Protein AF-0000000084521410 (afdb_homodimer)

Solvent-accessible surface area (backbone atoms only — not comparable to full-atom values): 39804 Å² total; per-residue (Å²): 109,73,37,25,38,35,36,37,21,58,48,50,37,21,45,36,32,52,63,56,49,51,73,42,85,43,38,49,32,38,36,44,24,17,72,64,44,68,66,42,45,59,51,46,59,59,48,50,76,69,36,88,38,47,73,48,72,42,76,28,45,56,79,33,35,64,50,44,38,70,71,35,74,86,28,50,36,37,37,42,46,55,67,35,86,27,47,66,32,44,50,49,18,23,61,75,54,52,22,23,36,36,27,36,52,57,72,38,56,68,51,39,55,56,54,42,66,42,20,65,62,28,39,74,57,67,20,31,31,38,56,16,31,9,33,81,32,14,47,27,36,22,29,39,42,47,47,49,72,72,34,70,33,29,41,38,39,38,35,41,38,41,61,60,52,50,61,77,60,97,53,58,73,44,70,45,63,50,64,55,51,55,53,33,56,64,31,52,14,36,29,19,31,63,88,73,37,74,45,65,48,92,55,47,76,72,54,69,48,76,46,78,46,67,84,88,53,35,74,41,56,23,25,45,25,38,53,56,52,29,68,46,46,51,74,70,69,37,54,66,32,42,36,24,35,33,30,38,41,59,57,68,68,57,52,53,45,51,52,43,33,52,48,44,52,36,66,33,83,60,68,42,76,48,96,87,38,80,42,38,42,27,55,52,54,46,65,57,32,64,56,41,60,76,43,36,79,32,40,40,45,39,41,35,44,19,12,39,35,31,30,28,42,90,71,26,35,35,35,33,37,25,32,34,67,39,44,19,52,58,37,17,76,75,69,65,37,34,34,64,32,40,52,29,16,48,44,45,41,27,53,50,50,28,43,61,70,64,73,51,77,69,53,12,36,38,53,39,49,76,48,65,37,66,67,42,53,50,40,30,43,74,70,67,47,54,69,47,76,49,78,48,76,43,76,58,79,76,78,128,111,73,38,24,38,33,35,36,22,58,48,51,37,21,45,36,33,52,63,57,50,52,72,42,83,42,40,49,32,39,38,45,25,18,72,64,44,68,66,40,45,58,51,46,59,59,49,51,76,70,36,88,39,47,71,46,72,41,76,28,44,56,81,34,33,65,51,46,38,68,72,35,75,86,29,49,36,38,37,41,46,55,67,33,85,28,47,64,32,44,51,49,19,25,60,75,54,52,24,24,37,35,28,36,51,58,73,40,56,69,53,39,54,55,56,43,67,43,20,65,63,28,38,74,58,67,21,31,30,37,55,17,30,10,33,81,32,15,47,29,36,23,28,39,43,48,46,51,71,71,36,70,32,30,39,38,39,37,34,41,38,41,61,60,51,49,60,78,59,99,54,61,75,43,69,46,63,51,65,56,51,55,52,33,55,65,30,53,14,38,29,19,31,64,87,74,38,73,44,64,48,90,55,47,77,71,53,68,47,76,47,78,46,67,84,87,52,36,74,41,57,23,25,43,26,37,54,56,52,28,68,48,47,50,75,69,68,36,53,67,32,42,37,24,36,35,31,38,42,60,57,68,67,56,52,51,46,52,51,43,34,53,47,44,51,36,66,33,82,60,70,43,77,49,94,87,38,77,42,37,42,27,55,52,54,45,64,57,33,66,55,41,59,74,44,37,79,33,39,40,45,37,40,35,44,19,12,38,33,31,31,28,42,88,70,25,35,34,36,33,36,25,31,33,67,38,43,20,51,58,37,17,76,74,69,66,35,34,32,64,32,41,54,29,16,47,43,44,44,26,54,50,50,30,43,62,70,64,73,52,77,71,54,12,36,38,52,40,49,76,48,66,38,65,67,44,53,50,40,31,42,75,70,67,47,53,70,49,74,48,78,46,76,45,78,59,79,77,78,128

Nearest PDB structures (foldseek):
  8h4z-assembly1_B  TM=9.100E-01  e=1.432E-40  Helicobacter pylori NCTC 11637 = CCUG 17874 = ATCC 43504 = JCM 12093
  8deb-assembly1_A  TM=9.361E-01  e=2.379E-39  Bacteroides fragilis
  8h50-assembly1_B  TM=9.154E-01  e=5.834E-39  unclassified
  4ina-assembly1_B  TM=9.053E-01  e=2.450E-38  Wolinella succinogenes
  4ina-assembly1_A  TM=8.938E-01  e=1.269E-38  Wolinella succinogenes

Sequence (800 aa):
MSLQVVILGVGGVGQVCAAEVVKKGYIKKLILADIFTEGAEKFAEKLRKQTFAEVVVCQTNASDTESVASILEDVDVLLHAGIPEYNFDVMQACLDTKTHYIDMASDSPDLLLQQLDWDEKFKQAGIVGIMGLGCDPGFSNIAARYAADQMDTVKTITILDGDNSEVDYDGFCAYFSPQTAIKECLAKPNYWTAKDGQQFYPTPFMNVEEFEFPEPIGWLNCYVVEHEETTTLGTSIGKGCEHVEFRYALHPDFINTLKVLSYLGLDSDEPIKVNGVDVIPRDVVVTTMPKPAELAGKIHGYSCVGALVKGTKGDQNVELFVYTLANHDEIYDKLGFQATVWQTGVPPIAAVDMIAEGLLKTTGCIPPEKIEPVPFLECLQARRMGWYVIKKTSPIMKTAMSLQVVILGVGGVGQVCAAEVVKKGYIKKLILADIFTEGAEKFAEKLRKQTFAEVVVCQTNASDTESVASILEDVDVLLHAGIPEYNFDVMQACLDTKTHYIDMASDSPDLLLQQLDWDEKFKQAGIVGIMGLGCDPGFSNIAARYAADQMDTVKTITILDGDNSEVDYDGFCAYFSPQTAIKECLAKPNYWTAKDGQQFYPTPFMNVEEFEFPEPIGWLNCYVVEHEETTTLGTSIGKGCEHVEFRYALHPDFINTLKVLSYLGLDSDEPIKVNGVDVIPRDVVVTTMPKPAELAGKIHGYSCVGALVKGTKGDQNVELFVYTLANHDEIYDKLGFQATVWQTGVPPIAAVDMIAEGLLKTTGCIPPEKIEPVPFLECLQARRMGWYVIKKTSPIMKTA

pLDDT: mean 95.66, std 5.22, range [34.69, 98.88]

Organism: Aneurinibacillus migulanus (NCBI:txid47500)

Foldseek 3Di:
DAAEEEEEDCALLSLLLLLLQQQDPSHAEYEYEELDFPVVVVSQVVSVVVHPHHYYYYNADLQALVSLLVVCARHAAYEYADDQVSVVSNVVSCLVRVHAYEYAAHPALVRLVVQQVCFVSFVVSQYEYAHRCFLFVNVQLLQQLVVLVQFLAWAEKEKEKEWQKDFQDDDDADLAQPLCVLSWQFDFFWKAFPVPGIDGDPGGPPAWDWDADDPPRGIAIWTWTGGNSRSPNQPVSDRHYGIYTYIYGDDPVNVVVSVVCVVVVLSAQAWDADPRDTDGSVVVVSVVYDGSLVRQPGMFGKIKIWMWIWDHHDQKTKIKTKMWMDTQNVCCVVPVHGDNSNSGNLQVSLVVVCVSVVNDSDTGYDYNNVRNSPSSQVSCVVSVGDMDMDMDMDGDDDDD/DAAEEEEEDCALLSLLLLLLQQQDPSYAEYEYEELDFPVVVVSQVVSVVVHPHHYYYYNADLQALVSLLVVCARHAAYEYADDQVSVVSNVVSCLVRVHAYEYAAHPALVRLVVQQVCFVSFVVSQYEYAHRCFLFVNLQLLQQLVVLVQFLAWAEKEKEKEWQKDFQDDDDADLAQPLSVLSWQFDFFWKAFPVPGIDGDPGGPPAWDWDADDPPRGIAIWTWTGGNSRSPNQPVSDRHYGIYTYIYGDDPVNVVVSVVCVVVVLSAQAWDADPRDTDGSVVVVSVVYDGSLVRQPGMFGKIKIWMWIWDHHDQKTKIKTKMWMDTQNVCCVVPVHGDNSNSGNLLVSLVVVCVSVVNDSDTGYDYNNPRNSPSSQVSCVVSVGDMDMDMDMDGDDDDD

Secondary structure (DSSP, 8-state):
--EEEEEE--SHHHHHHHHHHTTSTTEEEEEEEESSHHHHHHHHHHHHTT-SSEEEEEE--TT-HHHHHTT-TT--EEEE-S-GGGHHHHHHHHHHHT-EEEES--SSHHHHHHHHTTHHHHHHHT-EEES--BTTTBHHHHHHHHHHHT-SEEEEEEEEEEE--EES-SS---SS-HHHHHHHHHSPPEEEETTTEEEE-SSTT--EEEEEETTTTEEEEEEE---THHHHHHHHH-TT--EEEEEEE--HHHHHHHHHHHHTTTT--S-EEETTEEE-HHHHHHHHSPPGGGGTTTEESEEEEEEEEEEEETTEEEEEEEEEEEEHHHHHHHHSS-HHHHHHHHHHHHHHHHHHHTS----EEE-GGGS-HHHHHHHHHHTT--EEEEEEEEE-----/--EEEEEE--SHHHHHHHHHHTTSTTEEEEEEEESSHHHHHHHHHHHHTT-SSEEEEEE--TT-HHHHHTT-TT--EEEE-S-GGGHHHHHHHHHHHT-EEEES--SSHHHHHHHHTTHHHHHHHT-EEES--BTTTBHHHHHHHHHHHT-SEEEEEEEEEEE--EES-SS---SS-HHHHHHHHHSPPEEEETTTEEEE-SSTT--EEEEEETTTTEEEEEEE---THHHHHHHHH-TT--EEEEEEE--HHHHHHHHHHHHTTTT--S-EEETTEEE-HHHHHHHHSPPGGGGTTTEESEEEEEEEEEEEETTEEEEEEEEEEEEHHHHHHHHSS-HHHHHHHHHHHHHHHHHHTTS----EEE-GGGS-HHHHHHHHHHTT--EEEEEEEEE-----

Structure (mmCIF, N/CA/C/O backbone):
data_AF-0000000084521410-model_v1
#
loop_
_entity.id
_entity.type
_entity.pdbx_description
1 polymer 'Saccharopine dehydrogenase, NADP-dependent'
#
loop_
_atom_site.group_PDB
_atom_site.id
_atom_site.type_symbol
_atom_site.label_atom_id
_atom_site.label_alt_id
_atom_site.label_comp_id
_atom_site.label_asym_id
_atom_site.label_entity_id
_atom_site.label_seq_id
_atom_site.pdbx_PDB_ins_code
_atom_site.Cartn_x
_atom_site.Cartn_y
_atom_site.Cartn_z
_atom_site.occupancy
_atom_site.B_iso_or_equiv
_atom_site.auth_seq_id
_atom_site.auth_comp_id
_atom_site.auth_asym_id
_atom_site.auth_atom_id
_atom_site.pdbx_PDB_model_num
ATOM 1 N N . MET A 1 1 ? 12.352 47.688 14.477 1 70.19 1 MET A N 1
ATOM 2 C CA . MET A 1 1 ? 13.43 46.719 14.727 1 70.19 1 MET A CA 1
ATOM 3 C C . MET A 1 1 ? 13.57 45.75 13.562 1 70.19 1 MET A C 1
ATOM 5 O O . MET A 1 1 ? 12.578 45.375 12.922 1 70.19 1 MET A O 1
ATOM 9 N N . SER A 1 2 ? 14.789 45.531 13.086 1 89.88 2 SER A N 1
ATOM 10 C CA . SER A 1 2 ? 15.023 44.594 11.984 1 89.88 2 SER A CA 1
ATOM 11 C C . SER A 1 2 ? 15.258 43.188 12.492 1 89.88 2 SER A C 1
ATOM 13 O O . SER A 1 2 ? 15.875 43 13.539 1 89.88 2 SER A O 1
ATOM 15 N N . LEU A 1 3 ? 14.594 42.25 11.891 1 96.25 3 LEU A N 1
ATOM 16 C CA . LEU A 1 3 ? 14.664 40.875 12.367 1 96.25 3 LEU A CA 1
ATOM 17 C C . LEU A 1 3 ? 15.477 40 11.406 1 96.25 3 LEU A C 1
ATOM 19 O O . LEU A 1 3 ? 15.484 40.25 10.203 1 96.25 3 LEU A O 1
ATOM 23 N N . GLN A 1 4 ? 16.203 39.094 11.969 1 98 4 GLN A N 1
ATOM 24 C CA . GLN A 1 4 ? 16.781 37.969 11.242 1 98 4 GLN A CA 1
ATOM 25 C C . GLN A 1 4 ? 16.016 36.688 11.531 1 98 4 GLN A C 1
ATOM 27 O O . GLN A 1 4 ? 15.867 36.281 12.688 1 98 4 GLN A O 1
ATOM 32 N N . VAL A 1 5 ? 15.539 36 10.469 1 98.56 5 VAL A N 1
ATOM 33 C CA . VAL A 1 5 ? 14.641 34.875 10.617 1 98.56 5 VAL A CA 1
ATOM 34 C C . VAL A 1 5 ? 15.219 33.656 9.891 1 98.56 5 VAL A C 1
ATOM 36 O O . VAL A 1 5 ? 15.82 33.781 8.82 1 98.56 5 VAL A O 1
ATOM 39 N N . VAL A 1 6 ? 15.07 32.5 10.523 1 98.81 6 VAL A N 1
ATOM 40 C CA . VAL A 1 6 ? 15.43 31.234 9.891 1 98.81 6 VAL A CA 1
ATOM 41 C C . VAL A 1 6 ? 14.172 30.406 9.633 1 98.81 6 VAL A C 1
ATOM 43 O O . VAL A 1 6 ? 13.312 30.281 10.508 1 98.81 6 VAL A O 1
ATOM 46 N N . ILE A 1 7 ? 14.047 29.953 8.43 1 98.75 7 ILE A N 1
ATOM 47 C CA . ILE A 1 7 ? 13.078 28.906 8.109 1 98.75 7 ILE A CA 1
ATOM 48 C C . ILE A 1 7 ? 13.789 27.578 7.926 1 98.75 7 ILE A C 1
ATOM 50 O O . ILE A 1 7 ? 14.562 27.391 6.98 1 98.75 7 ILE A O 1
ATOM 54 N N . LEU A 1 8 ? 13.555 26.688 8.891 1 98.69 8 LEU A N 1
ATOM 55 C CA . LEU A 1 8 ? 14.141 25.359 8.836 1 98.69 8 LEU A CA 1
ATOM 56 C C . LEU A 1 8 ? 13.164 24.359 8.227 1 98.69 8 LEU A C 1
ATOM 58 O O . LEU A 1 8 ? 12.117 24.078 8.82 1 98.69 8 LEU A O 1
ATOM 62 N N . GLY A 1 9 ? 13.461 23.812 7.117 1 96.31 9 GLY A N 1
ATOM 63 C CA . GLY A 1 9 ? 12.547 23.062 6.273 1 96.31 9 GLY A CA 1
ATOM 64 C C . GLY A 1 9 ? 11.93 23.906 5.168 1 96.31 9 GLY A C 1
ATOM 65 O O . GLY A 1 9 ? 11.008 24.688 5.414 1 96.31 9 GLY A O 1
ATOM 66 N N . VAL A 1 10 ? 12.422 23.688 3.945 1 95.69 10 VAL A N 1
ATOM 67 C CA . VAL A 1 10 ? 11.984 24.547 2.846 1 95.69 10 VAL A CA 1
ATOM 68 C C . VAL A 1 10 ? 11.141 23.734 1.866 1 95.69 10 VAL A C 1
ATOM 70 O O . VAL A 1 10 ? 11.414 23.719 0.663 1 95.69 10 VAL A O 1
ATOM 73 N N . GLY A 1 11 ? 10.227 23 2.434 1 91.75 11 GLY A N 1
ATOM 74 C CA . GLY A 1 11 ? 9.188 22.359 1.643 1 91.75 11 GLY A CA 1
ATOM 75 C C . GLY A 1 11 ? 8.039 23.297 1.313 1 91.75 11 GLY A C 1
ATOM 76 O O . GLY A 1 11 ? 8.227 24.516 1.197 1 91.75 11 GLY A O 1
ATOM 77 N N . GLY A 1 12 ? 6.875 22.75 1.093 1 91.62 12 GLY A N 1
ATOM 78 C CA . GLY A 1 12 ? 5.723 23.562 0.741 1 91.62 12 GLY A CA 1
ATOM 79 C C . GLY A 1 12 ? 5.418 24.641 1.765 1 91.62 12 GLY A C 1
ATOM 80 O O . GLY A 1 12 ? 5.328 25.828 1.422 1 91.62 12 GLY A O 1
ATOM 81 N N . VAL A 1 13 ? 5.316 24.25 2.988 1 95.12 13 VAL A N 1
ATOM 82 C CA . VAL A 1 13 ? 4.953 25.188 4.047 1 95.12 13 VAL A CA 1
ATOM 83 C C . VAL A 1 13 ? 6.094 26.172 4.277 1 95.12 13 VAL A C 1
ATOM 85 O O . VAL A 1 13 ? 5.855 27.375 4.453 1 95.12 13 VAL A O 1
ATOM 88 N N . GLY A 1 14 ? 7.305 25.688 4.297 1 96.62 14 GLY A N 1
ATOM 89 C CA . GLY A 1 14 ? 8.461 26.547 4.469 1 96.62 14 GLY A CA 1
ATOM 90 C C . GLY A 1 14 ? 8.562 27.625 3.4 1 96.62 14 GLY A C 1
ATOM 91 O O . GLY A 1 14 ? 8.922 28.766 3.691 1 96.62 14 GLY A O 1
ATOM 92 N N . GLN A 1 15 ? 8.234 27.281 2.236 1 95.81 15 GLN A N 1
ATOM 93 C CA . GLN A 1 15 ? 8.281 28.234 1.135 1 95.81 15 GLN A CA 1
ATOM 94 C C . GLN A 1 15 ? 7.227 29.328 1.311 1 95.81 15 GLN A C 1
ATOM 96 O O . GLN A 1 15 ? 7.477 30.5 1.002 1 95.81 15 GLN A O 1
ATOM 101 N N . VAL A 1 16 ? 6.09 28.922 1.779 1 96.75 16 VAL A N 1
ATOM 102 C CA . VAL A 1 16 ? 5.059 29.922 2.049 1 96.75 16 VAL A CA 1
ATOM 103 C C . VAL A 1 16 ? 5.539 30.891 3.133 1 96.75 16 VAL A C 1
ATOM 105 O O . VAL A 1 16 ? 5.41 32.094 2.99 1 96.75 16 VAL A O 1
ATOM 108 N N . CYS A 1 17 ? 6.082 30.344 4.203 1 97.94 17 CYS A N 1
ATOM 109 C CA . CYS A 1 17 ? 6.602 31.172 5.281 1 97.94 17 CYS A CA 1
ATOM 110 C C . CYS A 1 17 ? 7.617 32.188 4.754 1 97.94 17 CYS A C 1
ATOM 112 O O . CYS A 1 17 ? 7.555 33.375 5.086 1 97.94 17 CYS A O 1
ATOM 114 N N . ALA A 1 18 ? 8.484 31.688 3.947 1 97.81 18 ALA A N 1
ATOM 115 C CA . ALA A 1 18 ? 9.539 32.531 3.391 1 97.81 18 ALA A CA 1
ATOM 116 C C . ALA A 1 18 ? 8.953 33.625 2.51 1 97.81 18 ALA A C 1
ATOM 118 O O . ALA A 1 18 ? 9.336 34.781 2.629 1 97.81 18 ALA A O 1
ATOM 119 N N . ALA A 1 19 ? 8.062 33.25 1.647 1 96.81 19 ALA A N 1
ATOM 120 C CA . ALA A 1 19 ? 7.438 34.188 0.725 1 96.81 19 ALA A CA 1
ATOM 121 C C . ALA A 1 19 ? 6.668 35.281 1.48 1 96.81 19 ALA A C 1
ATOM 123 O O . ALA A 1 19 ? 6.613 36.438 1.048 1 96.81 19 ALA A O 1
ATOM 124 N N . GLU A 1 20 ? 6.066 34.906 2.57 1 97.06 20 GLU A N 1
ATOM 125 C CA . GLU A 1 20 ? 5.246 35.844 3.34 1 97.06 20 GLU A CA 1
ATOM 126 C C . GLU A 1 20 ? 6.109 36.75 4.195 1 97.06 20 GLU A C 1
ATOM 128 O O . GLU A 1 20 ? 5.836 37.969 4.297 1 97.06 20 GLU A O 1
ATOM 133 N N . VAL A 1 21 ? 7.125 36.219 4.773 1 96.75 21 VAL A N 1
ATOM 134 C CA . VAL A 1 21 ? 7.879 37 5.758 1 96.75 21 VAL A CA 1
ATOM 135 C C . VAL A 1 21 ? 8.688 38.062 5.055 1 96.75 21 VAL A C 1
ATOM 137 O O . VAL A 1 21 ? 8.898 39.156 5.602 1 96.75 21 VAL A O 1
ATOM 140 N N . VAL A 1 22 ? 9.078 37.875 3.867 1 94.88 22 VAL A N 1
ATOM 141 C CA . VAL A 1 22 ? 9.984 38.781 3.182 1 94.88 22 VAL A CA 1
ATOM 142 C C . VAL A 1 22 ? 9.203 40 2.668 1 94.88 22 VAL A C 1
ATOM 144 O O . VAL A 1 22 ? 9.789 41 2.242 1 94.88 22 VAL A O 1
ATOM 147 N N . LYS A 1 23 ? 7.887 39.938 2.719 1 92.56 23 LYS A N 1
ATOM 148 C CA . LYS A 1 23 ? 7.055 41.031 2.275 1 92.56 23 LYS A CA 1
ATOM 149 C C . LYS A 1 23 ? 7.145 42.219 3.244 1 92.56 23 LYS A C 1
ATOM 151 O O . LYS A 1 23 ? 6.746 43.344 2.91 1 92.56 23 LYS A O 1
ATOM 156 N N . LYS A 1 24 ? 7.613 41.938 4.371 1 91.44 24 LYS A N 1
ATOM 157 C CA . LYS A 1 24 ? 7.664 43 5.395 1 91.44 24 LYS A CA 1
ATOM 158 C C . LYS A 1 24 ? 9.039 43.625 5.453 1 91.44 24 LYS A C 1
ATOM 160 O O . LYS A 1 24 ? 10.062 42.969 5.301 1 91.44 24 LYS A O 1
ATOM 165 N N . GLY A 1 25 ? 9.055 44.875 5.754 1 90.94 25 GLY A N 1
ATOM 166 C CA . GLY A 1 25 ? 10.266 45.656 5.734 1 90.94 25 GLY A CA 1
ATOM 167 C C . GLY A 1 25 ? 11.148 45.438 6.953 1 90.94 25 GLY A C 1
ATOM 168 O O . GLY A 1 25 ? 12.328 45.812 6.945 1 90.94 25 GLY A O 1
ATOM 169 N N . TYR A 1 26 ? 10.625 44.812 7.949 1 94 26 TYR A N 1
ATOM 170 C CA . TYR A 1 26 ? 11.406 44.625 9.172 1 94 26 TYR A CA 1
ATOM 171 C C . TYR A 1 26 ? 12.375 43.469 9.055 1 94 26 TYR A C 1
ATOM 173 O O . TYR A 1 26 ? 13.156 43.219 9.969 1 94 26 TYR A O 1
ATOM 181 N N . ILE A 1 27 ? 12.43 42.812 7.969 1 95.75 27 ILE A N 1
ATOM 182 C CA . ILE A 1 27 ? 13.32 41.656 7.805 1 95.75 27 ILE A CA 1
ATOM 183 C C . ILE A 1 27 ? 14.664 42.125 7.246 1 95.75 27 ILE A C 1
ATOM 185 O O . ILE A 1 27 ? 14.727 42.656 6.129 1 95.75 27 ILE A O 1
ATOM 189 N N . LYS A 1 28 ? 15.625 41.844 7.988 1 96.56 28 LYS A N 1
ATOM 190 C CA . LYS A 1 28 ? 16.984 42.156 7.559 1 96.56 28 LYS A CA 1
ATOM 191 C C . LYS A 1 28 ? 17.609 41 6.824 1 96.56 28 LYS A C 1
ATOM 193 O O . LYS A 1 28 ? 18.266 41.188 5.801 1 96.56 28 LYS A O 1
ATOM 198 N N . LYS A 1 29 ? 17.406 39.812 7.371 1 97.44 29 LYS A N 1
ATOM 199 C CA . LYS A 1 29 ? 18.031 38.625 6.848 1 97.44 29 LYS A CA 1
ATOM 200 C C . LYS A 1 29 ? 17.094 37.406 6.98 1 97.44 29 LYS A C 1
ATOM 202 O O . LYS A 1 29 ? 16.422 37.25 8.008 1 97.44 29 LYS A O 1
ATOM 207 N N . LEU A 1 30 ? 16.984 36.688 5.922 1 98.25 30 LEU A N 1
ATOM 208 C CA . LEU A 1 30 ? 16.234 35.438 5.891 1 98.25 30 LEU A CA 1
ATOM 209 C C . LEU A 1 30 ? 17.156 34.281 5.527 1 98.25 30 LEU A C 1
ATOM 211 O O . LEU A 1 30 ? 17.812 34.281 4.484 1 98.25 30 LEU A O 1
ATOM 215 N N . ILE A 1 31 ? 17.219 33.312 6.398 1 98.56 31 ILE A N 1
ATOM 216 C CA . ILE A 1 31 ? 18 32.094 6.148 1 98.56 31 ILE A CA 1
ATOM 217 C C . ILE A 1 31 ? 17.078 30.938 5.848 1 98.56 31 ILE A C 1
ATOM 219 O O . ILE A 1 31 ? 16.219 30.578 6.664 1 98.56 31 ILE A O 1
ATOM 223 N N . LEU A 1 32 ? 17.203 30.391 4.652 1 98.62 32 LEU A N 1
ATOM 224 C CA . LEU A 1 32 ? 16.516 29.156 4.254 1 98.62 32 LEU A CA 1
ATOM 225 C C . LEU A 1 32 ? 17.406 27.938 4.48 1 98.62 32 LEU A C 1
ATOM 227 O O . LEU A 1 32 ? 18.422 27.766 3.801 1 98.62 32 LEU A O 1
ATOM 231 N N . ALA A 1 33 ? 16.984 27.125 5.438 1 98.62 33 ALA A N 1
ATOM 232 C CA . ALA A 1 33 ? 17.812 26 5.852 1 98.62 33 ALA A CA 1
ATOM 233 C C . ALA A 1 33 ? 17.141 24.656 5.543 1 98.62 33 ALA A C 1
ATOM 235 O O . ALA A 1 33 ? 15.953 24.484 5.848 1 98.62 33 ALA A O 1
ATOM 236 N N . ASP A 1 34 ? 17.828 23.812 4.918 1 97.12 34 ASP A N 1
ATOM 237 C CA . ASP A 1 34 ? 17.344 22.484 4.543 1 97.12 34 ASP A CA 1
ATOM 238 C C . ASP A 1 34 ? 18.484 21.5 4.363 1 97.12 34 ASP A C 1
ATOM 240 O O . ASP A 1 34 ? 19.625 21.906 4.129 1 97.12 34 ASP A O 1
ATOM 244 N N . ILE A 1 35 ? 18.156 20.234 4.59 1 94.69 35 ILE A N 1
ATOM 245 C CA . ILE A 1 35 ? 19.188 19.234 4.371 1 94.69 35 ILE A CA 1
ATOM 246 C C . ILE A 1 35 ? 19.469 19.094 2.877 1 94.69 35 ILE A C 1
ATOM 248 O O . ILE A 1 35 ? 20.609 18.828 2.479 1 94.69 35 ILE A O 1
ATOM 252 N N . PHE A 1 36 ? 18.516 19.297 2.08 1 88.94 36 PHE A N 1
ATOM 253 C CA . PHE A 1 36 ? 18.641 19.359 0.629 1 88.94 36 PHE A CA 1
ATOM 254 C C . PHE A 1 36 ? 18.5 20.797 0.141 1 88.94 36 PHE A C 1
ATOM 256 O O . PHE A 1 36 ? 17.391 21.344 0.144 1 88.94 36 PHE A O 1
ATOM 263 N N . THR A 1 37 ? 19.484 21.328 -0.452 1 95.25 37 THR A N 1
ATOM 264 C CA . THR A 1 37 ? 19.5 22.766 -0.644 1 95.25 37 THR A CA 1
ATOM 265 C C . THR A 1 37 ? 19.109 23.125 -2.076 1 95.25 37 THR A C 1
ATOM 267 O O . THR A 1 37 ? 18.844 24.297 -2.377 1 95.25 37 THR A O 1
ATOM 270 N N . GLU A 1 38 ? 19.062 22.156 -2.949 1 92.81 38 GLU A N 1
ATOM 271 C CA . GLU A 1 38 ? 18.812 22.453 -4.355 1 92.81 38 GLU A CA 1
ATOM 272 C C . GLU A 1 38 ? 17.484 23.203 -4.523 1 92.81 38 GLU A C 1
ATOM 274 O O . GLU A 1 38 ? 17.453 24.281 -5.137 1 92.81 38 GLU A O 1
ATOM 279 N N . GLY A 1 39 ? 16.438 22.656 -3.953 1 90.44 39 GLY A N 1
ATOM 280 C CA . GLY A 1 39 ? 15.141 23.312 -4.035 1 90.44 39 GLY A CA 1
ATOM 281 C C . GLY A 1 39 ? 15.102 24.656 -3.334 1 90.44 39 GLY A C 1
ATOM 282 O O . GLY A 1 39 ? 14.477 25.594 -3.824 1 90.44 39 GLY A O 1
ATOM 283 N N . ALA A 1 40 ? 15.766 24.766 -2.258 1 95.5 40 ALA A N 1
ATOM 284 C CA . ALA A 1 40 ? 15.812 26 -1.479 1 95.5 40 ALA A CA 1
ATOM 285 C C . ALA A 1 40 ? 16.531 27.094 -2.246 1 95.5 40 ALA A C 1
ATOM 287 O O . ALA A 1 40 ? 16.125 28.266 -2.201 1 95.5 40 ALA A O 1
ATOM 288 N N . GLU A 1 41 ? 17.578 26.688 -2.955 1 97 41 GLU A N 1
ATOM 289 C CA . GLU A 1 41 ? 18.359 27.656 -3.729 1 97 41 GLU A CA 1
ATOM 290 C C . GLU A 1 41 ? 17.516 28.234 -4.863 1 97 41 GLU A C 1
ATOM 292 O O . GLU A 1 41 ? 17.516 29.453 -5.078 1 97 41 GLU A O 1
ATOM 297 N N . LYS A 1 42 ? 16.891 27.359 -5.555 1 95 42 LYS A N 1
ATOM 298 C CA . LYS A 1 42 ? 16.031 27.812 -6.637 1 95 42 LYS A CA 1
ATOM 299 C C . LYS A 1 42 ? 14.961 28.766 -6.117 1 95 42 LYS A C 1
ATOM 301 O O . LYS A 1 42 ? 14.68 29.797 -6.75 1 95 42 LYS A O 1
ATOM 306 N N . PHE A 1 43 ? 14.391 28.469 -5.062 1 94.75 43 PHE A N 1
ATOM 307 C CA . PHE A 1 43 ? 13.352 29.297 -4.469 1 94.75 43 PHE A CA 1
ATOM 308 C C . PHE A 1 43 ? 13.922 30.625 -3.986 1 94.75 43 PHE A C 1
ATOM 310 O O . PHE A 1 43 ? 13.305 31.688 -4.168 1 94.75 43 PHE A O 1
ATOM 317 N N . ALA A 1 44 ? 15.07 30.578 -3.393 1 97.12 44 ALA A N 1
ATOM 318 C CA . ALA A 1 44 ? 15.742 31.781 -2.889 1 97.12 44 ALA A CA 1
ATOM 319 C C . ALA A 1 44 ? 16.016 32.781 -4.012 1 97.12 44 ALA A C 1
ATOM 321 O O . ALA A 1 44 ? 15.922 34 -3.812 1 97.12 44 ALA A O 1
ATOM 322 N N . GLU A 1 45 ? 16.375 32.25 -5.113 1 96.56 45 GLU A N 1
ATOM 323 C CA . GLU A 1 45 ? 16.625 33.125 -6.266 1 96.56 45 GLU A CA 1
ATOM 324 C C . GLU A 1 45 ? 15.391 33.938 -6.629 1 96.56 45 GLU A C 1
ATOM 326 O O . GLU A 1 45 ? 15.5 35.125 -6.941 1 96.56 45 GLU A O 1
ATOM 331 N N . LYS A 1 46 ? 14.32 33.312 -6.574 1 93.69 46 LYS A N 1
ATOM 332 C CA . LYS A 1 46 ? 13.062 34 -6.859 1 93.69 46 LYS A CA 1
ATOM 333 C C . LYS A 1 46 ? 12.758 35.031 -5.785 1 93.69 46 LYS A C 1
ATOM 335 O O . LYS A 1 46 ? 12.258 36.125 -6.09 1 93.69 46 LYS A O 1
ATOM 340 N N . LEU A 1 47 ? 12.984 34.75 -4.562 1 95.5 47 LEU A N 1
ATOM 341 C CA . LEU A 1 47 ? 12.688 35.625 -3.434 1 95.5 47 LEU A CA 1
ATOM 342 C C . LEU A 1 47 ? 13.562 36.844 -3.465 1 95.5 47 LEU A C 1
ATOM 344 O O . LEU A 1 47 ? 13.109 37.938 -3.115 1 95.5 47 LEU A O 1
ATOM 348 N N . ARG A 1 48 ? 14.797 36.688 -3.852 1 95.81 48 ARG A N 1
ATOM 349 C CA . ARG A 1 48 ? 15.758 37.781 -3.863 1 95.81 48 ARG A CA 1
ATOM 350 C C . ARG A 1 48 ? 15.32 38.875 -4.805 1 95.81 48 ARG A C 1
ATOM 352 O O . ARG A 1 48 ? 15.633 40.062 -4.578 1 95.81 48 ARG A O 1
ATOM 359 N N . LYS A 1 49 ? 14.562 38.531 -5.742 1 94.25 49 LYS A N 1
ATOM 360 C CA . LYS A 1 49 ? 14.078 39.531 -6.703 1 94.25 49 LYS A CA 1
ATOM 361 C C . LYS A 1 49 ? 12.922 40.312 -6.133 1 94.25 49 LYS A C 1
ATOM 363 O O . LYS A 1 49 ? 12.562 41.375 -6.668 1 94.25 49 LYS A O 1
ATOM 368 N N . GLN A 1 50 ? 12.461 39.938 -4.984 1 91.62 50 GLN A N 1
ATOM 369 C CA . GLN A 1 50 ? 11.219 40.531 -4.477 1 91.62 50 GLN A CA 1
ATOM 370 C C . GLN A 1 50 ? 11.453 41.25 -3.15 1 91.62 50 GLN A C 1
ATOM 372 O O . GLN A 1 50 ? 10.523 41.812 -2.568 1 91.62 50 GLN A O 1
ATOM 377 N N . THR A 1 51 ? 12.633 41.219 -2.701 1 92.5 51 THR A N 1
ATOM 378 C CA . THR A 1 51 ? 12.883 41.781 -1.379 1 92.5 51 THR A CA 1
ATOM 379 C C . THR A 1 51 ? 14.281 42.406 -1.305 1 92.5 51 THR A C 1
ATOM 381 O O . THR A 1 51 ? 15.148 42.094 -2.123 1 92.5 51 THR A O 1
ATOM 384 N N . PHE A 1 52 ? 14.422 43.312 -0.34 1 92.5 52 PHE A N 1
ATOM 385 C CA . PHE A 1 52 ? 15.734 43.875 -0.079 1 92.5 52 PHE A CA 1
ATOM 386 C C . PHE A 1 52 ? 16.438 43.156 1.049 1 92.5 52 PHE A C 1
ATOM 388 O O . PHE A 1 52 ? 17.641 43.344 1.279 1 92.5 52 PHE A O 1
ATOM 395 N N . ALA A 1 53 ? 15.758 42.281 1.695 1 94.94 53 ALA A N 1
ATOM 396 C CA . ALA A 1 53 ? 16.375 41.469 2.754 1 94.94 53 ALA A CA 1
ATOM 397 C C . ALA A 1 53 ? 17.438 40.531 2.191 1 94.94 53 ALA A C 1
ATOM 399 O O . ALA A 1 53 ? 17.359 40.094 1.041 1 94.94 53 ALA A O 1
ATOM 400 N N . GLU A 1 54 ? 18.5 40.312 2.961 1 96.94 54 GLU A N 1
AT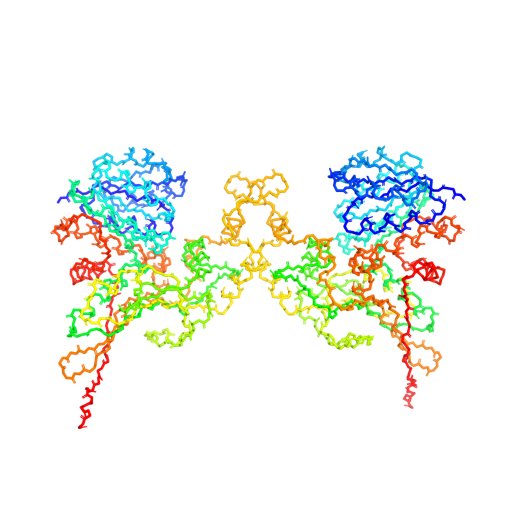OM 401 C CA . GLU A 1 54 ? 19.484 39.312 2.596 1 96.94 54 GLU A CA 1
ATOM 402 C C . GLU A 1 54 ? 18.875 37.906 2.701 1 96.94 54 GLU A C 1
ATOM 404 O O . GLU A 1 54 ? 18.359 37.531 3.756 1 96.94 54 GLU A O 1
ATOM 409 N N . VAL A 1 55 ? 18.859 37.188 1.616 1 98.06 55 VAL A N 1
ATOM 410 C CA . VAL A 1 55 ? 18.328 35.812 1.608 1 98.06 55 VAL A CA 1
ATOM 411 C C . VAL A 1 55 ? 19.469 34.844 1.371 1 98.06 55 VAL A C 1
ATOM 413 O O . VAL A 1 55 ? 20.141 34.875 0.331 1 98.06 55 VAL A O 1
ATOM 416 N N . VAL A 1 56 ? 19.719 33.938 2.277 1 97.88 56 VAL A N 1
ATOM 417 C CA . VAL A 1 56 ? 20.812 32.969 2.162 1 97.88 56 VAL A CA 1
ATOM 418 C C . VAL A 1 56 ? 20.266 31.562 2.346 1 97.88 56 VAL A C 1
ATOM 420 O O . VAL A 1 56 ? 19.266 31.359 3.037 1 97.88 56 VAL A O 1
ATOM 423 N N . VAL A 1 57 ? 20.859 30.594 1.659 1 98.5 57 VAL A N 1
ATOM 424 C CA . VAL A 1 57 ? 20.516 29.188 1.784 1 98.5 57 VAL A CA 1
ATOM 425 C C . VAL A 1 57 ? 21.625 28.438 2.518 1 98.5 57 VAL A C 1
ATOM 427 O O . VAL A 1 57 ? 22.812 28.641 2.223 1 98.5 57 VAL A O 1
ATOM 430 N N . CYS A 1 58 ? 21.25 27.656 3.539 1 98.25 58 CYS A N 1
ATOM 431 C CA . CYS A 1 58 ? 22.219 26.875 4.305 1 98.25 58 CYS A CA 1
ATOM 432 C C . CYS A 1 58 ? 21.812 25.406 4.371 1 98.25 58 CYS A C 1
ATOM 434 O O . CYS A 1 58 ? 20.641 25.094 4.559 1 98.25 58 CYS A O 1
ATOM 436 N N . GLN A 1 59 ? 22.781 24.547 4.125 1 98 59 GLN A N 1
ATOM 437 C CA . GLN A 1 59 ? 22.547 23.141 4.379 1 98 59 GLN A CA 1
ATOM 438 C C . GLN A 1 59 ? 22.547 22.828 5.875 1 98 59 GLN A C 1
ATOM 440 O O . GLN A 1 59 ? 23.531 23.094 6.562 1 98 59 GLN A O 1
ATOM 445 N N . THR A 1 60 ? 21.469 22.359 6.375 1 98.19 60 THR A N 1
ATOM 446 C CA . THR A 1 60 ? 21.328 22.125 7.809 1 98.19 60 THR A CA 1
ATOM 447 C C . THR A 1 60 ? 20.594 20.812 8.078 1 98.19 60 THR A C 1
ATOM 449 O O . THR A 1 60 ? 19.594 20.5 7.426 1 98.19 60 THR A O 1
ATOM 452 N N . ASN A 1 61 ? 21.125 20.047 9.016 1 97.25 61 ASN A N 1
ATOM 453 C CA . ASN A 1 61 ? 20.484 18.812 9.477 1 97.25 61 ASN A CA 1
ATOM 454 C C . ASN A 1 61 ? 19.656 19.047 10.734 1 97.25 61 ASN A C 1
ATOM 456 O O . ASN A 1 61 ? 20.188 19.172 11.828 1 97.25 61 ASN A O 1
ATOM 460 N N . ALA A 1 62 ? 18.375 19 10.617 1 97.44 62 ALA A N 1
ATOM 461 C CA . ALA A 1 62 ? 17.453 19.328 11.703 1 97.44 62 ALA A CA 1
ATOM 462 C C . ALA A 1 62 ? 17.562 18.328 12.844 1 97.44 62 ALA A C 1
ATOM 464 O O . ALA A 1 62 ? 17.172 18.609 13.977 1 97.44 62 ALA A O 1
ATOM 465 N N . SER A 1 63 ? 18.062 17.125 12.539 1 96 63 SER A N 1
ATOM 466 C CA . SER A 1 63 ? 18.188 16.094 13.57 1 96 63 SER A CA 1
ATOM 467 C C . SER A 1 63 ? 19.453 16.281 14.398 1 96 63 SER A C 1
ATOM 469 O O . SER A 1 63 ? 19.719 15.508 15.32 1 96 63 SER A O 1
ATOM 471 N N . ASP A 1 64 ? 20.203 17.297 14.031 1 97.88 64 ASP A N 1
ATOM 472 C CA . ASP A 1 64 ? 21.469 17.578 14.703 1 97.88 64 ASP A CA 1
ATOM 473 C C . ASP A 1 64 ? 21.453 18.969 15.328 1 97.88 64 ASP A C 1
ATOM 475 O O . ASP A 1 64 ? 21.609 19.984 14.617 1 97.88 64 ASP A O 1
ATOM 479 N N . THR A 1 65 ? 21.422 19 16.672 1 98.56 65 THR A N 1
ATOM 480 C CA . THR A 1 65 ? 21.312 20.25 17.422 1 98.56 65 THR A CA 1
ATOM 481 C C . THR A 1 65 ? 22.438 21.203 17.062 1 98.56 65 THR A C 1
ATOM 483 O O . THR A 1 65 ? 22.203 22.406 16.875 1 98.56 65 THR A O 1
ATOM 486 N N . GLU A 1 66 ? 23.609 20.703 16.859 1 98.44 66 GLU A N 1
ATOM 487 C CA . GLU A 1 66 ? 24.766 21.547 16.547 1 98.44 66 GLU A CA 1
ATOM 488 C C . GLU A 1 66 ? 24.656 22.125 15.133 1 98.44 66 GLU A C 1
ATOM 490 O O . GLU A 1 66 ? 25.016 23.266 14.898 1 98.44 66 GLU A O 1
ATOM 495 N N . SER A 1 67 ? 24.203 21.25 14.281 1 98.56 67 SER A N 1
ATOM 496 C CA . SER A 1 67 ? 23.984 21.703 12.914 1 98.56 67 SER A CA 1
ATOM 497 C C . SER A 1 67 ? 23.016 22.875 12.875 1 98.56 67 SER A C 1
ATOM 499 O O . SER A 1 67 ? 23.25 23.859 12.164 1 98.56 67 SER A O 1
ATOM 501 N N . VAL A 1 68 ? 21.984 22.844 13.672 1 98.81 68 VAL A N 1
ATOM 502 C CA . VAL A 1 68 ? 20.984 23.891 13.719 1 98.81 68 VAL A CA 1
ATOM 503 C C . VAL A 1 68 ? 21.547 25.125 14.43 1 98.81 68 VAL A C 1
ATOM 505 O O . VAL A 1 68 ? 21.406 26.234 13.938 1 98.81 68 VAL A O 1
ATOM 508 N N . ALA A 1 69 ? 22.203 24.938 15.539 1 98.62 69 ALA A N 1
ATOM 509 C CA . ALA A 1 69 ? 22.75 26.047 16.328 1 98.62 69 ALA A CA 1
ATOM 510 C C . ALA A 1 69 ? 23.734 26.875 15.508 1 98.62 69 ALA A C 1
ATOM 512 O O . ALA A 1 69 ? 23.828 28.094 15.672 1 98.62 69 ALA A O 1
ATOM 513 N N . SER A 1 70 ? 24.391 26.234 14.578 1 98.38 70 SER A N 1
ATOM 514 C CA . SER A 1 70 ? 25.453 26.859 13.812 1 98.38 70 SER A CA 1
ATOM 515 C C . SER A 1 70 ? 24.906 27.969 12.906 1 98.38 70 SER A C 1
ATOM 517 O O . SER A 1 70 ? 25.656 28.859 12.492 1 98.38 70 SER A O 1
ATOM 519 N N . ILE A 1 71 ? 23.672 27.969 12.625 1 98.38 71 ILE A N 1
ATOM 520 C CA . ILE A 1 71 ? 23.125 28.953 11.703 1 98.38 71 ILE A CA 1
ATOM 521 C C . ILE A 1 71 ? 22.312 29.984 12.477 1 98.38 71 ILE A C 1
ATOM 523 O O . ILE A 1 71 ? 21.656 30.844 11.883 1 98.38 71 ILE A O 1
ATOM 527 N N . LEU A 1 72 ? 22.328 29.953 13.812 1 98.56 72 LEU A N 1
ATOM 528 C CA . LEU A 1 72 ? 21.406 30.766 14.602 1 98.56 72 LEU A CA 1
ATOM 529 C C . LEU A 1 72 ? 22.141 31.953 15.227 1 98.56 72 LEU A C 1
ATOM 531 O O . LEU A 1 72 ? 21.609 32.594 16.141 1 98.56 72 LEU A O 1
ATOM 535 N N . GLU A 1 73 ? 23.328 32.219 14.75 1 95.12 73 GLU A N 1
ATOM 536 C CA . GLU A 1 73 ? 24.016 33.406 15.242 1 95.12 73 GLU A CA 1
ATOM 537 C C . GLU A 1 73 ? 23.25 34.656 14.883 1 95.12 73 GLU A C 1
ATOM 539 O O . GLU A 1 73 ? 22.953 34.906 13.711 1 95.12 73 GLU A O 1
ATOM 544 N N . ASP A 1 74 ? 22.812 35.531 15.844 1 95.12 74 ASP A N 1
ATOM 545 C CA . ASP A 1 74 ? 22.125 36.812 15.711 1 95.12 74 ASP A CA 1
ATOM 546 C C . ASP A 1 74 ? 20.734 36.625 15.117 1 95.12 74 ASP A C 1
ATOM 548 O O . ASP A 1 74 ? 20.156 37.562 14.547 1 95.12 74 ASP A O 1
ATOM 552 N N . VAL A 1 75 ? 20.234 35.438 15.148 1 98.19 75 VAL A N 1
ATOM 553 C CA . VAL A 1 75 ? 18.906 35.125 14.633 1 98.19 75 VAL A CA 1
ATOM 554 C C . VAL A 1 75 ? 17.859 35.406 15.719 1 98.19 75 VAL A C 1
ATOM 556 O O . VAL A 1 75 ? 18.047 35.031 16.875 1 98.19 75 VAL A O 1
ATOM 559 N N . ASP A 1 76 ? 16.797 36.062 15.32 1 98.38 76 ASP A N 1
ATOM 560 C CA . ASP A 1 76 ? 15.75 36.438 16.266 1 98.38 76 ASP A CA 1
ATOM 561 C C . ASP A 1 76 ? 14.719 35.312 16.391 1 98.38 76 ASP A C 1
ATOM 563 O O . ASP A 1 76 ? 14.258 35 17.5 1 98.38 76 ASP A O 1
ATOM 567 N N . VAL A 1 77 ? 14.305 34.719 15.312 1 98.69 77 VAL A N 1
ATOM 568 C CA . VAL A 1 77 ? 13.227 33.719 15.32 1 98.69 77 VAL A CA 1
ATOM 569 C C . VAL A 1 77 ? 13.562 32.594 14.359 1 98.69 77 VAL A C 1
ATOM 571 O O . VAL A 1 77 ? 14.062 32.812 13.258 1 98.69 77 VAL A O 1
ATOM 574 N N . LEU A 1 78 ? 13.375 31.391 14.805 1 98.88 78 LEU A N 1
ATOM 575 C CA . LEU A 1 78 ? 13.422 30.219 13.938 1 98.88 78 LEU A CA 1
ATOM 576 C C . LEU A 1 78 ? 12.039 29.594 13.781 1 98.88 78 LEU A C 1
ATOM 578 O O . LEU A 1 78 ? 11.375 29.312 14.781 1 98.88 78 LEU A O 1
ATOM 582 N N . LEU A 1 79 ? 11.602 29.484 12.547 1 98.81 79 LEU A N 1
ATOM 583 C CA . LEU A 1 79 ? 10.406 28.719 12.211 1 98.81 79 LEU A CA 1
ATOM 584 C C . LEU A 1 79 ? 10.766 27.312 11.742 1 98.81 79 LEU A C 1
ATOM 586 O O . LEU A 1 79 ? 11.469 27.141 10.742 1 98.81 79 LEU A O 1
ATOM 590 N N . HIS A 1 80 ? 10.305 26.344 12.453 1 98.62 80 HIS A N 1
ATOM 591 C CA . HIS A 1 80 ? 10.555 24.953 12.086 1 98.62 80 HIS A CA 1
ATOM 592 C C . HIS A 1 80 ? 9.422 24.406 11.234 1 98.62 80 HIS A C 1
ATOM 594 O O . HIS A 1 80 ? 8.414 23.922 11.766 1 98.62 80 HIS A O 1
ATOM 600 N N . ALA A 1 81 ? 9.625 24.328 9.922 1 96.31 81 ALA A N 1
ATOM 601 C CA . ALA A 1 81 ? 8.625 23.844 8.969 1 96.31 81 ALA A CA 1
ATOM 602 C C . ALA A 1 81 ? 8.984 22.438 8.461 1 96.31 81 ALA A C 1
ATOM 604 O O . ALA A 1 81 ? 8.641 22.078 7.34 1 96.31 81 ALA A O 1
ATOM 605 N N . GLY A 1 82 ? 9.766 21.719 9.242 1 92.38 82 GLY A N 1
ATOM 606 C CA . GLY A 1 82 ? 10.156 20.344 8.93 1 92.38 82 GLY A CA 1
ATOM 607 C C . GLY A 1 82 ? 9.336 19.312 9.68 1 92.38 82 GLY A C 1
ATOM 608 O O . GLY A 1 82 ? 8.219 19.594 10.117 1 92.38 82 GLY A O 1
ATOM 609 N N . ILE A 1 83 ? 9.867 18.141 9.812 1 88.75 83 ILE A N 1
ATOM 610 C CA . ILE A 1 83 ? 9.148 17.047 10.438 1 88.75 83 ILE A CA 1
ATOM 611 C C . ILE A 1 83 ? 9.227 17.172 11.961 1 88.75 83 ILE A C 1
ATOM 613 O O . ILE A 1 83 ? 10.281 17.516 12.508 1 88.75 83 ILE A O 1
ATOM 617 N N . PRO A 1 84 ? 8.172 16.906 12.57 1 94.75 84 PRO A N 1
ATOM 618 C CA . PRO A 1 84 ? 8.078 17.156 14.016 1 94.75 84 PRO A CA 1
ATOM 619 C C . PRO A 1 84 ? 9 16.266 14.828 1 94.75 84 PRO A C 1
ATOM 621 O O . PRO A 1 84 ? 9.312 16.562 15.984 1 94.75 84 PRO A O 1
ATOM 624 N N . GLU A 1 85 ? 9.445 15.227 14.219 1 91.31 85 GLU A N 1
ATOM 625 C CA . GLU A 1 85 ? 10.352 14.305 14.891 1 91.31 85 GLU A CA 1
ATOM 626 C C . GLU A 1 85 ? 11.594 15.031 15.414 1 91.31 85 GLU A C 1
ATOM 628 O O . GLU A 1 85 ? 12.234 14.57 16.359 1 91.31 85 GLU A O 1
ATOM 633 N N . TYR A 1 86 ? 11.922 16.203 14.859 1 96.19 86 TYR A N 1
ATOM 634 C CA . TYR A 1 86 ? 13.172 16.875 15.195 1 96.19 86 TYR A CA 1
ATOM 635 C C . TYR A 1 86 ? 12.922 18.094 16.062 1 96.19 86 TYR A C 1
ATOM 637 O O . TYR A 1 86 ? 13.828 18.906 16.297 1 96.19 86 TYR A O 1
ATOM 645 N N . ASN A 1 87 ? 11.75 18.234 16.562 1 98.25 87 ASN A N 1
ATOM 646 C CA . ASN A 1 87 ? 11.375 19.422 17.328 1 98.25 87 ASN A CA 1
ATOM 647 C C . ASN A 1 87 ? 12.32 19.641 18.516 1 98.25 87 ASN A C 1
ATOM 649 O O . ASN A 1 87 ? 12.805 20.75 18.719 1 98.25 87 ASN A O 1
ATOM 653 N N . PHE A 1 88 ? 12.664 18.609 19.203 1 98.62 88 PHE A N 1
ATOM 654 C CA . PHE A 1 88 ? 13.445 18.766 20.422 1 98.62 88 PHE A CA 1
ATOM 655 C C . PHE A 1 88 ? 14.875 19.172 20.094 1 98.62 88 PHE A C 1
ATOM 657 O O . PHE A 1 88 ? 15.469 20 20.812 1 98.62 88 PHE A O 1
ATOM 664 N N . ASP A 1 89 ? 15.445 18.578 19.031 1 98.62 89 ASP A N 1
ATOM 665 C CA . ASP A 1 89 ? 16.781 18.969 18.594 1 98.62 89 ASP A CA 1
ATOM 666 C C . ASP A 1 89 ? 16.828 20.453 18.219 1 98.62 89 ASP A C 1
ATOM 668 O O . ASP A 1 89 ? 17.766 21.156 18.578 1 98.62 89 ASP A O 1
ATOM 672 N N . VAL A 1 90 ? 15.828 20.875 17.578 1 98.81 90 VAL A N 1
ATOM 673 C CA . VAL A 1 90 ? 15.766 22.25 17.094 1 98.81 90 VAL A CA 1
ATOM 674 C C . VAL A 1 90 ? 15.492 23.188 18.266 1 98.81 90 VAL A C 1
ATOM 676 O O . VAL A 1 90 ? 16.094 24.25 18.375 1 98.81 90 VAL A O 1
ATOM 679 N N . MET A 1 91 ? 14.578 22.797 19.172 1 98.88 91 MET A N 1
ATOM 680 C CA . MET A 1 91 ? 14.289 23.578 20.375 1 98.88 91 MET A CA 1
ATOM 681 C C . MET A 1 91 ? 15.547 23.781 21.203 1 98.88 91 MET A C 1
ATOM 683 O O . MET A 1 91 ? 15.797 24.875 21.688 1 98.88 91 MET A O 1
ATOM 687 N N . GLN A 1 92 ? 16.266 22.734 21.312 1 98.81 92 GLN A N 1
ATOM 688 C CA . GLN A 1 92 ? 17.5 22.828 22.094 1 98.81 92 GLN A CA 1
ATOM 689 C C . GLN A 1 92 ? 18.469 23.828 21.453 1 98.81 92 GLN A C 1
ATOM 691 O O . GLN A 1 92 ? 19.109 24.625 22.172 1 98.81 92 GLN A O 1
ATOM 696 N N . ALA A 1 93 ? 18.609 23.766 20.156 1 98.88 93 ALA A N 1
ATOM 697 C CA . ALA A 1 93 ? 19.469 24.719 19.453 1 98.88 93 ALA A CA 1
ATOM 698 C C . ALA A 1 93 ? 19.016 26.156 19.719 1 98.88 93 ALA A C 1
ATOM 700 O O . ALA A 1 93 ? 19.844 27.047 19.922 1 98.88 93 ALA A O 1
ATOM 701 N N . CYS A 1 94 ? 17.75 26.406 19.719 1 98.88 94 CYS A N 1
ATOM 702 C CA . CYS A 1 94 ? 17.188 27.734 19.953 1 98.88 94 CYS A CA 1
ATOM 703 C C . CYS A 1 94 ? 17.469 28.172 21.391 1 98.88 94 CYS A C 1
ATOM 705 O O . CYS A 1 94 ? 17.781 29.344 21.625 1 98.88 94 CYS A O 1
ATOM 707 N N . LEU A 1 95 ? 17.266 27.266 22.281 1 98.56 95 LEU A N 1
ATOM 708 C CA . LEU A 1 95 ? 17.562 27.562 23.672 1 98.56 95 LEU A CA 1
ATOM 709 C C . LEU A 1 95 ? 19.031 27.984 23.844 1 98.56 95 LEU A C 1
ATOM 711 O O . LEU A 1 95 ? 19.328 28.969 24.516 1 98.56 95 LEU A O 1
ATOM 715 N N . ASP A 1 96 ? 19.875 27.234 23.188 1 98.31 96 ASP A N 1
ATOM 716 C CA . ASP A 1 96 ? 21.312 27.469 23.312 1 98.31 96 ASP A CA 1
ATOM 717 C C . ASP A 1 96 ? 21.719 28.812 22.719 1 98.31 96 ASP A C 1
ATOM 719 O O . ASP A 1 96 ? 22.703 29.422 23.156 1 98.31 96 ASP A O 1
ATOM 723 N N . THR A 1 97 ? 20.969 29.266 21.797 1 98.62 97 THR A N 1
ATOM 724 C CA . THR A 1 97 ? 21.359 30.469 21.078 1 98.62 97 THR A CA 1
ATOM 725 C C . THR A 1 97 ? 20.406 31.625 21.406 1 98.62 97 THR A C 1
ATOM 727 O O . THR A 1 97 ? 20.516 32.719 20.844 1 98.62 97 THR A O 1
ATOM 730 N N . LYS A 1 98 ? 19.422 31.375 22.281 1 98.38 98 LYS A N 1
ATOM 731 C CA . LYS A 1 98 ? 18.422 32.344 22.703 1 98.38 98 LYS A CA 1
ATOM 732 C C . LYS A 1 98 ? 17.641 32.906 21.516 1 98.38 98 LYS A C 1
ATOM 734 O O . LYS A 1 98 ? 17.516 34.125 21.344 1 98.38 98 LYS A O 1
ATOM 739 N N . THR A 1 99 ? 17.219 32.031 20.719 1 98.69 99 THR A N 1
ATOM 740 C CA . THR A 1 99 ? 16.422 32.312 19.531 1 98.69 99 THR A CA 1
ATOM 741 C C . THR A 1 99 ? 14.961 31.922 19.766 1 98.69 99 THR A C 1
ATOM 743 O O . THR A 1 99 ? 14.672 30.828 20.25 1 98.69 99 THR A O 1
ATOM 746 N N . HIS A 1 100 ? 13.984 32.844 19.484 1 98.81 100 HIS A N 1
ATOM 747 C CA . HIS A 1 100 ? 12.578 32.438 19.531 1 98.81 100 HIS A CA 1
ATOM 748 C C . HIS A 1 100 ? 12.305 31.25 18.625 1 98.81 100 HIS A C 1
ATOM 750 O O . HIS A 1 100 ? 12.922 31.125 17.562 1 98.81 100 HIS A O 1
ATOM 756 N N . TYR A 1 101 ? 11.367 30.438 19.062 1 98.88 101 TYR A N 1
ATOM 757 C CA . TYR A 1 101 ? 11.094 29.203 18.359 1 98.88 101 TYR A CA 1
ATOM 758 C C . TYR A 1 101 ? 9.609 29.078 18.016 1 98.88 101 TYR A C 1
ATOM 760 O O . TYR A 1 101 ? 8.75 29.281 18.891 1 98.88 101 TYR A O 1
ATOM 768 N N . ILE A 1 102 ? 9.289 28.75 16.781 1 98.88 102 ILE A N 1
ATOM 769 C CA . ILE A 1 102 ? 7.922 28.469 16.375 1 98.88 102 ILE A CA 1
ATOM 770 C C . ILE A 1 102 ? 7.887 27.203 15.516 1 98.88 102 ILE A C 1
ATOM 772 O O . ILE A 1 102 ? 8.602 27.109 14.516 1 98.88 102 ILE A O 1
ATOM 776 N N . ASP A 1 103 ? 7.141 26.234 15.898 1 98.5 103 ASP A N 1
ATOM 777 C CA . ASP A 1 103 ? 6.906 25.078 15.031 1 98.5 103 ASP A CA 1
ATOM 778 C C . ASP A 1 103 ? 5.434 24.984 14.633 1 98.5 103 ASP A C 1
ATOM 780 O O . ASP A 1 103 ? 4.605 25.766 15.102 1 98.5 103 ASP A O 1
ATOM 784 N N . MET A 1 104 ? 5.113 24.078 13.68 1 96.25 104 MET A N 1
ATOM 785 C CA . MET A 1 104 ? 3.76 24.031 13.133 1 96.25 104 MET A CA 1
ATOM 786 C C . MET A 1 104 ? 3.041 22.766 13.562 1 96.25 104 MET A C 1
ATOM 788 O O . MET A 1 104 ? 1.818 22.656 13.445 1 96.25 104 MET A O 1
ATOM 792 N N . ALA A 1 105 ? 3.811 21.844 14.078 1 94.81 105 ALA A N 1
ATOM 793 C CA . ALA A 1 105 ? 3.219 20.578 14.531 1 94.81 105 ALA A CA 1
ATOM 794 C C . ALA A 1 105 ? 4.121 19.891 15.555 1 94.81 105 ALA A C 1
ATOM 796 O O . ALA A 1 105 ? 5.32 20.156 15.609 1 94.81 105 ALA A O 1
ATOM 797 N N . SER A 1 106 ? 3.523 19.094 16.375 1 96.25 106 SER A N 1
ATOM 798 C CA . SER A 1 106 ? 4.238 18.172 17.234 1 96.25 106 SER A CA 1
ATOM 799 C C . SER A 1 106 ? 4.09 16.734 16.75 1 96.25 106 SER A C 1
ATOM 801 O O . SER A 1 106 ? 3.188 16.422 15.977 1 96.25 106 SER A O 1
ATOM 803 N N . ASP A 1 107 ? 4.984 15.906 17.203 1 93.81 107 ASP A N 1
ATOM 804 C CA . ASP A 1 107 ? 5.031 14.531 16.703 1 93.81 107 ASP A CA 1
ATOM 805 C C . ASP A 1 107 ? 3.926 13.68 17.312 1 93.81 107 ASP A C 1
ATOM 807 O O . ASP A 1 107 ? 3.607 12.609 16.812 1 93.81 107 ASP A O 1
ATOM 811 N N . SER A 1 108 ? 3.385 14.086 18.422 1 94.06 108 SER A N 1
ATOM 812 C CA . SER A 1 108 ? 2.25 13.469 19.109 1 94.06 108 SER A CA 1
ATOM 813 C C . SER A 1 108 ? 1.701 14.383 20.203 1 94.06 108 SER A C 1
ATOM 815 O O . SER A 1 108 ? 2.371 15.328 20.625 1 94.06 108 SER A O 1
ATOM 817 N N . PRO A 1 109 ? 0.484 14.039 20.656 1 95.44 109 PRO A N 1
ATOM 818 C CA . PRO A 1 109 ? -0.05 14.797 21.781 1 95.44 109 PRO A CA 1
ATOM 819 C C . PRO A 1 109 ? 0.862 14.758 23.016 1 95.44 109 PRO A C 1
ATOM 821 O O . PRO A 1 109 ? 1.069 15.781 23.656 1 95.44 109 PRO A O 1
ATOM 824 N N . ASP A 1 110 ? 1.454 13.625 23.25 1 95.25 110 ASP A N 1
ATOM 825 C CA . ASP A 1 110 ? 2.35 13.484 24.406 1 95.25 110 ASP A CA 1
ATOM 826 C C . ASP A 1 110 ? 3.619 14.312 24.219 1 95.25 110 ASP A C 1
ATOM 828 O O . ASP A 1 110 ? 4.109 14.93 25.156 1 95.25 110 ASP A O 1
ATOM 832 N N . LEU A 1 111 ? 4.117 14.32 23.062 1 96.81 111 LEU A N 1
ATOM 833 C CA . LEU A 1 111 ? 5.344 15.062 22.781 1 96.81 111 LEU A CA 1
ATOM 834 C C . LEU A 1 111 ? 5.086 16.562 22.812 1 96.81 111 LEU A C 1
ATOM 836 O O . LEU A 1 111 ? 5.961 17.344 23.188 1 96.81 111 LEU A O 1
ATOM 840 N N . LEU A 1 112 ? 3.889 16.938 22.469 1 97.94 112 LEU A N 1
ATOM 841 C CA . LEU A 1 112 ? 3.512 18.328 22.641 1 97.94 112 LEU A CA 1
ATOM 842 C C . LEU A 1 112 ? 3.604 18.75 24.094 1 97.94 112 LEU A C 1
ATOM 844 O O . LEU A 1 112 ? 4.152 19.812 24.422 1 97.94 112 LEU A O 1
ATOM 848 N N . LEU A 1 113 ? 3.041 17.938 24.984 1 97.56 113 LEU A N 1
ATOM 849 C CA . LEU A 1 113 ? 3.098 18.234 26.406 1 97.56 113 LEU A CA 1
ATOM 850 C C . LEU A 1 113 ? 4.543 18.328 26.891 1 97.56 113 LEU A C 1
ATOM 852 O O . LEU A 1 113 ? 4.875 19.188 27.703 1 97.56 113 LEU A O 1
ATOM 856 N N . GLN A 1 114 ? 5.355 17.453 26.359 1 98.19 114 GLN A N 1
ATOM 857 C CA . GLN A 1 114 ? 6.766 17.484 26.719 1 98.19 114 GLN A CA 1
ATOM 858 C C . GLN A 1 114 ? 7.441 18.766 26.234 1 98.19 114 GLN A C 1
ATOM 860 O O . GLN A 1 114 ? 8.305 19.328 26.922 1 98.19 114 GLN A O 1
ATOM 865 N N . GLN A 1 115 ? 7.086 19.141 25.031 1 98.69 115 GLN A N 1
ATOM 866 C CA . GLN A 1 115 ? 7.605 20.422 24.531 1 98.69 115 GLN A CA 1
ATOM 867 C C . GLN A 1 115 ? 7.199 21.562 25.453 1 98.69 115 GLN A C 1
ATOM 869 O O . GLN A 1 115 ? 8.023 22.438 25.766 1 98.69 115 GLN A O 1
ATOM 874 N N . LEU A 1 116 ? 6.012 21.578 25.891 1 98.38 116 LEU A N 1
ATOM 875 C CA . LEU A 1 116 ? 5.48 22.641 26.734 1 98.38 116 LEU A CA 1
ATOM 876 C C . LEU A 1 116 ? 6.141 22.625 28.109 1 98.38 116 LEU A C 1
ATOM 878 O O . LEU A 1 116 ? 6.211 23.656 28.781 1 98.38 116 LEU A O 1
ATOM 882 N N . ASP A 1 117 ? 6.625 21.516 28.5 1 98.31 117 ASP A N 1
ATOM 883 C CA . ASP A 1 117 ? 7.309 21.375 29.781 1 98.31 117 ASP A CA 1
ATOM 884 C C . ASP A 1 117 ? 8.633 22.125 29.797 1 98.31 117 ASP A C 1
ATOM 886 O O . ASP A 1 117 ? 9.219 22.359 30.844 1 98.31 117 ASP A O 1
ATOM 890 N N . TRP A 1 118 ? 9.078 22.562 28.625 1 98.62 118 TRP A N 1
ATOM 891 C CA . TRP A 1 118 ? 10.297 23.344 28.547 1 98.62 118 TRP A CA 1
ATOM 892 C C . TRP A 1 118 ? 10.031 24.812 28.875 1 98.62 118 TRP A C 1
ATOM 894 O O . TRP A 1 118 ? 10.906 25.656 28.719 1 98.62 118 TRP A O 1
ATOM 904 N N . ASP A 1 119 ? 8.898 25.156 29.391 1 98.62 119 ASP A N 1
ATOM 905 C CA . ASP A 1 119 ? 8.414 26.516 29.641 1 98.62 119 ASP A CA 1
ATOM 906 C C . ASP A 1 119 ? 9.406 27.297 30.5 1 98.62 119 ASP A C 1
ATOM 908 O O . ASP A 1 119 ? 9.82 28.391 30.125 1 98.62 119 ASP A O 1
ATOM 912 N N . GLU A 1 120 ? 9.844 26.781 31.562 1 98.5 120 GLU A N 1
ATOM 913 C CA . GLU A 1 120 ? 10.734 27.5 32.469 1 98.5 120 GLU A CA 1
ATOM 914 C C . GLU A 1 120 ? 12.094 27.75 31.828 1 98.5 120 GLU A C 1
ATOM 916 O O . GLU A 1 120 ? 12.703 28.797 32.031 1 98.5 120 GLU A O 1
ATOM 921 N N . LYS A 1 121 ? 12.578 26.781 31.047 1 98.56 121 LYS A N 1
ATOM 922 C CA . LYS A 1 121 ? 13.844 26.938 30.344 1 98.56 121 LYS A CA 1
ATOM 923 C C . LYS A 1 121 ? 13.781 28.109 29.359 1 98.56 121 LYS A C 1
ATOM 925 O O . LYS A 1 121 ? 14.719 28.922 29.297 1 98.56 121 LYS A O 1
ATOM 930 N N . PHE A 1 122 ? 12.742 28.219 28.688 1 98.81 122 PHE A N 1
ATOM 931 C CA . PHE A 1 122 ? 12.578 29.266 27.703 1 98.81 122 PHE A CA 1
ATOM 932 C C . PHE A 1 122 ? 12.383 30.625 28.391 1 98.81 122 PHE A C 1
ATOM 934 O O . PHE A 1 122 ? 12.891 31.641 27.922 1 98.81 122 PHE A O 1
ATOM 941 N N . LYS A 1 123 ? 11.625 30.656 29.5 1 98.62 123 LYS A N 1
ATOM 942 C CA . LYS A 1 123 ? 11.453 31.875 30.281 1 98.62 123 LYS A CA 1
ATOM 943 C C . LYS A 1 123 ? 12.797 32.406 30.781 1 98.62 123 LYS A C 1
ATOM 945 O O . LYS A 1 123 ? 13.086 33.594 30.656 1 98.62 123 LYS A O 1
ATOM 950 N N . GLN A 1 124 ? 13.539 31.516 31.234 1 98.38 124 GLN A N 1
ATOM 951 C CA . GLN A 1 124 ? 14.844 31.906 31.766 1 98.38 124 GLN A CA 1
ATOM 952 C C . GLN A 1 124 ? 15.742 32.438 30.656 1 98.38 124 GLN A C 1
ATOM 954 O O . GLN A 1 124 ? 16.547 33.344 30.891 1 98.38 124 GLN A O 1
ATOM 959 N N . ALA A 1 125 ? 15.602 31.938 29.484 1 98.12 125 ALA A N 1
ATOM 960 C CA . ALA A 1 125 ? 16.391 32.375 28.344 1 98.12 125 ALA A CA 1
ATOM 961 C C . ALA A 1 125 ? 15.836 33.656 27.75 1 98.12 125 ALA A C 1
ATOM 963 O O . ALA A 1 125 ? 16.484 34.312 26.922 1 98.12 125 ALA A O 1
ATOM 964 N N . GLY A 1 126 ? 14.609 34.062 28.172 1 98.06 126 GLY A N 1
ATOM 965 C CA . GLY A 1 126 ? 13.977 35.281 27.688 1 98.06 126 GLY A CA 1
ATOM 966 C C . GLY A 1 126 ? 13.414 35.156 26.281 1 98.06 126 GLY A C 1
ATOM 967 O O . GLY A 1 126 ? 13.328 36.156 25.547 1 98.06 126 GLY A O 1
ATOM 968 N N . ILE A 1 127 ? 13.109 33.969 25.906 1 98.56 127 ILE A N 1
ATOM 969 C CA . ILE A 1 127 ? 12.609 33.719 24.562 1 98.56 127 ILE A CA 1
ATOM 970 C C . ILE A 1 127 ? 11.242 33.062 24.625 1 98.56 127 ILE A C 1
ATOM 972 O O . ILE A 1 127 ? 10.852 32.531 25.656 1 98.56 127 ILE A O 1
ATOM 976 N N . VAL A 1 128 ? 10.508 33.094 23.484 1 98.75 128 VAL A N 1
ATOM 977 C CA . VAL A 1 128 ? 9.203 32.438 23.391 1 98.75 128 VAL A CA 1
ATOM 978 C C . VAL A 1 128 ? 9.305 31.234 22.453 1 98.75 128 VAL A C 1
ATOM 980 O O . VAL A 1 128 ? 10.008 31.281 21.438 1 98.75 128 VAL A O 1
ATOM 983 N N . GLY A 1 129 ? 8.758 30.203 22.859 1 98.81 129 GLY A N 1
ATOM 984 C CA . GLY A 1 129 ? 8.477 29.047 22.031 1 98.81 129 GLY A CA 1
ATOM 985 C C . GLY A 1 129 ? 6.996 28.812 21.812 1 98.81 129 GLY A C 1
ATOM 986 O O . GLY A 1 129 ? 6.234 28.688 22.766 1 98.81 129 GLY A O 1
ATOM 987 N N . ILE A 1 130 ? 6.574 28.844 20.562 1 98.88 130 ILE A N 1
ATOM 988 C CA . ILE A 1 130 ? 5.176 28.578 20.234 1 98.88 130 ILE A CA 1
ATOM 989 C C . ILE A 1 130 ? 5.051 27.188 19.609 1 98.88 130 ILE A C 1
ATOM 991 O O . ILE A 1 130 ? 5.613 26.938 18.531 1 98.88 130 ILE A O 1
ATOM 995 N N . MET A 1 131 ? 4.305 26.312 20.25 1 98.5 131 MET A N 1
ATOM 996 C CA . MET A 1 131 ? 4.195 24.922 19.812 1 98.5 131 MET A CA 1
ATOM 997 C C . MET A 1 131 ? 2.938 24.719 18.984 1 98.5 131 MET A C 1
ATOM 999 O O . MET A 1 131 ? 1.823 24.766 19.5 1 98.5 131 MET A O 1
ATOM 1003 N N . GLY A 1 132 ? 3.182 24.469 17.703 1 97.94 132 GLY A N 1
ATOM 1004 C CA . GLY A 1 132 ? 2.064 24.078 16.844 1 97.94 132 GLY A CA 1
ATOM 1005 C C . GLY A 1 132 ? 1.332 25.266 16.25 1 97.94 132 GLY A C 1
ATOM 1006 O O . GLY A 1 132 ? 0.106 25.359 16.344 1 97.94 132 GLY A O 1
ATOM 1007 N N . LEU A 1 133 ? 2.074 26.172 15.68 1 98.44 133 LEU A N 1
ATOM 1008 C CA . LEU A 1 133 ? 1.424 27.344 15.102 1 98.44 133 LEU A CA 1
ATOM 1009 C C . LEU A 1 133 ? 1.381 27.25 13.578 1 98.44 133 LEU A C 1
ATOM 1011 O O . LEU A 1 133 ? 2.082 27.984 12.883 1 98.44 133 LEU A O 1
ATOM 1015 N N . GLY A 1 134 ? 0.558 26.453 13.039 1 97.62 134 GLY A N 1
ATOM 1016 C CA . GLY A 1 134 ? 0.121 26.391 11.656 1 97.62 134 GLY A CA 1
ATOM 1017 C C . GLY A 1 134 ? -1.33 26.797 11.469 1 97.62 134 GLY A C 1
ATOM 1018 O O . GLY A 1 134 ? -1.77 27.812 12 1 97.62 134 GLY A O 1
ATOM 1019 N N . CYS A 1 135 ? -1.983 26 10.609 1 97.81 135 CYS A N 1
ATOM 1020 C CA . CYS A 1 135 ? -3.424 26.188 10.477 1 97.81 135 CYS A CA 1
ATOM 1021 C C . CYS A 1 135 ? -4.176 25.422 11.562 1 97.81 135 CYS A C 1
ATOM 1023 O O . CYS A 1 135 ? -4.934 26.016 12.336 1 97.81 135 CYS A O 1
ATOM 1025 N N . ASP A 1 136 ? -3.982 24.172 11.578 1 97.69 136 ASP A N 1
ATOM 1026 C CA . ASP A 1 136 ? -4.418 23.281 12.656 1 97.69 136 ASP A CA 1
ATOM 1027 C C . ASP A 1 136 ? -3.385 22.188 12.922 1 97.69 136 ASP A C 1
ATOM 1029 O O . ASP A 1 136 ? -3.207 21.281 12.102 1 97.69 136 ASP A O 1
ATOM 1033 N N . PRO A 1 137 ? -2.754 22.328 14.102 1 97.5 137 PRO A N 1
ATOM 1034 C CA . PRO A 1 137 ? -3.008 23.359 15.125 1 97.5 137 PRO A CA 1
ATOM 1035 C C . PRO A 1 137 ? -2.512 24.734 14.711 1 97.5 137 PRO A C 1
ATOM 1037 O O . PRO A 1 137 ? -1.745 24.859 13.758 1 97.5 137 PRO A O 1
ATOM 1040 N N . GLY A 1 138 ? -2.938 25.734 15.398 1 98.56 138 GLY A N 1
ATOM 1041 C CA . GLY A 1 138 ? -2.482 27.094 15.164 1 98.56 138 GLY A CA 1
ATOM 1042 C C . GLY A 1 138 ? -3.619 28.094 15.102 1 98.56 138 GLY A C 1
ATOM 1043 O O . GLY A 1 138 ? -4.129 28.531 16.141 1 98.56 138 GLY A O 1
ATOM 1044 N N . PHE A 1 139 ? -3.996 28.391 13.836 1 98.75 139 PHE A N 1
ATOM 1045 C CA . PHE A 1 139 ? -5.16 29.25 13.672 1 98.75 139 PHE A CA 1
ATOM 1046 C C . PHE A 1 139 ? -6.363 28.688 14.414 1 98.75 139 PHE A C 1
ATOM 1048 O O . PHE A 1 139 ? -7.102 29.438 15.07 1 98.75 139 PHE A O 1
ATOM 1055 N N . SER A 1 140 ? -6.539 27.406 14.352 1 98.81 140 SER A N 1
ATOM 1056 C CA . SER A 1 140 ? -7.68 26.734 14.969 1 98.81 140 SER A CA 1
ATOM 1057 C C . SER A 1 140 ? -7.719 26.984 16.469 1 98.81 140 SER A C 1
ATOM 1059 O O . SER A 1 140 ? -8.781 27.219 17.047 1 98.81 140 SER A O 1
ATOM 1061 N N . ASN A 1 141 ? -6.559 26.922 17.109 1 98.75 141 ASN A N 1
ATOM 1062 C CA . ASN A 1 141 ? -6.469 27.219 18.531 1 98.75 141 ASN A CA 1
ATOM 1063 C C . ASN A 1 141 ? -6.91 28.641 18.828 1 98.75 141 ASN A C 1
ATOM 1065 O O . ASN A 1 141 ? -7.652 28.875 19.797 1 98.75 141 ASN A O 1
ATOM 1069 N N . ILE A 1 142 ? -6.379 29.516 18.078 1 98.81 142 ILE A N 1
ATOM 1070 C CA . ILE A 1 142 ? -6.641 30.938 18.297 1 98.81 142 ILE A CA 1
ATOM 1071 C C . ILE A 1 142 ? -8.109 31.25 18 1 98.81 142 ILE A C 1
ATOM 1073 O O . ILE A 1 142 ? -8.734 32.031 18.703 1 98.81 142 ILE A O 1
ATOM 1077 N N . ALA A 1 143 ? -8.625 30.625 16.953 1 98.88 143 ALA A N 1
ATOM 1078 C CA . ALA A 1 143 ? -10.047 30.75 16.656 1 98.88 143 ALA A CA 1
ATOM 1079 C C . ALA A 1 143 ? -10.898 30.297 17.828 1 98.88 143 ALA A C 1
ATOM 1081 O O . ALA A 1 143 ? -11.891 30.938 18.172 1 98.88 143 ALA A O 1
ATOM 1082 N N . ALA A 1 144 ? -10.562 29.172 18.422 1 98.88 144 ALA A N 1
ATOM 1083 C CA . ALA A 1 144 ? -11.273 28.672 19.594 1 98.88 144 ALA A CA 1
ATOM 1084 C C . ALA A 1 144 ? -11.211 29.672 20.734 1 98.88 144 ALA A C 1
ATOM 1086 O O . ALA A 1 144 ? -12.219 29.922 21.406 1 98.88 144 ALA A O 1
ATOM 1087 N N . ARG A 1 145 ? -10.039 30.266 21 1 98.69 145 ARG A N 1
ATOM 1088 C CA . ARG A 1 145 ? -9.859 31.266 22.047 1 98.69 145 ARG A CA 1
ATOM 1089 C C . ARG A 1 145 ? -10.711 32.5 21.781 1 98.69 145 ARG A C 1
ATOM 1091 O O . ARG A 1 145 ? -11.359 33 22.703 1 98.69 145 ARG A O 1
ATOM 1098 N N . TYR A 1 146 ? -10.641 32.938 20.531 1 98.75 146 TYR A N 1
ATOM 1099 C CA . TYR A 1 146 ? -11.461 34.062 20.156 1 98.75 146 TYR A CA 1
ATOM 1100 C C . TYR A 1 146 ? -12.93 33.812 20.453 1 98.75 146 TYR A C 1
ATOM 1102 O O . TYR A 1 146 ? -13.609 34.656 21.031 1 98.75 146 TYR A O 1
ATOM 1110 N N . ALA A 1 147 ? -13.453 32.688 20.031 1 98.75 147 ALA A N 1
ATOM 1111 C CA . ALA A 1 147 ? -14.852 32.312 20.266 1 98.75 147 ALA A CA 1
ATOM 1112 C C . ALA A 1 147 ? -15.148 32.25 21.75 1 98.75 147 ALA A C 1
ATOM 1114 O O . ALA A 1 147 ? -16.156 32.812 22.219 1 98.75 147 ALA A O 1
ATOM 1115 N N . ALA A 1 148 ? -14.32 31.594 22.516 1 98.5 148 ALA A N 1
ATOM 1116 C CA . ALA A 1 148 ? -14.508 31.422 23.953 1 98.5 148 ALA A CA 1
ATOM 1117 C C . ALA A 1 148 ? -14.57 32.781 24.672 1 98.5 148 ALA A C 1
ATOM 1119 O O . ALA A 1 148 ? -15.344 32.938 25.609 1 98.5 148 ALA A O 1
ATOM 1120 N N . ASP A 1 149 ? -13.742 33.719 24.234 1 98.25 149 ASP A N 1
ATOM 1121 C CA . ASP A 1 149 ? -13.688 35.031 24.844 1 98.25 149 ASP A CA 1
ATOM 1122 C C . ASP A 1 149 ? -15.031 35.75 24.719 1 98.25 149 ASP A C 1
ATOM 1124 O O . ASP A 1 149 ? -15.328 36.688 25.484 1 98.25 149 ASP A O 1
ATOM 1128 N N . GLN A 1 150 ? -15.82 35.344 23.828 1 97.75 150 GLN A N 1
ATOM 1129 C CA . GLN A 1 150 ? -17.094 36 23.562 1 97.75 150 GLN A CA 1
ATOM 1130 C C . GLN A 1 150 ? -18.234 35.344 24.328 1 97.75 150 GLN A C 1
ATOM 1132 O O . GLN A 1 150 ? -19.406 35.688 24.156 1 97.75 150 GLN A O 1
ATOM 1137 N N . MET A 1 151 ? -17.906 34.406 25.109 1 98.06 151 MET A N 1
ATOM 1138 C CA . MET A 1 151 ? -18.922 33.594 25.828 1 98.06 151 MET A CA 1
ATOM 1139 C C . MET A 1 151 ? -18.719 33.688 27.328 1 98.06 151 MET A C 1
ATOM 1141 O O . MET A 1 151 ? -17.625 34.031 27.797 1 98.06 151 MET A O 1
ATOM 1145 N N . ASP A 1 152 ? -19.781 33.406 28.125 1 98.06 152 ASP A N 1
ATOM 1146 C CA . ASP A 1 152 ? -19.688 33.281 29.578 1 98.06 152 ASP A CA 1
ATOM 1147 C C . ASP A 1 152 ? -19.203 31.906 30 1 98.06 152 ASP A C 1
ATOM 1149 O O . ASP A 1 152 ? -18.422 31.781 30.953 1 98.06 152 ASP A O 1
ATOM 1153 N N . THR A 1 153 ? -19.719 30.922 29.328 1 98 153 THR A N 1
ATOM 1154 C CA . THR A 1 153 ? -19.281 29.547 29.547 1 98 153 THR A CA 1
ATOM 1155 C C . THR A 1 153 ? -19 28.844 28.234 1 98 153 THR A C 1
ATOM 1157 O O . THR A 1 153 ? -19.516 29.25 27.188 1 98 153 THR A O 1
ATOM 1160 N N . VAL A 1 154 ? -18.156 27.875 28.234 1 98.44 154 VAL A N 1
ATOM 1161 C CA . VAL A 1 154 ? -17.844 27.031 27.094 1 98.44 154 VAL A CA 1
ATOM 1162 C C . VAL A 1 154 ? -18.172 25.578 27.422 1 98.44 154 VAL A C 1
ATOM 1164 O O . VAL A 1 154 ? -17.75 25.047 28.453 1 98.44 154 VAL A O 1
ATOM 1167 N N . LYS A 1 155 ? -18.969 24.953 26.625 1 97.69 155 LYS A N 1
ATOM 1168 C CA . LYS A 1 155 ? -19.328 23.547 26.828 1 97.69 155 LYS A CA 1
ATOM 1169 C C . LYS A 1 155 ? -18.453 22.625 25.984 1 97.69 155 LYS A C 1
ATOM 1171 O O . LYS A 1 155 ? -17.875 21.672 26.516 1 97.69 155 LYS A O 1
ATOM 1176 N N . THR A 1 156 ? -18.422 22.859 24.672 1 98.5 156 THR A N 1
ATOM 1177 C CA . THR A 1 156 ? -17.641 22 23.797 1 98.5 156 THR A CA 1
ATOM 1178 C C . THR A 1 156 ? -16.844 22.828 22.781 1 98.5 156 THR A C 1
ATOM 1180 O O . THR A 1 156 ? -17.234 23.938 22.438 1 98.5 156 THR A O 1
ATOM 1183 N N . ILE A 1 157 ? -15.75 22.344 22.406 1 98.81 157 ILE A N 1
ATOM 1184 C CA . ILE A 1 157 ? -14.922 22.859 21.328 1 98.81 157 ILE A CA 1
ATOM 1185 C C . ILE A 1 157 ? -14.664 21.766 20.297 1 98.81 157 ILE A C 1
ATOM 1187 O O . ILE A 1 157 ? -14.102 20.719 20.625 1 98.81 157 ILE A O 1
ATOM 1191 N N . THR A 1 158 ? -15.055 21.938 19.078 1 98.75 158 THR A N 1
ATOM 1192 C CA . THR A 1 158 ? -14.773 21.016 17.984 1 98.75 158 THR A CA 1
ATOM 1193 C C . THR A 1 158 ? -13.977 21.719 16.875 1 98.75 158 THR A C 1
ATOM 1195 O O . THR A 1 158 ? -14.469 22.656 16.25 1 98.75 158 THR A O 1
ATOM 1198 N N . ILE A 1 159 ? -12.766 21.297 16.75 1 98.88 159 ILE A N 1
ATOM 1199 C CA . ILE A 1 159 ? -12 21.781 15.617 1 98.88 159 ILE A CA 1
ATOM 1200 C C . ILE A 1 159 ? -12.43 21.047 14.344 1 98.88 159 ILE A C 1
ATOM 1202 O O . ILE A 1 159 ? -12.547 19.828 14.336 1 98.88 159 ILE A O 1
ATOM 1206 N N . LEU A 1 160 ? -12.688 21.797 13.328 1 98.75 160 LEU A N 1
ATOM 1207 C CA . LEU A 1 160 ? -13.172 21.234 12.07 1 98.75 160 LEU A CA 1
ATOM 1208 C C . LEU A 1 160 ? -12.227 21.562 10.922 1 98.75 160 LEU A C 1
ATOM 1210 O O . LEU A 1 160 ? -11.844 22.734 10.75 1 98.75 160 LEU A O 1
ATOM 1214 N N . ASP A 1 161 ? -11.797 20.625 10.219 1 98.25 161 ASP A N 1
ATOM 1215 C CA . ASP A 1 161 ? -10.992 20.734 9.008 1 98.25 161 ASP A CA 1
ATOM 1216 C C . ASP A 1 161 ? -11.664 20.047 7.824 1 98.25 161 ASP A C 1
ATOM 1218 O O . ASP A 1 161 ? -11.836 18.812 7.832 1 98.25 161 ASP A O 1
ATOM 1222 N N . GLY A 1 162 ? -12.086 20.781 6.863 1 97.25 162 GLY A N 1
ATOM 1223 C CA . GLY A 1 162 ? -12.797 20.219 5.727 1 97.25 162 GLY A CA 1
ATOM 1224 C C . GLY A 1 162 ? -12.391 20.828 4.402 1 97.25 162 GLY A C 1
ATOM 1225 O O . GLY A 1 162 ? -12.039 22.016 4.344 1 97.25 162 GLY A O 1
ATOM 1226 N N . ASP A 1 163 ? -12.406 20.047 3.352 1 95.62 163 ASP A N 1
ATOM 1227 C CA . ASP A 1 163 ? -12.055 20.422 1.985 1 95.62 163 ASP A CA 1
ATOM 1228 C C . ASP A 1 163 ? -12.969 19.734 0.976 1 95.62 163 ASP A C 1
ATOM 1230 O O . ASP A 1 163 ? -13.195 18.516 1.051 1 95.62 163 ASP A O 1
ATOM 1234 N N . ASN A 1 164 ? -13.625 20.5 0.094 1 95.94 164 ASN A N 1
ATOM 1235 C CA . ASN A 1 164 ? -14.469 19.891 -0.927 1 95.94 164 ASN A CA 1
ATOM 1236 C C . ASN A 1 164 ? -13.758 19.828 -2.275 1 95.94 164 ASN A C 1
ATOM 1238 O O . ASN A 1 164 ? -14.406 19.797 -3.324 1 95.94 164 ASN A O 1
ATOM 1242 N N . SER A 1 165 ? -12.477 19.906 -2.316 1 94.69 165 SER A N 1
ATOM 1243 C CA . SER A 1 165 ? -11.68 20.062 -3.527 1 94.69 165 SER A CA 1
ATOM 1244 C C . SER A 1 165 ? -11.578 18.75 -4.301 1 94.69 165 SER A C 1
ATOM 1246 O O . SER A 1 165 ? -11.82 17.672 -3.746 1 94.69 165 SER A O 1
ATOM 1248 N N . GLU A 1 166 ? -11.328 18.906 -5.547 1 93.88 166 GLU A N 1
ATOM 1249 C CA . GLU A 1 166 ? -10.914 17.844 -6.457 1 93.88 166 GLU A CA 1
ATOM 1250 C C . GLU A 1 166 ? -9.508 18.094 -6.992 1 93.88 166 GLU A C 1
ATOM 1252 O O . GLU A 1 166 ? -9.062 19.234 -7.066 1 93.88 166 GLU A O 1
ATOM 1257 N N . VAL A 1 167 ? -8.812 17.047 -7.289 1 93.94 167 VAL A N 1
ATOM 1258 C CA . VAL A 1 167 ? -7.438 17.219 -7.738 1 93.94 167 VAL A CA 1
ATOM 1259 C C . VAL A 1 167 ? -7.266 16.594 -9.125 1 93.94 167 VAL A C 1
ATOM 1261 O O . VAL A 1 167 ? -7.773 15.5 -9.391 1 93.94 167 VAL A O 1
ATOM 1264 N N . ASP A 1 168 ? -6.664 17.375 -10.031 1 94.12 168 ASP A N 1
ATOM 1265 C CA . ASP A 1 168 ? -6.281 16.875 -11.344 1 94.12 168 ASP A CA 1
ATOM 1266 C C . ASP A 1 168 ? -5.016 16.031 -11.258 1 94.12 168 ASP A C 1
ATOM 1268 O O . ASP A 1 168 ? -3.975 16.391 -11.805 1 94.12 168 ASP A O 1
ATOM 1272 N N . TYR A 1 169 ? -5.098 14.938 -10.609 1 90 169 TYR A N 1
ATOM 1273 C CA . TYR A 1 169 ? -4.02 13.969 -10.414 1 90 169 TYR A CA 1
ATOM 1274 C C . TYR A 1 169 ? -4.574 12.555 -10.266 1 90 169 TYR A C 1
ATOM 1276 O O . TYR A 1 169 ? -5.453 12.312 -9.438 1 90 169 TYR A O 1
ATOM 1284 N N . ASP A 1 170 ? -4.055 11.664 -11.141 1 84.06 170 ASP A N 1
ATOM 1285 C CA . ASP A 1 170 ? -4.504 10.281 -11.109 1 84.06 170 ASP A CA 1
ATOM 1286 C C . ASP A 1 170 ? -3.684 9.461 -10.109 1 84.06 170 ASP A C 1
ATOM 1288 O O . ASP A 1 170 ? -2.727 8.781 -10.5 1 84.06 170 ASP A O 1
ATOM 1292 N N . GLY A 1 171 ? -3.934 9.555 -8.844 1 82.56 171 GLY A N 1
ATOM 1293 C CA . GLY A 1 171 ? -3.221 8.828 -7.809 1 82.56 171 GLY A CA 1
ATOM 1294 C C . GLY A 1 171 ? -3.545 9.312 -6.41 1 82.56 171 GLY A C 1
ATOM 1295 O O . GLY A 1 171 ? -4.379 10.203 -6.23 1 82.56 171 GLY A O 1
ATOM 1296 N N . PHE A 1 172 ? -2.943 8.625 -5.57 1 87.25 172 PHE A N 1
ATOM 1297 C CA . PHE A 1 172 ? -3.125 8.969 -4.164 1 87.25 172 PHE A CA 1
ATOM 1298 C C . PHE A 1 172 ? -2.26 10.164 -3.785 1 87.25 172 PHE A C 1
ATOM 1300 O O . PHE A 1 172 ? -1.074 10.211 -4.125 1 87.25 172 PHE A O 1
ATOM 1307 N N . CYS A 1 173 ? -2.902 11.141 -3.115 1 90.31 173 CYS A N 1
ATOM 1308 C CA . CYS A 1 173 ? -2.121 12.297 -2.684 1 90.31 173 CYS A CA 1
ATOM 1309 C C . CYS A 1 173 ? -2.689 12.891 -1.401 1 90.31 173 CYS A C 1
ATOM 1311 O O . CYS A 1 173 ? -3.832 12.609 -1.035 1 90.31 173 CYS A O 1
ATOM 1313 N N . ALA A 1 174 ? -1.867 13.539 -0.662 1 89.81 174 ALA A N 1
ATOM 1314 C CA . ALA A 1 174 ? -2.219 14.375 0.484 1 89.81 174 ALA A CA 1
ATOM 1315 C C . ALA A 1 174 ? -1.824 15.828 0.244 1 89.81 174 ALA A C 1
ATOM 1317 O O . ALA A 1 174 ? -0.808 16.109 -0.397 1 89.81 174 ALA A O 1
ATOM 1318 N N . TYR A 1 175 ? -2.627 16.688 0.765 1 89.38 175 TYR A N 1
ATOM 1319 C CA . TYR A 1 175 ? -2.408 18.094 0.501 1 89.38 175 TYR A CA 1
ATOM 1320 C C . TYR A 1 175 ? -1.388 18.688 1.472 1 89.38 175 TYR A C 1
ATOM 1322 O O . TYR A 1 175 ? -1 19.844 1.348 1 89.38 175 TYR A O 1
ATOM 1330 N N . PHE A 1 176 ? -1.026 17.922 2.383 1 87.25 176 PHE A N 1
ATOM 1331 C CA . PHE A 1 176 ? 0.054 18.25 3.305 1 87.25 176 PHE A CA 1
ATOM 1332 C C . PHE A 1 176 ? 1.039 17.094 3.412 1 87.25 176 PHE A C 1
ATOM 1334 O O . PHE A 1 176 ? 1.009 16.172 2.598 1 87.25 176 PHE A O 1
ATOM 1341 N N . SER A 1 177 ? 2.018 17.234 4.379 1 85.25 177 SER A N 1
ATOM 1342 C CA . SER A 1 177 ? 3.029 16.188 4.484 1 85.25 177 SER A CA 1
ATOM 1343 C C . SER A 1 177 ? 2.393 14.805 4.516 1 85.25 177 SER A C 1
ATOM 1345 O O . SER A 1 177 ? 1.677 14.461 5.461 1 85.25 177 SER A O 1
ATOM 1347 N N . PRO A 1 178 ? 2.721 13.992 3.484 1 90.19 178 PRO A N 1
ATOM 1348 C CA . PRO A 1 178 ? 2.139 12.648 3.467 1 90.19 178 PRO A CA 1
ATOM 1349 C C . PRO A 1 178 ? 2.543 11.812 4.684 1 90.19 178 PRO A C 1
ATOM 1351 O O . PRO A 1 178 ? 1.749 11.008 5.176 1 90.19 178 PRO A O 1
ATOM 1354 N N . GLN A 1 179 ? 3.758 12.031 5.164 1 89.62 179 GLN A N 1
ATOM 1355 C CA . GLN A 1 179 ? 4.23 11.328 6.352 1 89.62 179 GLN A CA 1
ATOM 1356 C C . GLN A 1 179 ? 3.35 11.633 7.559 1 89.62 179 GLN A C 1
ATOM 1358 O O . GLN A 1 179 ? 2.922 10.727 8.273 1 89.62 179 GLN A O 1
ATOM 1363 N N . THR A 1 180 ? 3.084 12.852 7.703 1 88 180 THR A N 1
ATOM 1364 C CA . THR A 1 180 ? 2.262 13.297 8.82 1 88 180 THR A CA 1
ATOM 1365 C C . THR A 1 180 ? 0.819 12.828 8.656 1 88 180 THR A C 1
ATOM 1367 O O . THR A 1 180 ? 0.182 12.398 9.617 1 88 180 THR A O 1
ATOM 1370 N N . ALA A 1 181 ? 0.333 12.914 7.453 1 90.56 181 ALA A N 1
ATOM 1371 C CA . ALA A 1 181 ? -1.041 12.508 7.164 1 90.56 181 ALA A CA 1
ATOM 1372 C C . ALA A 1 181 ? -1.268 11.047 7.523 1 90.56 181 ALA A C 1
ATOM 1374 O O . ALA A 1 181 ? -2.244 10.711 8.203 1 90.56 181 ALA A O 1
ATOM 1375 N N . ILE A 1 182 ? -0.318 10.188 7.09 1 93.56 182 ILE A N 1
ATOM 1376 C CA . ILE A 1 182 ? -0.425 8.758 7.34 1 93.56 182 ILE A CA 1
ATOM 1377 C C . ILE A 1 182 ? -0.362 8.492 8.844 1 93.56 182 ILE A C 1
ATOM 1379 O O . ILE A 1 182 ? -1.218 7.797 9.398 1 93.56 182 ILE A O 1
ATOM 1383 N N . LYS A 1 183 ? 0.541 9.109 9.523 1 92.19 183 LYS A N 1
ATOM 1384 C CA . LYS A 1 183 ? 0.744 8.898 10.953 1 92.19 183 LYS A CA 1
ATOM 1385 C C . LYS A 1 183 ? -0.452 9.398 11.766 1 92.19 183 LYS A C 1
ATOM 1387 O O . LYS A 1 183 ? -0.977 8.68 12.617 1 92.19 183 LYS A O 1
ATOM 1392 N N . GLU A 1 184 ? -0.882 10.508 11.445 1 92.75 184 GLU A N 1
ATOM 1393 C CA . GLU A 1 184 ? -1.935 11.172 12.211 1 92.75 184 GLU A CA 1
ATOM 1394 C C . GLU A 1 184 ? -3.275 10.469 12.031 1 92.75 184 GLU A C 1
ATOM 1396 O O . GLU A 1 184 ? -3.99 10.227 13.008 1 92.75 184 GLU A O 1
ATOM 1401 N N . CYS A 1 185 ? -3.607 10.141 10.844 1 94.38 185 CYS A N 1
ATOM 1402 C CA . CYS A 1 185 ? -4.922 9.578 10.562 1 94.38 185 CYS A CA 1
ATOM 1403 C C . CYS A 1 185 ? -5.023 8.141 11.047 1 94.38 185 CYS A C 1
ATOM 1405 O O . CYS A 1 185 ? -6.105 7.68 11.422 1 94.38 185 CYS A O 1
ATOM 1407 N N . LEU A 1 186 ? -3.879 7.445 11.133 1 95.12 186 LEU A N 1
ATOM 1408 C CA . LEU A 1 186 ? -3.912 6.043 11.539 1 95.12 186 LEU A CA 1
ATOM 1409 C C . LEU A 1 186 ? -3.695 5.914 13.047 1 95.12 186 LEU A C 1
ATOM 1411 O O . LEU A 1 186 ? -3.898 4.836 13.609 1 95.12 186 LEU A O 1
ATOM 1415 N N . ALA A 1 187 ? -3.338 7 13.734 1 95 187 ALA A N 1
ATOM 1416 C CA . ALA A 1 187 ? -3.172 6.977 15.18 1 95 187 ALA A CA 1
ATOM 1417 C C . ALA A 1 187 ? -4.523 6.875 15.891 1 95 187 ALA A C 1
ATOM 1419 O O . ALA A 1 187 ? -5.562 7.18 15.297 1 95 187 ALA A O 1
ATOM 1420 N N . LYS A 1 188 ? -4.492 6.336 17.156 1 96.06 188 LYS A N 1
ATOM 1421 C CA . LYS A 1 188 ? -5.703 6.41 17.969 1 96.06 188 LYS A CA 1
ATOM 1422 C C . LYS A 1 188 ? -6.164 7.855 18.141 1 96.06 188 LYS A C 1
ATOM 1424 O O . LYS A 1 188 ? -5.395 8.711 18.578 1 96.06 188 LYS A O 1
ATOM 1429 N N . PRO A 1 189 ? -7.414 8.102 17.734 1 97.69 189 PRO A N 1
ATOM 1430 C CA . PRO A 1 189 ? -7.891 9.484 17.859 1 97.69 189 PRO A CA 1
ATOM 1431 C C . PRO A 1 189 ? -7.969 9.945 19.312 1 97.69 189 PRO A C 1
ATOM 1433 O O . PRO A 1 189 ? -8.391 9.18 20.188 1 97.69 189 PRO A O 1
ATOM 1436 N N . ASN A 1 190 ? -7.543 11.117 19.562 1 98 190 ASN A N 1
ATOM 1437 C CA . ASN A 1 190 ? -7.594 11.641 20.922 1 98 190 ASN A CA 1
ATOM 1438 C C . ASN A 1 190 ? -8.734 12.648 21.094 1 98 190 ASN A C 1
ATOM 1440 O O . ASN A 1 190 ? -9.195 13.234 20.109 1 98 190 ASN A O 1
ATOM 1444 N N . TYR A 1 191 ? -9.227 12.766 22.297 1 97.94 191 TYR A N 1
ATOM 1445 C CA . TYR A 1 191 ? -10.188 13.766 22.734 1 97.94 191 TYR A CA 1
ATOM 1446 C C . TYR A 1 191 ? -9.953 14.156 24.188 1 97.94 191 TYR A C 1
ATOM 1448 O O . TYR A 1 191 ? -9.141 13.531 24.891 1 97.94 191 TYR A O 1
ATOM 1456 N N . TRP A 1 192 ? -10.492 15.289 24.562 1 98.25 192 TRP A N 1
ATOM 1457 C CA . TRP A 1 192 ? -10.344 15.75 25.953 1 98.25 192 TRP A CA 1
ATOM 1458 C C . TRP A 1 192 ? -11.703 15.883 26.625 1 98.25 192 TRP A C 1
ATOM 1460 O O . TRP A 1 192 ? -12.672 16.328 26.016 1 98.25 192 TRP A O 1
ATOM 1470 N N . THR A 1 193 ? -11.789 15.484 27.875 1 98 193 THR A N 1
ATOM 1471 C CA . THR A 1 193 ? -12.938 15.75 28.734 1 98 193 THR A CA 1
ATOM 1472 C C . THR A 1 193 ? -12.508 16.391 30.047 1 98 193 THR A C 1
ATOM 1474 O O . THR A 1 193 ? -11.398 16.156 30.516 1 98 193 THR A O 1
ATOM 1477 N N . ALA A 1 194 ? -13.406 17.188 30.562 1 96.75 194 ALA A N 1
ATOM 1478 C CA . ALA A 1 194 ? -13.109 17.812 31.844 1 96.75 194 ALA A CA 1
ATOM 1479 C C . ALA A 1 194 ? -12.891 16.781 32.938 1 96.75 194 ALA A C 1
ATOM 1481 O O . ALA A 1 194 ? -12.062 16.969 33.844 1 96.75 194 ALA A O 1
ATOM 1482 N N . LYS A 1 195 ? -13.562 15.75 32.875 1 95.94 195 LYS A N 1
ATOM 1483 C CA . LYS A 1 195 ? -13.555 14.719 33.906 1 95.94 195 LYS A CA 1
ATOM 1484 C C . LYS A 1 195 ? -12.289 13.875 33.844 1 95.94 195 LYS A C 1
ATOM 1486 O O . LYS A 1 195 ? -11.656 13.602 34.875 1 95.94 195 LYS A O 1
ATOM 1491 N N . ASP A 1 196 ? -11.828 13.469 32.688 1 96.62 196 ASP A N 1
ATOM 1492 C CA . ASP A 1 196 ? -10.805 12.438 32.562 1 96.62 196 ASP A CA 1
ATOM 1493 C C . ASP A 1 196 ? -9.555 12.992 31.875 1 96.62 196 ASP A C 1
ATOM 1495 O O . ASP A 1 196 ? -8.539 12.305 31.766 1 96.62 196 ASP A O 1
ATOM 1499 N N . GLY A 1 197 ? -9.641 14.234 31.391 1 96.19 197 GLY A N 1
ATOM 1500 C CA . GLY A 1 197 ? -8.516 14.789 30.656 1 96.19 197 GLY A CA 1
ATOM 1501 C C . GLY A 1 197 ? -8.367 14.203 29.266 1 96.19 197 GLY A C 1
ATOM 1502 O O . GLY A 1 197 ? -9.359 13.969 28.578 1 96.19 197 GLY A O 1
ATOM 1503 N N . GLN A 1 198 ? -7.168 14.062 28.812 1 96.12 198 GLN A N 1
ATOM 1504 C CA . GLN A 1 198 ? -6.906 13.516 27.5 1 96.12 198 GLN A CA 1
ATOM 1505 C C . GLN A 1 198 ? -7.238 12.023 27.438 1 96.12 198 GLN A C 1
ATOM 1507 O O . GLN A 1 198 ? -6.785 11.25 28.281 1 96.12 198 GLN A O 1
ATOM 1512 N N . GLN A 1 199 ? -8.055 11.695 26.484 1 97.19 199 GLN A N 1
ATOM 1513 C CA . GLN A 1 199 ? -8.461 10.312 26.234 1 97.19 199 GLN A CA 1
ATOM 1514 C C . GLN A 1 199 ? -8.25 9.922 24.781 1 97.19 199 GLN A C 1
ATOM 1516 O O . GLN A 1 199 ? -8.008 10.789 23.938 1 97.19 199 GLN A O 1
ATOM 1521 N N . PHE A 1 200 ? -8.266 8.609 24.547 1 97.44 200 PHE A N 1
ATOM 1522 C CA . PHE A 1 200 ? -8.094 8.094 23.188 1 97.44 200 PHE A CA 1
ATOM 1523 C C . PHE A 1 200 ? -9.195 7.098 22.844 1 97.44 200 PHE A C 1
ATOM 1525 O O . PHE A 1 200 ? -9.617 6.309 23.688 1 97.44 200 PHE A O 1
ATOM 1532 N N . TYR A 1 201 ? -9.695 7.195 21.672 1 96.62 201 TYR A N 1
ATOM 1533 C CA . TYR A 1 201 ? -10.539 6.129 21.141 1 96.62 201 TYR A CA 1
ATOM 1534 C C . TYR A 1 201 ? -9.703 4.91 20.766 1 96.62 201 TYR A C 1
ATOM 1536 O O . TYR A 1 201 ? -8.508 5.035 20.484 1 96.62 201 TYR A O 1
ATOM 1544 N N . PRO A 1 202 ? -10.266 3.766 20.766 1 94.31 202 PRO A N 1
ATOM 1545 C CA . PRO A 1 202 ? -9.477 2.543 20.594 1 94.31 202 PRO A CA 1
ATOM 1546 C C . PRO A 1 202 ? -9 2.352 19.156 1 94.31 202 PRO A C 1
ATOM 1548 O O . PRO A 1 202 ? -7.973 1.705 18.922 1 94.31 202 PRO A O 1
ATOM 1551 N N . THR A 1 203 ? -9.852 2.832 18.172 1 93.62 203 THR A N 1
ATOM 1552 C CA . THR A 1 203 ? -9.508 2.562 16.781 1 93.62 203 THR A CA 1
ATOM 1553 C C . THR A 1 203 ? -9.773 3.785 15.906 1 93.62 203 THR A C 1
ATOM 1555 O O . THR A 1 203 ? -10.75 4.508 16.125 1 93.62 203 THR A O 1
ATOM 1558 N N . PRO A 1 204 ? -8.992 3.941 14.922 1 95.12 204 PRO A N 1
ATOM 1559 C CA . PRO A 1 204 ? -9.219 5.059 14.008 1 95.12 204 PRO A CA 1
ATOM 1560 C C . PRO A 1 204 ? -10.445 4.852 13.117 1 95.12 204 PRO A C 1
ATOM 1562 O O . PRO A 1 204 ? -10.875 3.717 12.914 1 95.12 204 PRO A O 1
ATOM 1565 N N . PHE A 1 205 ? -11.07 5.895 12.648 1 94.19 205 PHE A N 1
ATOM 1566 C CA . PHE A 1 205 ? -12.07 6.004 11.586 1 94.19 205 PHE A CA 1
ATOM 1567 C C . PHE A 1 205 ? -13.406 5.438 12.039 1 94.19 205 PHE A C 1
ATOM 1569 O O . PHE A 1 205 ? -14.273 5.129 11.219 1 94.19 205 PHE A O 1
ATOM 1576 N N . MET A 1 206 ? -13.609 5.234 13.328 1 90.12 206 MET A N 1
ATOM 1577 C CA . MET A 1 206 ? -14.875 4.688 13.82 1 90.12 206 MET A CA 1
ATOM 1578 C C . MET A 1 206 ? -15.82 5.805 14.25 1 90.12 206 MET A C 1
ATOM 1580 O O . MET A 1 206 ? -17.031 5.605 14.297 1 90.12 206 MET A O 1
ATOM 1584 N N . ASN A 1 207 ? -15.281 6.961 14.531 1 93.38 207 ASN A N 1
ATOM 1585 C CA . ASN A 1 207 ? -16.078 8.086 15 1 93.38 207 ASN A CA 1
ATOM 1586 C C . ASN A 1 207 ? -16.281 9.125 13.891 1 93.38 207 ASN A C 1
ATOM 1588 O O . ASN A 1 207 ? -15.492 10.055 13.75 1 93.38 207 ASN A O 1
ATOM 1592 N N . VAL A 1 208 ? -17.453 8.969 13.133 1 94.44 208 VAL A N 1
ATOM 1593 C CA . VAL A 1 208 ? -17.734 9.82 11.977 1 94.44 208 VAL A CA 1
ATOM 1594 C C . VAL A 1 208 ? -19.062 10.539 12.18 1 94.44 208 VAL A C 1
ATOM 1596 O O . VAL A 1 208 ? -20 9.969 12.742 1 94.44 208 VAL A O 1
ATOM 1599 N N . GLU A 1 209 ? -19.109 11.805 11.883 1 94.25 209 GLU A N 1
ATOM 1600 C CA . GLU A 1 209 ? -20.312 12.625 11.875 1 94.25 209 GLU A CA 1
ATOM 1601 C C . GLU A 1 209 ? -20.297 13.617 10.711 1 94.25 209 GLU A C 1
ATOM 1603 O O . GLU A 1 209 ? -19.234 14.016 10.25 1 94.25 209 GLU A O 1
ATOM 1608 N N . GLU A 1 210 ? -21.453 13.961 10.242 1 94.12 210 GLU A N 1
ATOM 1609 C CA . GLU A 1 210 ? -21.547 14.977 9.203 1 94.12 210 GLU A CA 1
ATOM 1610 C C . GLU A 1 210 ? -21.578 16.375 9.805 1 94.12 210 GLU A C 1
ATOM 1612 O O . GLU A 1 210 ? -22.219 16.609 10.82 1 94.12 210 GLU A O 1
ATOM 1617 N N . PHE A 1 211 ? -20.859 17.281 9.234 1 96.56 211 PHE A N 1
ATOM 1618 C CA . PHE A 1 211 ? -20.875 18.703 9.602 1 96.56 211 PHE A CA 1
ATOM 1619 C C . PHE A 1 211 ? -21.141 19.578 8.391 1 96.56 211 PHE A C 1
ATOM 1621 O O . PHE A 1 211 ? -20.688 19.266 7.281 1 96.56 211 PHE A O 1
ATOM 1628 N N . GLU A 1 212 ? -21.859 20.578 8.609 1 94.5 212 GLU A N 1
ATOM 1629 C CA . GLU A 1 212 ? -22.094 21.562 7.555 1 94.5 212 GLU A CA 1
ATOM 1630 C C . GLU A 1 212 ? -21.062 22.688 7.586 1 94.5 212 GLU A C 1
ATOM 1632 O O . GLU A 1 212 ? -21.062 23.516 8.492 1 94.5 212 GLU A O 1
ATOM 1637 N N . PHE A 1 213 ? -20.219 22.734 6.59 1 98 213 PHE A N 1
ATOM 1638 C CA . PHE A 1 213 ? -19.25 23.812 6.418 1 98 213 PHE A CA 1
ATOM 1639 C C . PHE A 1 213 ? -19.875 24.984 5.66 1 98 213 PHE A C 1
ATOM 1641 O O . PHE A 1 213 ? -20.906 24.828 5.008 1 98 213 PHE A O 1
ATOM 1648 N N . PRO A 1 214 ? -19.266 26.141 5.805 1 97 214 PRO A N 1
ATOM 1649 C CA . PRO A 1 214 ? -19.797 27.281 5.074 1 97 214 PRO A CA 1
ATOM 1650 C C . PRO A 1 214 ? -19.812 27.062 3.562 1 97 214 PRO A C 1
ATOM 1652 O O . PRO A 1 214 ? -18.969 26.359 3.027 1 97 214 PRO A O 1
ATOM 1655 N N . GLU A 1 215 ? -20.734 27.703 2.889 1 94.81 215 GLU A N 1
ATOM 1656 C CA . GLU A 1 215 ? -20.75 27.672 1.431 1 94.81 215 GLU A CA 1
ATOM 1657 C C . GLU A 1 215 ? -19.453 28.219 0.848 1 94.81 215 GLU A C 1
ATOM 1659 O O . GLU A 1 215 ? -18.891 29.188 1.381 1 94.81 215 GLU A O 1
ATOM 1664 N N . PRO A 1 216 ? -18.938 27.609 -0.102 1 96.69 216 PRO A N 1
ATOM 1665 C CA . PRO A 1 216 ? -19.594 26.625 -0.972 1 96.69 216 PRO A CA 1
ATOM 1666 C C . PRO A 1 216 ? -19.219 25.188 -0.62 1 96.69 216 PRO A C 1
ATOM 1668 O O . PRO A 1 216 ? -19.422 24.281 -1.428 1 96.69 216 PRO A O 1
ATOM 1671 N N . ILE A 1 217 ? -18.656 24.875 0.474 1 97.19 217 ILE A N 1
ATOM 1672 C CA . ILE A 1 217 ? -18.172 23.547 0.785 1 97.19 217 ILE A CA 1
ATOM 1673 C C . ILE A 1 217 ? -19.344 22.609 1.082 1 97.19 217 ILE A C 1
ATOM 1675 O O . ILE A 1 217 ? -19.469 21.547 0.474 1 97.19 217 ILE A O 1
ATOM 1679 N N . GLY A 1 218 ? -20.234 23.078 1.959 1 96.38 218 GLY A N 1
ATOM 1680 C CA . GLY A 1 218 ? -21.406 22.281 2.273 1 96.38 218 GLY A CA 1
ATOM 1681 C C . GLY A 1 218 ? -21.109 21.141 3.225 1 96.38 218 GLY A C 1
ATOM 1682 O O . GLY A 1 218 ? -20.281 21.266 4.117 1 96.38 218 GLY A O 1
ATOM 1683 N N . TRP A 1 219 ? -21.938 20.062 3.141 1 96.25 219 TRP A N 1
ATOM 1684 C CA . TRP A 1 219 ? -21.891 18.953 4.102 1 96.25 219 TRP A CA 1
ATOM 1685 C C . TRP A 1 219 ? -20.734 18.016 3.803 1 96.25 219 TRP A C 1
ATOM 1687 O O . TRP A 1 219 ? -20.531 17.609 2.652 1 96.25 219 TRP A O 1
ATOM 1697 N N . LEU A 1 220 ? -19.984 17.656 4.801 1 96.88 220 LEU A N 1
ATOM 1698 C CA . LEU A 1 220 ? -18.906 16.672 4.68 1 96.88 220 LEU A CA 1
ATOM 1699 C C . LEU A 1 220 ? -18.938 15.68 5.836 1 96.88 220 LEU A C 1
ATOM 1701 O O . LEU A 1 220 ? -19.328 16.031 6.949 1 96.88 220 LEU A O 1
ATOM 1705 N N . ASN A 1 221 ? -18.547 14.398 5.559 1 95.88 221 ASN A N 1
ATOM 1706 C CA . ASN A 1 221 ? -18.281 13.43 6.617 1 95.88 221 ASN A CA 1
ATOM 1707 C C . ASN A 1 221 ? -16.953 13.695 7.301 1 95.88 221 ASN A C 1
ATOM 1709 O O . ASN A 1 221 ? -15.898 13.695 6.652 1 95.88 221 ASN A O 1
ATOM 1713 N N . CYS A 1 222 ? -17.016 13.914 8.648 1 97.69 222 CYS A N 1
ATOM 1714 C CA . CYS A 1 222 ? -15.82 14.258 9.414 1 97.69 222 CYS A CA 1
ATOM 1715 C C . CYS A 1 222 ? -15.5 13.18 10.438 1 97.69 222 CYS A C 1
ATOM 1717 O O . CYS A 1 222 ? -16.391 12.719 11.156 1 97.69 222 CYS A O 1
ATOM 1719 N N . TYR A 1 223 ? -14.242 12.805 10.492 1 97.25 223 TYR A N 1
ATOM 1720 C CA . TYR A 1 223 ? -13.758 11.766 11.398 1 97.25 223 TYR A CA 1
ATOM 1721 C C . TYR A 1 223 ? -12.93 12.367 12.523 1 97.25 223 TYR A C 1
ATOM 1723 O O . TYR A 1 223 ? -12.203 13.336 12.32 1 97.25 223 TYR A O 1
ATOM 1731 N N . VAL A 1 224 ? -13.07 11.773 13.742 1 97.75 224 VAL A N 1
ATOM 1732 C CA . VAL A 1 224 ? -12.156 12.156 14.805 1 97.75 224 VAL A CA 1
ATOM 1733 C C . VAL A 1 224 ? -10.766 11.602 14.516 1 97.75 224 VAL A C 1
ATOM 1735 O O . VAL A 1 224 ? -10.609 10.414 14.242 1 97.75 224 VAL A O 1
ATOM 1738 N N . VAL A 1 225 ? -9.789 12.461 14.539 1 97.06 225 VAL A N 1
ATOM 1739 C CA . VAL A 1 225 ? -8.406 12.047 14.32 1 97.06 225 VAL A CA 1
ATOM 1740 C C . VAL A 1 225 ? -7.508 12.617 15.414 1 97.06 225 VAL A C 1
ATOM 1742 O O . VAL A 1 225 ? -7.914 13.531 16.141 1 97.06 225 VAL A O 1
ATOM 1745 N N . GLU A 1 226 ? -6.406 11.992 15.57 1 97.12 226 GLU A N 1
ATOM 1746 C CA . GLU A 1 226 ? -5.449 12.523 16.531 1 97.12 226 GLU A CA 1
ATOM 1747 C C . GLU A 1 226 ? -4.98 13.922 16.141 1 97.12 226 GLU A C 1
ATOM 1749 O O . GLU A 1 226 ? -4.547 14.133 15.008 1 97.12 226 GLU A O 1
ATOM 1754 N N . HIS A 1 227 ? -5.066 14.812 17.062 1 97.25 227 HIS A N 1
ATOM 1755 C CA . HIS A 1 227 ? -4.621 16.172 16.766 1 97.25 227 HIS A CA 1
ATOM 1756 C C . HIS A 1 227 ? -4.23 16.906 18.047 1 97.25 227 HIS A C 1
ATOM 1758 O O . HIS A 1 227 ? -4.727 16.578 19.125 1 97.25 227 HIS A O 1
ATOM 1764 N N . GLU A 1 228 ? -3.504 17.922 17.875 1 97.19 228 GLU A N 1
ATOM 1765 C CA . GLU A 1 228 ? -2.797 18.562 18.984 1 97.19 228 GLU A CA 1
ATOM 1766 C C . GLU A 1 228 ? -3.721 19.484 19.781 1 97.19 228 GLU A C 1
ATOM 1768 O O . GLU A 1 228 ? -3.541 19.672 20.984 1 97.19 228 GLU A O 1
ATOM 1773 N N . GLU A 1 229 ? -4.707 20.062 19.203 1 97.75 229 GLU A N 1
ATOM 1774 C CA . GLU A 1 229 ? -5.578 21.031 19.859 1 97.75 229 GLU A CA 1
ATOM 1775 C C . GLU A 1 229 ? -6.23 20.438 21.109 1 97.75 229 GLU A C 1
ATOM 1777 O O . GLU A 1 229 ? -6.387 21.125 22.125 1 97.75 229 GLU A O 1
ATOM 1782 N N . THR A 1 230 ? -6.57 19.203 21.016 1 97.44 230 THR A N 1
ATOM 1783 C CA . THR A 1 230 ? -7.285 18.5 22.094 1 97.44 230 THR A CA 1
ATOM 1784 C C . THR A 1 230 ? -6.422 18.422 23.344 1 97.44 230 THR A C 1
ATOM 1786 O O . THR A 1 230 ? -6.945 18.281 24.453 1 97.44 230 THR A O 1
ATOM 1789 N N . THR A 1 231 ? -5.219 18.531 23.172 1 96.69 231 THR A N 1
ATOM 1790 C CA . THR A 1 231 ? -4.262 18.344 24.25 1 96.69 231 THR A CA 1
ATOM 1791 C C . THR A 1 231 ? -4.223 19.562 25.172 1 96.69 231 THR A C 1
ATOM 1793 O O . THR A 1 231 ? -3.951 19.438 26.359 1 96.69 231 THR A O 1
ATOM 1796 N N . THR A 1 232 ? -4.527 20.703 24.625 1 97.5 232 THR A N 1
ATOM 1797 C CA . THR A 1 232 ? -4.25 21.906 25.406 1 97.5 232 THR A CA 1
ATOM 1798 C C . THR A 1 232 ? -5.512 22.75 25.578 1 97.5 232 THR A C 1
ATOM 1800 O O . THR A 1 232 ? -5.668 23.438 26.578 1 97.5 232 THR A O 1
ATOM 1803 N N . LEU A 1 233 ? -6.43 22.719 24.688 1 98.12 233 LEU A N 1
ATOM 1804 C CA . LEU A 1 233 ? -7.535 23.672 24.641 1 98.12 233 LEU A CA 1
ATOM 1805 C C . LEU A 1 233 ? -8.445 23.516 25.859 1 98.12 233 LEU A C 1
ATOM 1807 O O . LEU A 1 233 ? -8.883 24.5 26.453 1 98.12 233 LEU A O 1
ATOM 1811 N N . GLY A 1 234 ? -8.758 22.281 26.219 1 95.81 234 GLY A N 1
ATOM 1812 C CA . GLY A 1 234 ? -9.664 22.031 27.328 1 95.81 234 GLY A CA 1
ATOM 1813 C C . GLY A 1 234 ? -9.219 22.688 28.625 1 95.81 234 GLY A C 1
ATOM 1814 O O . GLY A 1 234 ? -10.008 23.359 29.297 1 95.81 234 GLY A O 1
ATOM 1815 N N . THR A 1 235 ? -7.988 22.547 28.859 1 94.19 235 THR A N 1
ATOM 1816 C CA . THR A 1 235 ? -7.426 23.078 30.094 1 94.19 235 THR A CA 1
ATOM 1817 C C . THR A 1 235 ? -7.191 24.594 29.969 1 94.19 235 THR A C 1
ATOM 1819 O O . THR A 1 235 ? -7.414 25.328 30.938 1 94.19 235 THR A O 1
ATOM 1822 N N . SER A 1 236 ? -6.805 25.047 28.859 1 95.69 236 SER A N 1
ATOM 1823 C CA . SER A 1 236 ? -6.395 26.438 28.672 1 95.69 236 SER A CA 1
ATOM 1824 C C . SER A 1 236 ? -7.598 27.375 28.625 1 95.69 236 SER A C 1
ATOM 1826 O O . SER A 1 236 ? -7.531 28.516 29.094 1 95.69 236 SER A O 1
ATOM 1828 N N . ILE A 1 237 ? -8.602 26.984 27.984 1 94.56 237 ILE A N 1
ATOM 1829 C CA . ILE A 1 237 ? -9.766 27.844 27.766 1 94.56 237 ILE A CA 1
ATOM 1830 C C . ILE A 1 237 ? -10.523 28.016 29.078 1 94.56 237 ILE A C 1
ATOM 1832 O O . ILE A 1 237 ? -10.953 29.109 29.422 1 94.56 237 ILE A O 1
ATOM 1836 N N . GLY A 1 238 ? -10.617 26.875 29.766 1 90.94 238 GLY A N 1
ATOM 1837 C CA . GLY A 1 238 ? -11.406 26.938 30.984 1 90.94 238 GLY A CA 1
ATOM 1838 C C . GLY A 1 238 ? -12.875 27.25 30.719 1 90.94 238 GLY A C 1
ATOM 1839 O O . GLY A 1 238 ? -13.5 26.641 29.844 1 90.94 238 GLY A O 1
ATOM 1840 N N . LYS A 1 239 ? -13.578 28.062 31.609 1 95.94 239 LYS A N 1
ATOM 1841 C CA . LYS A 1 239 ? -14.953 28.547 31.5 1 95.94 239 LYS A CA 1
ATOM 1842 C C . LYS A 1 239 ? -15.938 27.375 31.5 1 95.94 239 LYS A C 1
ATOM 1844 O O . LYS A 1 239 ? -16.969 27.422 30.828 1 95.94 239 LYS A O 1
ATOM 1849 N N . GLY A 1 240 ? -15.461 26.203 32 1 95.94 240 GLY A N 1
ATOM 1850 C CA . GLY A 1 240 ? -16.375 25.078 32.156 1 95.94 240 GLY A CA 1
ATOM 1851 C C . GLY A 1 240 ? -16.344 24.109 30.984 1 95.94 240 GLY A C 1
ATOM 1852 O O . GLY A 1 240 ? -17.203 23.25 30.859 1 95.94 240 GLY A O 1
ATOM 1853 N N . CYS A 1 241 ? -15.375 24.234 30.109 1 97.56 241 CYS A N 1
ATOM 1854 C CA . CYS A 1 241 ? -15.273 23.359 28.953 1 97.56 241 CYS A CA 1
ATOM 1855 C C . CYS A 1 241 ? -15.367 21.891 29.359 1 97.56 241 CYS A C 1
ATOM 1857 O O . CYS A 1 241 ? -14.688 21.453 30.281 1 97.56 241 CYS A O 1
ATOM 1859 N N . GLU A 1 242 ? -16.234 21.125 28.656 1 97.69 242 GLU A N 1
ATOM 1860 C CA . GLU A 1 242 ? -16.5 19.734 29.031 1 97.69 242 GLU A CA 1
ATOM 1861 C C . GLU A 1 242 ? -15.844 18.766 28.047 1 97.69 242 GLU A C 1
ATOM 1863 O O . GLU A 1 242 ? -15.5 17.641 28.406 1 97.69 242 GLU A O 1
ATOM 1868 N N . HIS A 1 243 ? -15.766 19.234 26.781 1 98.12 243 HIS A N 1
ATOM 1869 C CA . HIS A 1 243 ? -15.312 18.312 25.75 1 98.12 243 HIS A CA 1
ATOM 1870 C C . HIS A 1 243 ? -14.594 19.031 24.609 1 98.12 243 HIS A C 1
ATOM 1872 O O . HIS A 1 243 ? -15.031 20.109 24.188 1 98.12 243 HIS A O 1
ATOM 1878 N N . VAL A 1 244 ? -13.469 18.5 24.172 1 98.69 244 VAL A N 1
ATOM 1879 C CA . VAL A 1 244 ? -12.727 19.016 23.031 1 98.69 244 VAL A CA 1
ATOM 1880 C C . VAL A 1 244 ? -12.375 17.875 22.078 1 98.69 244 VAL A C 1
ATOM 1882 O O . VAL A 1 244 ? -11.961 16.797 22.516 1 98.69 244 VAL A O 1
ATOM 1885 N N . GLU A 1 245 ? -12.531 18.047 20.781 1 98.38 245 GLU A N 1
ATOM 1886 C CA . GLU A 1 245 ? -12.133 17.047 19.797 1 98.38 245 GLU A CA 1
ATOM 1887 C C . GLU A 1 245 ? -11.734 17.703 18.469 1 98.38 245 GLU A C 1
ATOM 1889 O O . GLU A 1 245 ? -11.984 18.906 18.266 1 98.38 245 GLU A O 1
ATOM 1894 N N . PHE A 1 246 ? -11.062 17.016 17.641 1 98.44 246 PHE A N 1
ATOM 1895 C CA . PHE A 1 246 ? -10.695 17.406 16.281 1 98.44 246 PHE A CA 1
ATOM 1896 C C . PHE A 1 246 ? -11.352 16.469 15.273 1 98.44 246 PHE A C 1
ATOM 1898 O O . PHE A 1 246 ? -11.258 15.25 15.383 1 98.44 246 PHE A O 1
ATOM 1905 N N . ARG A 1 247 ? -12.016 17.094 14.281 1 98.12 247 ARG A N 1
ATOM 1906 C CA . ARG A 1 247 ? -12.68 16.328 13.227 1 98.12 247 ARG A CA 1
ATOM 1907 C C . ARG A 1 247 ? -12.164 16.734 11.852 1 98.12 247 ARG A C 1
ATOM 1909 O O . ARG A 1 247 ? -12.148 17.922 11.508 1 98.12 247 ARG A O 1
ATOM 1916 N N . TYR A 1 248 ? -11.805 15.75 11.062 1 97.5 248 TYR A N 1
ATOM 1917 C CA . TYR A 1 248 ? -11.242 15.93 9.727 1 97.5 248 TYR A CA 1
ATOM 1918 C C . TYR A 1 248 ? -12.148 15.305 8.664 1 97.5 248 TYR A C 1
ATOM 1920 O O . TYR A 1 248 ? -12.539 14.141 8.781 1 97.5 248 TYR A O 1
ATOM 1928 N N . ALA A 1 249 ? -12.531 16.156 7.684 1 97.06 249 ALA A N 1
ATOM 1929 C CA . ALA A 1 249 ? -13.273 15.594 6.562 1 97.06 249 ALA A CA 1
ATOM 1930 C C . ALA A 1 249 ? -12.359 14.773 5.656 1 97.06 249 ALA A C 1
ATOM 1932 O O . ALA A 1 249 ? -11.43 15.312 5.051 1 97.06 249 ALA A O 1
ATOM 1933 N N . LEU A 1 250 ? -12.547 13.508 5.566 1 94.12 250 LEU A N 1
ATOM 1934 C CA . LEU A 1 250 ? -11.727 12.609 4.766 1 94.12 250 LEU A CA 1
ATOM 1935 C C . LEU A 1 250 ? -12.57 11.875 3.732 1 94.12 250 LEU A C 1
ATOM 1937 O O . LEU A 1 250 ? -13.656 11.375 4.051 1 94.12 250 LEU A O 1
ATOM 1941 N N . HIS A 1 251 ? -12.125 11.906 2.512 1 91.44 251 HIS A N 1
ATOM 1942 C CA . HIS A 1 251 ? -12.789 11.133 1.468 1 91.44 251 HIS A CA 1
ATOM 1943 C C . HIS A 1 251 ? -12.703 9.633 1.759 1 91.44 251 HIS A C 1
ATOM 1945 O O . HIS A 1 251 ? -11.672 9.148 2.229 1 91.44 251 HIS A O 1
ATOM 1951 N N . PRO A 1 252 ? -13.734 8.875 1.431 1 90.81 252 PRO A N 1
ATOM 1952 C CA . PRO A 1 252 ? -13.727 7.438 1.688 1 90.81 252 PRO A CA 1
ATOM 1953 C C . PRO A 1 252 ? -12.539 6.727 1.038 1 90.81 252 PRO A C 1
ATOM 1955 O O . PRO A 1 252 ? -11.977 5.797 1.619 1 90.81 252 PRO A O 1
ATOM 1958 N N . ASP A 1 253 ? -12.164 7.125 -0.133 1 90.06 253 ASP A N 1
ATOM 1959 C CA . ASP A 1 253 ? -11.023 6.512 -0.812 1 90.06 253 ASP A CA 1
ATOM 1960 C C . ASP A 1 253 ? -9.734 6.73 -0.028 1 90.06 253 ASP A C 1
ATOM 1962 O O . ASP A 1 253 ? -8.852 5.867 -0.014 1 90.06 253 ASP A O 1
ATOM 1966 N N . PHE A 1 254 ? -9.672 7.898 0.532 1 92.94 254 PHE A N 1
ATOM 1967 C CA . PHE A 1 254 ? -8.516 8.203 1.36 1 92.94 254 PHE A CA 1
ATOM 1968 C C . PHE A 1 254 ? -8.453 7.273 2.568 1 92.94 254 PHE A C 1
ATOM 1970 O O . PHE A 1 254 ? -7.406 6.695 2.861 1 92.94 254 PHE A O 1
ATOM 1977 N N . ILE A 1 255 ? -9.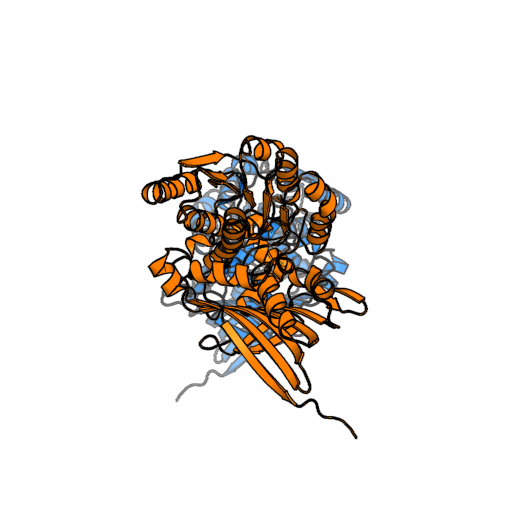547 7.102 3.189 1 94 255 ILE A N 1
ATOM 1978 C CA . ILE A 1 255 ? -9.648 6.238 4.363 1 94 255 ILE A CA 1
ATOM 1979 C C . ILE A 1 255 ? -9.312 4.797 3.975 1 94 255 ILE A C 1
ATOM 1981 O O . ILE A 1 255 ? -8.531 4.133 4.652 1 94 255 ILE A O 1
ATOM 1985 N N . ASN A 1 256 ? -9.852 4.379 2.906 1 94.38 256 ASN A N 1
ATOM 1986 C CA . ASN A 1 256 ? -9.594 3.025 2.422 1 94.38 256 ASN A CA 1
ATOM 1987 C C . ASN A 1 256 ? -8.109 2.795 2.16 1 94.38 256 ASN A C 1
ATOM 1989 O O . ASN A 1 256 ? -7.562 1.75 2.52 1 94.38 256 ASN A O 1
ATOM 1993 N N . THR A 1 257 ? -7.512 3.711 1.529 1 95.38 257 THR A N 1
ATOM 1994 C CA . THR A 1 257 ? -6.09 3.617 1.228 1 95.38 257 THR A CA 1
ATOM 1995 C C . THR A 1 257 ? -5.273 3.488 2.51 1 95.38 257 THR A C 1
ATOM 1997 O O . THR A 1 257 ? -4.391 2.631 2.607 1 95.38 257 THR A O 1
ATOM 2000 N N . LEU A 1 258 ? -5.562 4.289 3.471 1 95.75 258 LEU A N 1
ATOM 2001 C CA . LEU A 1 258 ? -4.828 4.266 4.73 1 95.75 258 LEU A CA 1
ATOM 2002 C C . LEU A 1 258 ? -5.047 2.943 5.461 1 95.75 258 LEU A C 1
ATOM 2004 O O . LEU A 1 258 ? -4.113 2.396 6.055 1 95.75 258 LEU A O 1
ATOM 2008 N N . LYS A 1 259 ? -6.246 2.502 5.477 1 93.69 259 LYS A N 1
ATOM 2009 C CA . LYS A 1 259 ? -6.539 1.221 6.109 1 93.69 259 LYS A CA 1
ATOM 2010 C C . LYS A 1 259 ? -5.742 0.093 5.465 1 93.69 259 LYS A C 1
ATOM 2012 O O . LYS A 1 259 ? -5.223 -0.786 6.156 1 93.69 259 LYS A O 1
ATOM 2017 N N . VAL A 1 260 ? -5.629 0.157 4.156 1 95.12 260 VAL A N 1
ATOM 2018 C CA . VAL A 1 260 ? -4.883 -0.865 3.426 1 95.12 260 VAL A CA 1
ATOM 2019 C C . VAL A 1 260 ? -3.4 -0.773 3.779 1 95.12 260 VAL A C 1
ATOM 2021 O O . VAL A 1 260 ? -2.744 -1.794 3.996 1 95.12 260 VAL A O 1
ATOM 2024 N N . LEU A 1 261 ? -2.863 0.429 3.803 1 95.88 261 LEU A N 1
ATOM 2025 C CA . LEU A 1 261 ? -1.471 0.614 4.191 1 95.88 261 LEU A CA 1
ATOM 2026 C C . LEU A 1 261 ? -1.209 0.02 5.574 1 95.88 261 LEU A C 1
ATOM 2028 O O . LEU A 1 261 ? -0.208 -0.67 5.777 1 95.88 261 LEU A O 1
ATOM 2032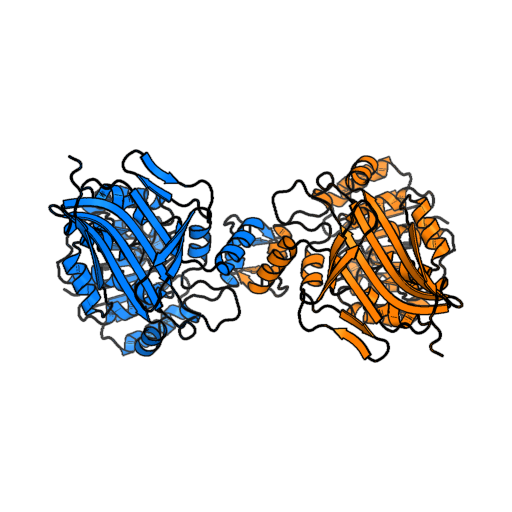 N N . SER A 1 262 ? -2.117 0.279 6.465 1 93.5 262 SER A N 1
ATOM 2033 C CA . SER A 1 262 ? -1.985 -0.241 7.82 1 93.5 262 SER A CA 1
ATOM 2034 C C . SER A 1 262 ? -2.098 -1.762 7.844 1 93.5 262 SER A C 1
ATOM 2036 O O . SER A 1 262 ? -1.332 -2.436 8.539 1 93.5 262 SER A O 1
ATOM 2038 N N . TYR A 1 263 ? -3.037 -2.23 7.051 1 91.31 263 TYR A N 1
ATOM 2039 C CA . TYR A 1 263 ? -3.287 -3.664 6.938 1 91.31 263 TYR A CA 1
ATOM 2040 C C . TYR A 1 263 ? -2.047 -4.398 6.445 1 91.31 263 TYR A C 1
ATOM 2042 O O . TYR A 1 263 ? -1.767 -5.52 6.879 1 91.31 263 TYR A O 1
ATOM 2050 N N . LEU A 1 264 ? -1.204 -3.74 5.688 1 94.56 264 LEU A N 1
ATOM 2051 C CA . LEU A 1 264 ? -0.02 -4.34 5.082 1 94.56 264 LEU A CA 1
ATOM 2052 C C . LEU A 1 264 ? 1.229 -4.012 5.895 1 94.56 264 LEU A C 1
ATOM 2054 O O . LEU A 1 264 ? 2.328 -4.461 5.559 1 94.56 264 LEU A O 1
ATOM 2058 N N . GLY A 1 265 ? 1.098 -3.178 6.914 1 93.88 265 GLY A N 1
ATOM 2059 C CA . GLY A 1 265 ? 2.246 -2.74 7.691 1 93.88 265 GLY A CA 1
ATOM 2060 C C . GLY A 1 265 ? 3.117 -1.737 6.957 1 93.88 265 GLY A C 1
ATOM 2061 O O . GLY A 1 265 ? 4.277 -1.53 7.32 1 93.88 265 GLY A O 1
ATOM 2062 N N . LEU A 1 266 ? 2.584 -1.146 5.945 1 96.69 266 LEU A N 1
ATOM 2063 C CA . LEU A 1 266 ? 3.344 -0.222 5.113 1 96.69 266 LEU A CA 1
ATOM 2064 C C . LEU A 1 266 ? 3.379 1.169 5.738 1 96.69 266 LEU A C 1
ATOM 2066 O O . LEU A 1 266 ? 4.059 2.066 5.23 1 96.69 266 LEU A O 1
ATOM 2070 N N . ASP A 1 267 ? 2.682 1.331 6.828 1 95.19 267 ASP A N 1
ATOM 2071 C CA . ASP A 1 267 ? 2.701 2.588 7.574 1 95.19 267 ASP A CA 1
ATOM 2072 C C . ASP A 1 267 ? 3.779 2.568 8.656 1 95.19 267 ASP A C 1
ATOM 2074 O O . ASP A 1 267 ? 3.963 3.553 9.375 1 95.19 267 ASP A O 1
ATOM 2078 N N . SER A 1 268 ? 4.543 1.533 8.727 1 94.81 268 SER A N 1
ATOM 2079 C CA . SER A 1 268 ? 5.523 1.341 9.797 1 94.81 268 SER A CA 1
ATOM 2080 C C . SER A 1 268 ? 6.75 2.225 9.586 1 94.81 268 SER A C 1
ATOM 2082 O O . SER A 1 268 ? 7.207 2.402 8.453 1 94.81 268 SER A O 1
ATOM 2084 N N . ASP A 1 269 ? 7.281 2.697 10.711 1 92.38 269 ASP A N 1
ATOM 2085 C CA . ASP A 1 269 ? 8.531 3.455 10.688 1 92.38 269 ASP A CA 1
ATOM 2086 C C . ASP A 1 269 ? 9.703 2.588 11.133 1 92.38 269 ASP A C 1
ATOM 2088 O O . ASP A 1 269 ? 10.812 3.09 11.328 1 92.38 269 ASP A O 1
ATOM 2092 N N . GLU A 1 270 ? 9.516 1.345 11.32 1 94.94 270 GLU A N 1
ATOM 2093 C CA . GLU A 1 270 ? 10.57 0.406 11.688 1 94.94 270 GLU A CA 1
ATOM 2094 C C . GLU A 1 270 ? 11.242 -0.174 10.445 1 94.94 270 GLU A C 1
ATOM 2096 O O . GLU A 1 270 ? 10.562 -0.646 9.531 1 94.94 270 GLU A O 1
ATOM 2101 N N . PRO A 1 271 ? 12.531 -0.14 10.43 1 95.75 271 PRO A N 1
ATOM 2102 C CA . PRO A 1 271 ? 13.219 -0.678 9.258 1 95.75 271 PRO A CA 1
ATOM 2103 C C . PRO A 1 271 ? 13.016 -2.182 9.094 1 95.75 271 PRO A C 1
ATOM 2105 O O . PRO A 1 271 ? 12.969 -2.916 10.078 1 95.75 271 PRO A O 1
ATOM 2108 N N . ILE A 1 272 ? 12.891 -2.6 7.887 1 94.88 272 ILE A N 1
ATOM 2109 C CA . ILE A 1 272 ? 12.867 -4.016 7.527 1 94.88 272 ILE A CA 1
ATOM 2110 C C . ILE A 1 272 ? 13.961 -4.305 6.5 1 94.88 272 ILE A C 1
ATOM 2112 O O . ILE A 1 272 ? 14.453 -3.389 5.836 1 94.88 272 ILE A O 1
ATOM 2116 N N . LYS A 1 273 ? 14.359 -5.535 6.383 1 93.75 273 LYS A N 1
ATOM 2117 C CA . LYS A 1 273 ? 15.367 -5.934 5.402 1 93.75 273 LYS A CA 1
ATOM 2118 C C . LYS A 1 273 ? 14.719 -6.383 4.098 1 93.75 273 LYS A C 1
ATOM 2120 O O . LYS A 1 273 ? 13.984 -7.371 4.07 1 93.75 273 LYS A O 1
ATOM 2125 N N . VAL A 1 274 ? 15.016 -5.66 3.023 1 92.94 274 VAL A N 1
ATOM 2126 C CA . VAL A 1 274 ? 14.516 -5.988 1.69 1 92.94 274 VAL A CA 1
ATOM 2127 C C . VAL A 1 274 ? 15.688 -6.207 0.739 1 92.94 274 VAL A C 1
ATOM 2129 O O . VAL A 1 274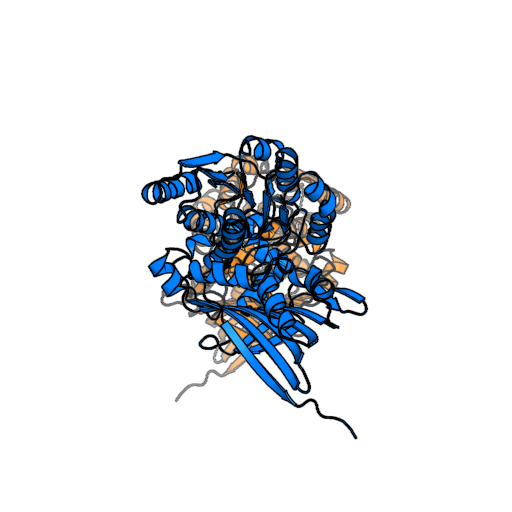 ? 16.438 -5.273 0.44 1 92.94 274 VAL A O 1
ATOM 2132 N N . ASN A 1 275 ? 15.789 -7.414 0.308 1 87.25 275 ASN A N 1
ATOM 2133 C CA . ASN A 1 275 ? 16.891 -7.77 -0.579 1 87.25 275 ASN A CA 1
ATOM 2134 C C . ASN A 1 275 ? 18.234 -7.305 -0.017 1 87.25 275 ASN A C 1
ATOM 2136 O O . ASN A 1 275 ? 19.016 -6.672 -0.721 1 87.25 275 ASN A O 1
ATOM 2140 N N . GLY A 1 276 ? 18.375 -7.414 1.229 1 87.06 276 GLY A N 1
ATOM 2141 C CA . GLY A 1 276 ? 19.656 -7.191 1.883 1 87.06 276 GLY A CA 1
ATOM 2142 C C . GLY A 1 276 ? 19.844 -5.762 2.348 1 87.06 276 GLY A C 1
ATOM 2143 O O . GLY A 1 276 ? 20.859 -5.438 2.992 1 87.06 276 GLY A O 1
ATOM 2144 N N . VAL A 1 277 ? 18.922 -4.883 2.092 1 91.31 277 VAL A N 1
ATOM 2145 C CA . VAL A 1 277 ? 19.062 -3.48 2.477 1 91.31 277 VAL A CA 1
ATOM 2146 C C . VAL A 1 277 ? 17.969 -3.111 3.469 1 91.31 277 VAL A C 1
ATOM 2148 O O . VAL A 1 277 ? 16.828 -3.588 3.357 1 91.31 277 VAL A O 1
ATOM 2151 N N . ASP A 1 278 ? 18.297 -2.297 4.402 1 94.94 278 ASP A N 1
ATOM 2152 C CA . ASP A 1 278 ? 17.328 -1.802 5.367 1 94.94 278 ASP A CA 1
ATOM 2153 C C . ASP A 1 278 ? 16.469 -0.693 4.758 1 94.94 278 ASP A C 1
ATOM 2155 O O . ASP A 1 278 ? 17 0.254 4.168 1 94.94 278 ASP A O 1
ATOM 2159 N N . VAL A 1 279 ? 15.211 -0.812 4.914 1 95.88 279 VAL A N 1
ATOM 2160 C CA . VAL A 1 279 ? 14.289 0.167 4.355 1 95.88 279 VAL A CA 1
ATOM 2161 C C . VAL A 1 279 ? 13.133 0.395 5.328 1 95.88 279 VAL A C 1
ATOM 2163 O O . VAL A 1 279 ? 12.688 -0.535 6.008 1 95.88 279 VAL A O 1
ATOM 2166 N N . ILE A 1 280 ? 12.688 1.622 5.41 1 95.19 280 ILE A N 1
ATOM 2167 C CA . ILE A 1 280 ? 11.5 1.95 6.188 1 95.19 280 ILE A CA 1
ATOM 2168 C C . ILE A 1 280 ? 10.266 1.928 5.281 1 95.19 280 ILE A C 1
ATOM 2170 O O . ILE A 1 280 ? 10.156 2.738 4.359 1 95.19 280 ILE A O 1
ATOM 2174 N N . PRO A 1 281 ? 9.32 1.031 5.535 1 97.12 281 PRO A N 1
ATOM 2175 C CA . PRO A 1 281 ? 8.172 0.876 4.637 1 97.12 281 PRO A CA 1
ATOM 2176 C C . PRO A 1 281 ? 7.43 2.188 4.402 1 97.12 281 PRO A C 1
ATOM 2178 O O . PRO A 1 281 ? 7.125 2.535 3.26 1 97.12 281 PRO A O 1
ATOM 2181 N N . ARG A 1 282 ? 7.148 2.918 5.426 1 95.88 282 ARG A N 1
ATOM 2182 C CA . ARG A 1 282 ? 6.414 4.172 5.293 1 95.88 282 ARG A CA 1
ATOM 2183 C C . ARG A 1 282 ? 7.137 5.133 4.352 1 95.88 282 ARG A C 1
ATOM 2185 O O . ARG A 1 282 ? 6.492 5.867 3.598 1 95.88 282 ARG A O 1
ATOM 2192 N N . ASP A 1 283 ? 8.438 5.172 4.43 1 94.94 283 ASP A N 1
ATOM 2193 C CA . ASP A 1 283 ? 9.203 6.09 3.59 1 94.94 283 ASP A CA 1
ATOM 2194 C C . ASP A 1 283 ? 9.07 5.723 2.113 1 94.94 283 ASP A C 1
ATOM 2196 O O . ASP A 1 283 ? 9.109 6.598 1.246 1 94.94 283 ASP A O 1
ATOM 2200 N N . VAL A 1 284 ? 8.938 4.457 1.834 1 96.81 284 VAL A N 1
ATOM 2201 C CA . VAL A 1 284 ? 8.719 4.02 0.46 1 96.81 284 VAL A CA 1
ATOM 2202 C C . VAL A 1 284 ? 7.363 4.531 -0.034 1 96.81 284 VAL A C 1
ATOM 2204 O O . VAL A 1 284 ? 7.266 5.062 -1.144 1 96.81 284 VAL A O 1
ATOM 2207 N N . VAL A 1 285 ? 6.359 4.387 0.82 1 96.38 285 VAL A N 1
ATOM 2208 C CA . VAL A 1 285 ? 5.02 4.859 0.484 1 96.38 285 VAL A CA 1
ATOM 2209 C C . VAL A 1 285 ? 5.059 6.359 0.21 1 96.38 285 VAL A C 1
ATOM 2211 O O . VAL A 1 285 ? 4.574 6.82 -0.828 1 96.38 285 VAL A O 1
ATOM 2214 N N . VAL A 1 286 ? 5.652 7.098 1.096 1 94.62 286 VAL A N 1
ATOM 2215 C CA . VAL A 1 286 ? 5.711 8.555 1.014 1 94.62 286 VAL A CA 1
ATOM 2216 C C . VAL A 1 286 ? 6.445 8.969 -0.257 1 94.62 286 VAL A C 1
ATOM 2218 O O . VAL A 1 286 ? 6.07 9.953 -0.906 1 94.62 286 VAL A O 1
ATOM 2221 N N . THR A 1 287 ? 7.469 8.227 -0.598 1 93.5 287 THR A N 1
ATOM 2222 C CA . THR A 1 287 ? 8.281 8.547 -1.768 1 93.5 287 THR A CA 1
ATOM 2223 C C . THR A 1 287 ? 7.48 8.352 -3.051 1 93.5 287 THR A C 1
ATOM 2225 O O . THR A 1 287 ? 7.715 9.047 -4.043 1 93.5 287 THR A O 1
ATOM 2228 N N . THR A 1 288 ? 6.504 7.422 -3.049 1 93.5 288 THR A N 1
ATOM 2229 C CA . THR A 1 288 ? 5.703 7.172 -4.242 1 93.5 288 THR A CA 1
ATOM 2230 C C . THR A 1 288 ? 4.602 8.219 -4.383 1 93.5 288 THR A C 1
ATOM 2232 O O . THR A 1 288 ? 3.934 8.289 -5.418 1 93.5 288 THR A O 1
ATOM 2235 N N . MET A 1 289 ? 4.387 9.062 -3.408 1 93.12 289 MET A N 1
ATOM 2236 C CA . MET A 1 289 ? 3.365 10.109 -3.418 1 93.12 289 MET A CA 1
ATOM 2237 C C . MET A 1 289 ? 3.945 11.43 -3.908 1 93.12 289 MET A C 1
ATOM 2239 O O . MET A 1 289 ? 5.133 11.695 -3.719 1 93.12 289 MET A O 1
ATOM 2243 N N . PRO A 1 290 ? 3.088 12.234 -4.512 1 91.06 290 PRO A N 1
ATOM 2244 C CA . PRO A 1 290 ? 3.586 13.57 -4.852 1 91.06 290 PRO A CA 1
ATOM 2245 C C . PRO A 1 290 ? 3.834 14.438 -3.621 1 91.06 290 PRO A C 1
ATOM 2247 O O . PRO A 1 290 ? 3.127 14.312 -2.617 1 91.06 290 PRO A O 1
ATOM 2250 N N . LYS A 1 291 ? 4.836 15.289 -3.729 1 88.19 291 LYS A N 1
ATOM 2251 C CA . LYS A 1 291 ? 5.004 16.312 -2.703 1 88.19 291 LYS A CA 1
ATOM 2252 C C . LYS A 1 291 ? 3.873 17.344 -2.756 1 88.19 291 LYS A C 1
ATOM 2254 O O . LYS A 1 291 ? 3.383 17.672 -3.836 1 88.19 291 LYS A O 1
ATOM 2259 N N . PRO A 1 292 ? 3.533 17.797 -1.603 1 87.5 292 PRO A N 1
ATOM 2260 C CA . PRO A 1 292 ? 2.43 18.766 -1.575 1 87.5 292 PRO A CA 1
ATOM 2261 C C . PRO A 1 292 ? 2.652 19.953 -2.516 1 87.5 292 PRO A C 1
ATOM 2263 O O . PRO A 1 292 ? 1.713 20.406 -3.168 1 87.5 292 PRO A O 1
ATOM 2266 N N . ALA A 1 293 ? 3.83 20.422 -2.643 1 85.94 293 ALA A N 1
ATOM 2267 C CA . ALA A 1 293 ? 4.141 21.578 -3.496 1 85.94 293 ALA A CA 1
ATOM 2268 C C . ALA A 1 293 ? 3.867 21.25 -4.961 1 85.94 293 ALA A C 1
ATOM 2270 O O . ALA A 1 293 ? 3.51 22.141 -5.742 1 85.94 293 ALA A O 1
ATOM 2271 N N . GLU A 1 294 ? 3.949 19.984 -5.367 1 88.56 294 GLU A N 1
ATOM 2272 C CA . GLU A 1 294 ? 3.779 19.562 -6.75 1 88.56 294 GLU A CA 1
ATOM 2273 C C . GLU A 1 294 ? 2.305 19.547 -7.148 1 88.56 294 GLU A C 1
ATOM 2275 O O . GLU A 1 294 ? 1.979 19.469 -8.336 1 88.56 294 GLU A O 1
ATOM 2280 N N . LEU A 1 295 ? 1.437 19.719 -6.176 1 92.31 295 LEU A N 1
ATOM 2281 C CA . LEU A 1 295 ? 0.003 19.656 -6.441 1 92.31 295 LEU A CA 1
ATOM 2282 C C . LEU A 1 295 ? -0.56 21.047 -6.695 1 92.31 295 LEU A C 1
ATOM 2284 O O . LEU A 1 295 ? -1.738 21.203 -7.027 1 92.31 295 LEU A O 1
ATOM 2288 N N . ALA A 1 296 ? 0.292 22.062 -6.508 1 91.44 296 ALA A N 1
ATOM 2289 C CA . ALA A 1 296 ? -0.167 23.422 -6.766 1 91.44 296 ALA A CA 1
ATOM 2290 C C . ALA A 1 296 ? -0.682 23.562 -8.195 1 91.44 296 ALA A C 1
ATOM 2292 O O . ALA A 1 296 ? -0.041 23.094 -9.141 1 91.44 296 ALA A O 1
ATOM 2293 N N . GLY A 1 297 ? -1.849 24.172 -8.32 1 94.38 297 GLY A N 1
ATOM 2294 C CA . GLY A 1 297 ? -2.455 24.375 -9.625 1 94.38 297 GLY A CA 1
ATOM 2295 C C . GLY A 1 297 ? -3.332 23.219 -10.062 1 94.38 297 GLY A C 1
ATOM 2296 O O . GLY A 1 297 ? -4.082 23.328 -11.031 1 94.38 297 GLY A O 1
ATOM 2297 N N . LYS A 1 298 ? -3.254 22.141 -9.305 1 96.31 298 LYS A N 1
ATOM 2298 C CA . LYS A 1 298 ? -3.99 20.938 -9.711 1 96.31 298 LYS A CA 1
ATOM 2299 C C . LYS A 1 298 ? -5.207 20.719 -8.82 1 96.31 298 LYS A C 1
ATOM 2301 O O . LYS A 1 298 ? -6.051 19.875 -9.109 1 96.31 298 LYS A O 1
ATOM 2306 N N . ILE A 1 299 ? -5.238 21.453 -7.754 1 96.19 299 ILE A N 1
ATOM 2307 C CA . ILE A 1 299 ? -6.328 21.297 -6.797 1 96.19 299 ILE A CA 1
ATOM 2308 C C . ILE A 1 299 ? -7.387 22.375 -7.043 1 96.19 299 ILE A C 1
ATOM 2310 O O . ILE A 1 299 ? -7.059 23.562 -7.191 1 96.19 299 ILE A O 1
ATOM 2314 N N . HIS A 1 300 ? -8.656 22.016 -7.074 1 97.44 300 HIS A N 1
ATOM 2315 C CA . HIS A 1 300 ? -9.781 22.922 -7.305 1 97.44 300 HIS A CA 1
ATOM 2316 C C . HIS A 1 300 ? -10.836 22.781 -6.211 1 97.44 300 HIS A C 1
ATOM 2318 O O . HIS A 1 300 ? -11.164 21.672 -5.801 1 97.44 300 HIS A O 1
ATOM 2324 N N . GLY A 1 301 ? -11.312 23.875 -5.766 1 97.25 301 GLY A N 1
ATOM 2325 C CA . GLY A 1 301 ? -12.289 23.859 -4.684 1 97.25 301 GLY A CA 1
ATOM 2326 C C . GLY A 1 301 ? -11.883 24.719 -3.506 1 97.25 301 GLY A C 1
ATOM 2327 O O . GLY A 1 301 ? -11.211 25.734 -3.678 1 97.25 301 GLY A O 1
ATOM 2328 N N . TYR A 1 302 ? -12.453 24.328 -2.248 1 97.56 302 TYR A N 1
ATOM 2329 C CA . TYR A 1 302 ? -12.273 25.203 -1.091 1 97.56 302 TYR A CA 1
ATOM 2330 C C . TYR A 1 302 ? -11.812 24.406 0.124 1 97.56 302 TYR A C 1
ATOM 2332 O O . TYR A 1 302 ? -12.25 23.266 0.332 1 97.56 302 TYR A O 1
ATOM 2340 N N . SER A 1 303 ? -10.93 25.016 0.846 1 97.81 303 SER A N 1
ATOM 2341 C CA . SER A 1 303 ? -10.477 24.5 2.137 1 97.81 303 SER A CA 1
ATOM 2342 C C . SER A 1 303 ? -11 25.359 3.283 1 97.81 303 SER A C 1
ATOM 2344 O O . SER A 1 303 ? -11.023 26.594 3.184 1 97.81 303 SER A O 1
ATOM 2346 N N . CYS A 1 304 ? -11.461 24.719 4.316 1 98.38 304 CYS A N 1
ATOM 2347 C CA . CYS A 1 304 ? -11.969 25.406 5.492 1 98.38 304 CYS A CA 1
ATOM 2348 C C . CYS A 1 304 ? -11.43 24.797 6.77 1 98.38 304 CYS A C 1
ATOM 2350 O O . CYS A 1 304 ? -11.516 23.578 6.961 1 98.38 304 CYS A O 1
ATOM 2352 N N . VAL A 1 305 ? -10.867 25.609 7.598 1 98.62 305 VAL A N 1
ATOM 2353 C CA . VAL A 1 305 ? -10.422 25.203 8.93 1 98.62 305 VAL A CA 1
ATOM 2354 C C . VAL A 1 305 ? -10.969 26.156 9.977 1 98.62 305 VAL A C 1
ATOM 2356 O O . VAL A 1 305 ? -10.945 27.375 9.789 1 98.62 305 VAL A O 1
ATOM 2359 N N . GLY A 1 306 ? -11.5 25.562 11.055 1 98.69 306 GLY A N 1
ATOM 2360 C CA . GLY A 1 306 ? -12.031 26.453 12.078 1 98.69 306 GLY A CA 1
ATOM 2361 C C . GLY A 1 306 ? -12.336 25.75 13.383 1 98.69 306 GLY A C 1
ATOM 2362 O O . GLY A 1 306 ? -12.031 24.562 13.539 1 98.69 306 GLY A O 1
ATOM 2363 N N . ALA A 1 307 ? -12.844 26.5 14.344 1 98.88 307 ALA A N 1
ATOM 2364 C CA . ALA A 1 307 ? -13.258 26 15.656 1 98.88 307 ALA A CA 1
ATOM 2365 C C . ALA A 1 307 ? -14.734 26.297 15.906 1 98.88 307 ALA A C 1
ATOM 2367 O O . ALA A 1 307 ? -15.156 27.453 15.867 1 98.88 307 ALA A O 1
ATOM 2368 N N . LEU A 1 308 ? -15.461 25.219 16.047 1 98.81 308 LEU A N 1
ATOM 2369 C CA . LEU A 1 308 ? -16.844 25.312 16.516 1 98.81 308 LEU A CA 1
ATOM 2370 C C . LEU A 1 308 ? -16.922 25.266 18.031 1 98.81 308 LEU A C 1
ATOM 2372 O O . LEU A 1 308 ? -16.609 24.234 18.641 1 98.81 308 LEU A O 1
ATOM 2376 N N . VAL A 1 309 ? -17.328 26.359 18.641 1 98.75 309 VAL A N 1
ATOM 2377 C CA . VAL A 1 309 ? -17.391 26.453 20.109 1 98.75 309 VAL A CA 1
ATOM 2378 C C . VAL A 1 309 ? -18.828 26.672 20.547 1 98.75 309 VAL A C 1
ATOM 2380 O O . VAL A 1 309 ? -19.531 27.547 20 1 98.75 309 VAL A O 1
ATOM 2383 N N . LYS A 1 310 ? -19.234 25.859 21.391 1 98.5 310 LYS A N 1
ATOM 2384 C CA . LYS A 1 310 ? -20.578 25.953 21.953 1 98.5 310 LYS A CA 1
ATOM 2385 C C . LYS A 1 310 ? -20.531 26.328 23.438 1 98.5 310 LYS A C 1
ATOM 2387 O O . LYS A 1 310 ? -19.688 25.828 24.172 1 98.5 310 LYS A O 1
ATOM 2392 N N . GLY A 1 311 ? -21.406 27.156 23.875 1 98.31 311 GLY A N 1
ATOM 2393 C CA . GLY A 1 311 ? -21.5 27.594 25.266 1 98.31 311 GLY A CA 1
ATOM 2394 C C . GLY A 1 311 ? -22.688 28.5 25.531 1 98.31 311 GLY A C 1
ATOM 2395 O O . GLY A 1 311 ? -23.781 28.281 24.984 1 98.31 311 GLY A O 1
ATOM 2396 N N . THR A 1 312 ? -22.453 29.438 26.531 1 98 312 THR A N 1
ATOM 2397 C CA . THR A 1 312 ? -23.547 30.344 26.875 1 98 312 THR A CA 1
ATOM 2398 C C . THR A 1 312 ? -23.062 31.781 26.969 1 98 312 THR A C 1
ATOM 2400 O O . THR A 1 312 ? -21.875 32.031 27.188 1 98 312 THR A O 1
ATOM 2403 N N . LYS A 1 313 ? -23.859 32.719 26.688 1 97.62 313 LYS A N 1
ATOM 2404 C CA . LYS A 1 313 ? -23.719 34.156 26.906 1 97.62 313 LYS A CA 1
ATOM 2405 C C . LYS A 1 313 ? -25.016 34.781 27.406 1 97.62 313 LYS A C 1
ATOM 2407 O O . LYS A 1 313 ? -26.016 34.812 26.672 1 97.62 313 LYS A O 1
ATOM 2412 N N . GLY A 1 314 ? -24.953 35.25 28.578 1 95.56 314 GLY A N 1
ATOM 2413 C CA . GLY A 1 314 ? -26.219 35.688 29.156 1 95.56 314 GLY A CA 1
ATOM 2414 C C . GLY A 1 314 ? -27.234 34.562 29.281 1 95.56 314 GLY A C 1
ATOM 2415 O O . GLY A 1 314 ? -26.938 33.5 29.875 1 95.56 314 GLY A O 1
ATOM 2416 N N . ASP A 1 315 ? -28.406 34.812 28.766 1 94.69 315 ASP A N 1
ATOM 2417 C CA . ASP A 1 315 ? -29.469 33.812 28.875 1 94.69 315 ASP A CA 1
ATOM 2418 C C . ASP A 1 315 ? -29.625 33.031 27.562 1 94.69 315 ASP A C 1
ATOM 2420 O O . ASP A 1 315 ? -30.703 32.5 27.297 1 94.69 315 ASP A O 1
ATOM 2424 N N . GLN A 1 316 ? -28.547 33 26.812 1 97 316 GLN A N 1
ATOM 2425 C CA . GLN A 1 316 ? -28.625 32.344 25.516 1 97 316 GLN A CA 1
ATOM 2426 C C . GLN A 1 316 ? -27.578 31.25 25.375 1 97 316 GLN A C 1
ATOM 2428 O O . GLN A 1 316 ? -26.453 31.406 25.859 1 97 316 GLN A O 1
ATOM 2433 N N . ASN A 1 317 ? -28.031 30.109 24.766 1 96.75 317 ASN A N 1
ATOM 2434 C CA . ASN A 1 317 ? -27.047 29.203 24.172 1 96.75 317 ASN A CA 1
ATOM 2435 C C . ASN A 1 317 ? -26.406 29.812 22.938 1 96.75 317 ASN A C 1
ATOM 2437 O O . ASN A 1 317 ? -27.078 30.438 22.125 1 96.75 317 ASN A O 1
ATOM 2441 N N . VAL A 1 318 ? -25.156 29.703 22.859 1 98.06 318 VAL A N 1
ATOM 2442 C CA . VAL A 1 318 ? -24.438 30.328 21.75 1 98.06 318 VAL A CA 1
ATOM 2443 C C . VAL A 1 318 ? -23.516 29.297 21.094 1 98.06 318 VAL A C 1
ATOM 2445 O O . VAL A 1 318 ? -22.891 28.5 21.781 1 98.06 318 VAL A O 1
ATOM 2448 N N . GLU A 1 319 ? -23.531 29.25 19.766 1 97.88 319 GLU A N 1
ATOM 2449 C CA . GLU A 1 319 ? -22.578 28.516 18.953 1 97.88 319 GLU A CA 1
ATOM 2450 C C . GLU A 1 319 ? -21.812 29.453 18.016 1 97.88 319 GLU A C 1
ATOM 2452 O O . GLU A 1 319 ? -22.422 30.188 17.234 1 97.88 319 GLU A O 1
ATOM 2457 N N . LEU A 1 320 ? -20.531 29.469 18.156 1 98.69 320 LEU A N 1
ATOM 2458 C CA . LEU A 1 320 ? -19.688 30.266 17.281 1 98.69 320 LEU A CA 1
ATOM 2459 C C . LEU A 1 320 ? -18.766 29.359 16.469 1 98.69 320 LEU A C 1
ATOM 2461 O O . LEU A 1 320 ? -18.047 28.547 17.031 1 98.69 320 LEU A O 1
ATOM 2465 N N . PHE A 1 321 ? -18.844 29.469 15.164 1 98.69 321 PHE A N 1
ATOM 2466 C CA . PHE A 1 321 ? -17.859 28.844 14.289 1 98.69 321 PHE A CA 1
ATOM 2467 C C . PHE A 1 321 ? -16.922 29.891 13.703 1 98.69 321 PHE A C 1
ATOM 2469 O O . PHE A 1 321 ? -17.328 30.719 12.883 1 98.69 321 PHE A O 1
ATOM 2476 N N . VAL A 1 322 ? -15.711 29.953 14.195 1 98.81 322 VAL A N 1
ATOM 2477 C CA . VAL A 1 322 ? -14.672 30.844 13.711 1 98.81 322 VAL A CA 1
ATOM 2478 C C . VAL A 1 322 ? -13.758 30.094 12.75 1 98.81 322 VAL A C 1
ATOM 2480 O O . VAL A 1 322 ? -13.164 29.078 13.109 1 98.81 322 VAL A O 1
ATOM 2483 N N . TYR A 1 323 ? -13.664 30.562 11.477 1 98.75 323 TYR A N 1
ATOM 2484 C CA . TYR A 1 323 ? -13.016 29.719 10.477 1 98.75 323 TYR A CA 1
ATOM 2485 C C . TYR A 1 323 ? -12.297 30.562 9.43 1 98.75 323 TYR A C 1
ATOM 2487 O O . TYR A 1 323 ? -12.555 31.766 9.312 1 98.75 323 TYR A O 1
ATOM 2495 N N . THR A 1 324 ? -11.344 30.031 8.789 1 98.56 324 THR A N 1
ATOM 2496 C CA . THR A 1 324 ? -10.75 30.547 7.559 1 98.56 324 THR A CA 1
ATOM 2497 C C . THR A 1 324 ? -11.172 29.703 6.359 1 98.56 324 THR A C 1
ATOM 2499 O O . THR A 1 324 ? -11.406 28.5 6.492 1 98.56 324 THR A O 1
ATOM 2502 N N . LEU A 1 325 ? -11.367 30.312 5.273 1 97.81 325 LEU A N 1
ATOM 2503 C CA . LEU A 1 325 ? -11.781 29.703 4.012 1 97.81 325 LEU A CA 1
ATOM 2504 C C . LEU A 1 325 ? -10.844 30.125 2.881 1 97.81 325 LEU A C 1
ATOM 2506 O O . LEU A 1 325 ? -10.523 31.312 2.744 1 97.81 325 LEU A O 1
ATOM 2510 N N . ALA A 1 326 ? -10.32 29.203 2.143 1 97.5 326 ALA A N 1
ATOM 2511 C CA . ALA A 1 326 ? -9.398 29.5 1.047 1 97.5 326 ALA A CA 1
ATOM 2512 C C . ALA A 1 326 ? -9.789 28.75 -0.22 1 97.5 326 ALA A C 1
ATOM 2514 O O . ALA A 1 326 ? -10.141 27.562 -0.164 1 97.5 326 ALA A O 1
ATOM 2515 N N . ASN A 1 327 ? -9.82 29.438 -1.316 1 97.5 327 ASN A N 1
ATOM 2516 C CA . ASN A 1 327 ? -10.047 28.875 -2.639 1 97.5 327 ASN A CA 1
ATOM 2517 C C . ASN A 1 327 ? -8.742 28.406 -3.279 1 97.5 327 ASN A C 1
ATOM 2519 O O . ASN A 1 327 ? -7.852 29.219 -3.539 1 97.5 327 ASN A O 1
ATOM 2523 N N . HIS A 1 328 ? -8.625 27.172 -3.611 1 97.5 328 HIS A N 1
ATOM 2524 C CA . HIS A 1 328 ? -7.391 26.609 -4.141 1 97.5 328 HIS A CA 1
ATOM 2525 C C . HIS A 1 328 ? -6.984 27.312 -5.438 1 97.5 328 HIS A C 1
ATOM 2527 O O . HIS A 1 328 ? -5.809 27.609 -5.645 1 97.5 328 HIS A O 1
ATOM 2533 N N . ASP A 1 329 ? -7.914 27.562 -6.305 1 97.56 329 ASP A N 1
ATOM 2534 C CA . ASP A 1 329 ? -7.613 28.203 -7.59 1 97.56 329 ASP A CA 1
ATOM 2535 C C . ASP A 1 329 ? -7.117 29.625 -7.395 1 97.56 329 ASP A C 1
ATOM 2537 O O . ASP A 1 329 ? -6.133 30.031 -8.016 1 97.56 329 ASP A O 1
ATOM 2541 N N . GLU A 1 330 ? -7.777 30.328 -6.574 1 97.06 330 GLU A N 1
ATOM 2542 C CA . GLU A 1 330 ? -7.43 31.734 -6.344 1 97.06 330 GLU A CA 1
ATOM 2543 C C . GLU A 1 330 ? -6.051 31.859 -5.699 1 97.06 330 GLU A C 1
ATOM 2545 O O . GLU A 1 330 ? -5.254 32.719 -6.086 1 97.06 330 GLU A O 1
ATOM 2550 N N . ILE A 1 331 ? -5.816 31.016 -4.727 1 96.75 331 ILE A N 1
ATOM 2551 C CA . ILE A 1 331 ? -4.539 31.062 -4.02 1 96.75 331 ILE A CA 1
ATOM 2552 C C . ILE A 1 331 ? -3.402 30.719 -4.977 1 96.75 331 ILE A C 1
ATOM 2554 O O . ILE A 1 331 ? -2.35 31.375 -4.957 1 96.75 331 ILE A O 1
ATOM 2558 N N . TYR A 1 332 ? -3.637 29.75 -5.781 1 96.88 332 TYR A N 1
ATOM 2559 C CA . TYR A 1 332 ? -2.602 29.391 -6.738 1 96.88 332 TYR A CA 1
ATOM 2560 C C . TYR A 1 332 ? -2.357 30.516 -7.734 1 96.88 332 TYR A C 1
ATOM 2562 O O . TYR A 1 332 ? -1.21 30.859 -8.023 1 96.88 332 TYR A O 1
ATOM 2570 N N . ASP A 1 333 ? -3.404 31.094 -8.297 1 96.81 333 ASP A N 1
ATOM 2571 C CA . ASP A 1 333 ? -3.293 32.156 -9.297 1 96.81 333 ASP A CA 1
ATOM 2572 C C . ASP A 1 333 ? -2.549 33.344 -8.727 1 96.81 333 ASP A C 1
ATOM 2574 O O . ASP A 1 333 ? -1.728 33.969 -9.422 1 96.81 333 ASP A O 1
ATOM 2578 N N . LYS A 1 334 ? -2.789 33.656 -7.516 1 94.25 334 LYS A N 1
ATOM 2579 C CA . LYS A 1 334 ? -2.268 34.875 -6.918 1 94.25 334 LYS A CA 1
ATOM 2580 C C . LYS A 1 334 ? -0.875 34.656 -6.336 1 94.25 334 LYS A C 1
ATOM 2582 O O . LYS A 1 334 ? -0.034 35.531 -6.363 1 94.25 334 LYS A O 1
ATOM 2587 N N . LEU A 1 335 ? -0.639 33.406 -5.809 1 93.56 335 LEU A N 1
ATOM 2588 C CA . LEU A 1 335 ? 0.547 33.281 -4.973 1 93.56 335 LEU A CA 1
ATOM 2589 C C . LEU A 1 335 ? 1.402 32.094 -5.426 1 93.56 335 LEU A C 1
ATOM 2591 O O . LEU A 1 335 ? 2.547 31.938 -4.988 1 93.56 335 LEU A O 1
ATOM 2595 N N . GLY A 1 336 ? 0.844 31.219 -6.211 1 94.5 336 GLY A N 1
ATOM 2596 C CA . GLY A 1 336 ? 1.59 30.094 -6.742 1 94.5 336 GLY A CA 1
ATOM 2597 C C . GLY A 1 336 ? 1.638 28.906 -5.793 1 94.5 336 GLY A C 1
ATOM 2598 O O . GLY A 1 336 ? 2.379 27.953 -6.027 1 94.5 336 GLY A O 1
ATOM 2599 N N . PHE A 1 337 ? 0.911 28.938 -4.703 1 95 337 PHE A N 1
ATOM 2600 C CA . PHE A 1 337 ? 0.844 27.859 -3.727 1 95 337 PHE A CA 1
ATOM 2601 C C . PHE A 1 337 ? -0.539 27.219 -3.725 1 95 337 PHE A C 1
ATOM 2603 O O . PHE A 1 337 ? -1.498 27.797 -4.238 1 95 337 PHE A O 1
ATOM 2610 N N . GLN A 1 338 ? -0.667 25.969 -3.234 1 93.81 338 GLN A N 1
ATOM 2611 C CA . GLN A 1 338 ? -2.004 25.453 -2.969 1 93.81 338 GLN A CA 1
ATOM 2612 C C . GLN A 1 338 ? -2.52 25.938 -1.612 1 93.81 338 GLN A C 1
ATOM 2614 O O . GLN A 1 338 ? -1.732 26.312 -0.741 1 93.81 338 GLN A O 1
ATOM 2619 N N . ALA A 1 339 ? -3.797 25.906 -1.399 1 96 339 ALA A N 1
ATOM 2620 C CA . ALA A 1 339 ? -4.48 26.578 -0.297 1 96 339 ALA A CA 1
ATOM 2621 C C . ALA A 1 339 ? -4.09 25.969 1.045 1 96 339 ALA A C 1
ATOM 2623 O O . ALA A 1 339 ? -3.92 26.672 2.035 1 96 339 ALA A O 1
ATOM 2624 N N . THR A 1 340 ? -3.969 24.688 1.102 1 95.38 340 THR A N 1
ATOM 2625 C CA . THR A 1 340 ? -3.688 24.016 2.363 1 95.38 340 THR A CA 1
ATOM 2626 C C . THR A 1 340 ? -2.318 24.438 2.902 1 95.38 340 THR A C 1
ATOM 2628 O O . THR A 1 340 ? -2.184 24.75 4.082 1 95.38 340 THR A O 1
ATOM 2631 N N . VAL A 1 341 ? -1.335 24.438 2.039 1 94.81 341 VAL A N 1
ATOM 2632 C CA . VAL A 1 341 ? 0.019 24.812 2.428 1 94.81 341 VAL A CA 1
ATOM 2633 C C . VAL A 1 341 ? 0.057 26.297 2.771 1 94.81 341 VAL A C 1
ATOM 2635 O O . VAL A 1 341 ? 0.747 26.719 3.709 1 94.81 341 VAL A O 1
ATOM 2638 N N . TRP A 1 342 ? -0.631 27.031 2.006 1 97.38 342 TRP A N 1
ATOM 2639 C CA . TRP A 1 342 ? -0.683 28.469 2.238 1 97.38 342 TRP A CA 1
ATOM 2640 C C . TRP A 1 342 ? -1.318 28.781 3.59 1 97.38 342 TRP A C 1
ATOM 2642 O O . TRP A 1 342 ? -0.767 29.547 4.379 1 97.38 342 TRP A O 1
ATOM 2652 N N . GLN A 1 343 ? -2.461 28.156 3.898 1 97.5 343 GLN A N 1
ATOM 2653 C CA . GLN A 1 343 ? -3.154 28.359 5.164 1 97.5 343 GLN A CA 1
ATOM 2654 C C . GLN A 1 343 ? -2.277 27.938 6.344 1 97.5 343 GLN A C 1
ATOM 2656 O O . GLN A 1 343 ? -2.395 28.5 7.438 1 97.5 343 GLN A O 1
ATOM 2661 N N . THR A 1 344 ? -1.417 27.031 6.113 1 96.94 344 THR A N 1
ATOM 2662 C CA . THR A 1 344 ? -0.545 26.531 7.172 1 96.94 344 THR A CA 1
ATOM 2663 C C . THR A 1 344 ? 0.638 27.469 7.383 1 96.94 344 THR A C 1
ATOM 2665 O O . THR A 1 344 ? 1.062 27.703 8.523 1 96.94 344 THR A O 1
ATOM 2668 N N . GLY A 1 345 ? 1.09 28.094 6.363 1 97.75 345 GLY A N 1
ATOM 2669 C CA . GLY A 1 345 ? 2.33 28.844 6.414 1 97.75 345 GLY A CA 1
ATOM 2670 C C . GLY A 1 345 ? 2.135 30.297 6.84 1 97.75 345 GLY A C 1
ATOM 2671 O O . GLY A 1 345 ? 3.084 30.953 7.262 1 97.75 345 GLY A O 1
ATOM 2672 N N . VAL A 1 346 ? 0.956 30.828 6.793 1 98.44 346 VAL A N 1
ATOM 2673 C CA . VAL A 1 346 ? 0.707 32.25 7.039 1 98.44 346 VAL A CA 1
ATOM 2674 C C . VAL A 1 346 ? 0.646 32.5 8.547 1 98.44 346 VAL A C 1
ATOM 2676 O O . VAL A 1 346 ? 1.214 33.469 9.031 1 98.44 346 VAL A O 1
ATOM 2679 N N . PRO A 1 347 ? 0.08 31.594 9.32 1 98.75 347 PRO A N 1
ATOM 2680 C CA . PRO A 1 347 ? -0.104 31.875 10.742 1 98.75 347 PRO A CA 1
ATOM 2681 C C . PRO A 1 347 ? 1.218 32.062 11.484 1 98.75 347 PRO A C 1
ATOM 2683 O O . PRO A 1 347 ? 1.354 33 12.281 1 98.75 347 PRO A O 1
ATOM 2686 N N . PRO A 1 348 ? 2.211 31.266 11.227 1 98.62 348 PRO A N 1
ATOM 2687 C CA . PRO A 1 348 ? 3.467 31.531 11.93 1 98.62 348 PRO A CA 1
ATOM 2688 C C . PRO A 1 348 ? 4.02 32.938 11.641 1 98.62 348 PRO A C 1
ATOM 2690 O O . PRO A 1 348 ? 4.645 33.531 12.516 1 98.62 348 PRO A O 1
ATOM 2693 N N . ILE A 1 349 ? 3.793 33.438 10.508 1 98.5 349 ILE A N 1
ATOM 2694 C CA . ILE A 1 349 ? 4.32 34.75 10.109 1 98.5 349 ILE A CA 1
ATOM 2695 C C . ILE A 1 349 ? 3.541 35.844 10.82 1 98.5 349 ILE A C 1
ATOM 2697 O O . ILE A 1 349 ? 4.105 36.906 11.164 1 98.5 349 ILE A O 1
ATOM 2701 N N . ALA A 1 350 ? 2.25 35.625 11.055 1 98.44 350 ALA A N 1
ATOM 2702 C CA . ALA A 1 350 ? 1.491 36.562 11.875 1 98.44 350 ALA A CA 1
ATOM 2703 C C . ALA A 1 350 ? 2.125 36.719 13.25 1 98.44 350 ALA A C 1
ATOM 2705 O O . ALA A 1 350 ? 2.182 37.812 13.789 1 98.44 350 ALA A O 1
ATOM 2706 N N . ALA A 1 351 ? 2.58 35.594 13.82 1 98.44 351 ALA A N 1
ATOM 2707 C CA . ALA A 1 351 ? 3.26 35.656 15.117 1 98.44 351 ALA A CA 1
ATOM 2708 C C . ALA A 1 351 ? 4.57 36.438 15.008 1 98.44 351 ALA A C 1
ATOM 2710 O O . ALA A 1 351 ? 4.93 37.188 15.906 1 98.44 351 ALA A O 1
ATOM 2711 N N . VAL A 1 352 ? 5.305 36.25 13.914 1 98.25 352 VAL A N 1
ATOM 2712 C CA . VAL A 1 352 ? 6.547 37 13.688 1 98.25 352 VAL A CA 1
ATOM 2713 C C . VAL A 1 352 ? 6.254 38.469 13.594 1 98.25 352 VAL A C 1
ATOM 2715 O O . VAL A 1 352 ? 6.992 39.312 14.148 1 98.25 352 VAL A O 1
ATOM 2718 N N . ASP A 1 353 ? 5.168 38.875 12.898 1 97.75 353 ASP A N 1
ATOM 2719 C CA . ASP A 1 353 ? 4.727 40.281 12.844 1 97.75 353 ASP A CA 1
ATOM 2720 C C . ASP A 1 353 ? 4.52 40.844 14.25 1 97.75 353 ASP A C 1
ATOM 2722 O O . ASP A 1 353 ? 4.953 41.969 14.547 1 97.75 353 ASP A O 1
ATOM 2726 N N . MET A 1 354 ? 3.836 40.031 15.047 1 97.94 354 MET A N 1
ATOM 2727 C CA . MET A 1 354 ? 3.52 40.5 16.406 1 97.94 354 MET A CA 1
ATOM 2728 C C . MET A 1 354 ? 4.789 40.656 17.234 1 97.94 354 MET A C 1
ATOM 2730 O O . MET A 1 354 ? 4.891 41.594 18.047 1 97.94 354 MET A O 1
ATOM 2734 N N . ILE A 1 355 ? 5.738 39.781 17.016 1 97.25 355 ILE A N 1
ATOM 2735 C CA . ILE A 1 355 ? 7.02 39.906 17.703 1 97.25 355 ILE A CA 1
ATOM 2736 C C . ILE A 1 355 ? 7.727 41.156 17.25 1 97.25 355 ILE A C 1
ATOM 2738 O O . ILE A 1 355 ? 8.203 41.938 18.078 1 97.25 355 ILE A O 1
ATOM 2742 N N . ALA A 1 356 ? 7.762 41.438 15.961 1 96.38 356 ALA A N 1
ATOM 2743 C CA . ALA A 1 356 ? 8.43 42.594 15.375 1 96.38 356 ALA A CA 1
ATOM 2744 C C . ALA A 1 356 ? 7.809 43.875 15.875 1 96.38 356 ALA A C 1
ATOM 2746 O O . ALA A 1 356 ? 8.516 44.875 16.078 1 96.38 356 ALA A O 1
ATOM 2747 N N . GLU A 1 357 ? 6.523 43.875 16.109 1 95.31 357 GLU A N 1
ATOM 2748 C CA . GLU A 1 357 ? 5.789 45.062 16.484 1 95.31 357 GLU A CA 1
ATOM 2749 C C . GLU A 1 357 ? 5.699 45.219 18 1 95.31 357 GLU A C 1
ATOM 2751 O O . GLU A 1 357 ? 5.133 46.188 18.5 1 95.31 357 GLU A O 1
ATOM 2756 N N . GLY A 1 358 ? 6.152 44.25 18.703 1 95.12 358 GLY A N 1
ATOM 2757 C CA . GLY A 1 358 ? 6.133 44.312 20.156 1 95.12 358 GLY A CA 1
ATOM 2758 C C . GLY A 1 358 ? 4.789 43.938 20.75 1 95.12 358 GLY A C 1
ATOM 2759 O O . GLY A 1 358 ? 4.488 44.312 21.891 1 95.12 358 GLY A O 1
ATOM 2760 N N . LEU A 1 359 ? 3.984 43.25 20.031 1 96.25 359 LEU A N 1
ATOM 2761 C CA . LEU A 1 359 ? 2.656 42.844 20.484 1 96.25 359 LEU A CA 1
ATOM 2762 C C . LEU A 1 359 ? 2.705 41.5 21.172 1 96.25 359 LEU A C 1
ATOM 2764 O O . LEU A 1 359 ? 1.797 41.125 21.922 1 96.25 359 LEU A O 1
ATOM 2768 N N . LEU A 1 360 ? 3.709 40.688 20.891 1 97.06 360 LEU A N 1
ATOM 2769 C CA . LEU A 1 360 ? 3.951 39.406 21.531 1 97.06 360 LEU A CA 1
ATOM 2770 C C . LEU A 1 360 ? 5.254 39.438 22.328 1 97.06 360 LEU A C 1
ATOM 2772 O O . LEU A 1 360 ? 6.328 39.188 21.766 1 97.06 360 LEU A O 1
ATOM 2776 N N . LYS A 1 361 ? 5.133 39.594 23.625 1 95.12 361 LYS A N 1
ATOM 2777 C CA . LYS A 1 361 ? 6.301 39.781 24.484 1 95.12 361 LYS A CA 1
ATOM 2778 C C . LYS A 1 361 ? 6.445 38.594 25.453 1 95.12 361 LYS A C 1
ATOM 2780 O O . LYS A 1 361 ? 7.426 38.5 26.203 1 95.12 361 LYS A O 1
ATOM 2785 N N . THR A 1 362 ? 5.477 37.75 25.375 1 95.62 362 THR A N 1
ATOM 2786 C CA . THR A 1 362 ? 5.473 36.594 26.266 1 95.62 362 THR A CA 1
ATOM 2787 C C . THR A 1 362 ? 6.73 35.75 26.062 1 95.62 362 THR A C 1
ATOM 2789 O O . THR A 1 362 ? 7.242 35.656 24.953 1 95.62 362 THR A O 1
ATOM 2792 N N . THR A 1 363 ? 7.316 35.219 27.172 1 98.12 363 THR A N 1
ATOM 2793 C CA . THR A 1 363 ? 8.398 34.25 27.141 1 98.12 363 THR A CA 1
ATOM 2794 C C . THR A 1 363 ? 7.914 32.875 27.641 1 98.12 363 THR A C 1
ATOM 2796 O O . THR A 1 363 ? 6.832 32.781 28.219 1 98.12 363 THR A O 1
ATOM 2799 N N . GLY A 1 364 ? 8.727 31.859 27.375 1 98.56 364 GLY A N 1
ATOM 2800 C CA . GLY A 1 364 ? 8.32 30.516 27.719 1 98.56 364 GLY A CA 1
ATOM 2801 C C . GLY A 1 364 ? 7.734 29.75 26.547 1 98.56 364 GLY A C 1
ATOM 2802 O O . GLY A 1 364 ? 7.676 30.25 25.438 1 98.56 364 GLY A O 1
ATOM 2803 N N . CYS A 1 365 ? 7.379 28.531 26.781 1 98.69 365 CYS A N 1
ATOM 2804 C CA . CYS A 1 365 ? 6.738 27.688 25.781 1 98.69 365 CYS A CA 1
ATOM 2805 C C . CYS A 1 365 ? 5.223 27.734 25.906 1 98.69 365 CYS A C 1
ATOM 2807 O O . CYS A 1 365 ? 4.668 27.391 26.953 1 98.69 365 CYS A O 1
ATOM 2809 N N . ILE A 1 366 ? 4.578 28.156 24.859 1 98.56 366 ILE A N 1
ATOM 2810 C CA . ILE A 1 366 ? 3.133 28.328 24.938 1 98.56 366 ILE A CA 1
ATOM 2811 C C . ILE A 1 366 ? 2.451 27.656 23.766 1 98.56 366 ILE A C 1
ATOM 2813 O O . ILE A 1 366 ? 3.035 27.531 22.688 1 98.56 366 ILE A O 1
ATOM 2817 N N . PRO A 1 367 ? 1.229 27.141 23.953 1 98.44 367 PRO A N 1
ATOM 2818 C CA . PRO A 1 367 ? 0.382 26.812 22.812 1 98.44 367 PRO A CA 1
ATOM 2819 C C . PRO A 1 367 ? -0.212 28.031 22.125 1 98.44 367 PRO A C 1
ATOM 2821 O O . PRO A 1 367 ? -0.193 29.125 22.703 1 98.44 367 PRO A O 1
ATOM 2824 N N . PRO A 1 368 ? -0.722 27.906 20.953 1 98.62 368 PRO A N 1
ATOM 2825 C CA . PRO A 1 368 ? -1.177 29.062 20.188 1 98.62 368 PRO A CA 1
ATOM 2826 C C . PRO A 1 368 ? -2.318 29.812 20.859 1 98.62 368 PRO A C 1
ATOM 2828 O O . PRO A 1 368 ? -2.416 31.031 20.734 1 98.62 368 PRO A O 1
ATOM 2831 N N . GLU A 1 369 ? -3.135 29.125 21.641 1 98.56 369 GLU A N 1
ATOM 2832 C CA . GLU A 1 369 ? -4.312 29.766 22.219 1 98.56 369 GLU A CA 1
ATOM 2833 C C . GLU A 1 369 ? -3.928 30.75 23.312 1 98.56 369 GLU A C 1
ATOM 2835 O O . GLU A 1 369 ? -4.762 31.531 23.766 1 98.56 369 GLU A O 1
ATOM 2840 N N . LYS A 1 370 ? -2.699 30.797 23.688 1 97.94 370 LYS A N 1
ATOM 2841 C CA . LYS A 1 370 ? -2.223 31.766 24.688 1 97.94 370 LYS A CA 1
ATOM 2842 C C . LYS A 1 370 ? -1.837 33.094 24.031 1 97.94 370 LYS A C 1
ATOM 2844 O O . LYS A 1 370 ? -1.606 34.094 24.719 1 97.94 370 LYS A O 1
ATOM 2849 N N . ILE A 1 371 ? -1.777 33.156 22.734 1 98.38 371 ILE A N 1
ATOM 2850 C CA . ILE A 1 371 ? -1.569 34.406 22 1 98.38 371 ILE A CA 1
ATOM 2851 C C . ILE A 1 371 ? -2.859 35.219 21.984 1 98.38 371 ILE A C 1
ATOM 2853 O O . ILE A 1 371 ? -3.951 34.656 21.828 1 98.38 371 ILE A O 1
ATOM 2857 N N . GLU A 1 372 ? -2.734 36.531 22.156 1 97.81 372 GLU A N 1
ATOM 2858 C CA . GLU A 1 372 ? -3.912 37.375 22.078 1 97.81 372 GLU A CA 1
ATOM 2859 C C . GLU A 1 372 ? -4.594 37.25 20.719 1 97.81 372 GLU A C 1
ATOM 2861 O O . GLU A 1 372 ? -3.994 37.562 19.688 1 97.81 372 GLU A O 1
ATOM 2866 N N . PRO A 1 373 ? -5.855 36.844 20.75 1 98.25 373 PRO A N 1
ATOM 2867 C CA . PRO A 1 373 ? -6.473 36.438 19.484 1 98.25 373 PRO A CA 1
ATOM 2868 C C . PRO A 1 373 ? -6.754 37.625 18.547 1 98.25 373 PRO A C 1
ATOM 2870 O O . PRO A 1 373 ? -6.535 37.5 17.344 1 98.25 373 PRO A O 1
ATOM 2873 N N . VAL A 1 374 ? -7.199 38.719 19.062 1 98.06 374 VAL A N 1
ATOM 2874 C CA . VAL A 1 374 ? -7.66 39.812 18.219 1 98.06 374 VAL A CA 1
ATOM 2875 C C . VAL A 1 374 ? -6.484 40.406 17.438 1 98.06 374 VAL A C 1
ATOM 2877 O O . VAL A 1 374 ? -6.531 40.469 16.203 1 98.06 374 VAL A O 1
ATOM 2880 N N . PRO A 1 375 ? -5.344 40.781 18.125 1 98.31 375 PRO A N 1
ATOM 2881 C CA . PRO A 1 375 ? -4.203 41.25 17.344 1 98.31 375 PRO A CA 1
ATOM 2882 C C . PRO A 1 375 ? -3.686 40.219 16.344 1 98.31 375 PRO A C 1
ATOM 2884 O O . PRO A 1 375 ? -3.268 40.594 15.242 1 98.31 375 PRO A O 1
ATOM 2887 N N . PHE A 1 376 ? -3.656 39 16.734 1 98.44 376 PHE A N 1
ATOM 2888 C CA . PHE A 1 376 ? -3.203 37.938 15.844 1 98.44 376 PHE A CA 1
ATOM 2889 C C . PHE A 1 376 ? -4.07 37.875 14.594 1 98.44 376 PHE A C 1
ATOM 2891 O O . PHE A 1 376 ? -3.553 37.812 13.477 1 98.44 376 PHE A O 1
ATOM 2898 N N . LEU A 1 377 ? -5.41 37.844 14.727 1 98.5 377 LEU A N 1
ATOM 2899 C CA . LEU A 1 377 ? -6.359 37.75 13.617 1 98.5 377 LEU A CA 1
ATOM 2900 C C . LEU A 1 377 ? -6.258 38.969 12.719 1 98.5 377 LEU A C 1
ATOM 2902 O O . LEU A 1 377 ? -6.449 38.875 11.5 1 98.5 377 LEU A O 1
ATOM 2906 N N . GLU A 1 378 ? -5.977 40.094 13.344 1 97.75 378 GLU A N 1
ATOM 2907 C CA . GLU A 1 378 ? -5.742 41.312 12.555 1 97.75 378 GLU A CA 1
ATOM 2908 C C . GLU A 1 378 ? -4.504 41.156 11.672 1 97.75 378 GLU A C 1
ATOM 2910 O O . GLU A 1 378 ? -4.496 41.594 10.523 1 97.75 378 GLU A O 1
ATOM 2915 N N . CYS A 1 379 ? -3.457 40.562 12.219 1 97.38 379 CYS A N 1
ATOM 2916 C CA . CYS A 1 379 ? -2.252 40.312 11.438 1 97.38 379 CYS A CA 1
ATOM 2917 C C . CYS A 1 379 ? -2.543 39.375 10.281 1 97.38 379 CYS A C 1
ATOM 2919 O O . CYS A 1 379 ? -2.021 39.562 9.18 1 97.38 379 CYS A O 1
ATOM 2921 N N . LEU A 1 380 ? -3.373 38.312 10.508 1 98 380 LEU A N 1
ATOM 2922 C CA . LEU A 1 380 ? -3.756 37.406 9.445 1 98 380 LEU A CA 1
ATOM 2923 C C . LEU A 1 380 ? -4.496 38.125 8.328 1 98 380 LEU A C 1
ATOM 2925 O O . LEU A 1 380 ? -4.238 37.875 7.148 1 98 380 LEU A O 1
ATOM 2929 N N . GLN A 1 381 ? -5.379 38.969 8.781 1 96.25 381 GLN A N 1
ATOM 2930 C CA . GLN A 1 381 ? -6.148 39.75 7.82 1 96.25 381 GLN A CA 1
ATOM 2931 C C . GLN A 1 381 ? -5.238 40.625 6.984 1 96.25 381 GLN A C 1
ATOM 2933 O O . GLN A 1 381 ? -5.461 40.812 5.781 1 96.25 381 GLN A O 1
ATOM 2938 N N . ALA A 1 382 ? -4.289 41.219 7.594 1 95.69 382 ALA A N 1
ATOM 2939 C CA . ALA A 1 382 ? -3.334 42.094 6.898 1 95.69 382 ALA A CA 1
ATOM 2940 C C . ALA A 1 382 ? -2.553 41.312 5.848 1 95.69 382 ALA A C 1
ATOM 2942 O O . ALA A 1 382 ? -2.105 41.875 4.848 1 95.69 382 ALA A O 1
ATOM 2943 N N . ARG A 1 383 ? -2.457 40.031 6.07 1 95.5 383 ARG A N 1
ATOM 2944 C CA . ARG A 1 383 ? -1.761 39.188 5.121 1 95.5 383 ARG A CA 1
ATOM 2945 C C . ARG A 1 383 ? -2.746 38.5 4.184 1 95.5 383 ARG A C 1
ATOM 2947 O O . ARG A 1 383 ? -2.395 37.531 3.506 1 95.5 383 ARG A O 1
ATOM 2954 N N . ARG A 1 384 ? -3.949 38.875 4.262 1 94.62 384 ARG A N 1
ATOM 2955 C CA . ARG A 1 384 ? -5.012 38.5 3.332 1 94.62 384 ARG A CA 1
ATOM 2956 C C . ARG A 1 384 ? -5.488 37.094 3.584 1 94.62 384 ARG A C 1
ATOM 2958 O O . ARG A 1 384 ? -6.035 36.438 2.686 1 94.62 384 ARG A O 1
ATOM 2965 N N . MET A 1 385 ? -5.168 36.594 4.699 1 97 385 MET A N 1
ATOM 2966 C CA . MET A 1 385 ? -5.836 35.344 5.121 1 97 385 MET A CA 1
ATOM 2967 C C . MET A 1 385 ? -7.125 35.656 5.875 1 97 385 MET A C 1
ATOM 2969 O O . MET A 1 385 ? -7.09 36 7.062 1 97 385 MET A O 1
ATOM 2973 N N . GLY A 1 386 ? -8.188 35.5 5.133 1 95.62 386 GLY A N 1
ATOM 2974 C CA . GLY A 1 386 ? -9.484 35.875 5.68 1 95.62 386 GLY A CA 1
ATOM 2975 C C . GLY A 1 386 ? -9.961 34.906 6.758 1 95.62 386 GLY A C 1
ATOM 2976 O O . GLY A 1 386 ? -9.664 33.719 6.715 1 95.62 386 GLY A O 1
ATOM 2977 N N . TRP A 1 387 ? -10.633 35.469 7.73 1 97.56 387 TRP A N 1
ATOM 2978 C CA . TRP A 1 387 ? -11.312 34.688 8.766 1 97.56 387 TRP A CA 1
ATOM 2979 C C . TRP A 1 387 ? -12.727 35.219 9 1 97.56 387 TRP A C 1
ATOM 2981 O O . TRP A 1 387 ? -13.008 36.406 8.711 1 97.56 387 TRP A O 1
ATOM 2991 N N . TYR A 1 388 ? -13.578 34.344 9.398 1 98.12 388 TYR A N 1
ATOM 2992 C CA . TYR A 1 388 ? -15.008 34.656 9.484 1 98.12 388 TYR A CA 1
ATOM 2993 C C . TYR A 1 388 ? -15.617 34.031 10.734 1 98.12 388 TYR A C 1
ATOM 2995 O O . TYR A 1 388 ? -14.992 33.188 11.383 1 98.12 388 TYR A O 1
ATOM 3003 N N . VAL A 1 389 ? -16.828 34.5 11.125 1 98.25 389 VAL A N 1
ATOM 3004 C CA . VAL A 1 389 ? -17.562 33.969 12.266 1 98.25 389 VAL A CA 1
ATOM 3005 C C . VAL A 1 389 ? -19.016 33.688 11.875 1 98.25 389 VAL A C 1
ATOM 3007 O O . VAL A 1 389 ? -19.688 34.594 11.32 1 98.25 389 VAL A O 1
ATOM 3010 N N . ILE A 1 390 ? -19.438 32.531 12.062 1 97.75 390 ILE A N 1
ATOM 3011 C CA . ILE A 1 390 ? -20.859 32.188 12.023 1 97.75 390 ILE A CA 1
ATOM 3012 C C . ILE A 1 390 ? -21.391 32.062 13.445 1 97.75 390 ILE A C 1
ATOM 3014 O O . ILE A 1 390 ? -20.828 31.344 14.266 1 97.75 390 ILE A O 1
ATOM 3018 N N . LYS A 1 391 ? -22.438 32.75 13.781 1 97.94 391 LYS A N 1
ATOM 3019 C CA . LYS A 1 391 ? -23.031 32.75 15.109 1 97.94 391 LYS A CA 1
ATOM 3020 C C . LYS A 1 391 ? -24.453 32.188 15.062 1 97.94 391 LYS A C 1
ATOM 3022 O O . LYS A 1 391 ? -25.25 32.562 14.203 1 97.94 391 LYS A O 1
ATOM 3027 N N . LYS A 1 392 ? -24.672 31.219 15.859 1 95.75 392 LYS A N 1
ATOM 3028 C CA . LYS A 1 392 ? -26.016 30.688 16.109 1 95.75 392 LYS A CA 1
ATOM 3029 C C . LYS A 1 392 ? -26.391 30.844 17.578 1 95.75 392 LYS A C 1
ATOM 3031 O O . LYS A 1 392 ? -25.578 30.594 18.469 1 95.75 392 LYS A O 1
ATOM 3036 N N . THR A 1 393 ? -27.625 31.328 17.891 1 95.81 393 THR A N 1
ATOM 3037 C CA . THR A 1 393 ? -28.078 31.469 19.266 1 95.81 393 THR A CA 1
ATOM 3038 C C . THR A 1 393 ? -29.453 30.828 19.453 1 95.81 393 THR A C 1
ATOM 3040 O O . THR A 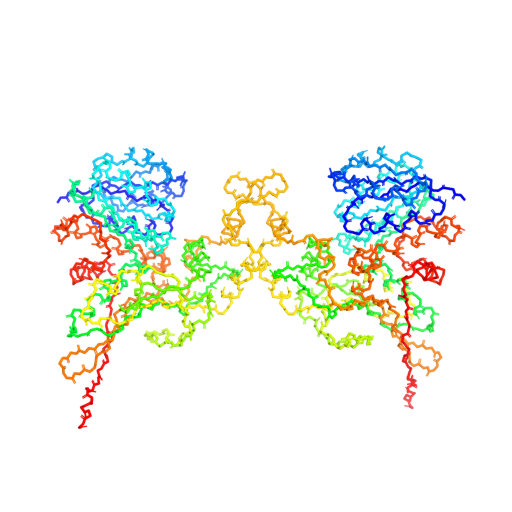1 393 ? -30.203 30.672 18.484 1 95.81 393 THR A O 1
ATOM 3043 N N . SER A 1 394 ? -29.641 30.391 20.625 1 93.44 394 SER A N 1
ATOM 3044 C CA . SER A 1 394 ? -30.953 29.891 21.062 1 93.44 394 SER A CA 1
ATOM 3045 C C . SER A 1 394 ? -31.188 30.172 22.531 1 93.44 394 SER A C 1
ATOM 3047 O O . SER A 1 394 ? -30.234 30.281 23.312 1 93.44 394 SER A O 1
ATOM 3049 N N . PRO A 1 395 ? -32.5 30.375 22.938 1 89.88 395 PRO A N 1
ATOM 3050 C CA . PRO A 1 395 ? -32.75 30.641 24.359 1 89.88 395 PRO A CA 1
ATOM 3051 C C . PRO A 1 395 ? -32.469 29.438 25.25 1 89.88 395 PRO A C 1
ATOM 3053 O O . PRO A 1 395 ? -32.625 28.297 24.828 1 89.88 395 PRO A O 1
ATOM 3056 N N . ILE A 1 396 ? -31.906 29.812 26.438 1 89.19 396 ILE A N 1
ATOM 3057 C CA . ILE A 1 396 ? -31.766 28.766 27.453 1 89.19 396 ILE A CA 1
ATOM 3058 C C . ILE A 1 396 ? -33.156 28.453 28.047 1 89.19 396 ILE A C 1
ATOM 3060 O O . ILE A 1 396 ? -33.812 29.328 28.594 1 89.19 396 ILE A O 1
ATOM 3064 N N . MET A 1 397 ? -33.688 27.297 27.891 1 78.12 397 MET A N 1
ATOM 3065 C CA . MET A 1 397 ? -35 26.938 28.422 1 78.12 397 MET A CA 1
ATOM 3066 C C . MET A 1 397 ? -34.906 26.578 29.906 1 78.12 397 MET A C 1
ATOM 3068 O O . MET A 1 397 ? -34.094 25.766 30.312 1 78.12 397 MET A O 1
ATOM 3072 N N . LYS A 1 398 ? -35.594 27.578 30.828 1 65.44 398 LYS A N 1
ATOM 3073 C CA . LYS A 1 398 ? -35.719 27.266 32.25 1 65.44 398 LYS A CA 1
ATOM 3074 C C . LYS A 1 398 ? -36.719 26.125 32.469 1 65.44 398 LYS A C 1
ATOM 3076 O O . LYS A 1 398 ? -37.812 26.156 31.922 1 65.44 398 LYS A O 1
ATOM 3081 N N . THR A 1 399 ? -36.281 24.953 32.719 1 51.47 399 THR A N 1
ATOM 3082 C CA . THR A 1 399 ? -37.312 24.094 33.25 1 51.47 399 THR A CA 1
ATOM 3083 C C . THR A 1 399 ? -38 24.734 34.438 1 51.47 399 THR A C 1
ATOM 3085 O O . THR A 1 399 ? -37.344 25.109 35.406 1 51.47 399 THR A O 1
ATOM 3088 N N . ALA A 1 400 ? -39.156 25.047 34.562 1 34.94 400 ALA A N 1
ATOM 3089 C CA . ALA A 1 400 ? -39.938 25.234 35.781 1 34.94 400 ALA A CA 1
ATOM 3090 C C . ALA A 1 400 ? -39.719 24.094 36.781 1 34.94 400 ALA A C 1
ATOM 3092 O O . ALA A 1 400 ? -39.531 22.938 36.344 1 34.94 400 ALA A O 1
ATOM 3093 N N . MET B 1 1 ? 14.758 -47.344 -13.906 1 70.25 1 MET B N 1
ATOM 3094 C CA . MET B 1 1 ? 15.82 -46.344 -14.07 1 70.25 1 MET B CA 1
ATOM 3095 C C . MET B 1 1 ? 15.859 -45.375 -12.891 1 70.25 1 MET B C 1
ATOM 3097 O O . MET B 1 1 ? 14.82 -45.062 -12.32 1 70.25 1 MET B O 1
ATOM 3101 N N . SER B 1 2 ? 17.031 -45.125 -12.328 1 89.94 2 SER B N 1
ATOM 3102 C CA . SER B 1 2 ? 17.172 -44.188 -11.211 1 89.94 2 SER B CA 1
ATOM 3103 C C . SER B 1 2 ? 17.391 -42.75 -11.695 1 89.94 2 SER B C 1
ATOM 3105 O O . SER B 1 2 ? 18.062 -42.531 -12.711 1 89.94 2 SER B O 1
ATOM 3107 N N . LEU B 1 3 ? 16.656 -41.875 -11.133 1 96.31 3 LEU B N 1
ATOM 3108 C CA . LEU B 1 3 ? 16.703 -40.469 -11.602 1 96.31 3 LEU B CA 1
ATOM 3109 C C . LEU B 1 3 ? 17.422 -39.594 -10.586 1 96.31 3 LEU B C 1
ATOM 3111 O O . LEU B 1 3 ? 17.359 -39.844 -9.383 1 96.31 3 LEU B O 1
ATOM 3115 N N . GLN B 1 4 ? 18.156 -38.656 -11.086 1 98.06 4 GLN B N 1
ATOM 3116 C CA . GLN B 1 4 ? 18.641 -37.5 -10.32 1 98.06 4 GLN B CA 1
ATOM 3117 C C . GLN B 1 4 ? 17.875 -36.25 -10.656 1 98.06 4 GLN B C 1
ATOM 3119 O O . GLN B 1 4 ? 17.766 -35.844 -11.82 1 98.06 4 GLN B O 1
ATOM 3124 N N . VAL B 1 5 ? 17.297 -35.594 -9.617 1 98.62 5 VAL B N 1
ATOM 3125 C CA . VAL B 1 5 ? 16.375 -34.469 -9.82 1 98.62 5 VAL B CA 1
ATOM 3126 C C . VAL B 1 5 ? 16.859 -33.25 -9.047 1 98.62 5 VAL B C 1
ATOM 3128 O O . VAL B 1 5 ? 17.406 -33.375 -7.945 1 98.62 5 VAL B O 1
ATOM 3131 N N . VAL B 1 6 ? 16.719 -32.094 -9.68 1 98.81 6 VAL B N 1
ATOM 3132 C CA . VAL B 1 6 ? 17 -30.812 -9.023 1 98.81 6 VAL B CA 1
ATOM 3133 C C . VAL B 1 6 ? 15.695 -30.047 -8.836 1 98.81 6 VAL B C 1
ATOM 3135 O O . VAL B 1 6 ? 14.891 -29.922 -9.766 1 98.81 6 VAL B O 1
ATOM 3138 N N . ILE B 1 7 ? 15.484 -29.594 -7.645 1 98.75 7 ILE B N 1
ATOM 3139 C CA . ILE B 1 7 ? 14.453 -28.594 -7.379 1 98.75 7 ILE B CA 1
ATOM 3140 C C . ILE B 1 7 ? 15.109 -27.234 -7.145 1 98.75 7 ILE B C 1
ATOM 3142 O O . ILE B 1 7 ? 15.805 -27.031 -6.148 1 98.75 7 ILE B O 1
ATOM 3146 N N . LEU B 1 8 ? 14.906 -26.344 -8.125 1 98.69 8 LEU B N 1
ATOM 3147 C CA . LEU B 1 8 ? 15.445 -25 -8.023 1 98.69 8 LEU B CA 1
ATOM 3148 C C . LEU B 1 8 ? 14.391 -24.031 -7.473 1 98.69 8 LEU B C 1
ATOM 3150 O O . LEU B 1 8 ? 13.383 -23.766 -8.125 1 98.69 8 LEU B O 1
ATOM 3154 N N . GLY B 1 9 ? 14.602 -23.484 -6.34 1 96.31 9 GLY B N 1
ATOM 3155 C CA . GLY B 1 9 ? 13.609 -22.781 -5.547 1 96.31 9 GLY B CA 1
ATOM 3156 C C . GLY B 1 9 ? 12.961 -23.641 -4.492 1 96.31 9 GLY B C 1
ATOM 3157 O O . GLY B 1 9 ? 12.078 -24.453 -4.797 1 96.31 9 GLY B O 1
ATOM 3158 N N . VAL B 1 10 ? 13.375 -23.422 -3.242 1 95.69 10 VAL B N 1
ATOM 3159 C CA . VAL B 1 10 ? 12.898 -24.297 -2.178 1 95.69 10 VAL B CA 1
ATOM 3160 C C . VAL B 1 10 ? 11.969 -23.531 -1.246 1 95.69 10 VAL B C 1
ATOM 3162 O O . VAL B 1 10 ? 12.156 -23.531 -0.028 1 95.69 10 VAL B O 1
ATOM 3165 N N . GLY B 1 11 ? 11.062 -22.812 -1.866 1 91.81 11 GLY B N 1
ATOM 3166 C CA . GLY B 1 11 ? 9.945 -22.219 -1.139 1 91.81 11 GLY B CA 1
ATOM 3167 C C . GLY B 1 11 ? 8.82 -23.203 -0.89 1 91.81 11 GLY B C 1
ATOM 3168 O O . GLY B 1 11 ? 9.047 -24.406 -0.778 1 91.81 11 GLY B O 1
ATOM 3169 N N . GLY B 1 12 ? 7.625 -22.703 -0.735 1 91.69 12 GLY B N 1
ATOM 3170 C CA . GLY B 1 12 ? 6.484 -23.562 -0.464 1 91.69 12 GLY B CA 1
ATOM 3171 C C . GLY B 1 12 ? 6.285 -24.641 -1.515 1 91.69 12 GLY B C 1
ATOM 3172 O O . GLY B 1 12 ? 6.223 -25.828 -1.191 1 91.69 12 GLY B O 1
ATOM 3173 N N . VAL B 1 13 ? 6.234 -24.234 -2.732 1 95.19 13 VAL B N 1
ATOM 3174 C CA . VAL B 1 13 ? 5.977 -25.172 -3.824 1 95.19 13 VAL B CA 1
ATOM 3175 C C . VAL B 1 13 ? 7.16 -26.125 -3.986 1 95.19 13 VAL B C 1
ATOM 3177 O O . VAL B 1 13 ? 6.98 -27.328 -4.184 1 95.19 13 VAL B O 1
ATOM 3180 N N . GLY B 1 14 ? 8.359 -25.578 -3.93 1 96.62 14 GLY B N 1
ATOM 3181 C CA . GLY B 1 14 ? 9.547 -26.406 -4.031 1 96.62 14 GLY B CA 1
ATOM 3182 C C . GLY B 1 14 ? 9.617 -27.484 -2.965 1 96.62 14 GLY B C 1
ATOM 3183 O O . GLY B 1 14 ? 10.039 -28.609 -3.24 1 96.62 14 GLY B O 1
ATOM 3184 N N . GLN B 1 15 ? 9.203 -27.172 -1.82 1 95.81 15 GLN B N 1
ATOM 3185 C CA . GLN B 1 15 ? 9.211 -28.141 -0.725 1 95.81 15 GLN B CA 1
ATOM 3186 C C . GLN B 1 15 ? 8.211 -29.266 -0.975 1 95.81 15 GLN B C 1
ATOM 3188 O O . GLN B 1 15 ? 8.484 -30.422 -0.664 1 95.81 15 GLN B O 1
ATOM 3193 N N . VAL B 1 16 ? 7.094 -28.875 -1.507 1 96.81 16 VAL B N 1
ATOM 3194 C CA . VAL B 1 16 ? 6.113 -29.906 -1.846 1 96.81 16 VAL B CA 1
ATOM 3195 C C . VAL B 1 16 ? 6.695 -30.844 -2.902 1 96.81 16 VAL B C 1
ATOM 3197 O O . VAL B 1 16 ? 6.598 -32.062 -2.775 1 96.81 16 VAL B O 1
ATOM 3200 N N . CYS B 1 17 ? 7.281 -30.281 -3.939 1 98 17 CYS B N 1
ATOM 3201 C CA . CYS B 1 17 ? 7.895 -31.078 -4.988 1 98 17 CYS B CA 1
ATOM 3202 C C . CYS B 1 17 ? 8.906 -32.062 -4.402 1 98 17 CYS B C 1
ATOM 3204 O O . CYS B 1 17 ? 8.906 -33.25 -4.742 1 98 17 CYS B O 1
ATOM 3206 N N . ALA B 1 18 ? 9.711 -31.531 -3.541 1 97.88 18 ALA B N 1
ATOM 3207 C CA . ALA B 1 18 ? 10.758 -32.344 -2.924 1 97.88 18 ALA B CA 1
ATOM 3208 C C . ALA B 1 18 ? 10.156 -33.469 -2.088 1 97.88 18 ALA B C 1
ATOM 3210 O O . ALA B 1 18 ? 10.578 -34.625 -2.193 1 97.88 18 ALA B O 1
ATOM 3211 N N . ALA B 1 19 ? 9.195 -33.156 -1.278 1 96.81 19 ALA B N 1
ATOM 3212 C CA . ALA B 1 19 ? 8.555 -34.125 -0.401 1 96.81 19 ALA B CA 1
ATOM 3213 C C . ALA B 1 19 ? 7.871 -35.219 -1.209 1 96.81 19 ALA B C 1
ATOM 3215 O O . ALA B 1 19 ? 7.832 -36.375 -0.79 1 96.81 19 ALA B O 1
ATOM 3216 N N . GLU B 1 20 ? 7.324 -34.844 -2.328 1 97.12 20 GLU B N 1
ATOM 3217 C CA . GLU B 1 20 ? 6.582 -35.812 -3.154 1 97.12 20 GLU B CA 1
ATOM 3218 C C . GLU B 1 20 ? 7.527 -36.688 -3.957 1 97.12 20 GLU B C 1
ATOM 3220 O O . GLU B 1 20 ? 7.301 -37.906 -4.078 1 97.12 20 GLU B O 1
ATOM 3225 N N . VAL B 1 21 ? 8.555 -36.125 -4.477 1 96.81 21 VAL B N 1
ATOM 3226 C CA . VAL B 1 21 ? 9.391 -36.844 -5.414 1 96.81 21 VAL B CA 1
ATOM 3227 C C . VAL B 1 21 ? 10.195 -37.906 -4.668 1 96.81 21 VAL B C 1
ATOM 3229 O O . VAL B 1 21 ? 10.469 -39 -5.211 1 96.81 21 VAL B O 1
ATOM 3232 N N . VAL B 1 22 ? 10.516 -37.719 -3.459 1 95 22 VAL B N 1
ATOM 3233 C CA . VAL B 1 22 ? 11.398 -38.594 -2.725 1 95 22 VAL B CA 1
ATOM 3234 C C . VAL B 1 22 ? 10.625 -39.844 -2.262 1 95 22 VAL B C 1
ATOM 3236 O O . VAL B 1 22 ? 11.219 -40.812 -1.804 1 95 22 VAL B O 1
ATOM 3239 N N . LYS B 1 23 ? 9.32 -39.812 -2.391 1 92.81 23 LYS B N 1
ATOM 3240 C CA . LYS B 1 23 ? 8.492 -40.969 -1.999 1 92.81 23 LYS B CA 1
ATOM 3241 C C . LYS B 1 23 ? 8.688 -42.125 -2.959 1 92.81 23 LYS B C 1
ATOM 3243 O O . LYS B 1 23 ? 8.305 -43.25 -2.648 1 92.81 23 LYS B O 1
ATOM 3248 N N . LYS B 1 24 ? 9.203 -41.844 -4.059 1 91.38 24 LYS B N 1
ATOM 3249 C CA . LYS B 1 24 ? 9.344 -42.875 -5.078 1 91.38 24 LYS B CA 1
ATOM 3250 C C . LYS B 1 24 ? 10.75 -43.469 -5.059 1 91.38 24 LYS B C 1
ATOM 3252 O O . LYS B 1 24 ? 11.734 -42.75 -4.84 1 91.38 24 LYS B O 1
ATOM 3257 N N . GLY B 1 25 ? 10.828 -44.719 -5.367 1 90.94 25 GLY B N 1
ATOM 3258 C CA . GLY B 1 25 ? 12.078 -45.469 -5.285 1 90.94 25 GLY B CA 1
ATOM 3259 C C . GLY B 1 25 ? 13.016 -45.188 -6.445 1 90.94 25 GLY B C 1
ATOM 3260 O O . GLY B 1 25 ? 14.203 -45.5 -6.375 1 90.94 25 GLY B O 1
ATOM 3261 N N . TYR B 1 26 ? 12.523 -44.562 -7.469 1 93.94 26 TYR B N 1
ATOM 3262 C CA . TYR B 1 26 ? 13.367 -44.344 -8.641 1 93.94 26 TYR B CA 1
ATOM 3263 C C . TYR B 1 26 ? 14.289 -43.156 -8.453 1 93.94 26 TYR B C 1
ATOM 3265 O O . TYR B 1 26 ? 15.109 -42.875 -9.32 1 93.94 26 TYR B O 1
ATOM 3273 N N . ILE B 1 27 ? 14.266 -42.5 -7.367 1 95.75 27 ILE B N 1
ATOM 3274 C CA . ILE B 1 27 ? 15.109 -41.344 -7.141 1 95.75 27 ILE B CA 1
ATOM 3275 C C . ILE B 1 27 ? 16.422 -41.75 -6.496 1 95.75 27 ILE B C 1
ATOM 3277 O O . ILE B 1 27 ? 16.438 -42.312 -5.387 1 95.75 27 ILE B O 1
ATOM 3281 N N . LYS B 1 28 ? 17.422 -41.469 -7.172 1 96.62 28 LYS B N 1
ATOM 3282 C CA . LYS B 1 28 ? 18.766 -41.719 -6.656 1 96.62 28 LYS B CA 1
ATOM 3283 C C . LYS B 1 28 ? 19.312 -40.531 -5.883 1 96.62 28 LYS B C 1
ATOM 3285 O O . LYS B 1 28 ? 19.906 -40.719 -4.812 1 96.62 28 LYS B O 1
ATOM 3290 N N . LYS B 1 29 ? 19.109 -39.375 -6.43 1 97.5 29 LYS B N 1
ATOM 3291 C CA . LYS B 1 29 ? 19.641 -38.125 -5.863 1 97.5 29 LYS B CA 1
ATOM 3292 C C . LYS B 1 29 ? 18.688 -36.969 -6.055 1 97.5 29 LYS B C 1
ATOM 3294 O O . LYS B 1 29 ? 18.078 -36.812 -7.117 1 97.5 29 LYS B O 1
ATOM 3299 N N . LEU B 1 30 ? 18.484 -36.25 -4.988 1 98.25 30 LEU B N 1
ATOM 3300 C CA . LEU B 1 30 ? 17.703 -35.031 -5 1 98.25 30 LEU B CA 1
ATOM 3301 C C . LEU B 1 30 ? 18.547 -33.844 -4.574 1 98.25 30 LEU B C 1
ATOM 3303 O O . LEU B 1 30 ? 19.141 -33.844 -3.492 1 98.25 30 LEU B O 1
ATOM 3307 N N . ILE B 1 31 ? 18.641 -32.844 -5.438 1 98.62 31 ILE B N 1
ATOM 3308 C CA . ILE B 1 31 ? 19.359 -31.625 -5.133 1 98.62 31 ILE B CA 1
ATOM 3309 C C . ILE B 1 31 ? 18.375 -30.5 -4.887 1 98.62 31 ILE B C 1
ATOM 3311 O O . ILE B 1 31 ? 17.562 -30.172 -5.758 1 98.62 31 ILE B O 1
ATOM 3315 N N . LEU B 1 32 ? 18.422 -29.953 -3.688 1 98.62 32 LEU B N 1
ATOM 3316 C CA . LEU B 1 32 ? 17.656 -28.766 -3.328 1 98.62 32 LEU B CA 1
ATOM 3317 C C . LEU B 1 32 ? 18.516 -27.5 -3.496 1 98.62 32 LEU B C 1
ATOM 3319 O O . LEU B 1 32 ? 19.469 -27.297 -2.75 1 98.62 32 LEU B O 1
ATOM 3323 N N . ALA B 1 33 ? 18.141 -26.688 -4.473 1 98.62 33 ALA B N 1
ATOM 3324 C CA . ALA B 1 33 ? 18.953 -25.531 -4.828 1 98.62 33 ALA B CA 1
ATOM 3325 C C . ALA B 1 33 ? 18.203 -24.234 -4.551 1 98.62 33 ALA B C 1
ATOM 3327 O O . ALA B 1 33 ? 17.047 -24.078 -4.934 1 98.62 33 ALA B O 1
ATOM 3328 N N . ASP B 1 34 ? 18.828 -23.359 -3.887 1 97.06 34 ASP B N 1
ATOM 3329 C CA . ASP B 1 34 ? 18.266 -22.047 -3.533 1 97.06 34 ASP B CA 1
ATOM 3330 C C . ASP B 1 34 ? 19.375 -21.031 -3.277 1 97.06 34 ASP B C 1
ATOM 3332 O O . ASP B 1 34 ? 20.516 -21.391 -2.975 1 97.06 34 ASP B O 1
ATOM 3336 N N . ILE B 1 35 ? 19.016 -19.766 -3.512 1 94.62 35 ILE B N 1
ATOM 3337 C CA . ILE B 1 35 ? 20 -18.734 -3.225 1 94.62 35 ILE B CA 1
ATOM 3338 C C . ILE B 1 35 ? 20.188 -18.594 -1.715 1 94.62 35 ILE B C 1
ATOM 3340 O O . ILE B 1 35 ? 21.281 -18.281 -1.243 1 94.62 35 ILE B O 1
ATOM 3344 N N . PHE B 1 36 ? 19.172 -18.828 -0.98 1 88.88 36 PHE B N 1
ATOM 3345 C CA . PHE B 1 36 ? 19.203 -18.906 0.475 1 88.88 36 PHE B CA 1
ATOM 3346 C C . PHE B 1 36 ? 19.078 -20.344 0.948 1 88.88 36 PHE B C 1
ATOM 3348 O O . PHE B 1 36 ? 18 -20.938 0.867 1 88.88 36 PHE B O 1
ATOM 3355 N N . THR B 1 37 ? 20.047 -20.844 1.596 1 95.25 37 THR B N 1
ATOM 3356 C CA . THR B 1 37 ? 20.109 -22.281 1.78 1 95.25 37 THR B CA 1
ATOM 3357 C C . THR B 1 37 ? 19.641 -22.672 3.184 1 95.25 37 THR B C 1
ATOM 3359 O O . THR B 1 37 ? 19.391 -23.844 3.459 1 95.25 37 THR B O 1
ATOM 3362 N N . GLU B 1 38 ? 19.5 -21.703 4.055 1 92.88 38 GLU B N 1
ATOM 3363 C CA . GLU B 1 38 ? 19.172 -22.031 5.438 1 92.88 38 GLU B CA 1
ATOM 3364 C C . GLU B 1 38 ? 17.875 -22.812 5.523 1 92.88 38 GLU B C 1
ATOM 3366 O O . GLU B 1 38 ? 17.828 -23.891 6.121 1 92.88 38 GLU B O 1
ATOM 3371 N N . GLY B 1 39 ? 16.844 -22.297 4.891 1 90.5 39 GLY B N 1
ATOM 3372 C CA . GLY B 1 39 ? 15.57 -23 4.887 1 90.5 39 GLY B CA 1
ATOM 3373 C C . GLY B 1 39 ? 15.617 -24.344 4.18 1 90.5 39 GLY B C 1
ATOM 3374 O O . GLY B 1 39 ? 15 -25.312 4.629 1 90.5 39 GLY B O 1
ATOM 3375 N N . ALA B 1 40 ? 16.344 -24.422 3.15 1 95.56 40 ALA B N 1
ATOM 3376 C CA . ALA B 1 40 ? 16.484 -25.641 2.369 1 95.56 40 ALA B CA 1
ATOM 3377 C C . ALA B 1 40 ? 17.203 -26.734 3.176 1 95.56 40 ALA B C 1
ATOM 3379 O O . ALA B 1 40 ? 16.828 -27.906 3.1 1 95.56 40 ALA B O 1
ATOM 3380 N N . GLU B 1 41 ? 18.188 -26.281 3.943 1 97.06 41 GLU B N 1
ATOM 3381 C CA . GLU B 1 41 ? 18.938 -27.234 4.758 1 97.06 41 GLU B CA 1
ATOM 3382 C C . GLU B 1 41 ? 18.047 -27.859 5.836 1 97.06 41 GLU B C 1
ATOM 3384 O O . GLU B 1 41 ? 18.078 -29.062 6.043 1 97.06 41 GLU B O 1
ATOM 3389 N N . LYS B 1 42 ? 17.359 -27 6.488 1 95.06 42 LYS B N 1
ATOM 3390 C CA . LYS B 1 42 ? 16.438 -27.5 7.512 1 95.06 42 LYS B CA 1
ATOM 3391 C C . LYS B 1 42 ? 15.445 -28.484 6.922 1 95.06 42 LYS B C 1
ATOM 3393 O O . LYS B 1 42 ? 15.156 -29.516 7.531 1 95.06 42 LYS B O 1
ATOM 3398 N N . PHE B 1 43 ? 14.93 -28.203 5.84 1 94.75 43 PHE B N 1
ATOM 3399 C CA . PHE B 1 43 ? 13.953 -29.062 5.176 1 94.75 43 PHE B CA 1
ATOM 3400 C C . PHE B 1 43 ? 14.602 -30.359 4.727 1 94.75 43 PHE B C 1
ATOM 3402 O O . PHE B 1 43 ? 14.016 -31.438 4.863 1 94.75 43 PHE B O 1
ATOM 3409 N N . ALA B 1 44 ? 15.781 -30.266 4.203 1 97.12 44 ALA B N 1
ATOM 3410 C CA . ALA B 1 44 ? 16.531 -31.438 3.738 1 97.12 44 ALA B CA 1
ATOM 3411 C C . ALA B 1 44 ? 16.75 -32.438 4.875 1 97.12 44 ALA B C 1
ATOM 3413 O O . ALA B 1 44 ? 16.719 -33.656 4.668 1 97.12 44 ALA B O 1
ATOM 3414 N N . GLU B 1 45 ? 17.031 -31.906 6 1 96.56 45 GLU B N 1
ATOM 3415 C CA . GLU B 1 45 ? 17.25 -32.781 7.164 1 96.56 45 GLU B CA 1
ATOM 3416 C C . GLU B 1 45 ? 16.016 -33.625 7.449 1 96.56 45 GLU B C 1
ATOM 3418 O O . GLU B 1 45 ? 16.141 -34.812 7.766 1 96.56 45 GLU B O 1
ATOM 3423 N N . LYS B 1 46 ? 14.938 -33.031 7.336 1 93.75 46 LYS B N 1
ATOM 3424 C CA . LYS B 1 46 ? 13.688 -33.75 7.543 1 93.75 46 LYS B CA 1
ATOM 3425 C C . LYS B 1 46 ? 13.477 -34.812 6.449 1 93.75 46 LYS B C 1
ATOM 3427 O O . LYS B 1 46 ? 13 -35.906 6.723 1 93.75 46 LYS B O 1
ATOM 3432 N N . LEU B 1 47 ? 13.773 -34.5 5.238 1 95.56 47 LEU B N 1
ATOM 3433 C CA . LEU B 1 47 ? 13.57 -35.375 4.09 1 95.56 47 LEU B CA 1
ATOM 3434 C C . LEU B 1 47 ? 14.484 -36.594 4.176 1 95.56 47 LEU B C 1
ATOM 3436 O O . LEU B 1 47 ? 14.086 -37.688 3.799 1 95.56 47 LEU B O 1
ATOM 3440 N N . ARG B 1 48 ? 15.68 -36.375 4.637 1 95.75 48 ARG B N 1
ATOM 3441 C CA . ARG B 1 48 ? 16.688 -37.438 4.703 1 95.75 48 ARG B CA 1
ATOM 3442 C C . ARG B 1 48 ? 16.219 -38.562 5.617 1 95.75 48 ARG B C 1
ATOM 3444 O O . ARG B 1 48 ? 16.578 -39.719 5.41 1 95.75 48 ARG B O 1
ATOM 3451 N N . LYS B 1 49 ? 15.391 -38.25 6.504 1 94.25 49 LYS B N 1
ATOM 3452 C CA . LYS B 1 49 ? 14.883 -39.25 7.438 1 94.25 49 LYS B CA 1
ATOM 3453 C C . LYS B 1 49 ? 13.789 -40.094 6.793 1 94.25 49 LYS B C 1
ATOM 3455 O O . LYS B 1 49 ? 13.43 -41.156 7.312 1 94.25 49 LYS B O 1
ATOM 3460 N N . GLN B 1 50 ? 13.383 -39.719 5.617 1 91.69 50 GLN B N 1
ATOM 3461 C CA . GLN B 1 50 ? 12.203 -40.344 5.031 1 91.69 50 GLN B CA 1
ATOM 3462 C C . GLN B 1 50 ? 12.539 -41.031 3.719 1 91.69 50 GLN B C 1
ATOM 3464 O O . GLN B 1 50 ? 11.664 -41.625 3.078 1 91.69 50 GLN B O 1
ATOM 3469 N N . THR B 1 51 ? 13.742 -41 3.336 1 92.56 51 THR B N 1
ATOM 3470 C CA . THR B 1 51 ? 14.094 -41.531 2.031 1 92.56 51 THR B CA 1
ATOM 3471 C C . THR B 1 51 ? 15.516 -42.094 2.039 1 92.56 51 THR B C 1
ATOM 3473 O O . THR B 1 51 ? 16.312 -41.75 2.91 1 92.56 51 THR B O 1
ATOM 3476 N N . PHE B 1 52 ? 15.742 -42.969 1.074 1 92.56 52 PHE B N 1
ATOM 3477 C CA . PHE B 1 52 ? 17.094 -43.5 0.894 1 92.56 52 PHE B CA 1
ATOM 3478 C C . PHE B 1 52 ? 17.844 -42.75 -0.185 1 92.56 52 PHE B C 1
ATOM 3480 O O . PHE B 1 52 ? 19.047 -42.906 -0.343 1 92.56 52 PHE B O 1
ATOM 3487 N N . ALA B 1 53 ? 17.172 -41.906 -0.869 1 95 53 ALA B N 1
ATOM 3488 C CA . ALA B 1 53 ? 17.812 -41.062 -1.884 1 95 53 ALA B CA 1
ATOM 3489 C C . ALA B 1 53 ? 18.812 -40.094 -1.252 1 95 53 ALA B C 1
ATOM 3491 O O . ALA B 1 53 ? 18.641 -39.688 -0.11 1 95 53 ALA B O 1
ATOM 3492 N N . GLU B 1 54 ? 19.922 -39.844 -1.95 1 96.94 54 GLU B N 1
ATOM 3493 C CA . GLU B 1 54 ? 20.844 -38.812 -1.521 1 96.94 54 GLU B CA 1
ATOM 3494 C C . GLU B 1 54 ? 20.203 -37.438 -1.659 1 96.94 54 GLU B C 1
ATOM 3496 O O . GLU B 1 54 ? 19.75 -37.062 -2.74 1 96.94 54 GLU B O 1
ATOM 3501 N N . VAL B 1 55 ? 20.094 -36.719 -0.576 1 98.06 55 VAL B N 1
ATOM 3502 C CA . VAL B 1 55 ? 19.531 -35.375 -0.598 1 98.06 55 VAL B CA 1
ATOM 3503 C C . VAL B 1 55 ? 20.609 -34.344 -0.284 1 98.06 55 VAL B C 1
ATOM 3505 O O . VAL B 1 55 ? 21.219 -34.375 0.797 1 98.06 55 VAL B O 1
ATOM 3508 N N . VAL B 1 56 ? 20.891 -33.438 -1.167 1 97.81 56 VAL B N 1
ATOM 3509 C CA . VAL B 1 56 ? 21.938 -32.438 -0.972 1 97.81 56 VAL B CA 1
ATOM 3510 C C . VAL B 1 56 ? 21.375 -31.031 -1.188 1 97.81 56 VAL B C 1
ATOM 3512 O O . VAL B 1 56 ? 20.406 -30.859 -1.939 1 97.81 56 VAL B O 1
ATOM 3515 N N . VAL B 1 57 ? 21.875 -30.047 -0.472 1 98.5 57 VAL B N 1
ATOM 3516 C CA . VAL B 1 57 ? 21.484 -28.656 -0.614 1 98.5 57 VAL B CA 1
ATOM 3517 C C . VAL B 1 57 ? 22.625 -27.875 -1.274 1 98.5 57 VAL B C 1
ATOM 3519 O O . VAL B 1 57 ? 23.797 -28.016 -0.905 1 98.5 57 VAL B O 1
ATOM 3522 N N . CYS B 1 58 ? 22.281 -27.094 -2.309 1 98.25 58 CYS B N 1
ATOM 3523 C CA . CYS B 1 58 ? 23.266 -26.281 -3.008 1 98.25 58 CYS B CA 1
ATOM 3524 C C . CYS B 1 58 ? 22.812 -24.828 -3.09 1 98.25 58 CYS B C 1
ATOM 3526 O O . CYS B 1 58 ? 21.641 -24.547 -3.352 1 98.25 58 CYS B O 1
ATOM 3528 N N . GLN B 1 59 ? 23.734 -23.938 -2.779 1 98 59 GLN B N 1
ATOM 3529 C CA . GLN B 1 59 ? 23.469 -22.531 -3.041 1 98 59 GLN B CA 1
ATOM 3530 C C . GLN B 1 59 ? 23.547 -22.219 -4.531 1 98 59 GLN B C 1
ATOM 3532 O O . GLN B 1 59 ? 24.594 -22.438 -5.16 1 98 59 GLN B O 1
ATOM 3537 N N . THR B 1 60 ? 22.5 -21.75 -5.098 1 98.19 60 THR B N 1
ATOM 3538 C CA . THR B 1 60 ? 22.422 -21.531 -6.539 1 98.19 60 THR B CA 1
ATOM 3539 C C . THR B 1 60 ? 21.672 -20.234 -6.844 1 98.19 60 THR B C 1
ATOM 3541 O O . THR B 1 60 ? 20.625 -19.969 -6.254 1 98.19 60 THR B O 1
ATOM 3544 N N . ASN B 1 61 ? 22.234 -19.453 -7.734 1 97.25 61 ASN B N 1
ATOM 3545 C CA . ASN B 1 61 ? 21.594 -18.234 -8.227 1 97.25 61 ASN B CA 1
ATOM 3546 C C . ASN B 1 61 ? 20.844 -18.5 -9.531 1 97.25 61 ASN B C 1
ATOM 3548 O O . ASN B 1 61 ? 21.453 -18.594 -10.602 1 97.25 61 ASN B O 1
ATOM 3552 N N . ALA B 1 62 ? 19.562 -18.484 -9.5 1 97.44 62 ALA B N 1
ATOM 3553 C CA . ALA B 1 62 ? 18.719 -18.844 -10.648 1 97.44 62 ALA B CA 1
ATOM 3554 C C . ALA B 1 62 ? 18.875 -17.828 -11.773 1 97.44 62 ALA B C 1
ATOM 3556 O O . ALA B 1 62 ? 18.578 -18.125 -12.938 1 97.44 62 ALA B O 1
ATOM 3557 N N . SER B 1 63 ? 19.312 -16.609 -11.43 1 96 63 SER B N 1
ATOM 3558 C CA . SER B 1 63 ? 19.469 -15.57 -12.453 1 96 63 SER B CA 1
ATOM 3559 C C . SER B 1 63 ? 20.781 -15.719 -13.195 1 96 63 SER B C 1
ATOM 3561 O O . SER B 1 63 ? 21.078 -14.938 -14.109 1 96 63 SER B O 1
ATOM 3563 N N . ASP B 1 64 ? 21.547 -16.703 -12.789 1 97.88 64 ASP B N 1
ATOM 3564 C CA . ASP B 1 64 ? 22.859 -16.938 -13.375 1 97.88 64 ASP B CA 1
ATOM 3565 C C . ASP B 1 64 ? 22.938 -18.328 -14 1 97.88 64 ASP B C 1
ATOM 3567 O O . ASP B 1 64 ? 23.062 -19.328 -13.297 1 97.88 64 ASP B O 1
ATOM 3571 N N . THR B 1 65 ? 22.984 -18.344 -15.352 1 98.56 65 THR B N 1
ATOM 3572 C CA . THR B 1 65 ? 22.953 -19.594 -16.109 1 98.56 65 THR B CA 1
ATOM 3573 C C . THR B 1 65 ? 24.094 -20.516 -15.688 1 98.56 65 THR B C 1
ATOM 3575 O O . THR B 1 65 ? 23.891 -21.719 -15.523 1 98.56 65 THR B O 1
ATOM 3578 N N . GLU B 1 66 ? 25.234 -19.969 -15.414 1 98.44 66 GLU B N 1
ATOM 3579 C CA . GLU B 1 66 ? 26.391 -20.781 -15.031 1 98.44 66 GLU B CA 1
ATOM 3580 C C . GLU B 1 66 ? 26.219 -21.375 -13.633 1 98.44 66 GLU B C 1
ATOM 3582 O O . GLU B 1 66 ? 26.609 -22.516 -13.375 1 98.44 66 GLU B O 1
ATOM 3587 N N . SER B 1 67 ? 25.703 -20.516 -12.805 1 98.56 67 SER B N 1
ATOM 3588 C CA . SER B 1 67 ? 25.406 -21 -11.453 1 98.56 67 SER B CA 1
ATOM 3589 C C . SER B 1 67 ? 24.469 -22.203 -11.484 1 98.56 67 SER B C 1
ATOM 3591 O O . SER B 1 67 ? 24.688 -23.188 -10.766 1 98.56 67 SER B O 1
ATOM 3593 N N . VAL B 1 68 ? 23.5 -22.188 -12.336 1 98.81 68 VAL B N 1
ATOM 3594 C CA . VAL B 1 68 ? 22.531 -23.266 -12.453 1 98.81 68 VAL B CA 1
ATOM 3595 C C . VAL B 1 68 ? 23.172 -24.484 -13.133 1 98.81 68 VAL B C 1
ATOM 3597 O O . VAL B 1 68 ? 23.047 -25.609 -12.656 1 98.81 68 VAL B O 1
ATOM 3600 N N . ALA B 1 69 ? 23.906 -24.266 -14.195 1 98.62 69 ALA B N 1
ATOM 3601 C CA . ALA B 1 69 ? 24.531 -25.344 -14.953 1 98.62 69 ALA B CA 1
ATOM 3602 C C . ALA B 1 69 ? 25.5 -26.141 -14.078 1 98.62 69 ALA B C 1
ATOM 3604 O O . ALA B 1 69 ? 25.641 -27.359 -14.25 1 98.62 69 ALA B O 1
ATOM 3605 N N . SER B 1 70 ? 26.047 -25.484 -13.109 1 98.38 70 SER B N 1
ATOM 3606 C CA . SER B 1 70 ? 27.094 -26.094 -12.289 1 98.38 70 SER B CA 1
ATOM 3607 C C . SER B 1 70 ? 26.531 -27.219 -11.422 1 98.38 70 SER B C 1
ATOM 3609 O O . SER B 1 70 ? 27.281 -28.078 -10.961 1 98.38 70 SER B O 1
ATOM 3611 N N . ILE B 1 71 ? 25.281 -27.266 -11.219 1 98.38 71 ILE B N 1
ATOM 3612 C CA . ILE B 1 71 ? 24.719 -28.281 -10.336 1 98.38 71 ILE B CA 1
ATOM 3613 C C . ILE B 1 71 ? 23.969 -29.328 -11.164 1 98.38 71 ILE B C 1
ATOM 3615 O O . ILE B 1 71 ? 23.312 -30.203 -10.617 1 98.38 71 ILE B O 1
ATOM 3619 N N . LEU B 1 72 ? 24.078 -29.297 -12.492 1 98.56 72 LEU B N 1
ATOM 3620 C CA . LEU B 1 72 ? 23.234 -30.125 -13.344 1 98.56 72 LEU B CA 1
ATOM 3621 C C . LEU B 1 72 ? 24.031 -31.281 -13.93 1 98.56 72 LEU B C 1
ATOM 3623 O O . LEU B 1 72 ? 23.578 -31.953 -14.867 1 98.56 72 LEU B O 1
ATOM 3627 N N . GLU B 1 73 ? 25.219 -31.5 -13.375 1 95.25 73 GLU B N 1
ATOM 3628 C CA . GLU B 1 73 ? 25.969 -32.656 -13.836 1 95.25 73 GLU B CA 1
ATOM 3629 C C . GLU B 1 73 ? 25.219 -33.969 -13.531 1 95.25 73 GLU B C 1
ATOM 3631 O O . GLU B 1 73 ? 24.859 -34.219 -12.383 1 95.25 73 GLU B O 1
ATOM 3636 N N . ASP B 1 74 ? 24.875 -34.844 -14.523 1 95.25 74 ASP B N 1
ATOM 3637 C CA . ASP B 1 74 ? 24.219 -36.156 -14.438 1 95.25 74 ASP B CA 1
ATOM 3638 C C . ASP B 1 74 ? 22.781 -36 -13.93 1 95.25 74 ASP B C 1
ATOM 3640 O O . ASP B 1 74 ? 22.219 -36.969 -13.414 1 95.25 74 ASP B O 1
ATOM 3644 N N . VAL B 1 75 ? 22.25 -34.812 -13.984 1 98.19 75 VAL B N 1
ATOM 3645 C CA . VAL B 1 75 ? 20.875 -34.594 -13.555 1 98.19 75 VAL B CA 1
ATOM 3646 C C . VAL B 1 75 ? 19.922 -34.875 -14.703 1 98.19 75 VAL B C 1
ATOM 3648 O O . VAL B 1 75 ? 20.172 -34.5 -15.844 1 98.19 75 VAL B O 1
ATOM 3651 N N . ASP B 1 76 ? 18.859 -35.562 -14.375 1 98.38 76 ASP B N 1
ATOM 3652 C CA . ASP B 1 76 ? 17.875 -35.969 -15.391 1 98.38 76 ASP B CA 1
ATOM 3653 C C . ASP B 1 76 ? 16.828 -34.875 -15.586 1 98.38 76 ASP B C 1
ATOM 3655 O O . ASP B 1 76 ? 16.438 -34.562 -16.719 1 98.38 76 ASP B O 1
ATOM 3659 N N . VAL B 1 77 ? 16.328 -34.312 -14.523 1 98.69 77 VAL B N 1
ATOM 3660 C CA . VAL B 1 77 ? 15.219 -33.344 -14.594 1 98.69 77 VAL B CA 1
ATOM 3661 C C . VAL B 1 77 ? 15.453 -32.219 -13.609 1 98.69 77 VAL B C 1
ATOM 3663 O O . VAL B 1 77 ? 15.883 -32.438 -12.477 1 98.69 77 VAL B O 1
ATOM 3666 N N . LEU B 1 78 ? 15.258 -31.016 -14.062 1 98.88 78 LEU B N 1
ATOM 3667 C CA . LEU B 1 78 ? 15.211 -29.844 -13.188 1 98.88 78 LEU B CA 1
ATOM 3668 C C . LEU B 1 78 ? 13.805 -29.266 -13.117 1 98.88 78 LEU B C 1
ATOM 3670 O O . LEU B 1 78 ? 13.188 -28.984 -14.156 1 98.88 78 LEU B O 1
ATOM 3674 N N . LEU B 1 79 ? 13.281 -29.172 -11.914 1 98.88 79 LEU B N 1
ATOM 3675 C CA . LEU B 1 79 ? 12.039 -28.453 -11.648 1 98.88 79 LEU B CA 1
ATOM 3676 C C . LEU B 1 79 ? 12.32 -27.047 -11.148 1 98.88 79 LEU B C 1
ATOM 3678 O O . LEU B 1 79 ? 12.953 -26.859 -10.109 1 98.88 79 LEU B O 1
ATOM 3682 N N . HIS B 1 80 ? 11.883 -26.078 -11.875 1 98.62 80 HIS B N 1
ATOM 3683 C CA . HIS B 1 80 ? 12.062 -24.688 -11.484 1 98.62 80 HIS B CA 1
ATOM 3684 C C . HIS B 1 80 ? 10.852 -24.172 -10.711 1 98.62 80 HIS B C 1
ATOM 3686 O O . HIS B 1 80 ? 9.867 -23.734 -11.305 1 98.62 80 HIS B O 1
ATOM 3692 N N . ALA B 1 81 ? 10.969 -24.109 -9.375 1 96.31 81 ALA B N 1
ATOM 3693 C CA . ALA B 1 81 ? 9.898 -23.656 -8.492 1 96.31 81 ALA B CA 1
ATOM 3694 C C . ALA B 1 81 ? 10.172 -22.25 -7.957 1 96.31 81 ALA B C 1
ATOM 3696 O O . ALA B 1 81 ? 9.742 -21.906 -6.859 1 96.31 81 ALA B O 1
ATOM 3697 N N . GLY B 1 82 ? 10.977 -21.5 -8.68 1 92.31 82 GLY B N 1
ATOM 3698 C CA . GLY B 1 82 ? 11.297 -20.125 -8.336 1 92.31 82 GLY B CA 1
ATOM 3699 C C . GLY B 1 82 ? 10.484 -19.109 -9.125 1 92.31 82 GLY B C 1
ATOM 3700 O O . GLY B 1 82 ? 9.414 -19.422 -9.641 1 92.31 82 GLY B O 1
ATOM 3701 N N . ILE B 1 83 ? 10.969 -17.922 -9.219 1 88.75 83 ILE B N 1
ATOM 3702 C CA . ILE B 1 83 ? 10.25 -16.844 -9.883 1 88.75 83 ILE B CA 1
ATOM 3703 C C . ILE B 1 83 ? 10.438 -16.953 -11.398 1 88.75 83 ILE B C 1
ATOM 3705 O O . ILE B 1 83 ? 11.531 -17.266 -11.875 1 88.75 83 ILE B O 1
ATOM 3709 N N . PRO B 1 84 ? 9.422 -16.734 -12.086 1 94.81 84 PRO B N 1
ATOM 3710 C CA . PRO B 1 84 ? 9.43 -16.969 -13.531 1 94.81 84 PRO B CA 1
ATOM 3711 C C . PRO B 1 84 ? 10.383 -16.031 -14.273 1 94.81 84 PRO B C 1
ATOM 3713 O O . PRO B 1 84 ? 10.773 -16.328 -15.406 1 94.81 84 PRO B O 1
ATOM 3716 N N . GLU B 1 85 ? 10.75 -14.992 -13.633 1 91.38 85 GLU B N 1
ATOM 3717 C CA . GLU B 1 85 ? 11.672 -14.031 -14.242 1 91.38 85 GLU B CA 1
ATOM 3718 C C . GLU B 1 85 ? 12.961 -14.719 -14.688 1 91.38 85 GLU B C 1
ATOM 3720 O O . GLU B 1 85 ? 13.641 -14.234 -15.594 1 91.38 85 GLU B O 1
ATOM 3725 N N . TYR B 1 86 ? 13.289 -15.891 -14.125 1 96.19 86 TYR B N 1
ATOM 3726 C CA . TYR B 1 86 ? 14.578 -16.516 -14.383 1 96.19 86 TYR B CA 1
ATOM 3727 C C . TYR B 1 86 ? 14.422 -17.75 -15.273 1 96.19 86 TYR B C 1
ATOM 3729 O O . TYR B 1 86 ? 15.367 -18.516 -15.461 1 96.19 86 TYR B O 1
ATOM 3737 N N . ASN B 1 87 ? 13.289 -17.906 -15.852 1 98.31 87 ASN B N 1
ATOM 3738 C CA . ASN B 1 87 ? 13.008 -19.094 -16.641 1 98.31 87 ASN B CA 1
ATOM 3739 C C . ASN B 1 87 ? 14.031 -19.281 -17.766 1 98.31 87 ASN B C 1
ATOM 3741 O O . ASN B 1 87 ? 14.57 -20.375 -17.938 1 98.31 87 ASN B O 1
ATOM 3745 N N . PHE B 1 88 ? 14.375 -18.234 -18.422 1 98.62 88 PHE B N 1
ATOM 3746 C CA . PHE B 1 88 ? 15.242 -18.359 -19.594 1 98.62 88 PHE B CA 1
ATOM 3747 C C . PHE B 1 88 ? 16.656 -18.719 -19.188 1 98.62 88 PHE B C 1
ATOM 3749 O O . PHE B 1 88 ? 17.328 -19.516 -19.859 1 98.62 88 PHE B O 1
ATOM 3756 N N . ASP B 1 89 ? 17.141 -18.109 -18.078 1 98.62 89 ASP B N 1
ATOM 3757 C CA . ASP B 1 89 ? 18.469 -18.469 -17.562 1 98.62 89 ASP B CA 1
ATOM 3758 C C . ASP B 1 89 ? 18.531 -19.938 -17.188 1 98.62 89 ASP B C 1
ATOM 3760 O O . ASP B 1 89 ? 19.516 -20.625 -17.484 1 98.62 89 ASP B O 1
ATOM 3764 N N . VAL B 1 90 ? 17.516 -20.391 -16.609 1 98.81 90 VAL B N 1
ATOM 3765 C CA . VAL B 1 90 ? 17.469 -21.781 -16.156 1 98.81 90 VAL B CA 1
ATOM 3766 C C . VAL B 1 90 ? 17.312 -22.719 -17.344 1 98.81 90 VAL B C 1
ATOM 3768 O O . VAL B 1 90 ? 17.953 -23.766 -17.406 1 98.81 90 VAL B O 1
ATOM 3771 N N . MET B 1 91 ? 16.438 -22.359 -18.297 1 98.88 91 MET B N 1
ATOM 3772 C CA . MET B 1 91 ? 16.25 -23.141 -19.516 1 98.88 91 MET B CA 1
ATOM 3773 C C . MET B 1 91 ? 17.562 -23.297 -20.266 1 98.88 91 MET B C 1
ATOM 3775 O O . MET B 1 91 ? 17.891 -24.375 -20.75 1 98.88 91 MET B O 1
ATOM 3779 N N . GLN B 1 92 ? 18.266 -22.219 -20.328 1 98.81 92 GLN B N 1
ATOM 3780 C CA . GLN B 1 92 ? 19.547 -22.266 -21.016 1 98.81 92 GLN B CA 1
ATOM 3781 C C . GLN B 1 92 ? 20.5 -23.234 -20.328 1 98.81 92 GLN B C 1
ATOM 3783 O O . GLN B 1 92 ? 21.203 -24 -21 1 98.81 92 GLN B O 1
ATOM 3788 N N . ALA B 1 93 ? 20.547 -23.172 -19.031 1 98.88 93 ALA B N 1
ATOM 3789 C CA . ALA B 1 93 ? 21.391 -24.109 -18.281 1 98.88 93 ALA B CA 1
ATOM 3790 C C . ALA B 1 93 ? 21 -25.562 -18.578 1 98.88 93 ALA B C 1
ATOM 3792 O O . ALA B 1 93 ? 21.875 -26.422 -18.734 1 98.88 93 ALA B O 1
ATOM 3793 N N . CYS B 1 94 ? 19.75 -25.844 -18.641 1 98.88 94 CYS B N 1
ATOM 3794 C CA . CYS B 1 94 ? 19.25 -27.188 -18.938 1 98.88 94 CYS B CA 1
ATOM 3795 C C . CYS B 1 94 ? 19.641 -27.625 -20.344 1 98.88 94 CYS B C 1
ATOM 3797 O O . CYS B 1 94 ? 20 -28.781 -20.578 1 98.88 94 CYS B O 1
ATOM 3799 N N . LEU B 1 95 ? 19.469 -26.703 -21.234 1 98.62 95 LEU B N 1
ATOM 3800 C CA . LEU B 1 95 ? 19.859 -26.984 -22.625 1 98.62 95 LEU B CA 1
ATOM 3801 C C . LEU B 1 95 ? 21.344 -27.344 -22.703 1 98.62 95 LEU B C 1
ATOM 3803 O O . LEU B 1 95 ? 21.719 -28.328 -23.359 1 98.62 95 LEU B O 1
ATOM 3807 N N . ASP B 1 96 ? 22.141 -26.594 -21.984 1 98.31 96 ASP B N 1
ATOM 3808 C CA . ASP B 1 96 ? 23.578 -26.766 -22.016 1 98.31 96 ASP B CA 1
ATOM 3809 C C . ASP B 1 96 ? 23.984 -28.109 -21.422 1 98.31 96 ASP B C 1
ATOM 3811 O O . ASP B 1 96 ? 25.016 -28.672 -21.781 1 98.31 96 ASP B O 1
ATOM 3815 N N . THR B 1 97 ? 23.203 -28.594 -20.547 1 98.62 97 THR B N 1
ATOM 3816 C CA . THR B 1 97 ? 23.578 -29.797 -19.812 1 98.62 97 THR B CA 1
ATOM 3817 C C . THR B 1 97 ? 22.688 -30.969 -20.203 1 98.62 97 THR B C 1
ATOM 3819 O O . THR B 1 97 ? 22.797 -32.062 -19.641 1 98.62 97 THR B O 1
ATOM 3822 N N . LYS B 1 98 ? 21.75 -30.75 -21.141 1 98.38 98 LYS B N 1
ATOM 3823 C CA . LYS B 1 98 ? 20.812 -31.75 -21.641 1 98.38 98 LYS B CA 1
ATOM 3824 C C . LYS B 1 98 ? 19.984 -32.312 -20.484 1 98.38 98 LYS B C 1
ATOM 3826 O O . LYS B 1 98 ? 19.875 -33.562 -20.344 1 98.38 98 LYS B O 1
ATOM 3831 N N . THR B 1 99 ? 19.484 -31.484 -19.719 1 98.69 99 THR B N 1
ATOM 3832 C CA . THR B 1 99 ? 18.609 -31.797 -18.594 1 98.69 99 THR B CA 1
ATOM 3833 C C . THR B 1 99 ? 17.156 -31.453 -18.906 1 98.69 99 THR B C 1
ATOM 3835 O O . THR B 1 99 ? 16.875 -30.359 -19.406 1 98.69 99 THR B O 1
ATOM 3838 N N . HIS B 1 100 ? 16.203 -32.406 -18.703 1 98.81 100 HIS B N 1
ATOM 3839 C CA . HIS B 1 100 ? 14.789 -32.062 -18.844 1 98.81 100 HIS B CA 1
ATOM 3840 C C . HIS B 1 100 ? 14.414 -30.891 -17.938 1 98.81 100 HIS B C 1
ATOM 3842 O O . HIS B 1 100 ? 14.961 -30.75 -16.844 1 98.81 100 HIS B O 1
ATOM 3848 N N . TYR B 1 101 ? 13.477 -30.109 -18.422 1 98.88 101 TYR B N 1
ATOM 3849 C CA . TYR B 1 101 ? 13.117 -28.875 -17.734 1 98.88 101 TYR B CA 1
ATOM 3850 C C . TYR B 1 101 ? 11.609 -28.812 -17.5 1 98.88 101 TYR B C 1
ATOM 3852 O O . TYR B 1 101 ? 10.82 -29.047 -18.406 1 98.88 101 TYR B O 1
ATOM 3860 N N . ILE B 1 102 ? 11.211 -28.5 -16.266 1 98.88 102 ILE B N 1
ATOM 3861 C CA . ILE B 1 102 ? 9.805 -28.266 -15.945 1 98.88 102 ILE B CA 1
ATOM 3862 C C . ILE B 1 102 ? 9.68 -27.016 -15.086 1 98.88 102 ILE B C 1
ATOM 3864 O O . ILE B 1 102 ? 10.328 -26.906 -14.047 1 98.88 102 ILE B O 1
ATOM 3868 N N . ASP B 1 103 ? 8.93 -26.062 -15.508 1 98.5 103 ASP B N 1
ATOM 3869 C CA . ASP B 1 103 ? 8.602 -24.922 -14.656 1 98.5 103 ASP B CA 1
ATOM 3870 C C . ASP B 1 103 ? 7.105 -24.875 -14.344 1 98.5 103 ASP B C 1
ATOM 3872 O O . ASP B 1 103 ? 6.336 -25.672 -14.875 1 98.5 103 ASP B O 1
ATOM 3876 N N . MET B 1 104 ? 6.699 -23.984 -13.414 1 96.25 104 MET B N 1
ATOM 3877 C CA . MET B 1 104 ? 5.316 -23.984 -12.945 1 96.25 104 MET B CA 1
ATOM 3878 C C . MET B 1 104 ? 4.582 -22.734 -13.414 1 96.25 104 MET B C 1
ATOM 3880 O O . MET B 1 104 ? 3.352 -22.672 -13.367 1 96.25 104 MET B O 1
ATOM 3884 N N . ALA B 1 105 ? 5.348 -21.781 -13.883 1 94.88 105 ALA B N 1
ATOM 3885 C CA . ALA B 1 105 ? 4.742 -20.547 -14.367 1 94.88 105 ALA B CA 1
ATOM 3886 C C . ALA B 1 105 ? 5.68 -19.812 -15.328 1 94.88 105 ALA B C 1
ATOM 3888 O O . ALA B 1 105 ? 6.891 -20.031 -15.305 1 94.88 105 ALA B O 1
ATOM 3889 N N . SER B 1 106 ? 5.105 -19.031 -16.156 1 96.31 106 SER B N 1
ATOM 3890 C CA . SER B 1 106 ? 5.844 -18.078 -16.984 1 96.31 106 SER B CA 1
ATOM 3891 C C . SER B 1 106 ? 5.621 -16.641 -16.5 1 96.31 106 SER B C 1
ATOM 3893 O O . SER B 1 106 ? 4.664 -16.375 -15.773 1 96.31 106 SER B O 1
ATOM 3895 N N . ASP B 1 107 ? 6.512 -15.789 -16.891 1 93.94 107 ASP B N 1
ATOM 3896 C CA . ASP B 1 107 ? 6.488 -14.422 -16.375 1 93.94 107 ASP B CA 1
ATOM 3897 C C . ASP B 1 107 ? 5.402 -13.602 -17.062 1 93.94 107 ASP B C 1
ATOM 3899 O O . ASP B 1 107 ? 5.027 -12.531 -16.578 1 93.94 107 ASP B O 1
ATOM 3903 N N . SER B 1 108 ? 4.93 -14.016 -18.203 1 94.12 108 SER B N 1
ATOM 3904 C CA . SER B 1 108 ? 3.826 -13.43 -18.953 1 94.12 108 SER B CA 1
ATOM 3905 C C . SER B 1 108 ? 3.379 -14.352 -20.094 1 94.12 108 SER B C 1
ATOM 3907 O O . SER B 1 108 ? 4.105 -15.273 -20.469 1 94.12 108 SER B O 1
ATOM 3909 N N . PRO B 1 109 ? 2.18 -14.039 -20.625 1 95.44 109 PRO B N 1
ATOM 3910 C CA . PRO B 1 109 ? 1.745 -14.812 -21.781 1 95.44 109 PRO B CA 1
ATOM 3911 C C . PRO B 1 109 ? 2.732 -14.734 -22.953 1 95.44 109 PRO B C 1
ATOM 3913 O O . PRO B 1 109 ? 3.016 -15.742 -23.594 1 95.44 109 PRO B O 1
ATOM 3916 N N . ASP B 1 110 ? 3.309 -13.57 -23.156 1 95.25 110 ASP B N 1
ATOM 3917 C CA . ASP B 1 110 ? 4.27 -13.391 -24.234 1 95.25 110 ASP B CA 1
ATOM 3918 C C . ASP B 1 110 ? 5.551 -14.18 -23.969 1 95.25 110 ASP B C 1
ATOM 3920 O O . ASP B 1 110 ? 6.117 -14.781 -24.891 1 95.25 110 ASP B O 1
ATOM 3924 N N . LEU B 1 111 ? 5.977 -14.188 -22.781 1 96.88 111 LEU B N 1
ATOM 3925 C CA . LEU B 1 111 ? 7.203 -14.898 -22.438 1 96.88 111 LEU B CA 1
ATOM 3926 C C . LEU B 1 111 ? 6.992 -16.406 -22.484 1 96.88 111 LEU B C 1
ATOM 3928 O O . LEU B 1 111 ? 7.918 -17.156 -22.812 1 96.88 111 LEU B O 1
ATOM 3932 N N . LEU B 1 112 ? 5.789 -16.812 -22.234 1 97.94 112 LEU B N 1
ATOM 3933 C CA . LEU B 1 112 ? 5.469 -18.219 -22.422 1 97.94 112 LEU B CA 1
ATOM 3934 C C . LEU B 1 112 ? 5.664 -18.625 -23.875 1 97.94 112 LEU B C 1
ATOM 3936 O O . LEU B 1 112 ? 6.266 -19.672 -24.156 1 97.94 112 LEU B O 1
ATOM 3940 N N . LEU B 1 113 ? 5.129 -17.828 -24.781 1 97.56 113 LEU B N 1
ATOM 3941 C CA . LEU B 1 113 ? 5.285 -18.109 -26.203 1 97.56 113 LEU B CA 1
ATOM 3942 C C . LEU B 1 113 ? 6.758 -18.156 -26.594 1 97.56 113 LEU B C 1
ATOM 3944 O O . LEU B 1 113 ? 7.172 -19 -27.391 1 97.56 113 LEU B O 1
ATOM 3948 N N . GLN B 1 114 ? 7.512 -17.266 -26 1 98.25 114 GLN B N 1
ATOM 3949 C CA . GLN B 1 114 ? 8.945 -17.25 -26.297 1 98.25 114 GLN B CA 1
ATOM 3950 C C . GLN B 1 114 ? 9.625 -18.516 -25.766 1 98.25 114 GLN B C 1
ATOM 3952 O O . GLN B 1 114 ? 10.547 -19.031 -26.391 1 98.25 114 GLN B O 1
ATOM 3957 N N . GLN B 1 115 ? 9.211 -18.906 -24.594 1 98.69 115 GLN B N 1
ATOM 3958 C CA . GLN B 1 115 ? 9.734 -20.172 -24.062 1 98.69 115 GLN B CA 1
ATOM 3959 C C . GLN B 1 115 ? 9.43 -21.328 -25.016 1 98.69 115 GLN B C 1
ATOM 3961 O O . GLN B 1 115 ? 10.297 -22.156 -25.281 1 98.69 115 GLN B O 1
ATOM 3966 N N . LEU B 1 116 ? 8.273 -21.359 -25.531 1 98.38 116 LEU B N 1
ATOM 3967 C CA . LEU B 1 116 ? 7.832 -22.438 -26.422 1 98.38 116 LEU B CA 1
ATOM 3968 C C . LEU B 1 116 ? 8.578 -22.391 -27.75 1 98.38 116 LEU B C 1
ATOM 3970 O O . LEU B 1 116 ? 8.719 -23.406 -28.422 1 98.38 116 LEU B O 1
ATOM 3974 N N . ASP B 1 117 ? 9.047 -21.25 -28.109 1 98.31 117 ASP B N 1
ATOM 3975 C CA . ASP B 1 117 ? 9.805 -21.078 -29.344 1 98.31 117 ASP B CA 1
ATOM 3976 C C . ASP B 1 117 ? 11.148 -21.797 -29.266 1 98.31 117 ASP B C 1
ATOM 3978 O O . ASP B 1 117 ? 11.812 -22 -30.281 1 98.31 117 ASP B O 1
ATOM 3982 N N . TRP B 1 118 ? 11.531 -22.234 -28.078 1 98.62 118 TRP B N 1
ATOM 3983 C CA . TRP B 1 118 ? 12.773 -22.984 -27.922 1 98.62 118 TRP B CA 1
ATOM 3984 C C . TRP B 1 118 ? 12.57 -24.453 -28.281 1 98.62 118 TRP B C 1
ATOM 3986 O O . TRP B 1 118 ? 13.461 -25.281 -28.062 1 98.62 118 TRP B O 1
ATOM 3996 N N . ASP B 1 119 ? 11.492 -24.828 -28.859 1 98.62 119 ASP B N 1
ATOM 3997 C CA . ASP B 1 119 ? 11.062 -26.188 -29.141 1 98.62 119 ASP B CA 1
ATOM 3998 C C . ASP B 1 119 ? 12.133 -26.938 -29.938 1 98.62 119 ASP B C 1
ATOM 4000 O O . ASP B 1 119 ? 12.562 -28.031 -29.547 1 98.62 119 ASP B O 1
ATOM 4004 N N . GLU B 1 120 ? 12.609 -26.406 -30.984 1 98.5 120 GLU B N 1
ATOM 4005 C CA . GLU B 1 120 ? 13.586 -27.078 -31.844 1 98.5 120 GLU B CA 1
ATOM 4006 C C . GLU B 1 120 ? 14.906 -27.297 -31.109 1 98.5 120 GLU B C 1
ATOM 4008 O O . GLU B 1 120 ? 15.562 -28.312 -31.281 1 98.5 120 GLU B O 1
ATOM 4013 N N . LYS B 1 121 ? 15.312 -26.312 -30.297 1 98.56 121 LYS B N 1
ATOM 4014 C CA . LYS B 1 121 ? 16.547 -26.438 -29.516 1 98.56 121 LYS B CA 1
ATOM 4015 C C . LYS B 1 121 ? 16.453 -27.625 -28.562 1 98.56 121 LYS B C 1
ATOM 4017 O O . LYS B 1 121 ? 17.406 -28.391 -28.438 1 98.56 121 LYS B O 1
ATOM 4022 N N . PHE B 1 122 ? 15.383 -27.766 -27.938 1 98.81 122 PHE B N 1
ATOM 4023 C CA . PHE B 1 122 ? 15.195 -28.828 -26.969 1 98.81 122 PHE B CA 1
ATOM 4024 C C . PHE B 1 122 ? 15.078 -30.188 -27.672 1 98.81 122 PHE B C 1
ATOM 4026 O O . PHE B 1 122 ? 15.594 -31.188 -27.188 1 98.81 122 PHE B O 1
ATOM 4033 N N . LYS B 1 123 ? 14.398 -30.219 -28.828 1 98.62 123 LYS B N 1
ATOM 4034 C CA . LYS B 1 123 ? 14.312 -31.438 -29.625 1 98.62 123 LYS B CA 1
ATOM 4035 C C . LYS B 1 123 ? 15.695 -31.922 -30.047 1 98.62 123 LYS B C 1
ATOM 4037 O O . LYS B 1 123 ? 16.016 -33.094 -29.906 1 98.62 123 LYS B O 1
ATOM 4042 N N . GLN B 1 124 ? 16.438 -31.016 -30.453 1 98.38 124 GLN B N 1
ATOM 4043 C CA . GLN B 1 124 ? 17.781 -31.344 -30.906 1 98.38 124 GLN B CA 1
ATOM 4044 C C . GLN B 1 124 ? 18.641 -31.875 -29.75 1 98.38 124 GLN B C 1
ATOM 4046 O O . GLN B 1 124 ? 19.484 -32.75 -29.938 1 98.38 124 GLN B O 1
ATOM 4051 N N . ALA B 1 125 ? 18.406 -31.375 -28.578 1 98.12 125 ALA B N 1
ATOM 4052 C CA . ALA B 1 125 ? 19.141 -31.797 -27.391 1 98.12 125 ALA B CA 1
ATOM 4053 C C . ALA B 1 125 ? 18.594 -33.125 -26.844 1 98.12 125 ALA B C 1
ATOM 4055 O O . ALA B 1 125 ? 19.203 -33.75 -25.984 1 98.12 125 ALA B O 1
ATOM 4056 N N . GLY B 1 126 ? 17.406 -33.562 -27.344 1 98.06 126 GLY B N 1
ATOM 4057 C CA . GLY B 1 126 ? 16.781 -34.781 -26.906 1 98.06 126 GLY B CA 1
ATOM 4058 C C . GLY B 1 126 ? 16.125 -34.688 -25.547 1 98.06 126 GLY B C 1
ATOM 4059 O O . GLY B 1 126 ? 16.031 -35.688 -24.828 1 98.06 126 GLY B O 1
ATOM 4060 N N . ILE B 1 127 ? 15.758 -33.5 -25.188 1 98.56 127 ILE B N 1
ATOM 4061 C CA . ILE B 1 127 ? 15.172 -33.312 -23.859 1 98.56 127 ILE B CA 1
ATOM 4062 C C . ILE B 1 127 ? 13.781 -32.688 -24 1 98.56 127 ILE B C 1
ATOM 4064 O O . ILE B 1 127 ? 13.445 -32.156 -25.062 1 98.56 127 ILE B O 1
ATOM 4068 N N . VAL B 1 128 ? 12.984 -32.75 -22.906 1 98.75 128 VAL B N 1
ATOM 4069 C CA . VAL B 1 128 ? 11.656 -32.125 -22.891 1 98.75 128 VAL B CA 1
ATOM 4070 C C . VAL B 1 128 ? 11.656 -30.938 -21.938 1 98.75 128 VAL B C 1
ATOM 4072 O O . VAL B 1 128 ? 12.305 -30.969 -20.891 1 98.75 128 VAL B O 1
ATOM 4075 N N . GLY B 1 129 ? 11.109 -29.922 -22.391 1 98.81 129 GLY B N 1
ATOM 4076 C CA . GLY B 1 129 ? 10.734 -28.781 -21.562 1 98.81 129 GLY B CA 1
ATOM 4077 C C . GLY B 1 129 ? 9.234 -28.609 -21.422 1 98.81 129 GLY B C 1
ATOM 4078 O O . GLY B 1 129 ? 8.531 -28.484 -22.438 1 98.81 129 GLY B O 1
ATOM 4079 N N . ILE B 1 130 ? 8.734 -28.656 -20.219 1 98.88 130 ILE B N 1
ATOM 4080 C CA . ILE B 1 130 ? 7.316 -28.438 -19.984 1 98.88 130 ILE B CA 1
ATOM 4081 C C . ILE B 1 130 ? 7.105 -27.062 -19.344 1 98.88 130 ILE B C 1
ATOM 4083 O O . ILE B 1 130 ? 7.598 -26.797 -18.25 1 98.88 130 ILE B O 1
ATOM 4087 N N . MET B 1 131 ? 6.367 -26.203 -20.031 1 98.5 131 MET B N 1
ATOM 4088 C CA . MET B 1 131 ? 6.188 -24.812 -19.594 1 98.5 131 MET B CA 1
ATOM 4089 C C . MET B 1 131 ? 4.875 -24.656 -18.844 1 98.5 131 MET B C 1
ATOM 4091 O O . MET B 1 131 ? 3.797 -24.734 -19.438 1 98.5 131 MET B O 1
ATOM 4095 N N . GLY B 1 132 ? 5.031 -24.406 -17.547 1 97.94 132 GLY B N 1
ATOM 4096 C CA . GLY B 1 132 ? 3.857 -24.062 -16.75 1 97.94 132 GLY B CA 1
ATOM 4097 C C . GLY B 1 132 ? 3.123 -25.281 -16.219 1 97.94 132 GLY B C 1
ATOM 4098 O O . GLY B 1 132 ? 1.91 -25.406 -16.391 1 97.94 132 GLY B O 1
ATOM 4099 N N . LEU B 1 133 ? 3.857 -26.156 -15.602 1 98.44 133 LEU B N 1
ATOM 4100 C CA . LEU B 1 133 ? 3.211 -27.359 -15.07 1 98.44 133 LEU B CA 1
ATOM 4101 C C . LEU B 1 133 ? 3.064 -27.266 -13.555 1 98.44 133 LEU B C 1
ATOM 4103 O O . LEU B 1 133 ? 3.734 -28 -12.82 1 98.44 133 LEU B O 1
ATOM 4107 N N . GLY B 1 134 ? 2.189 -26.516 -13.078 1 97.69 134 GLY B N 1
ATOM 4108 C CA . GLY B 1 134 ? 1.665 -26.469 -11.719 1 97.69 134 GLY B CA 1
ATOM 4109 C C . GLY B 1 134 ? 0.22 -26.922 -11.625 1 97.69 134 GLY B C 1
ATOM 4110 O O . GLY B 1 134 ? -0.146 -27.969 -12.18 1 97.69 134 GLY B O 1
ATOM 4111 N N . CYS B 1 135 ? -0.517 -26.156 -10.797 1 97.88 135 CYS B N 1
ATOM 4112 C CA . CYS B 1 135 ? -1.953 -26.391 -10.766 1 97.88 135 CYS B CA 1
ATOM 4113 C C . CYS B 1 135 ? -2.662 -25.641 -11.883 1 97.88 135 CYS B C 1
ATOM 4115 O O . CYS B 1 135 ? -3.348 -26.25 -12.711 1 97.88 135 CYS B O 1
ATOM 4117 N N . ASP B 1 136 ? -2.512 -24.375 -11.891 1 97.62 136 ASP B N 1
ATOM 4118 C CA . ASP B 1 136 ? -2.904 -23.5 -12.984 1 97.62 136 ASP B CA 1
ATOM 4119 C C . ASP B 1 136 ? -1.89 -22.375 -13.18 1 97.62 136 ASP B C 1
ATOM 4121 O O . ASP B 1 136 ? -1.777 -21.484 -12.336 1 97.62 136 ASP B O 1
ATOM 4125 N N . PRO B 1 137 ? -1.184 -22.484 -14.312 1 97.5 137 PRO B N 1
ATOM 4126 C CA . PRO B 1 137 ? -1.338 -23.5 -15.352 1 97.5 137 PRO B CA 1
ATOM 4127 C C . PRO B 1 137 ? -0.825 -24.875 -14.922 1 97.5 137 PRO B C 1
ATOM 4129 O O . PRO B 1 137 ? -0.129 -24.984 -13.906 1 97.5 137 PRO B O 1
ATOM 4132 N N . GLY B 1 138 ? -1.164 -25.875 -15.641 1 98.56 138 GLY B N 1
ATOM 4133 C CA . GLY B 1 138 ? -0.682 -27.234 -15.391 1 98.56 138 GLY B CA 1
ATOM 4134 C C . GLY B 1 138 ? -1.785 -28.266 -15.398 1 98.56 138 GLY B C 1
ATOM 4135 O O . GLY B 1 138 ? -2.215 -28.719 -16.469 1 98.56 138 GLY B O 1
ATOM 4136 N N . PHE B 1 139 ? -2.23 -28.594 -14.164 1 98.75 139 PHE B N 1
ATOM 4137 C CA . PHE B 1 139 ? -3.373 -29.5 -14.078 1 98.75 139 PHE B CA 1
ATOM 4138 C C . PHE B 1 139 ? -4.547 -28.953 -14.891 1 98.75 139 PHE B C 1
ATOM 4140 O O . PHE B 1 139 ? -5.215 -29.719 -15.594 1 98.75 139 PHE B O 1
ATOM 4147 N N . SER B 1 140 ? -4.777 -27.688 -14.82 1 98.81 140 SER B N 1
ATOM 4148 C CA . SER B 1 140 ? -5.898 -27.047 -15.5 1 98.81 140 SER B CA 1
ATOM 4149 C C . SER B 1 140 ? -5.836 -27.281 -17 1 98.81 140 SER B C 1
ATOM 4151 O O . SER B 1 140 ? -6.855 -27.547 -17.641 1 98.81 140 SER B O 1
ATOM 4153 N N . ASN B 1 141 ? -4.637 -27.172 -17.578 1 98.75 141 ASN B N 1
ATOM 4154 C CA . ASN B 1 141 ? -4.449 -27.453 -19 1 98.75 141 ASN B CA 1
ATOM 4155 C C . ASN B 1 141 ? -4.824 -28.891 -19.344 1 98.75 141 ASN B C 1
ATOM 4157 O O . ASN B 1 141 ? -5.5 -29.141 -20.344 1 98.75 141 ASN B O 1
ATOM 4161 N N . ILE B 1 142 ? -4.32 -29.75 -18.562 1 98.81 142 ILE B N 1
ATOM 4162 C CA . ILE B 1 142 ? -4.52 -31.172 -18.797 1 98.81 142 ILE B CA 1
ATOM 4163 C C . ILE B 1 142 ? -5.988 -31.531 -18.594 1 98.81 142 ILE B C 1
ATOM 4165 O O . ILE B 1 142 ? -6.543 -32.344 -19.328 1 98.81 142 ILE B O 1
ATOM 4169 N N . ALA B 1 143 ? -6.586 -30.953 -17.578 1 98.88 143 ALA B N 1
ATOM 4170 C CA . ALA B 1 143 ? -8.023 -31.109 -17.359 1 98.88 143 ALA B CA 1
ATOM 4171 C C . ALA B 1 143 ? -8.812 -30.688 -18.594 1 98.88 143 ALA B C 1
ATOM 4173 O O . ALA B 1 143 ? -9.758 -31.359 -19 1 98.88 143 ALA B O 1
ATOM 4174 N N . ALA B 1 144 ? -8.477 -29.531 -19.141 1 98.88 144 ALA B N 1
ATOM 4175 C CA . ALA B 1 144 ? -9.133 -29.047 -20.359 1 98.88 144 ALA B CA 1
ATOM 4176 C C . ALA B 1 144 ? -8.969 -30.047 -21.5 1 98.88 144 ALA B C 1
ATOM 4178 O O . ALA B 1 144 ? -9.922 -30.328 -22.234 1 98.88 144 ALA B O 1
ATOM 4179 N N . ARG B 1 145 ? -7.758 -30.594 -21.703 1 98.69 145 ARG B N 1
ATOM 4180 C CA . ARG B 1 145 ? -7.48 -31.578 -22.75 1 98.69 145 ARG B CA 1
ATOM 4181 C C . ARG B 1 145 ? -8.305 -32.844 -22.547 1 98.69 145 ARG B C 1
ATOM 4183 O O . ARG B 1 145 ? -8.883 -33.375 -23.5 1 98.69 145 ARG B O 1
ATOM 4190 N N . TYR B 1 146 ? -8.305 -33.281 -21.297 1 98.75 146 TYR B N 1
ATOM 4191 C CA . TYR B 1 146 ? -9.109 -34.438 -20.969 1 98.75 146 TYR B CA 1
ATOM 4192 C C . TYR B 1 146 ? -10.562 -34.25 -21.359 1 98.75 146 TYR B C 1
ATOM 4194 O O . TYR B 1 146 ? -11.172 -35.125 -21.984 1 98.75 146 TYR B O 1
ATOM 4202 N N . ALA B 1 147 ? -11.148 -33.125 -20.953 1 98.75 147 ALA B N 1
ATOM 4203 C CA . ALA B 1 147 ? -12.539 -32.812 -21.281 1 98.75 147 ALA B CA 1
ATOM 4204 C C . ALA B 1 147 ? -12.75 -32.75 -22.781 1 98.75 147 ALA B C 1
ATOM 4206 O O . ALA B 1 147 ? -13.703 -33.312 -23.312 1 98.75 147 ALA B O 1
ATOM 4207 N N . ALA B 1 148 ? -11.898 -32.062 -23.484 1 98.5 148 ALA B N 1
ATOM 4208 C CA . ALA B 1 148 ? -12 -31.875 -24.938 1 98.5 148 ALA B CA 1
ATOM 4209 C C . ALA B 1 148 ? -11.977 -33.219 -25.656 1 98.5 148 ALA B C 1
ATOM 4211 O O . ALA B 1 148 ? -12.68 -33.406 -26.656 1 98.5 148 ALA B O 1
ATOM 4212 N N . ASP B 1 149 ? -11.148 -34.125 -25.172 1 98.25 149 ASP B N 1
ATOM 4213 C CA . ASP B 1 149 ? -11.016 -35.469 -25.781 1 98.25 149 ASP B CA 1
ATOM 4214 C C . ASP B 1 149 ? -12.336 -36.219 -25.75 1 98.25 149 ASP B C 1
ATOM 4216 O O . ASP B 1 149 ? -12.555 -37.156 -26.531 1 98.25 149 ASP B O 1
ATOM 4220 N N . GLN B 1 150 ? -13.195 -35.844 -24.906 1 97.75 150 GLN B N 1
ATOM 4221 C CA . GLN B 1 150 ? -14.461 -36.531 -24.719 1 97.75 150 GLN B CA 1
ATOM 4222 C C . GLN B 1 150 ? -15.57 -35.906 -25.562 1 97.75 150 GLN B C 1
ATOM 4224 O O . GLN B 1 150 ? -16.734 -36.312 -25.453 1 97.75 150 GLN B O 1
ATOM 4229 N N . MET B 1 151 ? -15.227 -34.938 -26.328 1 98.06 151 MET B N 1
ATOM 4230 C CA . MET B 1 151 ? -16.219 -34.188 -27.078 1 98.06 151 MET B CA 1
ATOM 4231 C C . MET B 1 151 ? -15.914 -34.25 -28.578 1 98.06 151 MET B C 1
ATOM 4233 O O . MET B 1 151 ? -14.789 -34.562 -28.984 1 98.06 151 MET B O 1
ATOM 4237 N N . ASP B 1 152 ? -16.953 -33.969 -29.438 1 98 152 ASP B N 1
ATOM 4238 C CA . ASP B 1 152 ? -16.766 -33.875 -30.875 1 98 152 ASP B CA 1
ATOM 4239 C C . ASP B 1 152 ? -16.297 -32.469 -31.25 1 98 152 ASP B C 1
ATOM 4241 O O . ASP B 1 152 ? -15.469 -32.312 -32.156 1 98 152 ASP B O 1
ATOM 4245 N N . THR B 1 153 ? -16.891 -31.5 -30.609 1 97.94 153 THR B N 1
ATOM 4246 C CA . THR B 1 153 ? -16.484 -30.109 -30.812 1 97.94 153 THR B CA 1
ATOM 4247 C C . THR B 1 153 ? -16.312 -29.406 -29.469 1 97.94 153 THR B C 1
ATOM 4249 O O . THR B 1 153 ? -16.859 -29.844 -28.453 1 97.94 153 THR B O 1
ATOM 4252 N N . VAL B 1 154 ? -15.492 -28.406 -29.422 1 98.38 154 VAL B N 1
ATOM 4253 C CA . VAL B 1 154 ? -15.281 -27.562 -28.25 1 98.38 154 VAL B CA 1
ATOM 4254 C C . VAL B 1 154 ? -15.641 -26.109 -28.594 1 98.38 154 VAL B C 1
ATOM 4256 O O . VAL B 1 154 ? -15.172 -25.562 -29.594 1 98.38 154 VAL B O 1
ATOM 4259 N N . LYS B 1 155 ? -16.5 -25.516 -27.844 1 97.69 155 LYS B N 1
ATOM 4260 C CA . LYS B 1 155 ? -16.891 -24.125 -28.062 1 97.69 155 LYS B CA 1
ATOM 4261 C C . LYS B 1 155 ? -16.094 -23.188 -27.156 1 97.69 155 LYS B C 1
ATOM 4263 O O . LYS B 1 155 ? -15.516 -22.203 -27.641 1 97.69 155 LYS B O 1
ATOM 4268 N N . THR B 1 156 ? -16.141 -23.438 -25.844 1 98.5 156 THR B N 1
ATOM 4269 C CA . THR B 1 156 ? -15.445 -22.562 -24.922 1 98.5 156 THR B CA 1
ATOM 4270 C C . THR B 1 156 ? -14.68 -23.359 -23.875 1 98.5 156 THR B C 1
ATOM 4272 O O . THR B 1 156 ? -15.062 -24.5 -23.547 1 98.5 156 THR B O 1
ATOM 4275 N N . ILE B 1 157 ? -13.633 -22.844 -23.406 1 98.75 157 ILE B N 1
ATOM 4276 C CA . ILE B 1 157 ? -12.859 -23.344 -22.281 1 98.75 157 ILE B CA 1
ATOM 4277 C C . ILE B 1 157 ? -12.695 -22.25 -21.234 1 98.75 157 ILE B C 1
ATOM 4279 O O . ILE B 1 157 ? -12.148 -21.188 -21.531 1 98.75 157 ILE B O 1
ATOM 4283 N N . THR B 1 158 ? -13.164 -22.438 -20.047 1 98.75 158 THR B N 1
ATOM 4284 C CA . THR B 1 158 ? -12.977 -21.531 -18.922 1 98.75 158 THR B CA 1
ATOM 4285 C C . THR B 1 158 ? -12.227 -22.219 -17.781 1 98.75 158 THR B C 1
ATOM 4287 O O . THR B 1 158 ? -12.727 -23.172 -17.203 1 98.75 158 THR B O 1
ATOM 4290 N N . ILE B 1 159 ? -11.047 -21.75 -17.578 1 98.88 159 ILE B N 1
ATOM 4291 C CA . ILE B 1 159 ? -10.336 -22.234 -16.391 1 98.88 159 ILE B CA 1
ATOM 4292 C C . ILE B 1 159 ? -10.867 -21.516 -15.156 1 98.88 159 ILE B C 1
ATOM 4294 O O . ILE B 1 159 ? -11.016 -20.297 -15.141 1 98.88 159 ILE B O 1
ATOM 4298 N N . LEU B 1 160 ? -11.164 -22.281 -14.156 1 98.75 160 LEU B N 1
ATOM 4299 C CA . LEU B 1 160 ? -11.734 -21.734 -12.93 1 98.75 160 LEU B CA 1
ATOM 4300 C C . LEU B 1 160 ? -10.852 -22.047 -11.727 1 98.75 160 LEU B C 1
ATOM 4302 O O . LEU B 1 160 ? -10.445 -23.203 -11.539 1 98.75 160 LEU B O 1
ATOM 4306 N N . ASP B 1 161 ? -10.516 -21.094 -10.984 1 98.25 161 ASP B N 1
ATOM 4307 C CA . ASP B 1 161 ? -9.773 -21.188 -9.734 1 98.25 161 ASP B CA 1
ATOM 4308 C C . ASP B 1 161 ? -10.539 -20.516 -8.594 1 98.25 161 ASP B C 1
ATOM 4310 O O . ASP B 1 161 ? -10.758 -19.312 -8.609 1 98.25 161 ASP B O 1
ATOM 4314 N N . GLY B 1 162 ? -10.977 -21.281 -7.652 1 97.25 162 GLY B N 1
ATOM 4315 C CA . GLY B 1 162 ? -11.773 -20.734 -6.559 1 97.25 162 GLY B CA 1
ATOM 4316 C C . GLY B 1 162 ? -11.438 -21.359 -5.219 1 97.25 162 GLY B C 1
ATOM 4317 O O . GLY B 1 162 ? -11.047 -22.531 -5.152 1 97.25 162 GLY B O 1
ATOM 4318 N N . ASP B 1 163 ? -11.555 -20.578 -4.16 1 95.62 163 ASP B N 1
ATOM 4319 C CA . ASP B 1 163 ? -11.273 -20.953 -2.777 1 95.62 163 ASP B CA 1
ATOM 4320 C C . ASP B 1 163 ? -12.273 -20.312 -1.824 1 95.62 163 ASP B C 1
ATOM 4322 O O . ASP B 1 163 ? -12.523 -19.109 -1.907 1 95.62 163 ASP B O 1
ATOM 4326 N N . ASN B 1 164 ? -12.961 -21.109 -0.987 1 96 164 ASN B N 1
ATOM 4327 C CA . ASN B 1 164 ? -13.875 -20.516 -0.017 1 96 164 ASN B CA 1
ATOM 4328 C C . ASN B 1 164 ? -13.25 -20.438 1.372 1 96 164 ASN B C 1
ATOM 4330 O O . ASN B 1 164 ? -13.961 -20.438 2.379 1 96 164 ASN B O 1
ATOM 4334 N N . SER B 1 165 ? -11.969 -20.5 1.488 1 94.75 165 SER B N 1
ATOM 4335 C CA . SER B 1 165 ? -11.25 -20.641 2.746 1 94.75 165 SER B CA 1
ATOM 4336 C C . SER B 1 165 ? -11.234 -19.328 3.531 1 94.75 165 SER B C 1
ATOM 4338 O O . SER B 1 165 ? -11.477 -18.266 2.967 1 94.75 165 SER B O 1
ATOM 4340 N N . GLU B 1 166 ? -11.062 -19.484 4.777 1 93.94 166 GLU B N 1
ATOM 4341 C CA . GLU B 1 166 ? -10.734 -18.406 5.719 1 93.94 166 GLU B CA 1
ATOM 4342 C C . GLU B 1 166 ? -9.359 -18.625 6.344 1 93.94 166 GLU B C 1
ATOM 4344 O O . GLU B 1 166 ? -8.891 -19.766 6.453 1 93.94 166 GLU B O 1
ATOM 4349 N N . VAL B 1 167 ? -8.719 -17.562 6.68 1 94.06 167 VAL B N 1
ATOM 4350 C CA . VAL B 1 167 ? -7.367 -17.688 7.215 1 94.06 167 VAL B CA 1
ATOM 4351 C C . VAL B 1 167 ? -7.305 -17.062 8.609 1 94.06 167 VAL B C 1
ATOM 4353 O O . VAL B 1 167 ? -7.863 -15.992 8.844 1 94.06 167 VAL B O 1
ATOM 4356 N N . ASP B 1 168 ? -6.73 -17.828 9.531 1 94.19 168 ASP B N 1
ATOM 4357 C CA . ASP B 1 168 ? -6.453 -17.312 10.875 1 94.19 168 ASP B CA 1
ATOM 4358 C C . ASP B 1 168 ? -5.227 -16.406 10.867 1 94.19 168 ASP B C 1
ATOM 4360 O O . ASP B 1 168 ? -4.207 -16.734 11.492 1 94.19 168 ASP B O 1
ATOM 4364 N N . TYR B 1 169 ? -5.297 -15.344 10.219 1 90.06 169 TYR B N 1
ATOM 4365 C CA . TYR B 1 169 ? -4.25 -14.336 10.102 1 90.06 169 TYR B CA 1
ATOM 4366 C C . TYR B 1 169 ? -4.852 -12.945 9.898 1 90.06 169 TYR B C 1
ATOM 4368 O O . TYR B 1 169 ? -5.684 -12.742 9.016 1 90.06 169 TYR B O 1
ATOM 4376 N N . ASP B 1 170 ? -4.434 -12.023 10.812 1 83.94 170 ASP B N 1
ATOM 4377 C CA . ASP B 1 170 ? -4.938 -10.656 10.734 1 83.94 170 ASP B CA 1
ATOM 4378 C C . ASP B 1 170 ? -4.082 -9.805 9.805 1 83.94 170 ASP B C 1
ATOM 4380 O O . ASP B 1 170 ? -3.172 -9.109 10.25 1 83.94 170 ASP B O 1
ATOM 4384 N N . GLY B 1 171 ? -4.207 -9.93 8.523 1 82.5 171 GLY B N 1
ATOM 4385 C CA . GLY B 1 171 ? -3.453 -9.164 7.539 1 82.5 171 GLY B CA 1
ATOM 4386 C C . GLY B 1 171 ? -3.664 -9.648 6.117 1 82.5 171 GLY B C 1
ATOM 4387 O O . GLY B 1 171 ? -4.465 -10.555 5.875 1 82.5 171 GLY B O 1
ATOM 4388 N N . PHE B 1 172 ? -3.039 -8.938 5.336 1 87.06 172 PHE B N 1
ATOM 4389 C CA . PHE B 1 172 ? -3.111 -9.281 3.922 1 87.06 172 PHE B CA 1
ATOM 4390 C C . PHE B 1 172 ? -2.188 -10.453 3.6 1 87.06 172 PHE B C 1
ATOM 4392 O O . PHE B 1 172 ? -1.026 -10.461 4.012 1 87.06 172 PHE B O 1
ATOM 4399 N N . CYS B 1 173 ? -2.758 -11.43 2.893 1 90.31 173 CYS B N 1
ATOM 4400 C CA . CYS B 1 173 ? -1.915 -12.562 2.508 1 90.31 173 CYS B CA 1
ATOM 4401 C C . CYS B 1 173 ? -2.385 -13.172 1.193 1 90.31 173 CYS B C 1
ATOM 4403 O O . CYS B 1 173 ? -3.514 -12.93 0.761 1 90.31 173 CYS B O 1
ATOM 4405 N N . ALA B 1 174 ? -1.499 -13.789 0.503 1 89.88 174 ALA B N 1
ATOM 4406 C CA . ALA B 1 174 ? -1.752 -14.633 -0.663 1 89.88 174 ALA B CA 1
ATOM 4407 C C . ALA B 1 174 ? -1.333 -16.078 -0.399 1 89.88 174 ALA B C 1
ATOM 4409 O O . ALA B 1 174 ? -0.351 -16.328 0.303 1 89.88 174 ALA B O 1
ATOM 4410 N N . TYR B 1 175 ? -2.076 -16.938 -0.971 1 89.56 175 TYR B N 1
ATOM 4411 C CA . TYR B 1 175 ? -1.83 -18.344 -0.696 1 89.56 175 TYR B CA 1
ATOM 4412 C C . TYR B 1 175 ? -0.738 -18.906 -1.604 1 89.56 175 TYR B C 1
ATOM 4414 O O . TYR B 1 175 ? -0.331 -20.062 -1.465 1 89.56 175 TYR B O 1
ATOM 4422 N N . PHE B 1 176 ? -0.332 -18.125 -2.484 1 87.25 176 PHE B N 1
ATOM 4423 C CA . PHE B 1 176 ? 0.815 -18.422 -3.336 1 87.25 176 PHE B CA 1
ATOM 4424 C C . PHE B 1 176 ? 1.771 -17.234 -3.377 1 87.25 176 PHE B C 1
ATOM 4426 O O . PHE B 1 176 ? 1.681 -16.328 -2.543 1 87.25 176 PHE B O 1
ATOM 4433 N N . SER B 1 177 ? 2.795 -17.328 -4.301 1 85.25 177 SER B N 1
ATOM 4434 C CA . SER B 1 177 ? 3.779 -16.25 -4.34 1 85.25 177 SER B CA 1
ATOM 4435 C C . SER B 1 177 ? 3.102 -14.883 -4.398 1 85.25 177 SER B C 1
ATOM 4437 O O . SER B 1 177 ? 2.438 -14.555 -5.383 1 85.25 177 SER B O 1
ATOM 4439 N N . PRO B 1 178 ? 3.34 -14.07 -3.346 1 90.19 178 PRO B N 1
ATOM 4440 C CA . PRO B 1 178 ? 2.717 -12.742 -3.355 1 90.19 178 PRO B CA 1
ATOM 4441 C C . PRO B 1 178 ? 3.17 -11.891 -4.539 1 90.19 178 PRO B C 1
ATOM 4443 O O . PRO B 1 178 ? 2.383 -11.109 -5.074 1 90.19 178 PRO B O 1
ATOM 4446 N N . GLN B 1 179 ? 4.418 -12.07 -4.941 1 89.56 179 GLN B N 1
ATOM 4447 C CA . GLN B 1 179 ? 4.941 -11.344 -6.094 1 89.56 179 GLN B CA 1
ATOM 4448 C C . GLN B 1 179 ? 4.148 -11.672 -7.355 1 89.56 179 GLN B C 1
ATOM 4450 O O . GLN B 1 179 ? 3.74 -10.773 -8.094 1 89.56 179 GLN B O 1
ATOM 4455 N N . THR B 1 180 ? 3.93 -12.891 -7.527 1 87.94 180 THR B N 1
ATOM 4456 C CA . THR B 1 180 ? 3.191 -13.352 -8.695 1 87.94 180 THR B CA 1
ATOM 4457 C C . THR B 1 180 ? 1.727 -12.93 -8.617 1 87.94 180 THR B C 1
ATOM 4459 O O . THR B 1 180 ? 1.136 -12.516 -9.617 1 87.94 180 THR B O 1
ATOM 4462 N N . ALA B 1 181 ? 1.172 -13.039 -7.441 1 90.69 181 ALA B N 1
ATOM 4463 C CA . ALA B 1 181 ? -0.229 -12.68 -7.238 1 90.69 181 ALA B CA 1
ATOM 4464 C C . ALA B 1 181 ? -0.477 -11.219 -7.598 1 90.69 181 ALA B C 1
ATOM 4466 O O . ALA B 1 181 ? -1.419 -10.906 -8.328 1 90.69 181 ALA B O 1
ATOM 4467 N N . ILE B 1 182 ? 0.419 -10.336 -7.098 1 93.69 182 ILE B N 1
ATOM 4468 C CA . ILE B 1 182 ? 0.286 -8.906 -7.348 1 93.69 182 ILE B CA 1
ATOM 4469 C C . ILE B 1 182 ? 0.434 -8.625 -8.844 1 93.69 182 ILE B C 1
ATOM 4471 O O . ILE B 1 182 ? -0.407 -7.953 -9.438 1 93.69 182 ILE B O 1
ATOM 4475 N N . LYS B 1 183 ? 1.385 -9.219 -9.477 1 92.25 183 LYS B N 1
ATOM 4476 C CA . LYS B 1 183 ? 1.67 -8.984 -10.891 1 92.25 183 LYS B CA 1
ATOM 4477 C C . LYS B 1 183 ? 0.539 -9.508 -11.773 1 92.25 183 LYS B C 1
ATOM 4479 O O . LYS B 1 183 ? 0.046 -8.797 -12.648 1 92.25 183 LYS B O 1
ATOM 4484 N N . GLU B 1 184 ? 0.116 -10.633 -11.5 1 92.88 184 GLU B N 1
ATOM 4485 C CA . GLU B 1 184 ? -0.868 -11.312 -12.336 1 92.88 184 GLU B CA 1
ATOM 4486 C C . GLU B 1 184 ? -2.236 -10.648 -12.234 1 92.88 184 GLU B C 1
ATOM 4488 O O . GLU B 1 184 ? -2.9 -10.422 -13.242 1 92.88 184 GLU B O 1
ATOM 4493 N N . CYS B 1 185 ? -2.643 -10.344 -11.055 1 94.5 185 CYS B N 1
ATOM 4494 C CA . CYS B 1 185 ? -3.988 -9.82 -10.844 1 94.5 185 CYS B CA 1
ATOM 4495 C C . CYS B 1 185 ? -4.102 -8.383 -11.336 1 94.5 185 CYS B C 1
ATOM 4497 O O . CYS B 1 185 ? -5.172 -7.949 -11.766 1 94.5 185 CYS B O 1
ATOM 4499 N N . LEU B 1 186 ? -2.977 -7.66 -11.344 1 95.19 186 LEU B N 1
ATOM 4500 C CA . LEU B 1 186 ? -3.027 -6.258 -11.742 1 95.19 186 LEU B CA 1
ATOM 4501 C C . LEU B 1 186 ? -2.719 -6.105 -13.227 1 95.19 186 LEU B C 1
ATOM 4503 O O . LEU B 1 186 ? -2.914 -5.031 -13.797 1 95.19 186 LEU B O 1
ATOM 4507 N N . ALA B 1 187 ? -2.289 -7.176 -13.898 1 95.12 187 ALA B N 1
ATOM 4508 C CA . ALA B 1 187 ? -2.035 -7.141 -15.336 1 95.12 187 ALA B CA 1
ATOM 4509 C C . ALA B 1 187 ? -3.342 -7.07 -16.125 1 95.12 187 ALA B C 1
ATOM 4511 O O . ALA B 1 187 ? -4.406 -7.406 -15.602 1 95.12 187 ALA B O 1
ATOM 4512 N N . LYS B 1 188 ? -3.248 -6.531 -17.391 1 96.12 188 LYS B N 1
ATOM 4513 C CA . LYS B 1 188 ? -4.406 -6.633 -18.266 1 96.12 188 LYS B CA 1
ATOM 4514 C C . LYS B 1 188 ? -4.812 -8.086 -18.469 1 96.12 188 LYS B C 1
ATOM 4516 O O . LYS B 1 188 ? -3.99 -8.922 -18.875 1 96.12 188 LYS B O 1
ATOM 4521 N N . PRO B 1 189 ? -6.082 -8.375 -18.141 1 97.69 189 PRO B N 1
ATOM 4522 C CA . PRO B 1 189 ? -6.508 -9.766 -18.312 1 97.69 189 PRO B CA 1
ATOM 4523 C C . PRO B 1 189 ? -6.477 -10.227 -19.766 1 97.69 189 PRO B C 1
ATOM 4525 O O . PRO B 1 189 ? -6.863 -9.477 -20.656 1 97.69 189 PRO B O 1
ATOM 4528 N N . ASN B 1 190 ? -5.996 -11.383 -20 1 98 190 ASN B N 1
ATOM 4529 C CA . ASN B 1 190 ? -5.941 -11.898 -21.359 1 98 190 ASN B CA 1
ATOM 4530 C C . ASN B 1 190 ? -7.031 -12.945 -21.609 1 98 190 ASN B C 1
ATOM 4532 O O . ASN B 1 190 ? -7.535 -13.555 -20.656 1 98 190 ASN B O 1
ATOM 4536 N N . TYR B 1 191 ? -7.441 -13.062 -22.844 1 97.94 191 TYR B N 1
ATOM 4537 C CA . TYR B 1 191 ? -8.344 -14.094 -23.344 1 97.94 191 TYR B CA 1
ATOM 4538 C C . TYR B 1 191 ? -8 -14.461 -24.781 1 97.94 191 TYR B C 1
ATOM 4540 O O . TYR B 1 191 ? -7.168 -13.812 -25.406 1 97.94 191 TYR B O 1
ATOM 4548 N N . TRP B 1 192 ? -8.492 -15.617 -25.203 1 98.25 192 TRP B N 1
ATOM 4549 C CA . TRP B 1 192 ? -8.234 -16.062 -26.562 1 98.25 192 TRP B CA 1
ATOM 4550 C C . TRP B 1 192 ? -9.547 -16.234 -27.328 1 98.25 192 TRP B C 1
ATOM 4552 O O . TRP B 1 192 ? -10.531 -16.719 -26.781 1 98.25 192 TRP B O 1
ATOM 4562 N N . THR B 1 193 ? -9.555 -15.828 -28.578 1 97.94 193 THR B N 1
ATOM 4563 C CA . THR B 1 193 ? -10.641 -16.125 -29.516 1 97.94 193 THR B CA 1
ATOM 4564 C C . THR B 1 193 ? -10.102 -16.75 -30.797 1 97.94 193 THR B C 1
ATOM 4566 O O . THR B 1 193 ? -8.977 -16.469 -31.203 1 97.94 193 THR B O 1
ATOM 4569 N N . ALA B 1 194 ? -10.945 -17.562 -31.391 1 96.62 194 ALA B N 1
ATOM 4570 C CA . ALA B 1 194 ? -10.539 -18.188 -32.656 1 96.62 194 ALA B CA 1
ATOM 4571 C C . ALA B 1 194 ? -10.289 -17.125 -33.719 1 96.62 194 ALA B C 1
ATOM 4573 O O . ALA B 1 194 ? -9.391 -17.281 -34.562 1 96.62 194 ALA B O 1
ATOM 4574 N N . LYS B 1 195 ? -10.992 -16.125 -33.688 1 95.81 195 LYS B N 1
ATOM 4575 C CA . LYS B 1 195 ? -10.953 -15.094 -34.719 1 95.81 195 LYS B CA 1
ATOM 4576 C C . LYS B 1 195 ? -9.727 -14.211 -34.562 1 95.81 195 LYS B C 1
ATOM 4578 O O . LYS B 1 195 ? -9.039 -13.906 -35.562 1 95.81 195 LYS B O 1
ATOM 4583 N N . ASP B 1 196 ? -9.352 -13.797 -33.375 1 96.56 196 ASP B N 1
ATOM 4584 C CA . ASP B 1 196 ? -8.375 -12.734 -33.188 1 96.56 196 ASP B CA 1
ATOM 4585 C C . ASP B 1 196 ? -7.152 -13.258 -32.438 1 96.56 196 ASP B C 1
ATOM 4587 O O . ASP B 1 196 ? -6.164 -12.539 -32.281 1 96.56 196 ASP B O 1
ATOM 4591 N N . GLY B 1 197 ? -7.234 -14.492 -31.953 1 96.12 197 GLY B N 1
ATOM 4592 C CA . GLY B 1 197 ? -6.141 -15.016 -31.141 1 96.12 197 GLY B CA 1
ATOM 4593 C C . GLY B 1 197 ? -6.094 -14.438 -29.75 1 96.12 197 GLY B C 1
ATOM 4594 O O . GLY B 1 197 ? -7.137 -14.234 -29.109 1 96.12 197 GLY B O 1
ATOM 4595 N N . GLN B 1 198 ? -4.93 -14.266 -29.234 1 96.06 198 GLN B N 1
ATOM 4596 C CA . GLN B 1 198 ? -4.766 -13.711 -27.891 1 96.06 198 GLN B CA 1
ATOM 4597 C C . GLN B 1 198 ? -5.156 -12.234 -27.844 1 96.06 198 GLN B C 1
ATOM 4599 O O . GLN B 1 198 ? -4.68 -11.445 -28.672 1 96.06 198 GLN B O 1
ATOM 4604 N N . GLN B 1 199 ? -6.039 -11.938 -26.938 1 97.12 199 GLN B N 1
ATOM 4605 C CA . GLN B 1 199 ? -6.508 -10.57 -26.719 1 97.12 199 GLN B CA 1
ATOM 4606 C C . GLN B 1 199 ? -6.402 -10.188 -25.25 1 97.12 199 GLN B C 1
ATOM 4608 O O . GLN B 1 199 ? -6.188 -11.039 -24.391 1 97.12 199 GLN B O 1
ATOM 4613 N N . PHE B 1 200 ? -6.492 -8.875 -25 1 97.44 200 PHE B N 1
ATOM 4614 C CA . PHE B 1 200 ? -6.422 -8.359 -23.641 1 97.44 200 PHE B CA 1
ATOM 4615 C C . PHE B 1 200 ? -7.574 -7.402 -23.359 1 97.44 200 PHE B C 1
ATOM 4617 O O . PHE B 1 200 ? -7.961 -6.617 -24.234 1 97.44 200 PHE B O 1
ATOM 4624 N N . TYR B 1 201 ? -8.141 -7.527 -22.234 1 96.62 201 TYR B N 1
ATOM 4625 C CA . TYR B 1 201 ? -9.055 -6.496 -21.75 1 96.62 201 TYR B CA 1
ATOM 4626 C C . TYR B 1 201 ? -8.281 -5.258 -21.297 1 96.62 201 TYR B C 1
ATOM 4628 O O . TYR B 1 201 ? -7.109 -5.344 -20.938 1 96.62 201 TYR B O 1
ATOM 4636 N N . PRO B 1 202 ? -8.883 -4.125 -21.328 1 94.31 202 PRO B N 1
ATOM 4637 C CA . PRO B 1 202 ? -8.148 -2.879 -21.094 1 94.31 202 PRO B CA 1
ATOM 4638 C C . PRO B 1 202 ? -7.77 -2.68 -19.625 1 94.31 202 PRO B C 1
ATOM 4640 O O . PRO B 1 202 ? -6.785 -2.002 -19.328 1 94.31 202 PRO B O 1
ATOM 4643 N N . THR B 1 203 ? -8.672 -3.197 -18.719 1 93.81 203 THR B N 1
ATOM 4644 C CA . THR B 1 203 ? -8.438 -2.914 -17.312 1 93.81 203 THR B CA 1
ATOM 4645 C C . THR B 1 203 ? -8.711 -4.152 -16.453 1 93.81 203 THR B C 1
ATOM 4647 O O . THR B 1 203 ? -9.648 -4.906 -16.734 1 93.81 203 THR B O 1
ATOM 4650 N N . PRO B 1 204 ? -7.973 -4.285 -15.43 1 95.25 204 PRO B N 1
ATOM 4651 C CA . PRO B 1 204 ? -8.211 -5.414 -14.531 1 95.25 204 PRO B CA 1
ATOM 4652 C C . PRO B 1 204 ? -9.492 -5.262 -13.719 1 95.25 204 PRO B C 1
ATOM 4654 O O . PRO B 1 204 ? -9.977 -4.145 -13.523 1 95.25 204 PRO B O 1
ATOM 4657 N N . PHE B 1 205 ? -10.109 -6.324 -13.289 1 94.44 205 PHE B N 1
ATOM 4658 C CA . PHE B 1 205 ? -11.164 -6.48 -12.297 1 94.44 205 PHE B CA 1
ATOM 4659 C C . PHE B 1 205 ? -12.492 -5.953 -12.828 1 94.44 205 PHE B C 1
ATOM 4661 O O . PHE B 1 205 ? -13.414 -5.684 -12.047 1 94.44 205 PHE B O 1
ATOM 4668 N N . MET B 1 206 ? -12.625 -5.746 -14.117 1 90.31 206 MET B N 1
ATOM 4669 C CA . MET B 1 206 ? -13.875 -5.238 -14.68 1 90.31 206 MET B CA 1
ATOM 4670 C C . MET B 1 206 ? -14.758 -6.379 -15.172 1 90.31 206 MET B C 1
ATOM 4672 O O . MET B 1 206 ? -15.969 -6.223 -15.297 1 90.31 206 MET B O 1
ATOM 4676 N N . ASN B 1 207 ? -14.156 -7.516 -15.438 1 93.44 207 ASN B N 1
ATOM 4677 C CA . ASN B 1 207 ? -14.891 -8.664 -15.953 1 93.44 207 ASN B CA 1
ATOM 4678 C C . ASN B 1 207 ? -15.133 -9.711 -14.867 1 93.44 207 ASN B C 1
ATOM 4680 O O . ASN B 1 207 ? -14.305 -10.602 -14.664 1 93.44 207 ASN B O 1
ATOM 4684 N N . VAL B 1 208 ? -16.344 -9.617 -14.195 1 94.5 208 VAL B N 1
ATOM 4685 C CA . VAL B 1 208 ? -16.672 -10.484 -13.062 1 94.5 208 VAL B CA 1
ATOM 4686 C C . VAL B 1 208 ? -17.969 -11.242 -13.352 1 94.5 208 VAL B C 1
ATOM 4688 O O . VAL B 1 208 ? -18.891 -10.695 -13.969 1 94.5 208 VAL B O 1
ATOM 4691 N N . GLU B 1 209 ? -17.984 -12.516 -13.055 1 94.25 209 GLU B N 1
ATOM 4692 C CA . GLU B 1 209 ? -19.156 -13.375 -13.125 1 94.25 209 GLU B CA 1
ATOM 4693 C C . GLU B 1 209 ? -19.188 -14.367 -11.969 1 94.25 209 GLU B C 1
ATOM 4695 O O . GLU B 1 209 ? -18.125 -14.742 -11.438 1 94.25 209 GLU B O 1
ATOM 4700 N N . GLU B 1 210 ? -20.344 -14.742 -11.578 1 94.12 210 GLU B N 1
ATOM 4701 C CA . GLU B 1 210 ? -20.469 -15.773 -10.555 1 94.12 210 GLU B CA 1
ATOM 4702 C C . GLU B 1 210 ? -20.422 -17.172 -11.156 1 94.12 210 GLU B C 1
ATOM 4704 O O . GLU B 1 210 ? -21 -17.406 -12.219 1 94.12 210 GLU B O 1
ATOM 4709 N N . PHE B 1 211 ? -19.719 -18.062 -10.555 1 96.5 211 PHE B N 1
ATOM 4710 C CA . PHE B 1 211 ? -19.656 -19.469 -10.93 1 96.5 211 PHE B CA 1
ATOM 4711 C C . PHE B 1 211 ? -19.969 -20.359 -9.742 1 96.5 211 PHE B C 1
ATOM 4713 O O . PHE B 1 211 ? -19.609 -20.047 -8.602 1 96.5 211 PHE B O 1
ATOM 4720 N N . GLU B 1 212 ? -20.641 -21.391 -10.008 1 94.31 212 GLU B N 1
ATOM 4721 C CA . GLU B 1 212 ? -20.922 -22.391 -8.977 1 94.31 212 GLU B CA 1
ATOM 4722 C C . GLU B 1 212 ? -19.844 -23.469 -8.953 1 94.31 212 GLU B C 1
ATOM 4724 O O . GLU B 1 212 ? -19.766 -24.297 -9.867 1 94.31 212 GLU B O 1
ATOM 4729 N N . PHE B 1 213 ? -19.062 -23.516 -7.91 1 98 213 PHE B N 1
ATOM 4730 C CA . PHE B 1 213 ? -18.078 -24.547 -7.684 1 98 213 PHE B CA 1
ATOM 4731 C C . PHE B 1 213 ? -18.703 -25.75 -6.973 1 98 213 PHE B C 1
ATOM 4733 O O . PHE B 1 213 ? -19.781 -25.625 -6.387 1 98 213 PHE B O 1
ATOM 4740 N N . PRO B 1 214 ? -18.047 -26.875 -7.078 1 97 214 PRO B N 1
ATOM 4741 C CA . PRO B 1 214 ? -18.578 -28.047 -6.383 1 97 214 PRO B CA 1
ATOM 4742 C C . PRO B 1 214 ? -18.703 -27.828 -4.875 1 97 214 PRO B C 1
ATOM 4744 O O . PRO B 1 214 ? -17.922 -27.094 -4.285 1 97 214 PRO B O 1
ATOM 4747 N N . GLU B 1 215 ? -19.641 -28.5 -4.266 1 94.81 215 GLU B N 1
ATOM 4748 C CA . GLU B 1 215 ? -19.766 -28.484 -2.811 1 94.81 215 GLU B CA 1
ATOM 4749 C C . GLU B 1 215 ? -18.484 -29 -2.148 1 94.81 215 GLU B C 1
ATOM 4751 O O . GLU B 1 215 ? -17.859 -29.922 -2.648 1 94.81 215 GLU B O 1
ATOM 4756 N N . PRO B 1 216 ? -18.047 -28.359 -1.161 1 96.69 216 PRO B N 1
ATOM 4757 C CA . PRO B 1 216 ? -18.781 -27.406 -0.33 1 96.69 216 PRO B CA 1
ATOM 4758 C C . PRO B 1 216 ? -18.438 -25.953 -0.651 1 96.69 216 PRO B C 1
ATOM 4760 O O . PRO B 1 216 ? -18.719 -25.062 0.147 1 96.69 216 PRO B O 1
ATOM 4763 N N . ILE B 1 217 ? -17.812 -25.625 -1.706 1 97.19 217 ILE B N 1
ATOM 4764 C CA . ILE B 1 217 ? -17.359 -24.266 -1.982 1 97.19 217 ILE B CA 1
ATOM 4765 C C . ILE B 1 217 ? -18.531 -23.375 -2.348 1 97.19 217 ILE B C 1
ATOM 4767 O O . ILE B 1 217 ? -18.75 -22.328 -1.74 1 97.19 217 ILE B O 1
ATOM 4771 N N . GLY B 1 218 ? -19.359 -23.875 -3.279 1 96.31 218 GLY B N 1
ATOM 4772 C CA . GLY B 1 218 ? -20.531 -23.109 -3.664 1 96.31 218 GLY B CA 1
ATOM 4773 C C . GLY B 1 218 ? -20.219 -21.953 -4.59 1 96.31 218 GLY B C 1
ATOM 4774 O O . GLY B 1 218 ? -19.312 -22.047 -5.422 1 96.31 218 GLY B O 1
ATOM 4775 N N . TRP B 1 219 ? -21.078 -20.906 -4.555 1 96.25 219 TRP B N 1
ATOM 4776 C CA . TRP B 1 219 ? -21.016 -19.797 -5.504 1 96.25 219 TRP B CA 1
ATOM 4777 C C . TRP B 1 219 ? -19.906 -18.812 -5.129 1 96.25 219 TRP B C 1
ATOM 4779 O O . TRP B 1 219 ? -19.781 -18.422 -3.965 1 96.25 219 TRP B O 1
ATOM 4789 N N . LEU B 1 220 ? -19.094 -18.422 -6.078 1 96.94 220 LEU B N 1
ATOM 4790 C CA . LEU B 1 220 ? -18.062 -17.422 -5.883 1 96.94 220 LEU B CA 1
ATOM 4791 C C . LEU B 1 220 ? -18.062 -16.422 -7.035 1 96.94 220 LEU B C 1
ATOM 4793 O O . LEU B 1 220 ? -18.359 -16.781 -8.172 1 96.94 220 LEU B O 1
ATOM 4797 N N . ASN B 1 221 ? -17.719 -15.117 -6.727 1 95.88 221 ASN B N 1
ATOM 4798 C CA . ASN B 1 221 ? -17.438 -14.133 -7.766 1 95.88 221 ASN B CA 1
ATOM 4799 C C . ASN B 1 221 ? -16.047 -14.352 -8.367 1 95.88 221 ASN B C 1
ATOM 4801 O O . ASN B 1 221 ? -15.047 -14.312 -7.652 1 95.88 221 ASN B O 1
ATOM 4805 N N . CYS B 1 222 ? -16.016 -14.57 -9.719 1 97.75 222 CYS B N 1
ATOM 4806 C CA . CYS B 1 222 ? -14.773 -14.867 -10.406 1 97.75 222 CYS B CA 1
ATOM 4807 C C . CYS B 1 222 ? -14.422 -13.766 -11.398 1 97.75 222 CYS B C 1
ATOM 4809 O O . CYS B 1 222 ? -15.281 -13.328 -12.172 1 97.75 222 CYS B O 1
ATOM 4811 N N . TYR B 1 223 ? -13.18 -13.359 -11.375 1 97.31 223 TYR B N 1
ATOM 4812 C CA . TYR B 1 223 ? -12.68 -12.297 -12.242 1 97.31 223 TYR B CA 1
ATOM 4813 C C . TYR B 1 223 ? -11.758 -12.859 -13.32 1 97.31 223 TYR B C 1
ATOM 4815 O O . TYR B 1 223 ? -11.008 -13.805 -13.07 1 97.31 223 TYR B O 1
ATOM 4823 N N . VAL B 1 224 ? -11.844 -12.266 -14.539 1 97.81 224 VAL B N 1
ATOM 4824 C CA . VAL B 1 224 ? -10.852 -12.609 -15.547 1 97.81 224 VAL B CA 1
ATOM 4825 C C . VAL B 1 224 ? -9.5 -12.008 -15.172 1 97.81 224 VAL B C 1
ATOM 4827 O O . VAL B 1 224 ? -9.398 -10.812 -14.883 1 97.81 224 VAL B O 1
ATOM 4830 N N . VAL B 1 225 ? -8.484 -12.844 -15.125 1 97.06 225 VAL B N 1
ATOM 4831 C CA . VAL B 1 225 ? -7.137 -12.375 -14.82 1 97.06 225 VAL B CA 1
ATOM 4832 C C . VAL B 1 225 ? -6.16 -12.914 -15.867 1 97.06 225 VAL B C 1
ATOM 4834 O O . VAL B 1 225 ? -6.492 -13.828 -16.625 1 97.06 225 VAL B O 1
ATOM 4837 N N . GLU B 1 226 ? -5.066 -12.25 -15.961 1 97.19 226 GLU B N 1
ATOM 4838 C CA . GLU B 1 226 ? -4.039 -12.75 -16.875 1 97.19 226 GLU B CA 1
ATOM 4839 C C . GLU B 1 226 ? -3.551 -14.133 -16.453 1 97.19 226 GLU B C 1
ATOM 4841 O O . GLU B 1 226 ? -3.184 -14.344 -15.289 1 97.19 226 GLU B O 1
ATOM 4846 N N . HIS B 1 227 ? -3.551 -15.016 -17.375 1 97.25 227 HIS B N 1
ATOM 4847 C CA . HIS B 1 227 ? -3.08 -1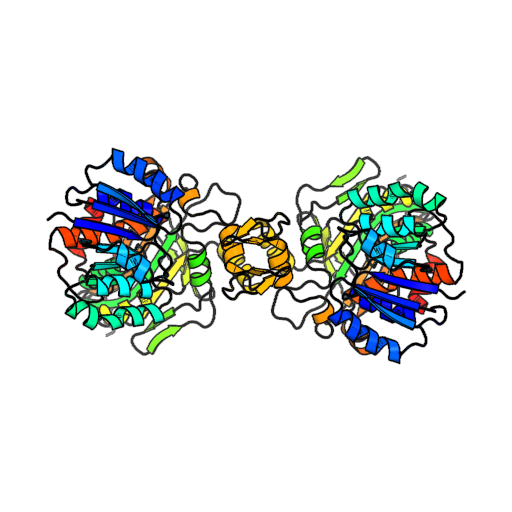6.359 -17.062 1 97.25 227 HIS B CA 1
ATOM 4848 C C . HIS B 1 227 ? -2.59 -17.078 -18.312 1 97.25 227 HIS B C 1
ATOM 4850 O O . HIS B 1 227 ? -3.029 -16.766 -19.42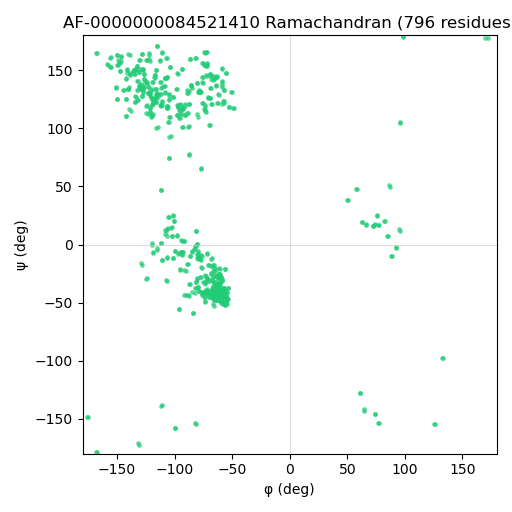2 1 97.25 227 HIS B O 1
ATOM 4856 N N . GLU B 1 228 ? -1.835 -18.062 -18.109 1 97.19 228 GLU B N 1
ATOM 4857 C CA . GLU B 1 228 ? -1.04 -18.672 -19.172 1 97.19 228 GLU B CA 1
ATOM 4858 C C . GLU B 1 228 ? -1.884 -19.625 -20.016 1 97.19 228 GLU B C 1
ATOM 4860 O O . GLU B 1 228 ? -1.623 -19.797 -21.219 1 97.19 228 GLU B O 1
ATOM 4865 N N . GLU B 1 229 ? -2.887 -20.234 -19.531 1 97.75 229 GLU B N 1
ATOM 4866 C CA . GLU B 1 229 ? -3.684 -21.234 -20.234 1 97.75 229 GLU B CA 1
ATOM 4867 C C . GLU B 1 229 ? -4.273 -20.656 -21.516 1 97.75 229 GLU B C 1
ATOM 4869 O O . GLU B 1 229 ? -4.348 -21.344 -22.531 1 97.75 229 GLU B O 1
ATOM 4874 N N . THR B 1 230 ? -4.656 -19.422 -21.438 1 97.44 230 THR B N 1
ATOM 4875 C CA . THR B 1 230 ? -5.324 -18.75 -22.547 1 97.44 230 THR B CA 1
ATOM 4876 C C . THR B 1 230 ? -4.391 -18.609 -23.75 1 97.44 230 THR B C 1
ATOM 4878 O O . THR B 1 230 ? -4.848 -18.484 -24.891 1 97.44 230 THR B O 1
ATOM 4881 N N . THR B 1 231 ? -3.199 -18.703 -23.5 1 96.62 231 THR B N 1
ATOM 4882 C CA . THR B 1 231 ? -2.184 -18.469 -24.516 1 96.62 231 THR B CA 1
ATOM 4883 C C . THR B 1 231 ? -2.049 -19.672 -25.438 1 96.62 231 THR B C 1
ATOM 4885 O O . THR B 1 231 ? -1.713 -19.531 -26.609 1 96.62 231 THR B O 1
ATOM 4888 N N . THR B 1 232 ? -2.357 -20.844 -24.922 1 97.44 232 THR B N 1
ATOM 4889 C CA . THR B 1 232 ? -1.99 -22.031 -25.688 1 97.44 232 THR B CA 1
ATOM 4890 C C . THR B 1 232 ? -3.209 -22.906 -25.938 1 97.44 232 THR B C 1
ATOM 4892 O O . THR B 1 232 ? -3.277 -23.609 -26.953 1 97.44 232 THR B O 1
ATOM 4895 N N . LEU B 1 233 ? -4.18 -22.922 -25.109 1 98.12 233 LEU B N 1
ATOM 4896 C CA . LEU B 1 233 ? -5.25 -23.906 -25.141 1 98.12 233 LEU B CA 1
ATOM 4897 C C . LEU B 1 233 ? -6.09 -23.766 -26.406 1 98.12 233 LEU B C 1
ATOM 4899 O O . LEU B 1 233 ? -6.441 -24.766 -27.031 1 98.12 233 LEU B O 1
ATOM 4903 N N . GLY B 1 234 ? -6.434 -22.547 -26.781 1 95.81 234 GLY B N 1
ATOM 4904 C CA . GLY B 1 234 ? -7.277 -22.344 -27.953 1 95.81 234 GLY B CA 1
ATOM 4905 C C . GLY B 1 234 ? -6.719 -22.969 -29.219 1 95.81 234 GLY B C 1
ATOM 4906 O O . GLY B 1 234 ? -7.434 -23.688 -29.922 1 95.81 234 GLY B O 1
ATOM 4907 N N . THR B 1 235 ? -5.488 -22.781 -29.375 1 94.12 235 THR B N 1
ATOM 4908 C CA . THR B 1 235 ? -4.824 -23.281 -30.578 1 94.12 235 THR B CA 1
ATOM 4909 C C . THR B 1 235 ? -4.543 -24.781 -30.453 1 94.12 235 THR B C 1
ATOM 4911 O O . THR B 1 235 ? -4.68 -25.516 -31.422 1 94.12 235 THR B O 1
ATOM 4914 N N . SER B 1 236 ? -4.211 -25.234 -29.312 1 95.69 236 SER B N 1
ATOM 4915 C CA . SER B 1 236 ? -3.77 -26.609 -29.109 1 95.69 236 SER B CA 1
ATOM 4916 C C . SER B 1 236 ? -4.945 -27.578 -29.141 1 95.69 236 SER B C 1
ATOM 4918 O O . SER B 1 236 ? -4.812 -28.703 -29.625 1 95.69 236 SER B O 1
ATOM 4920 N N . ILE B 1 237 ? -6.012 -27.219 -28.562 1 94.44 237 ILE B N 1
ATOM 4921 C CA . ILE B 1 237 ? -7.16 -28.109 -28.438 1 94.44 237 ILE B CA 1
ATOM 4922 C C . ILE B 1 237 ? -7.832 -28.281 -29.797 1 94.44 237 ILE B C 1
ATOM 4924 O O . ILE B 1 237 ? -8.203 -29.391 -30.188 1 94.44 237 ILE B O 1
ATOM 4928 N N . GLY B 1 238 ? -7.922 -27.141 -30.453 1 90.88 238 GLY B N 1
ATOM 4929 C CA . GLY B 1 238 ? -8.633 -27.203 -31.703 1 90.88 238 GLY B CA 1
ATOM 4930 C C . GLY B 1 238 ? -10.102 -27.562 -31.547 1 90.88 238 GLY B C 1
ATOM 4931 O O . GLY B 1 238 ? -10.805 -27 -30.719 1 90.88 238 GLY B O 1
ATOM 4932 N N . LYS B 1 239 ? -10.703 -28.406 -32.5 1 95.94 239 LYS B N 1
ATOM 4933 C CA . LYS B 1 239 ? -12.062 -28.938 -32.469 1 95.94 239 LYS B CA 1
ATOM 4934 C C . LYS B 1 239 ? -13.086 -27.797 -32.531 1 95.94 239 LYS B C 1
ATOM 4936 O O . LYS B 1 239 ? -14.156 -27.891 -31.906 1 95.94 239 LYS B O 1
ATOM 4941 N N . GLY B 1 240 ? -12.625 -26.609 -33 1 95.88 240 GLY B N 1
ATOM 4942 C CA . GLY B 1 240 ? -13.562 -25.5 -33.219 1 95.88 240 GLY B CA 1
ATOM 4943 C C . GLY B 1 240 ? -13.633 -24.562 -32.031 1 95.88 240 GLY B C 1
ATOM 4944 O O . GLY B 1 240 ? -14.531 -23.719 -31.938 1 95.88 240 GLY B O 1
ATOM 4945 N N . CYS B 1 241 ? -12.719 -24.656 -31.094 1 97.5 241 CYS B N 1
ATOM 4946 C CA . CYS B 1 241 ? -12.719 -23.797 -29.922 1 97.5 241 CYS B CA 1
ATOM 4947 C C . CYS B 1 241 ? -12.836 -22.328 -30.328 1 97.5 241 CYS B C 1
ATOM 4949 O O . CYS B 1 241 ? -12.102 -21.859 -31.203 1 97.5 241 CYS B O 1
ATOM 4951 N N . GLU B 1 242 ? -13.773 -21.594 -29.672 1 97.62 242 GLU B N 1
ATOM 4952 C CA . GLU B 1 242 ? -14.055 -20.203 -30.062 1 97.62 242 GLU B CA 1
ATOM 4953 C C . GLU B 1 242 ? -13.5 -19.234 -29.031 1 97.62 242 GLU B C 1
ATOM 4955 O O . GLU B 1 242 ? -13.164 -18.094 -29.375 1 97.62 242 GLU B O 1
ATOM 4960 N N . HIS B 1 243 ? -13.477 -19.719 -27.766 1 98.12 243 HIS B N 1
ATOM 4961 C CA . HIS B 1 243 ? -13.117 -18.781 -26.703 1 98.12 243 HIS B CA 1
ATOM 4962 C C . HIS B 1 243 ? -12.453 -19.5 -25.531 1 98.12 243 HIS B C 1
ATOM 4964 O O . HIS B 1 243 ? -12.875 -20.594 -25.141 1 98.12 243 HIS B O 1
ATOM 4970 N N . VAL B 1 244 ? -11.367 -18.938 -25.016 1 98.69 244 VAL B N 1
ATOM 4971 C CA . VAL B 1 244 ? -10.688 -19.438 -23.828 1 98.69 244 VAL B CA 1
ATOM 4972 C C . VAL B 1 244 ? -10.43 -18.281 -22.859 1 98.69 244 VAL B C 1
ATOM 4974 O O . VAL B 1 244 ? -10.016 -17.203 -23.266 1 98.69 244 VAL B O 1
ATOM 4977 N N . GLU B 1 245 ? -10.664 -18.469 -21.578 1 98.38 245 GLU B N 1
ATOM 4978 C CA . GLU B 1 245 ? -10.359 -17.469 -20.562 1 98.38 245 GLU B CA 1
ATOM 4979 C C . GLU B 1 245 ? -10.031 -18.125 -19.219 1 98.38 245 GLU B C 1
ATOM 4981 O O . GLU B 1 245 ? -10.258 -19.328 -19.031 1 98.38 245 GLU B O 1
ATOM 4986 N N . PHE B 1 246 ? -9.43 -17.422 -18.344 1 98.44 246 PHE B N 1
ATOM 4987 C CA . PHE B 1 246 ? -9.141 -17.797 -16.969 1 98.44 246 PHE B CA 1
ATOM 4988 C C . PHE B 1 246 ? -9.883 -16.906 -15.992 1 98.44 246 PHE B C 1
ATOM 4990 O O . PHE B 1 246 ? -9.82 -15.672 -16.094 1 98.44 246 PHE B O 1
ATOM 4997 N N . ARG B 1 247 ? -10.586 -17.547 -15.039 1 98.12 247 ARG B N 1
ATOM 4998 C CA . ARG B 1 247 ? -11.336 -16.812 -14.031 1 98.12 247 ARG B CA 1
ATOM 4999 C C . ARG B 1 247 ? -10.898 -17.203 -12.625 1 98.12 247 ARG B C 1
ATOM 5001 O O . ARG B 1 247 ? -10.875 -18.391 -12.289 1 98.12 247 ARG B O 1
ATOM 5008 N N . TYR B 1 248 ? -10.625 -16.219 -11.805 1 97.5 248 TYR B N 1
ATOM 5009 C CA . TYR B 1 248 ? -10.141 -16.391 -10.445 1 97.5 248 TYR B CA 1
ATOM 5010 C C . TYR B 1 248 ? -11.125 -15.805 -9.438 1 97.5 248 TYR B C 1
ATOM 5012 O O . TYR B 1 248 ? -11.539 -14.648 -9.562 1 97.5 248 TYR B O 1
ATOM 5020 N N . ALA B 1 249 ? -11.531 -16.672 -8.477 1 97.12 249 ALA B N 1
ATOM 5021 C CA . ALA B 1 249 ? -12.359 -16.141 -7.398 1 97.12 249 ALA B CA 1
ATOM 5022 C C . ALA B 1 249 ? -11.531 -15.297 -6.434 1 97.12 249 ALA B C 1
ATOM 5024 O O . ALA B 1 249 ? -10.617 -15.805 -5.781 1 97.12 249 ALA B O 1
ATOM 5025 N N . LEU B 1 250 ? -11.773 -14.039 -6.344 1 94.31 250 LEU B N 1
ATOM 5026 C CA . LEU B 1 250 ? -11.031 -13.125 -5.488 1 94.31 250 LEU B CA 1
ATOM 5027 C C . LEU B 1 250 ? -11.961 -12.422 -4.508 1 94.31 250 LEU B C 1
ATOM 5029 O O . LEU B 1 250 ? -13.039 -11.969 -4.887 1 94.31 250 LEU B O 1
ATOM 5033 N N . HIS B 1 251 ? -11.586 -12.445 -3.262 1 91.5 251 HIS B N 1
ATOM 5034 C CA . HIS B 1 251 ? -12.328 -11.695 -2.258 1 91.5 251 HIS B CA 1
ATOM 5035 C C . HIS B 1 251 ? -12.273 -10.195 -2.533 1 91.5 251 HIS B C 1
ATOM 5037 O O . HIS B 1 251 ? -11.234 -9.672 -2.939 1 91.5 251 HIS B O 1
ATOM 5043 N N . PRO B 1 252 ? -13.336 -9.477 -2.252 1 90.94 252 PRO B N 1
ATOM 5044 C CA . PRO B 1 252 ? -13.359 -8.031 -2.504 1 90.94 252 PRO B CA 1
ATOM 5045 C C . PRO B 1 252 ? -12.234 -7.289 -1.781 1 90.94 252 PRO B C 1
ATOM 5047 O O . PRO B 1 252 ? -11.672 -6.34 -2.326 1 90.94 252 PRO B O 1
ATOM 5050 N N . ASP B 1 253 ? -11.914 -7.684 -0.591 1 90.19 253 ASP B N 1
ATOM 5051 C CA . ASP B 1 253 ? -10.836 -7.039 0.156 1 90.19 253 ASP B CA 1
ATOM 5052 C C . ASP B 1 253 ? -9.5 -7.215 -0.55 1 90.19 253 ASP B C 1
ATOM 5054 O O . ASP B 1 253 ? -8.648 -6.324 -0.51 1 90.19 253 ASP B O 1
ATOM 5058 N N . PHE B 1 254 ? -9.375 -8.383 -1.104 1 92.94 254 PHE B N 1
ATOM 5059 C CA . PHE B 1 254 ? -8.156 -8.648 -1.864 1 92.94 254 PHE B CA 1
ATOM 5060 C C . PHE B 1 254 ? -8.055 -7.707 -3.061 1 92.94 254 PHE B C 1
ATOM 5062 O O . PHE B 1 254 ? -7.004 -7.098 -3.287 1 92.94 254 PHE B O 1
ATOM 5069 N N . ILE B 1 255 ? -9.109 -7.555 -3.756 1 94.06 255 ILE B N 1
ATOM 5070 C CA . ILE B 1 255 ? -9.172 -6.691 -4.93 1 94.06 255 ILE B CA 1
ATOM 5071 C C . ILE B 1 255 ? -8.906 -5.246 -4.516 1 94.06 255 ILE B C 1
ATOM 5073 O O . ILE B 1 255 ? -8.102 -4.551 -5.145 1 94.06 255 ILE B O 1
ATOM 5077 N N . ASN B 1 256 ? -9.523 -4.852 -3.479 1 94.38 256 ASN B N 1
ATOM 5078 C CA . ASN B 1 256 ? -9.336 -3.494 -2.975 1 94.38 256 ASN B CA 1
ATOM 5079 C C . ASN B 1 256 ? -7.879 -3.217 -2.623 1 94.38 256 ASN B C 1
ATOM 5081 O O . ASN B 1 256 ? -7.348 -2.154 -2.951 1 94.38 256 ASN B O 1
ATOM 5085 N N . THR B 1 257 ? -7.293 -4.117 -1.96 1 95.44 257 THR B N 1
ATOM 5086 C CA . THR B 1 257 ? -5.895 -3.975 -1.573 1 95.44 257 THR B CA 1
ATOM 5087 C C . THR B 1 257 ? -5.004 -3.818 -2.805 1 95.44 257 THR B C 1
ATOM 5089 O O . THR B 1 257 ? -4.145 -2.938 -2.848 1 95.44 257 THR B O 1
ATOM 5092 N N . LEU B 1 258 ? -5.219 -4.625 -3.783 1 95.81 258 LEU B N 1
ATOM 5093 C CA . LEU B 1 258 ? -4.414 -4.578 -4.996 1 95.81 258 LEU B CA 1
ATOM 5094 C C . LEU B 1 258 ? -4.625 -3.262 -5.738 1 95.81 258 LEU B C 1
ATOM 5096 O O . LEU B 1 258 ? -3.678 -2.684 -6.273 1 95.81 258 LEU B O 1
ATOM 5100 N N . LYS B 1 259 ? -5.836 -2.85 -5.824 1 93.69 259 LYS B N 1
ATOM 5101 C CA . LYS B 1 259 ? -6.129 -1.575 -6.473 1 93.69 259 LYS B CA 1
ATOM 5102 C C . LYS B 1 259 ? -5.406 -0.426 -5.773 1 93.69 259 LYS B C 1
ATOM 5104 O O . LYS B 1 259 ? -4.875 0.471 -6.434 1 93.69 259 LYS B O 1
ATOM 5109 N N . VAL B 1 260 ? -5.363 -0.494 -4.465 1 95.19 260 VAL B N 1
ATOM 5110 C CA . VAL B 1 260 ? -4.695 0.545 -3.688 1 95.19 260 VAL B CA 1
ATOM 5111 C C . VAL B 1 260 ? -3.193 0.502 -3.953 1 95.19 260 VAL B C 1
ATOM 5113 O O . VAL B 1 260 ? -2.557 1.544 -4.129 1 95.19 260 VAL B O 1
ATOM 5116 N N . LEU B 1 261 ? -2.625 -0.688 -3.945 1 95.94 261 LEU B N 1
ATOM 5117 C CA . LEU B 1 261 ? -1.205 -0.829 -4.25 1 95.94 261 LEU B CA 1
ATOM 5118 C C . LEU B 1 261 ? -0.88 -0.223 -5.613 1 95.94 261 LEU B C 1
ATOM 5120 O O . LEU B 1 261 ? 0.109 0.499 -5.758 1 95.94 261 LEU B O 1
ATOM 5124 N N . SER B 1 262 ? -1.729 -0.503 -6.562 1 93.62 262 SER B N 1
ATOM 5125 C CA . SER B 1 262 ? -1.534 0.027 -7.91 1 93.62 262 SER B CA 1
ATOM 5126 C C . SER B 1 262 ? -1.687 1.544 -7.934 1 93.62 262 SER B C 1
ATOM 5128 O O . SER B 1 262 ? -0.892 2.242 -8.562 1 93.62 262 SER B O 1
ATOM 5130 N N . TYR B 1 263 ? -2.689 1.988 -7.195 1 91.38 263 TYR B N 1
ATOM 5131 C CA . TYR B 1 263 ? -2.99 3.412 -7.094 1 91.38 263 TYR B CA 1
ATOM 5132 C C . TYR B 1 263 ? -1.804 4.18 -6.527 1 91.38 263 TYR B C 1
ATOM 5134 O O . TYR B 1 263 ? -1.531 5.309 -6.941 1 91.38 263 TYR B O 1
ATOM 5142 N N . LEU B 1 264 ? -0.984 3.535 -5.727 1 94.69 264 LEU B N 1
ATOM 5143 C CA . LEU B 1 264 ? 0.144 4.164 -5.051 1 94.69 264 LEU B CA 1
ATOM 5144 C C . LEU B 1 264 ? 1.448 3.881 -5.785 1 94.69 264 LEU B C 1
ATOM 5146 O O . LEU B 1 264 ? 2.512 4.355 -5.383 1 94.69 264 LEU B O 1
ATOM 5150 N N . GLY B 1 265 ? 1.396 3.049 -6.82 1 93.94 265 GLY B N 1
ATOM 5151 C CA . GLY B 1 265 ? 2.602 2.65 -7.527 1 93.94 265 GLY B CA 1
ATOM 5152 C C . GLY B 1 265 ? 3.457 1.671 -6.746 1 93.94 265 GLY B C 1
ATOM 5153 O O . GLY B 1 265 ? 4.641 1.503 -7.039 1 93.94 265 GLY B O 1
ATOM 5154 N N . LEU B 1 266 ? 2.891 1.065 -5.77 1 96.69 266 LEU B N 1
ATOM 5155 C CA . LEU B 1 266 ? 3.631 0.159 -4.898 1 96.69 266 LEU B CA 1
ATOM 5156 C C . LEU B 1 266 ? 3.74 -1.227 -5.523 1 96.69 266 LEU B C 1
ATOM 5158 O O . LEU B 1 266 ? 4.414 -2.105 -4.98 1 96.69 266 LEU B O 1
ATOM 5162 N N . ASP B 1 267 ? 3.115 -1.41 -6.656 1 95.19 267 ASP B N 1
ATOM 5163 C CA . ASP B 1 267 ? 3.217 -2.662 -7.402 1 95.19 267 ASP B CA 1
ATOM 5164 C C . ASP B 1 267 ? 4.359 -2.605 -8.414 1 95.19 267 ASP B C 1
ATOM 5166 O O . ASP B 1 267 ? 4.621 -3.584 -9.117 1 95.19 267 ASP B O 1
ATOM 5170 N N . SER B 1 268 ? 5.09 -1.545 -8.438 1 94.88 268 SER B N 1
ATOM 5171 C CA . SER B 1 268 ? 6.125 -1.32 -9.445 1 94.88 268 SER B CA 1
ATOM 5172 C C . SER B 1 268 ? 7.359 -2.168 -9.164 1 94.88 268 SER B C 1
ATOM 5174 O O . SER B 1 268 ? 7.754 -2.336 -8.008 1 94.88 268 SER B O 1
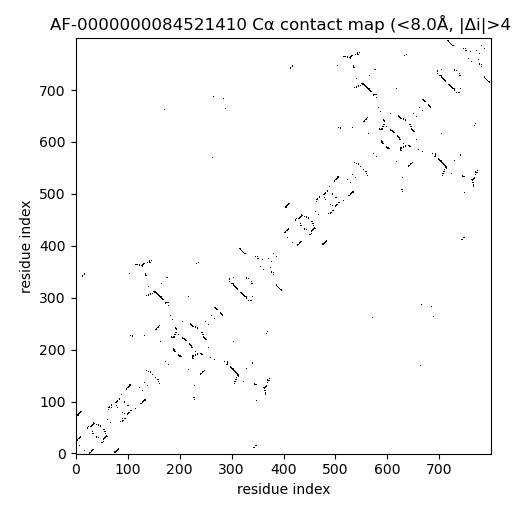ATOM 5176 N N . ASP B 1 269 ? 7.973 -2.627 -10.258 1 92.44 269 ASP B N 1
ATOM 5177 C CA . ASP B 1 269 ? 9.234 -3.35 -10.156 1 92.44 269 ASP B CA 1
ATOM 5178 C C . ASP B 1 269 ? 10.414 -2.451 -10.531 1 92.44 269 ASP B C 1
ATOM 5180 O O . ASP B 1 269 ? 11.547 -2.924 -10.656 1 92.44 269 ASP B O 1
ATOM 5184 N N . GLU B 1 270 ? 10.195 -1.216 -10.734 1 94.94 270 GLU B N 1
ATOM 5185 C CA . GLU B 1 270 ? 11.25 -0.248 -11.031 1 94.94 270 GLU B CA 1
ATOM 5186 C C . GLU B 1 270 ? 11.828 0.347 -9.75 1 94.94 270 GLU B C 1
ATOM 5188 O O . GLU B 1 270 ? 11.086 0.804 -8.883 1 94.94 270 GLU B O 1
ATOM 5193 N N . PRO B 1 271 ? 13.117 0.34 -9.664 1 95.75 271 PRO B N 1
ATOM 5194 C CA . PRO B 1 271 ? 13.719 0.894 -8.453 1 95.75 271 PRO B CA 1
ATOM 5195 C C . PRO B 1 271 ? 13.461 2.391 -8.297 1 95.75 271 PRO B C 1
ATOM 5197 O O . PRO B 1 271 ? 13.453 3.125 -9.289 1 95.75 271 PRO B O 1
ATOM 5200 N N . ILE B 1 272 ? 13.266 2.811 -7.105 1 94.94 272 ILE B N 1
ATOM 5201 C CA . ILE B 1 272 ? 13.18 4.223 -6.746 1 94.94 272 ILE B CA 1
ATOM 5202 C C . ILE B 1 272 ? 14.203 4.539 -5.656 1 94.94 272 ILE B C 1
ATOM 5204 O O . ILE B 1 272 ? 14.68 3.639 -4.961 1 94.94 272 ILE B O 1
ATOM 5208 N N . LYS B 1 273 ? 14.562 5.777 -5.508 1 93.75 273 LYS B N 1
ATOM 5209 C CA . LYS B 1 273 ? 15.5 6.203 -4.473 1 93.75 273 LYS B CA 1
ATOM 5210 C C . LYS B 1 273 ? 14.766 6.629 -3.207 1 93.75 273 LYS B C 1
ATOM 5212 O O . LYS B 1 273 ? 14 7.594 -3.221 1 93.75 273 LYS B O 1
ATOM 5217 N N . VAL B 1 274 ? 15.008 5.906 -2.117 1 92.94 274 VAL B N 1
ATOM 5218 C CA . VAL B 1 274 ? 14.43 6.219 -0.816 1 92.94 274 VAL B CA 1
ATOM 5219 C C . VAL B 1 274 ? 15.539 6.461 0.204 1 92.94 274 VAL B C 1
ATOM 5221 O O . VAL B 1 274 ? 16.297 5.543 0.543 1 92.94 274 VAL B O 1
ATOM 5224 N N . ASN B 1 275 ? 15.586 7.668 0.637 1 87.25 275 ASN B N 1
ATOM 5225 C CA . ASN B 1 275 ? 16.625 8.039 1.591 1 87.25 275 ASN B CA 1
ATOM 5226 C C . ASN B 1 275 ? 18 7.617 1.109 1 87.25 275 ASN B C 1
ATOM 5228 O O . ASN B 1 275 ? 18.766 7 1.858 1 87.25 275 ASN B O 1
ATOM 5232 N N . GLY B 1 276 ? 18.219 7.734 -0.126 1 87.06 276 GLY B N 1
ATOM 5233 C CA . GLY B 1 276 ? 19.547 7.551 -0.701 1 87.06 276 GLY B CA 1
ATOM 5234 C C . GLY B 1 276 ? 19.812 6.125 -1.156 1 87.06 276 GLY B C 1
ATOM 5235 O O . GLY B 1 276 ? 20.859 5.832 -1.729 1 87.06 276 GLY B O 1
ATOM 5236 N N . VAL B 1 277 ? 18.891 5.227 -0.967 1 91.31 277 VAL B N 1
ATOM 5237 C CA . VAL B 1 277 ? 19.078 3.832 -1.352 1 91.31 277 VAL B CA 1
ATOM 5238 C C . VAL B 1 277 ? 18.047 3.438 -2.406 1 91.31 277 VAL B C 1
ATOM 5240 O O . VAL B 1 277 ? 16.906 3.889 -2.361 1 91.31 277 VAL B O 1
ATOM 5243 N N . ASP B 1 278 ? 18.469 2.625 -3.307 1 94.88 278 ASP B N 1
ATOM 5244 C CA . ASP B 1 278 ? 17.562 2.107 -4.324 1 94.88 278 ASP B CA 1
ATOM 5245 C C . ASP B 1 278 ? 16.688 0.978 -3.768 1 94.88 278 ASP B C 1
ATOM 5247 O O . ASP B 1 278 ? 17.203 0.041 -3.154 1 94.88 278 ASP B O 1
ATOM 5251 N N . VAL B 1 279 ? 15.445 1.074 -4 1 95.94 279 VAL B N 1
ATOM 5252 C CA . VAL B 1 279 ? 14.516 0.068 -3.502 1 95.94 279 VAL B CA 1
ATOM 5253 C C . VAL B 1 279 ? 13.43 -0.187 -4.539 1 95.94 279 VAL B C 1
ATOM 5255 O O . VAL B 1 279 ? 13 0.734 -5.238 1 95.94 279 VAL B O 1
ATOM 5258 N N . ILE B 1 280 ? 13.023 -1.43 -4.652 1 95.25 280 ILE B N 1
ATOM 5259 C CA . ILE B 1 280 ? 11.883 -1.785 -5.5 1 95.25 280 ILE B CA 1
ATOM 5260 C C . ILE B 1 280 ? 10.609 -1.8 -4.668 1 95.25 280 ILE B C 1
ATOM 5262 O O . ILE B 1 280 ? 10.461 -2.615 -3.756 1 95.25 280 ILE B O 1
ATOM 5266 N N . PRO B 1 281 ? 9.648 -0.927 -4.977 1 97.12 281 PRO B N 1
ATOM 5267 C CA . PRO B 1 281 ? 8.445 -0.807 -4.148 1 97.12 281 PRO B CA 1
ATOM 5268 C C . PRO B 1 281 ? 7.727 -2.139 -3.959 1 97.12 281 PRO B C 1
ATOM 5270 O O . PRO B 1 281 ? 7.367 -2.496 -2.834 1 97.12 281 PRO B O 1
ATOM 5273 N N . ARG B 1 282 ? 7.539 -2.871 -4.988 1 95.88 282 ARG B N 1
ATOM 5274 C CA . ARG B 1 282 ? 6.836 -4.145 -4.902 1 95.88 282 ARG B CA 1
ATOM 5275 C C . ARG B 1 282 ? 7.523 -5.086 -3.92 1 95.88 282 ARG B C 1
ATOM 5277 O O . ARG B 1 282 ? 6.863 -5.836 -3.201 1 95.88 282 ARG B O 1
ATOM 5284 N N . ASP B 1 283 ? 8.828 -5.09 -3.924 1 94.94 283 ASP B N 1
ATOM 5285 C CA . ASP B 1 283 ? 9.57 -5.984 -3.041 1 94.94 283 ASP B CA 1
ATOM 5286 C C . ASP B 1 283 ? 9.344 -5.629 -1.574 1 94.94 283 ASP B C 1
ATOM 5288 O O . ASP B 1 283 ? 9.359 -6.504 -0.708 1 94.94 283 ASP B O 1
ATOM 5292 N N . VAL B 1 284 ? 9.156 -4.371 -1.303 1 96.75 284 VAL B N 1
ATOM 5293 C CA . VAL B 1 284 ? 8.844 -3.943 0.057 1 96.75 284 VAL B CA 1
ATOM 5294 C C . VAL B 1 284 ? 7.484 -4.5 0.473 1 96.75 284 VAL B C 1
ATOM 5296 O O . VAL B 1 284 ? 7.336 -5.035 1.573 1 96.75 284 VAL B O 1
ATOM 5299 N N . VAL B 1 285 ? 6.523 -4.375 -0.43 1 96.38 285 VAL B N 1
ATOM 5300 C CA . VAL B 1 285 ? 5.18 -4.891 -0.169 1 96.38 285 VAL B CA 1
ATOM 5301 C C . VAL B 1 285 ? 5.246 -6.391 0.104 1 96.38 285 VAL B C 1
ATOM 5303 O O . VAL B 1 285 ? 4.723 -6.871 1.111 1 96.38 285 VAL B O 1
ATOM 5306 N N . VAL B 1 286 ? 5.914 -7.105 -0.752 1 94.56 286 VAL B N 1
ATOM 5307 C CA . VAL B 1 286 ? 6.008 -8.555 -0.67 1 94.56 286 VAL B CA 1
ATOM 5308 C C . VAL B 1 286 ? 6.68 -8.961 0.642 1 94.56 286 VAL B C 1
ATOM 5310 O O . VAL B 1 286 ? 6.297 -9.953 1.266 1 94.56 286 VAL B O 1
ATOM 5313 N N . THR B 1 287 ? 7.656 -8.188 1.042 1 93.44 287 THR B N 1
ATOM 5314 C CA . THR B 1 287 ? 8.406 -8.484 2.26 1 93.44 287 THR B CA 1
ATOM 5315 C C . THR B 1 287 ? 7.52 -8.328 3.49 1 93.44 287 THR B C 1
ATOM 5317 O O . THR B 1 287 ? 7.715 -9.008 4.496 1 93.44 287 THR B O 1
ATOM 5320 N N . THR B 1 288 ? 6.523 -7.418 3.432 1 93.38 288 THR B N 1
ATOM 5321 C CA . THR B 1 288 ? 5.645 -7.199 4.574 1 93.38 288 THR B CA 1
ATOM 5322 C C . THR B 1 288 ? 4.57 -8.281 4.645 1 93.38 288 THR B C 1
ATOM 5324 O O . THR B 1 288 ? 3.848 -8.383 5.637 1 93.38 288 THR B O 1
ATOM 5327 N N . MET B 1 289 ? 4.43 -9.125 3.658 1 93.06 289 MET B N 1
ATOM 5328 C CA . MET B 1 289 ? 3.445 -10.195 3.602 1 93.06 289 MET B CA 1
ATOM 5329 C C . MET B 1 289 ? 4.035 -11.508 4.125 1 93.06 289 MET B C 1
ATOM 5331 O O . MET B 1 289 ? 5.238 -11.734 4.016 1 93.06 289 MET B O 1
ATOM 5335 N N . PRO B 1 290 ? 3.164 -12.336 4.664 1 91 290 PRO B N 1
ATOM 5336 C CA . PRO B 1 290 ? 3.682 -13.656 5.031 1 91 290 PRO B CA 1
ATOM 5337 C C . PRO B 1 290 ? 4.035 -14.516 3.814 1 91 290 PRO B C 1
ATOM 5339 O O . PRO B 1 290 ? 3.383 -14.406 2.771 1 91 290 PRO B O 1
ATOM 5342 N N . LYS B 1 291 ? 5.051 -15.328 3.98 1 88.12 291 LYS B N 1
ATOM 5343 C CA . LYS B 1 291 ? 5.316 -16.344 2.965 1 88.12 291 LYS B CA 1
ATOM 5344 C C . LYS B 1 291 ? 4.215 -17.406 2.945 1 88.12 291 LYS B C 1
ATOM 5346 O O . LYS B 1 291 ? 3.67 -17.75 3.992 1 88.12 291 LYS B O 1
ATOM 5351 N N . PRO B 1 292 ? 3.961 -17.875 1.771 1 87.38 292 PRO B N 1
ATOM 5352 C CA . PRO B 1 292 ? 2.893 -18.875 1.674 1 87.38 292 PRO B CA 1
ATOM 5353 C C . PRO B 1 292 ? 3.096 -20.047 2.623 1 87.38 292 PRO B C 1
ATOM 5355 O O . PRO B 1 292 ? 2.133 -20.547 3.213 1 87.38 292 PRO B O 1
ATOM 5358 N N . ALA B 1 293 ? 4.281 -20.484 2.816 1 85.75 293 ALA B N 1
ATOM 5359 C CA . ALA B 1 293 ? 4.574 -21.625 3.682 1 85.75 293 ALA B CA 1
ATOM 5360 C C . ALA B 1 293 ? 4.203 -21.328 5.129 1 85.75 293 ALA B C 1
ATOM 5362 O O . ALA B 1 293 ? 3.83 -22.234 5.883 1 85.75 293 ALA B O 1
ATOM 5363 N N . GLU B 1 294 ? 4.215 -20.062 5.543 1 88.5 294 GLU B N 1
ATOM 5364 C CA . GLU B 1 294 ? 3.947 -19.641 6.918 1 88.5 294 GLU B CA 1
ATOM 5365 C C . GLU B 1 294 ? 2.451 -19.688 7.223 1 88.5 294 GLU B C 1
ATOM 5367 O O . GLU B 1 294 ? 2.049 -19.625 8.391 1 88.5 294 GLU B O 1
ATOM 5372 N N . LEU B 1 295 ? 1.654 -19.891 6.199 1 92.25 295 LEU B N 1
ATOM 5373 C CA . LEU B 1 295 ? 0.206 -19.875 6.375 1 92.25 295 LEU B CA 1
ATOM 5374 C C . LEU B 1 295 ? -0.325 -21.297 6.59 1 92.25 295 LEU B C 1
ATOM 5376 O O . LEU B 1 295 ? -1.517 -21.484 6.844 1 92.25 295 LEU B O 1
ATOM 5380 N N . ALA B 1 296 ? 0.566 -22.266 6.449 1 91.38 296 ALA B N 1
ATOM 5381 C CA . ALA B 1 296 ? 0.138 -23.641 6.668 1 91.38 296 ALA B CA 1
ATOM 5382 C C . ALA B 1 296 ? -0.461 -23.812 8.062 1 91.38 296 ALA B C 1
ATOM 5384 O O . ALA B 1 296 ? 0.104 -23.344 9.055 1 91.38 296 ALA B O 1
ATOM 5385 N N . GLY B 1 297 ? -1.604 -24.469 8.109 1 94.31 297 GLY B N 1
ATOM 5386 C CA . GLY B 1 297 ? -2.283 -24.703 9.367 1 94.31 297 GLY B CA 1
ATOM 5387 C C . GLY B 1 297 ? -3.227 -23.578 9.758 1 94.31 297 GLY B C 1
ATOM 5388 O O . GLY B 1 297 ? -4.039 -23.734 10.672 1 94.31 297 GLY B O 1
ATOM 5389 N N . LYS B 1 298 ? -3.145 -22.484 9.023 1 96.31 298 LYS B N 1
ATOM 5390 C CA . LYS B 1 298 ? -3.945 -21.328 9.391 1 96.31 298 LYS B CA 1
ATOM 5391 C C . LYS B 1 298 ? -5.109 -21.141 8.43 1 96.31 298 LYS B C 1
ATOM 5393 O O . LYS B 1 298 ? -5.992 -20.312 8.664 1 96.31 298 LYS B O 1
ATOM 5398 N N . ILE B 1 299 ? -5.051 -21.875 7.359 1 96.25 299 ILE B N 1
ATOM 5399 C CA . ILE B 1 299 ? -6.086 -21.734 6.34 1 96.25 299 ILE B CA 1
ATOM 5400 C C . ILE B 1 299 ? -7.121 -22.844 6.512 1 96.25 299 ILE B C 1
ATOM 5402 O O . ILE B 1 299 ? -6.77 -24.016 6.668 1 96.25 299 ILE B O 1
ATOM 5406 N N . HIS B 1 300 ? -8.406 -22.516 6.469 1 97.44 300 HIS B N 1
ATOM 5407 C CA . HIS B 1 300 ? -9.516 -23.453 6.617 1 97.44 300 HIS B CA 1
ATOM 5408 C C . HIS B 1 300 ? -10.5 -23.344 5.461 1 97.44 300 HIS B C 1
ATOM 5410 O O . HIS B 1 300 ? -10.828 -22.234 5.031 1 97.44 300 HIS B O 1
ATOM 5416 N N . GLY B 1 301 ? -10.906 -24.438 4.98 1 97.31 301 GLY B N 1
ATOM 5417 C CA . GLY B 1 301 ? -11.812 -24.453 3.842 1 97.31 301 GLY B CA 1
ATOM 5418 C C . GLY B 1 301 ? -11.305 -25.297 2.686 1 97.31 301 GLY B C 1
ATOM 5419 O O . GLY B 1 301 ? -10.617 -26.297 2.896 1 97.31 301 GLY B O 1
ATOM 5420 N N . TYR B 1 302 ? -11.812 -24.906 1.398 1 97.56 302 TYR B N 1
ATOM 5421 C CA . TYR B 1 302 ? -11.531 -25.766 0.251 1 97.56 302 TYR B CA 1
ATOM 5422 C C . TYR B 1 302 ? -11.023 -24.938 -0.929 1 97.56 302 TYR B C 1
ATOM 5424 O O . TYR B 1 302 ? -11.484 -23.828 -1.162 1 97.56 302 TYR B O 1
ATOM 5432 N N . SER B 1 303 ? -10.07 -25.516 -1.591 1 97.81 303 SER B N 1
ATOM 5433 C CA . SER B 1 303 ? -9.555 -24.984 -2.85 1 97.81 303 SER B CA 1
ATOM 5434 C C . SER B 1 303 ? -9.977 -25.859 -4.027 1 97.81 303 SER B C 1
ATOM 5436 O O . SER B 1 303 ? -9.969 -27.078 -3.938 1 97.81 303 SER B O 1
ATOM 5438 N N . CYS B 1 304 ? -10.398 -25.219 -5.09 1 98.44 304 CYS B N 1
ATOM 5439 C CA . CYS B 1 304 ? -10.805 -25.922 -6.301 1 98.44 304 CYS B CA 1
ATOM 5440 C C . CYS B 1 304 ? -10.203 -25.266 -7.543 1 98.44 304 CYS B C 1
ATOM 5442 O O . CYS B 1 304 ? -10.32 -24.062 -7.734 1 98.44 304 CYS B O 1
ATOM 5444 N N . VAL B 1 305 ? -9.562 -26.062 -8.336 1 98.62 305 VAL B N 1
ATOM 5445 C CA . VAL B 1 305 ? -9.055 -25.625 -9.633 1 98.62 305 VAL B CA 1
ATOM 5446 C C . VAL B 1 305 ? -9.508 -26.594 -10.719 1 98.62 305 VAL B C 1
ATOM 5448 O O . VAL B 1 305 ? -9.461 -27.812 -10.539 1 98.62 305 VAL B O 1
ATOM 5451 N N . GLY B 1 306 ? -9.984 -26.016 -11.828 1 98.69 306 GLY B N 1
ATOM 5452 C CA . GLY B 1 306 ? -10.422 -26.922 -12.883 1 98.69 306 GLY B CA 1
ATOM 5453 C C . GLY B 1 306 ? -10.672 -26.203 -14.203 1 98.69 306 GLY B C 1
ATOM 5454 O O . GLY B 1 306 ? -10.398 -25.016 -14.336 1 98.69 306 GLY B O 1
ATOM 5455 N N . ALA B 1 307 ? -11.094 -26.969 -15.195 1 98.88 307 ALA B N 1
ATOM 5456 C CA . ALA B 1 307 ? -11.438 -26.484 -16.531 1 98.88 307 ALA B CA 1
ATOM 5457 C C . ALA B 1 307 ? -12.883 -26.828 -16.875 1 98.88 307 ALA B C 1
ATOM 5459 O O . ALA B 1 307 ? -13.273 -28 -16.875 1 98.88 307 ALA B O 1
ATOM 5460 N N . LEU B 1 308 ? -13.641 -25.766 -17.062 1 98.81 308 LEU B N 1
ATOM 5461 C CA . LEU B 1 308 ? -14.992 -25.906 -17.609 1 98.81 308 LEU B CA 1
ATOM 5462 C C . LEU B 1 308 ? -14.969 -25.844 -19.125 1 98.81 308 LEU B C 1
ATOM 5464 O O . LEU B 1 308 ? -14.648 -24.797 -19.703 1 98.81 308 LEU B O 1
ATOM 5468 N N . VAL B 1 309 ? -15.297 -26.953 -19.781 1 98.75 309 VAL B N 1
ATOM 5469 C CA . VAL B 1 309 ? -15.266 -27.047 -21.234 1 98.75 309 VAL B CA 1
ATOM 5470 C C . VAL B 1 309 ? -16.672 -27.297 -21.766 1 98.75 309 VAL B C 1
ATOM 5472 O O . VAL B 1 309 ? -17.375 -28.188 -21.281 1 98.75 309 VAL B O 1
ATOM 5475 N N . LYS B 1 310 ? -17.062 -26.484 -22.641 1 98.5 310 LYS B N 1
ATOM 5476 C CA . LYS B 1 310 ? -18.375 -26.625 -23.281 1 98.5 310 LYS B CA 1
ATOM 5477 C C . LYS B 1 310 ? -18.219 -26.969 -24.75 1 98.5 310 LYS B C 1
ATOM 5479 O O . LYS B 1 310 ? -17.344 -26.453 -25.438 1 98.5 310 LYS B O 1
ATOM 5484 N N . GLY B 1 311 ? -19.031 -27.844 -25.25 1 98.31 311 GLY B N 1
ATOM 5485 C CA . GLY B 1 311 ? -19.031 -28.266 -26.641 1 98.31 311 GLY B CA 1
ATOM 5486 C C . GLY B 1 311 ? -20.156 -29.203 -26.984 1 98.31 311 GLY B C 1
ATOM 5487 O O . GLY B 1 311 ? -21.281 -29.031 -26.516 1 98.31 311 GLY B O 1
ATOM 5488 N N . THR B 1 312 ? -19.828 -30.125 -27.984 1 97.94 312 THR B N 1
ATOM 5489 C CA . THR B 1 312 ? -20.875 -31.062 -28.391 1 97.94 312 THR B CA 1
ATOM 5490 C C . THR B 1 312 ? -20.328 -32.5 -28.469 1 97.94 312 THR B C 1
ATOM 5492 O O . THR B 1 312 ? -19.125 -32.688 -28.641 1 97.94 312 THR B O 1
ATOM 5495 N N . LYS B 1 313 ? -21.125 -33.469 -28.25 1 97.62 313 LYS B N 1
ATOM 5496 C CA . LYS B 1 313 ? -20.922 -34.875 -28.484 1 97.62 313 LYS B CA 1
ATOM 5497 C C . LYS B 1 313 ? -22.172 -35.531 -29.047 1 97.62 313 LYS B C 1
ATOM 5499 O O . LYS B 1 313 ? -23.203 -35.594 -28.391 1 97.62 313 LYS B O 1
ATOM 5504 N N . GLY B 1 314 ? -22.016 -36 -30.219 1 95.62 314 GLY B N 1
ATOM 5505 C CA . GLY B 1 314 ? -23.219 -36.469 -30.875 1 95.62 314 GLY B CA 1
ATOM 5506 C C . GLY B 1 314 ? -24.266 -35.375 -31.062 1 95.62 314 GLY B C 1
ATOM 5507 O O . GLY B 1 314 ? -23.969 -34.312 -31.625 1 95.62 314 GLY B O 1
ATOM 5508 N N . ASP B 1 315 ? -25.453 -35.688 -30.609 1 94.75 315 ASP B N 1
ATOM 5509 C CA . ASP B 1 315 ? -26.547 -34.719 -30.781 1 94.75 315 ASP B CA 1
ATOM 5510 C C . ASP B 1 315 ? -26.812 -33.969 -29.484 1 94.75 315 ASP B C 1
ATOM 5512 O O . ASP B 1 315 ? -27.906 -33.438 -29.266 1 94.75 315 ASP B O 1
ATOM 5516 N N . GLN B 1 316 ? -25.766 -33.906 -28.656 1 96.94 316 GLN B N 1
ATOM 5517 C CA . GLN B 1 316 ? -25.953 -33.25 -27.359 1 96.94 316 GLN B CA 1
ATOM 5518 C C . GLN B 1 316 ? -24.953 -32.125 -27.156 1 96.94 316 GLN B C 1
ATOM 5520 O O . GLN B 1 316 ? -23.797 -32.219 -27.578 1 96.94 316 GLN B O 1
ATOM 5525 N N . ASN B 1 317 ? -25.469 -31 -26.578 1 96.81 317 ASN B N 1
ATOM 5526 C CA . ASN B 1 317 ? -24.562 -30.062 -25.922 1 96.81 317 ASN B CA 1
ATOM 5527 C C . ASN B 1 317 ? -23.969 -30.672 -24.656 1 96.81 317 ASN B C 1
ATOM 5529 O O . ASN B 1 317 ? -24.672 -31.312 -23.875 1 96.81 317 ASN B O 1
ATOM 5533 N N . VAL B 1 318 ? -22.734 -30.516 -24.5 1 98.06 318 VAL B N 1
ATOM 5534 C CA . VAL B 1 318 ? -22.078 -31.125 -23.344 1 98.06 318 VAL B CA 1
ATOM 5535 C C . VAL B 1 318 ? -21.234 -30.062 -22.625 1 98.06 318 VAL B C 1
ATOM 5537 O O . VAL B 1 318 ? -20.578 -29.25 -23.266 1 98.06 318 VAL B O 1
ATOM 5540 N N . GLU B 1 319 ? -21.328 -30.031 -21.312 1 97.88 319 GLU B N 1
ATOM 5541 C CA . GLU B 1 319 ? -20.453 -29.266 -20.422 1 97.88 319 GLU B CA 1
ATOM 5542 C C . GLU B 1 319 ? -19.719 -30.188 -19.453 1 97.88 319 GLU B C 1
ATOM 5544 O O . GLU B 1 319 ? -20.344 -30.953 -18.719 1 97.88 319 GLU B O 1
ATOM 5549 N N . LEU B 1 320 ? -18.438 -30.172 -19.516 1 98.69 320 LEU B N 1
ATOM 5550 C CA . LEU B 1 320 ? -17.625 -30.938 -18.578 1 98.69 320 LEU B CA 1
ATOM 5551 C C . LEU B 1 320 ? -16.766 -30.016 -17.719 1 98.69 320 LEU B C 1
ATOM 5553 O O . LEU B 1 320 ? -16.047 -29.172 -18.234 1 98.69 320 LEU B O 1
ATOM 5557 N N . PHE B 1 321 ? -16.938 -30.125 -16.422 1 98.69 321 PHE B N 1
ATOM 5558 C CA . PHE B 1 321 ? -16.016 -29.484 -15.477 1 98.69 321 PHE B CA 1
ATOM 5559 C C . PHE B 1 321 ? -15.086 -30.5 -14.844 1 98.69 321 PHE B C 1
ATOM 5561 O O . PHE B 1 321 ? -15.523 -31.344 -14.055 1 98.69 321 PHE B O 1
ATOM 5568 N N . VAL B 1 322 ? -13.852 -30.516 -15.258 1 98.81 322 VAL B N 1
ATOM 5569 C CA . VAL B 1 322 ? -12.812 -31.375 -14.711 1 98.81 322 VAL B CA 1
ATOM 5570 C C . VAL B 1 322 ? -11.984 -30.609 -13.688 1 98.81 322 VAL B C 1
ATOM 5572 O O . VAL B 1 322 ? -11.398 -29.562 -14.008 1 98.81 322 VAL B O 1
ATOM 5575 N N . TYR B 1 323 ? -11.953 -31.078 -12.414 1 98.75 323 TYR B N 1
ATOM 5576 C CA . TYR B 1 323 ? -11.398 -30.219 -11.383 1 98.75 323 TYR B CA 1
ATOM 5577 C C . TYR B 1 323 ? -10.719 -31.047 -10.297 1 98.75 323 TYR B C 1
ATOM 5579 O O . TYR B 1 323 ? -10.938 -32.25 -10.203 1 98.75 323 TYR B O 1
ATOM 5587 N N . THR B 1 324 ? -9.82 -30.484 -9.586 1 98.56 324 THR B N 1
ATOM 5588 C CA . THR B 1 324 ? -9.297 -31 -8.32 1 98.56 324 THR B CA 1
ATOM 5589 C C . THR B 1 324 ? -9.82 -30.172 -7.148 1 98.56 324 THR B C 1
ATOM 5591 O O . THR B 1 324 ? -10.094 -28.984 -7.293 1 98.56 324 THR B O 1
ATOM 5594 N N . LEU B 1 325 ? -10.062 -30.797 -6.078 1 97.81 325 LEU B N 1
ATOM 5595 C CA . LEU B 1 325 ? -10.57 -30.219 -4.84 1 97.81 325 LEU B CA 1
ATOM 5596 C C . LEU B 1 325 ? -9.695 -30.609 -3.654 1 97.81 325 LEU B C 1
ATOM 5598 O O . LEU B 1 325 ? -9.344 -31.781 -3.504 1 97.81 325 LEU B O 1
ATOM 5602 N N . ALA B 1 326 ? -9.25 -29.688 -2.875 1 97.5 326 ALA B N 1
ATOM 5603 C CA . ALA B 1 326 ? -8.391 -29.969 -1.727 1 97.5 326 ALA B CA 1
ATOM 5604 C C . ALA B 1 326 ? -8.891 -29.234 -0.481 1 97.5 326 ALA B C 1
ATOM 5606 O O . ALA B 1 326 ? -9.266 -28.062 -0.549 1 97.5 326 ALA B O 1
ATOM 5607 N N . ASN B 1 327 ? -8.977 -29.938 0.611 1 97.5 327 ASN B N 1
ATOM 5608 C CA . ASN B 1 327 ? -9.305 -29.375 1.921 1 97.5 327 ASN B CA 1
ATOM 5609 C C . ASN B 1 327 ? -8.055 -28.891 2.645 1 97.5 327 ASN B C 1
ATOM 5611 O O . ASN B 1 327 ? -7.16 -29.672 2.963 1 97.5 327 ASN B O 1
ATOM 5615 N N . HIS B 1 328 ? -7.996 -27.656 2.973 1 97.5 328 HIS B N 1
ATOM 5616 C CA . HIS B 1 328 ? -6.812 -27.047 3.582 1 97.5 328 HIS B CA 1
ATOM 5617 C C . HIS B 1 328 ? -6.461 -27.734 4.898 1 97.5 328 HIS B C 1
ATOM 5619 O O . HIS B 1 328 ? -5.289 -28 5.172 1 97.5 328 HIS B O 1
ATOM 5625 N N . ASP B 1 329 ? -7.434 -28.031 5.711 1 97.56 329 ASP B N 1
ATOM 5626 C CA . ASP B 1 329 ? -7.191 -28.656 7.004 1 97.56 329 ASP B CA 1
ATOM 5627 C C . ASP B 1 329 ? -6.637 -30.078 6.836 1 97.56 329 ASP B C 1
ATOM 5629 O O . ASP B 1 329 ? -5.68 -30.453 7.512 1 97.56 329 ASP B O 1
ATOM 5633 N N . GLU B 1 330 ? -7.227 -30.797 5.969 1 97.06 330 GLU B N 1
ATOM 5634 C CA . GLU B 1 330 ? -6.816 -32.188 5.754 1 97.06 330 GLU B CA 1
ATOM 5635 C C . GLU B 1 330 ? -5.398 -32.25 5.195 1 97.06 330 GLU B C 1
ATOM 5637 O O . GLU B 1 330 ? -4.602 -33.094 5.625 1 97.06 330 GLU B O 1
ATOM 5642 N N . ILE B 1 331 ? -5.141 -31.406 4.238 1 96.75 331 ILE B N 1
ATOM 5643 C CA . ILE B 1 331 ? -3.822 -31.422 3.609 1 96.75 331 ILE B CA 1
ATOM 5644 C C . ILE B 1 331 ? -2.756 -31.047 4.637 1 96.75 331 ILE B C 1
ATOM 5646 O O . ILE B 1 331 ? -1.687 -31.672 4.68 1 96.75 331 ILE B O 1
ATOM 5650 N N . TYR B 1 332 ? -3.07 -30.078 5.426 1 96.81 332 TYR B N 1
ATOM 5651 C CA . TYR B 1 332 ? -2.105 -29.688 6.449 1 96.81 332 TYR B CA 1
ATOM 5652 C C . TYR B 1 332 ? -1.889 -30.828 7.449 1 96.81 332 TYR B C 1
ATOM 5654 O O . TYR B 1 332 ? -0.75 -31.141 7.809 1 96.81 332 TYR B O 1
ATOM 5662 N N . ASP B 1 333 ? -2.947 -31.422 7.953 1 96.75 333 ASP B N 1
ATOM 5663 C CA . ASP B 1 333 ? -2.863 -32.469 8.945 1 96.75 333 ASP B CA 1
ATOM 5664 C C . ASP B 1 333 ? -2.047 -33.656 8.422 1 96.75 333 ASP B C 1
ATOM 5666 O O . ASP B 1 333 ? -1.253 -34.25 9.164 1 96.75 333 ASP B O 1
ATOM 5670 N N . LYS B 1 334 ? -2.209 -33.969 7.195 1 94.25 334 LYS B N 1
ATOM 5671 C CA . LYS B 1 334 ? -1.612 -35.156 6.625 1 94.25 334 LYS B CA 1
ATOM 5672 C C . LYS B 1 334 ? -0.195 -34.906 6.133 1 94.25 334 LYS B C 1
ATOM 5674 O O . LYS B 1 334 ? 0.672 -35.75 6.207 1 94.25 334 LYS B O 1
ATOM 5679 N N . LEU B 1 335 ? 0.041 -33.656 5.629 1 93.5 335 LEU B N 1
ATOM 5680 C CA . LEU B 1 335 ? 1.27 -33.469 4.859 1 93.5 335 LEU B CA 1
ATOM 5681 C C . LEU B 1 335 ? 2.062 -32.281 5.375 1 93.5 335 LEU B C 1
ATOM 5683 O O . LEU B 1 335 ? 3.229 -32.094 5.016 1 93.5 335 LEU B O 1
ATOM 5687 N N . GLY B 1 336 ? 1.428 -31.422 6.125 1 94.38 336 GLY B N 1
ATOM 5688 C CA . GLY B 1 336 ? 2.105 -30.281 6.707 1 94.38 336 GLY B CA 1
ATOM 5689 C C . GLY B 1 336 ? 2.182 -29.078 5.77 1 94.38 336 GLY B C 1
ATOM 5690 O O . GLY B 1 336 ? 2.885 -28.109 6.047 1 94.38 336 GLY B O 1
ATOM 5691 N N . PHE B 1 337 ? 1.523 -29.125 4.637 1 95 337 PHE B N 1
ATOM 5692 C CA . PHE B 1 337 ? 1.484 -28.031 3.664 1 95 337 PHE B CA 1
ATOM 5693 C C . PHE B 1 337 ? 0.085 -27.438 3.576 1 95 337 PHE B C 1
ATOM 5695 O O . PHE B 1 337 ? -0.889 -28.062 4.008 1 95 337 PHE B O 1
ATOM 5702 N N . GLN B 1 338 ? -0.049 -26.188 3.111 1 93.94 338 GLN B N 1
ATOM 5703 C CA . GLN B 1 338 ? -1.383 -25.719 2.762 1 93.94 338 GLN B CA 1
ATOM 5704 C C . GLN B 1 338 ? -1.798 -26.203 1.378 1 93.94 338 GLN B C 1
ATOM 5706 O O . GLN B 1 338 ? -0.948 -26.547 0.553 1 93.94 338 GLN B O 1
ATOM 5711 N N . ALA B 1 339 ? -3.057 -26.203 1.089 1 96.06 339 ALA B N 1
ATOM 5712 C CA . ALA B 1 339 ? -3.65 -26.891 -0.055 1 96.06 339 ALA B CA 1
ATOM 5713 C C . ALA B 1 339 ? -3.199 -26.266 -1.368 1 96.06 339 ALA B C 1
ATOM 5715 O O . ALA B 1 339 ? -2.945 -26.969 -2.35 1 96.06 339 ALA B O 1
ATOM 5716 N N . THR B 1 340 ? -3.123 -24.984 -1.414 1 95.44 340 THR B N 1
ATOM 5717 C CA . THR B 1 340 ? -2.787 -24.297 -2.654 1 95.44 340 THR B CA 1
ATOM 5718 C C . THR B 1 340 ? -1.377 -24.656 -3.111 1 95.44 340 THR B C 1
ATOM 5720 O O . THR B 1 340 ? -1.159 -24.969 -4.285 1 95.44 340 THR B O 1
ATOM 5723 N N . VAL B 1 341 ? -0.442 -24.625 -2.189 1 94.81 341 VAL B N 1
ATOM 5724 C CA . VAL B 1 341 ? 0.944 -24.953 -2.5 1 94.81 341 VAL B CA 1
ATOM 5725 C C . VAL B 1 341 ? 1.054 -26.438 -2.85 1 94.81 341 VAL B C 1
ATOM 5727 O O . VAL B 1 341 ? 1.811 -26.828 -3.746 1 94.81 341 VAL B O 1
ATOM 5730 N N . TRP B 1 342 ? 0.34 -27.203 -2.135 1 97.38 342 TRP B N 1
ATOM 5731 C CA . TRP B 1 342 ? 0.35 -28.641 -2.377 1 97.38 342 TRP B CA 1
ATOM 5732 C C . TRP B 1 342 ? -0.191 -28.969 -3.768 1 97.38 342 TRP B C 1
ATOM 5734 O O . TRP B 1 342 ? 0.434 -29.703 -4.527 1 97.38 342 TRP B O 1
ATOM 5744 N N . GLN B 1 343 ? -1.33 -28.375 -4.133 1 97.5 343 GLN B N 1
ATOM 5745 C CA . GLN B 1 343 ? -1.936 -28.594 -5.441 1 97.5 343 GLN B CA 1
ATOM 5746 C C . GLN B 1 343 ? -1.003 -28.141 -6.562 1 97.5 343 GLN B C 1
ATOM 5748 O O . GLN B 1 343 ? -1.032 -28.688 -7.664 1 97.5 343 GLN B O 1
ATOM 5753 N N . THR B 1 344 ? -0.193 -27.203 -6.277 1 97 344 THR B N 1
ATOM 5754 C CA . THR B 1 344 ? 0.725 -26.672 -7.281 1 97 344 THR B CA 1
ATOM 5755 C C . THR B 1 344 ? 1.951 -27.562 -7.422 1 97 344 THR B C 1
ATOM 5757 O O . THR B 1 344 ? 2.457 -27.766 -8.523 1 97 344 THR B O 1
ATOM 5760 N N . GLY B 1 345 ? 2.355 -28.172 -6.379 1 97.75 345 GLY B N 1
ATOM 5761 C CA . GLY B 1 345 ? 3.623 -28.891 -6.355 1 97.75 345 GLY B CA 1
ATOM 5762 C C . GLY B 1 345 ? 3.502 -30.328 -6.801 1 97.75 345 GLY B C 1
ATOM 5763 O O . GLY B 1 345 ? 4.5 -30.969 -7.16 1 97.75 345 GLY B O 1
ATOM 5764 N N . VAL B 1 346 ? 2.346 -30.906 -6.84 1 98.44 346 VAL B N 1
ATOM 5765 C CA . VAL B 1 346 ? 2.162 -32.312 -7.109 1 98.44 346 VAL B CA 1
ATOM 5766 C C . VAL B 1 346 ? 2.201 -32.562 -8.617 1 98.44 346 VAL B C 1
ATOM 5768 O O . VAL B 1 346 ? 2.832 -33.531 -9.078 1 98.44 346 VAL B O 1
ATOM 5771 N N . PRO B 1 347 ? 1.654 -31.672 -9.414 1 98.75 347 PRO B N 1
ATOM 5772 C CA . PRO B 1 347 ? 1.567 -31.969 -10.852 1 98.75 347 PRO B CA 1
ATOM 5773 C C . PRO B 1 347 ? 2.938 -32.125 -11.508 1 98.75 347 PRO B C 1
ATOM 5775 O O . PRO B 1 347 ? 3.15 -33.031 -12.297 1 98.75 347 PRO B O 1
ATOM 5778 N N . PRO B 1 348 ? 3.895 -31.266 -11.188 1 98.62 348 PRO B N 1
ATOM 5779 C CA . PRO B 1 348 ? 5.199 -31.5 -11.82 1 98.62 348 PRO B CA 1
ATOM 5780 C C . PRO B 1 348 ? 5.777 -32.875 -11.5 1 98.62 348 PRO B C 1
ATOM 5782 O O . PRO B 1 348 ? 6.469 -33.469 -12.336 1 98.62 348 PRO B O 1
ATOM 5785 N N . ILE B 1 349 ? 5.488 -33.406 -10.383 1 98.5 349 ILE B N 1
ATOM 5786 C CA . ILE B 1 349 ? 6.035 -34.688 -9.961 1 98.5 349 ILE B CA 1
ATOM 5787 C C . ILE B 1 349 ? 5.336 -35.844 -10.719 1 98.5 349 ILE B C 1
ATOM 5789 O O . ILE B 1 349 ? 5.949 -36.844 -11.039 1 98.5 349 ILE B O 1
ATOM 5793 N N . ALA B 1 350 ? 4.051 -35.625 -11.031 1 98.44 350 ALA B N 1
ATOM 5794 C CA . ALA B 1 350 ? 3.375 -36.594 -11.906 1 98.44 350 ALA B CA 1
ATOM 5795 C C . ALA B 1 350 ? 4.098 -36.719 -13.242 1 98.44 350 ALA B C 1
ATOM 5797 O O . ALA B 1 350 ? 4.223 -37.812 -13.781 1 98.44 350 ALA B O 1
ATOM 5798 N N . ALA B 1 351 ? 4.551 -35.562 -13.781 1 98.5 351 ALA B N 1
ATOM 5799 C CA . ALA B 1 351 ? 5.309 -35.625 -15.023 1 98.5 351 ALA B CA 1
ATOM 5800 C C . ALA B 1 351 ? 6.637 -36.344 -14.836 1 98.5 351 ALA B C 1
ATOM 5802 O O . ALA B 1 351 ? 7.07 -37.094 -15.719 1 98.5 351 ALA B O 1
ATOM 5803 N N . VAL B 1 352 ? 7.297 -36.156 -13.703 1 98.25 352 VAL B N 1
ATOM 5804 C CA . VAL B 1 352 ? 8.547 -36.844 -13.406 1 98.25 352 VAL B CA 1
ATOM 5805 C C . VAL B 1 352 ? 8.297 -38.344 -13.336 1 98.25 352 VAL B C 1
ATOM 5807 O O . VAL B 1 352 ? 9.086 -39.156 -13.844 1 98.25 352 VAL B O 1
ATOM 5810 N N . ASP B 1 353 ? 7.176 -38.781 -12.703 1 97.81 353 ASP B N 1
ATOM 5811 C CA . ASP B 1 353 ? 6.777 -40.188 -12.688 1 97.81 353 ASP B CA 1
ATOM 5812 C C . ASP B 1 353 ? 6.68 -40.75 -14.102 1 97.81 353 ASP B C 1
ATOM 5814 O O . ASP B 1 353 ? 7.172 -41.844 -14.383 1 97.81 353 ASP B O 1
ATOM 5818 N N . MET B 1 354 ? 6.023 -39.969 -14.953 1 98 354 MET B N 1
ATOM 5819 C CA . MET B 1 354 ? 5.805 -40.438 -16.328 1 98 354 MET B CA 1
ATOM 5820 C C . MET B 1 354 ? 7.129 -40.531 -17.062 1 98 354 MET B C 1
ATOM 5822 O O . MET B 1 354 ? 7.309 -41.469 -17.875 1 98 354 MET B O 1
ATOM 5826 N N . ILE B 1 355 ? 8.039 -39.625 -16.797 1 97.25 355 ILE B N 1
ATOM 5827 C CA . ILE B 1 355 ? 9.359 -39.719 -17.391 1 97.25 355 ILE B CA 1
ATOM 5828 C C . ILE B 1 355 ? 10.078 -40.969 -16.906 1 97.25 355 ILE B C 1
ATOM 5830 O O . ILE B 1 355 ? 10.633 -41.719 -17.719 1 97.25 355 ILE B O 1
ATOM 5834 N N . ALA B 1 356 ? 10.047 -41.219 -15.625 1 96.44 356 ALA B N 1
ATOM 5835 C CA . ALA B 1 356 ? 10.711 -42.375 -15.008 1 96.44 356 ALA B CA 1
ATOM 5836 C C . ALA B 1 356 ? 10.164 -43.688 -15.555 1 96.44 356 ALA B C 1
ATOM 5838 O O . ALA B 1 356 ? 10.914 -44.656 -15.727 1 96.44 356 ALA B O 1
ATOM 5839 N N . GLU B 1 357 ? 8.898 -43.688 -15.875 1 95.38 357 GLU B N 1
ATOM 5840 C CA . GLU B 1 357 ? 8.227 -44.906 -16.297 1 95.38 357 GLU B CA 1
ATOM 5841 C C . GLU B 1 357 ? 8.234 -45.062 -17.828 1 95.38 357 GLU B C 1
ATOM 5843 O O . GLU B 1 357 ? 7.73 -46.031 -18.375 1 95.38 357 GLU B O 1
ATOM 5848 N N . GLY B 1 358 ? 8.703 -44.062 -18.484 1 95.19 358 GLY B N 1
ATOM 5849 C CA . GLY B 1 358 ? 8.781 -44.125 -19.938 1 95.19 358 GLY B CA 1
ATOM 5850 C C . GLY B 1 358 ? 7.461 -43.781 -20.609 1 95.19 358 GLY B C 1
ATOM 5851 O O . GLY B 1 358 ? 7.246 -44.156 -21.781 1 95.19 358 GLY B O 1
ATOM 5852 N N . LEU B 1 359 ? 6.59 -43.125 -19.938 1 96.31 359 LEU B N 1
ATOM 5853 C CA . LEU B 1 359 ? 5.281 -42.781 -20.469 1 96.31 359 LEU B CA 1
ATOM 5854 C C . LEU B 1 359 ? 5.328 -41.406 -21.141 1 96.31 359 LEU B C 1
ATOM 5856 O O . LEU B 1 359 ? 4.457 -41.062 -21.953 1 96.31 359 LEU B O 1
ATOM 5860 N N . LEU B 1 360 ? 6.285 -40.594 -20.797 1 97.06 360 LEU B N 1
ATOM 5861 C CA . LEU B 1 360 ? 6.523 -39.281 -21.406 1 97.06 360 LEU B CA 1
ATOM 5862 C C . LEU B 1 360 ? 7.871 -39.25 -22.125 1 97.06 360 LEU B C 1
ATOM 5864 O O . LEU B 1 360 ? 8.898 -39 -21.5 1 97.06 360 LEU B O 1
ATOM 5868 N N . LYS B 1 361 ? 7.836 -39.406 -23.438 1 95.12 361 LYS B N 1
ATOM 5869 C CA . LYS B 1 361 ? 9.055 -39.531 -24.219 1 95.12 361 LYS B CA 1
ATOM 5870 C C . LYS B 1 361 ? 9.227 -38.375 -25.172 1 95.12 361 LYS B C 1
ATOM 5872 O O . LYS B 1 361 ? 10.242 -38.25 -25.859 1 95.12 361 LYS B O 1
ATOM 5877 N N . THR B 1 362 ? 8.227 -37.562 -25.141 1 95.69 362 THR B N 1
ATOM 5878 C CA . THR B 1 362 ? 8.242 -36.406 -26.016 1 95.69 362 THR B CA 1
ATOM 5879 C C . THR B 1 362 ? 9.461 -35.5 -25.75 1 95.69 362 THR B C 1
ATOM 5881 O O . THR B 1 362 ? 9.898 -35.406 -24.594 1 95.69 362 THR B O 1
ATOM 5884 N N . THR B 1 363 ? 10.102 -34.938 -26.812 1 98.12 363 THR B N 1
ATOM 5885 C CA . THR B 1 363 ? 11.148 -33.938 -26.703 1 98.12 363 THR B CA 1
ATOM 5886 C C . THR B 1 363 ? 10.656 -32.594 -27.219 1 98.12 363 THR B C 1
ATOM 5888 O O . THR B 1 363 ? 9.602 -32.5 -27.859 1 98.12 363 THR B O 1
ATOM 5891 N N . GLY B 1 364 ? 11.406 -31.547 -26.891 1 98.56 364 GLY B N 1
ATOM 5892 C CA . GLY B 1 364 ? 10.992 -30.203 -27.25 1 98.56 364 GLY B CA 1
ATOM 5893 C C . GLY B 1 364 ? 10.305 -29.469 -26.125 1 98.56 364 GLY B C 1
ATOM 5894 O O . GLY B 1 364 ? 10.195 -29.984 -25.016 1 98.56 364 GLY B O 1
ATOM 5895 N N . CYS B 1 365 ? 9.922 -28.266 -26.375 1 98.69 365 CYS B N 1
ATOM 5896 C CA . CYS B 1 365 ? 9.195 -27.453 -25.406 1 98.69 365 CYS B CA 1
ATOM 5897 C C . CYS B 1 365 ? 7.688 -27.547 -25.625 1 98.69 365 CYS B C 1
ATOM 5899 O O . CYS B 1 365 ? 7.191 -27.203 -26.703 1 98.69 365 CYS B O 1
ATOM 5901 N N . ILE B 1 366 ? 6.996 -27.984 -24.625 1 98.56 366 ILE B N 1
ATOM 5902 C CA . ILE B 1 366 ? 5.566 -28.203 -24.797 1 98.56 366 ILE B CA 1
ATOM 5903 C C . ILE B 1 366 ? 4.789 -27.562 -23.656 1 98.56 366 ILE B C 1
ATOM 5905 O O . ILE B 1 366 ? 5.301 -27.438 -22.547 1 98.56 366 ILE B O 1
ATOM 5909 N N . PRO B 1 367 ? 3.566 -27.094 -23.922 1 98.44 367 PRO B N 1
ATOM 5910 C CA . PRO B 1 367 ? 2.643 -26.781 -22.828 1 98.44 367 PRO B CA 1
ATOM 5911 C C . PRO B 1 367 ? 2.051 -28.047 -22.188 1 98.44 367 PRO B C 1
ATOM 5913 O O . PRO B 1 367 ? 2.141 -29.141 -22.766 1 98.44 367 PRO B O 1
ATOM 5916 N N . PRO B 1 368 ? 1.458 -27.938 -21.047 1 98.62 368 PRO B N 1
ATOM 5917 C CA . PRO B 1 368 ? 0.992 -29.109 -20.312 1 98.62 368 PRO B CA 1
ATOM 5918 C C . PRO B 1 368 ? -0.08 -29.906 -21.062 1 98.62 368 PRO B C 1
ATOM 5920 O O . PRO B 1 368 ? -0.146 -31.125 -20.953 1 98.62 368 PRO B O 1
ATOM 5923 N N . GLU B 1 369 ? -0.87 -29.234 -21.891 1 98.56 369 GLU B N 1
ATOM 5924 C CA . GLU B 1 369 ? -1.989 -29.891 -22.547 1 98.56 369 GLU B CA 1
ATOM 5925 C C . GLU B 1 369 ? -1.502 -30.859 -23.625 1 98.56 369 GLU B C 1
ATOM 5927 O O . GLU B 1 369 ? -2.281 -31.672 -24.141 1 98.56 369 GLU B O 1
ATOM 5932 N N . LYS B 1 370 ? -0.25 -30.875 -23.938 1 97.94 370 LYS B N 1
ATOM 5933 C CA . LYS B 1 370 ? 0.317 -31.812 -24.906 1 97.94 370 LYS B CA 1
ATOM 5934 C C . LYS B 1 370 ? 0.704 -33.125 -24.234 1 97.94 370 LYS B C 1
ATOM 5936 O O . LYS B 1 370 ? 1.015 -34.125 -24.922 1 97.94 370 LYS B O 1
ATOM 5941 N N . ILE B 1 371 ? 0.684 -33.188 -22.922 1 98.38 371 ILE B N 1
ATOM 5942 C CA . ILE B 1 371 ? 0.887 -34.438 -22.188 1 98.38 371 ILE B CA 1
ATOM 5943 C C . ILE B 1 371 ? -0.374 -35.312 -22.266 1 98.38 371 ILE B C 1
ATOM 5945 O O . ILE B 1 371 ? -1.49 -34.781 -22.172 1 98.38 371 ILE B O 1
ATOM 5949 N N . GLU B 1 372 ? -0.2 -36.594 -22.453 1 97.81 372 GLU B N 1
ATOM 5950 C CA . GLU B 1 372 ? -1.353 -37.5 -22.438 1 97.81 372 GLU B CA 1
ATOM 5951 C C . GLU B 1 372 ? -2.121 -37.406 -21.125 1 97.81 372 GLU B C 1
ATOM 5953 O O . GLU B 1 372 ? -1.576 -37.719 -20.062 1 97.81 372 GLU B O 1
ATOM 5958 N N . PRO B 1 373 ? -3.393 -37.062 -21.234 1 98.25 373 PRO B N 1
ATOM 5959 C CA . PRO B 1 373 ? -4.098 -36.656 -20 1 98.25 373 PRO B CA 1
ATOM 5960 C C . PRO B 1 373 ? -4.398 -37.875 -19.094 1 98.25 373 PRO B C 1
ATOM 5962 O O . PRO B 1 373 ? -4.262 -37.75 -17.875 1 98.25 373 PRO B O 1
ATOM 5965 N N . VAL B 1 374 ? -4.77 -38.969 -19.656 1 98.12 374 VAL B N 1
ATOM 5966 C CA . VAL B 1 374 ? -5.246 -40.094 -18.844 1 98.12 374 VAL B CA 1
ATOM 5967 C C . VAL B 1 374 ? -4.102 -40.625 -17.984 1 98.12 374 VAL B C 1
ATOM 5969 O O . VAL B 1 374 ? -4.223 -40.719 -16.766 1 98.12 374 VAL B O 1
ATOM 5972 N N . PRO B 1 375 ? -2.92 -40.969 -18.594 1 98.31 375 PRO B N 1
ATOM 5973 C CA . PRO B 1 375 ? -1.814 -41.438 -17.75 1 98.31 375 PRO B CA 1
ATOM 5974 C C . PRO B 1 375 ? -1.394 -40.375 -16.719 1 98.31 375 PRO B C 1
ATOM 5976 O O . PRO B 1 375 ? -1.032 -40.719 -15.594 1 98.31 375 PRO B O 1
ATOM 5979 N N . PHE B 1 376 ? -1.372 -39.156 -17.109 1 98.44 376 PHE B N 1
ATOM 5980 C CA . PHE B 1 376 ? -1.011 -38.094 -16.172 1 98.44 376 PHE B CA 1
ATOM 5981 C C . PHE B 1 376 ? -1.954 -38.062 -14.984 1 98.44 376 PHE B C 1
ATOM 5983 O O . PHE B 1 376 ? -1.508 -38 -13.836 1 98.44 376 PHE B O 1
ATOM 5990 N N . LEU B 1 377 ? -3.289 -38.062 -15.195 1 98.56 377 LEU B N 1
ATOM 5991 C CA . LEU B 1 377 ? -4.305 -38.031 -14.148 1 98.56 377 LEU B CA 1
ATOM 5992 C C . LEU B 1 377 ? -4.219 -39.25 -13.25 1 98.56 377 LEU B C 1
ATOM 5994 O O . LEU B 1 377 ? -4.488 -39.156 -12.047 1 98.56 377 LEU B O 1
ATOM 5998 N N . GLU B 1 378 ? -3.861 -40.344 -13.859 1 97.81 378 GLU B N 1
ATOM 5999 C CA . GLU B 1 378 ? -3.639 -41.562 -13.062 1 97.81 378 GLU B CA 1
ATOM 6000 C C . GLU B 1 378 ? -2.461 -41.375 -12.109 1 97.81 378 GLU B C 1
ATOM 6002 O O . GLU B 1 378 ? -2.51 -41.812 -10.961 1 97.81 378 GLU B O 1
ATOM 6007 N N . CYS B 1 379 ? -1.407 -40.75 -12.594 1 97.44 379 CYS B N 1
ATOM 6008 C CA . CYS B 1 379 ? -0.259 -40.469 -11.742 1 97.44 379 CYS B CA 1
ATOM 6009 C C . CYS B 1 379 ? -0.647 -39.531 -10.602 1 97.44 379 CYS B C 1
ATOM 6011 O O . CYS B 1 379 ? -0.189 -39.719 -9.469 1 97.44 379 CYS B O 1
ATOM 6013 N N . LEU B 1 380 ? -1.494 -38.531 -10.867 1 98 380 LEU B N 1
ATOM 6014 C CA . LEU B 1 380 ? -1.971 -37.625 -9.828 1 98 380 LEU B CA 1
ATOM 6015 C C . LEU B 1 380 ? -2.752 -38.375 -8.766 1 98 380 LEU B C 1
ATOM 6017 O O . LEU B 1 380 ? -2.576 -38.125 -7.566 1 98 380 LEU B O 1
ATOM 6021 N N . GLN B 1 381 ? -3.576 -39.219 -9.273 1 96.38 381 GLN B N 1
ATOM 6022 C CA . GLN B 1 381 ? -4.383 -40.031 -8.359 1 96.38 381 GLN B CA 1
ATOM 6023 C C . GLN B 1 381 ? -3.498 -40.906 -7.473 1 96.38 381 GLN B C 1
ATOM 6025 O O . GLN B 1 381 ? -3.785 -41.094 -6.285 1 96.38 381 GLN B O 1
ATOM 6030 N N . ALA B 1 382 ? -2.49 -41.469 -8.031 1 95.94 382 ALA B N 1
ATOM 6031 C CA . ALA B 1 382 ? -1.554 -42.281 -7.285 1 95.94 382 ALA B CA 1
ATOM 6032 C C . ALA B 1 382 ? -0.861 -41.5 -6.188 1 95.94 382 ALA B C 1
ATOM 6034 O O . ALA B 1 382 ? -0.459 -42.062 -5.16 1 95.94 382 ALA B O 1
ATOM 6035 N N . ARG B 1 383 ? -0.792 -40.25 -6.395 1 95.69 383 ARG B N 1
ATOM 6036 C CA . ARG B 1 383 ? -0.182 -39.375 -5.398 1 95.69 383 ARG B CA 1
ATOM 6037 C C . ARG B 1 383 ? -1.244 -38.719 -4.52 1 95.69 383 ARG B C 1
ATOM 6039 O O . ARG B 1 383 ? -0.964 -37.75 -3.814 1 95.69 383 ARG B O 1
ATOM 6046 N N . ARG B 1 384 ? -2.43 -39.125 -4.672 1 94.69 384 ARG B N 1
ATOM 6047 C CA . ARG B 1 384 ? -3.557 -38.812 -3.801 1 94.69 384 ARG B CA 1
ATOM 6048 C C . ARG B 1 384 ? -4.066 -37.406 -4.07 1 94.69 384 ARG B C 1
ATOM 6050 O O . ARG B 1 384 ? -4.688 -36.781 -3.203 1 94.69 384 ARG B O 1
ATOM 6057 N N . MET B 1 385 ? -3.691 -36.875 -5.16 1 97 385 MET B N 1
ATOM 6058 C CA . MET B 1 385 ? -4.375 -35.688 -5.613 1 97 385 MET B CA 1
ATOM 6059 C C . MET B 1 385 ? -5.598 -36.031 -6.453 1 97 385 MET B C 1
ATOM 6061 O O . MET B 1 385 ? -5.477 -36.344 -7.641 1 97 385 MET B O 1
ATOM 6065 N N . GLY B 1 386 ? -6.719 -35.906 -5.781 1 95.62 386 GLY B N 1
ATOM 6066 C CA . GLY B 1 386 ? -7.965 -36.312 -6.414 1 95.62 386 GLY B CA 1
ATOM 6067 C C . GLY B 1 386 ? -8.406 -35.344 -7.512 1 95.62 386 GLY B C 1
ATOM 6068 O O . GLY B 1 386 ? -8.148 -34.156 -7.441 1 95.62 386 GLY B O 1
ATOM 6069 N N . TRP B 1 387 ? -9.008 -35.906 -8.523 1 97.56 387 TRP B N 1
ATOM 6070 C CA . TRP B 1 387 ? -9.656 -35.156 -9.586 1 97.56 387 TRP B CA 1
ATOM 6071 C C . TRP B 1 387 ? -11.031 -35.75 -9.914 1 97.56 387 TRP B C 1
ATOM 6073 O O . TRP B 1 387 ? -11.289 -36.906 -9.656 1 97.56 387 TRP B O 1
ATOM 6083 N N . TYR B 1 388 ? -11.883 -34.875 -10.352 1 98.12 388 TYR B N 1
ATOM 6084 C CA . TYR B 1 388 ? -13.289 -35.219 -10.523 1 98.12 388 TYR B CA 1
ATOM 6085 C C . TYR B 1 388 ? -13.844 -34.625 -11.805 1 98.12 388 TYR B C 1
ATOM 6087 O O . TYR B 1 388 ? -13.211 -33.75 -12.414 1 98.12 388 TYR B O 1
ATOM 6095 N N . VAL B 1 389 ? -15.008 -35.125 -12.281 1 98.25 389 VAL B N 1
ATOM 6096 C CA . VAL B 1 389 ? -15.688 -34.594 -13.461 1 98.25 389 VAL B CA 1
ATOM 6097 C C . VAL B 1 389 ? -17.172 -34.406 -13.156 1 98.25 389 VAL B C 1
ATOM 6099 O O . VAL B 1 389 ? -17.844 -35.281 -12.656 1 98.25 389 VAL B O 1
ATOM 6102 N N . ILE B 1 390 ? -17.609 -33.219 -13.367 1 97.69 390 ILE B N 1
ATOM 6103 C CA . ILE B 1 390 ? -19.047 -32.938 -13.406 1 97.69 390 ILE B CA 1
ATOM 6104 C C . ILE B 1 390 ? -19.5 -32.812 -14.859 1 97.69 390 ILE B C 1
ATOM 6106 O O . ILE B 1 390 ? -18.906 -32.062 -15.641 1 97.69 390 ILE B O 1
ATOM 6110 N N . LYS B 1 391 ? -20.484 -33.531 -15.266 1 98 391 LYS B N 1
ATOM 6111 C CA . LYS B 1 391 ? -21.016 -33.531 -16.625 1 98 391 LYS B CA 1
ATOM 6112 C C . LYS B 1 391 ? -22.438 -33 -16.672 1 98 391 LYS B C 1
ATOM 6114 O O . LYS B 1 391 ? -23.281 -33.406 -15.867 1 98 391 LYS B O 1
ATOM 6119 N N . LYS B 1 392 ? -22.641 -32.062 -17.484 1 95.69 392 LYS B N 1
ATOM 6120 C CA . LYS B 1 392 ? -23.984 -31.578 -17.812 1 95.69 392 LYS B CA 1
ATOM 6121 C C . LYS B 1 392 ? -24.266 -31.719 -19.297 1 95.69 392 LYS B C 1
ATOM 6123 O O . LYS B 1 392 ? -23.406 -31.438 -20.141 1 95.69 392 LYS B O 1
ATOM 6128 N N . THR B 1 393 ? -25.438 -32.25 -19.703 1 95.81 393 THR B N 1
ATOM 6129 C CA . THR B 1 393 ? -25.812 -32.406 -21.094 1 95.81 393 THR B CA 1
ATOM 6130 C C . THR B 1 393 ? -27.188 -31.797 -21.359 1 95.81 393 THR B C 1
ATOM 6132 O O . THR B 1 393 ? -28 -31.672 -20.453 1 95.81 393 THR B O 1
ATOM 6135 N N . SER B 1 394 ? -27.344 -31.359 -22.547 1 93.5 394 SER B N 1
ATOM 6136 C CA . SER B 1 394 ? -28.625 -30.906 -23.062 1 93.5 394 SER B CA 1
ATOM 6137 C C . SER B 1 394 ? -28.766 -31.188 -24.547 1 93.5 394 SER B C 1
ATOM 6139 O O . SER B 1 394 ? -27.766 -31.25 -25.266 1 93.5 394 SER B O 1
ATOM 6141 N N . PRO B 1 395 ? -30.031 -31.438 -25.031 1 89.88 395 PRO B N 1
ATOM 6142 C CA . PRO B 1 395 ? -30.203 -31.703 -26.469 1 89.88 395 PRO B CA 1
ATOM 6143 C C . PRO B 1 395 ? -29.891 -30.484 -27.344 1 89.88 395 PRO B C 1
ATOM 6145 O O . PRO B 1 395 ? -30.109 -29.344 -26.922 1 89.88 395 PRO B O 1
ATOM 6148 N N . ILE B 1 396 ? -29.25 -30.828 -28.5 1 89.25 396 ILE B N 1
ATOM 6149 C CA . ILE B 1 396 ? -29.094 -29.766 -29.484 1 89.25 396 ILE B CA 1
ATOM 6150 C C . ILE B 1 396 ? -30.438 -29.5 -30.156 1 89.25 396 ILE B C 1
ATOM 6152 O O . ILE B 1 396 ? -31.047 -30.391 -30.75 1 89.25 396 ILE B O 1
ATOM 6156 N N . MET B 1 397 ? -31.047 -28.375 -30.047 1 78.12 397 MET B N 1
ATOM 6157 C CA . MET B 1 397 ? -32.344 -28.047 -30.656 1 78.12 397 MET B CA 1
ATOM 6158 C C . MET B 1 397 ? -32.188 -27.688 -32.125 1 78.12 397 MET B C 1
ATOM 6160 O O . MET B 1 397 ? -31.344 -26.859 -32.469 1 78.12 397 MET B O 1
ATOM 6164 N N . LYS B 1 398 ? -32.75 -28.703 -33.094 1 65.31 398 LYS B N 1
ATOM 6165 C CA . LYS B 1 398 ? -32.781 -28.375 -34.5 1 65.31 398 LYS B CA 1
ATOM 6166 C C . LYS B 1 398 ? -33.812 -27.266 -34.781 1 65.31 398 LYS B C 1
ATOM 6168 O O . LYS B 1 398 ? -34.938 -27.328 -34.312 1 65.31 398 LYS B O 1
ATOM 6173 N N . THR B 1 399 ? -33.406 -26.094 -34.969 1 51.72 399 THR B N 1
ATOM 6174 C CA . THR B 1 399 ? -34.438 -25.25 -35.562 1 51.72 399 THR B CA 1
ATOM 6175 C C . THR B 1 399 ? -35 -25.906 -36.812 1 51.72 399 THR B C 1
ATOM 6177 O O . THR B 1 399 ? -34.25 -26.266 -37.719 1 51.72 399 THR B O 1
ATOM 6180 N N . ALA B 1 400 ? -36.125 -26.266 -37.031 1 34.69 400 ALA B N 1
ATOM 6181 C CA . ALA B 1 400 ? -36.812 -26.484 -38.312 1 34.69 400 ALA B CA 1
ATOM 6182 C C . ALA B 1 400 ? -36.531 -25.344 -39.281 1 34.69 400 ALA B C 1
ATOM 6184 O O . ALA B 1 400 ? -36.375 -24.188 -38.875 1 34.69 400 ALA B O 1
#

InterPro domains:
  IPR005097 Saccharopine dehydrogenase, NADP binding domain [PF03435] (5-128)
  IPR032095 Saccharopine dehydrogenase-like, C-terminal [PF16653] (134-383)
  IPR036291 NAD(P)-binding domain superfamily [SSF51735] (4-167)

Radius of gyration: 33.47 Å; Cα contacts (8 Å, |Δi|>4): 1869; chains: 2; bounding box: 67×93×74 Å